Protein AF-0000000078525798 (afdb_homodimer)

Secondary structure (DSSP, 8-state):
---EEEEE--SHHHHHHHHHHHHTT-EEEEE-SSSSTTHHHHHGGGGT---EES---TTSEESS-HHHHHHHHHHS-HHHHHHHHHHTT--EEEETTEEEETT--HHHHHHHHHHHHHHTT-EEE-S--EEEE-TTSEEEETTEEEE-SEEEE----SSSGGGT--SHHHHHHHHTT--EEEEEEES--EEES-TTHHHHTT-EEEEEEEEEETTEEEEEEEEEEEE-SSEEEEHHHHHHHHHHHHHHHTT--EEEEEES-TTS-HHHHHHHHHHHHHHTTTSBGGGTTTTTS-HHHHHHHHHHTT--SSSBGGG--HHHHHHHHHHHHHEEEEEEEE--GGG-SEEEEEE-GGGB-TTT-BBSSSTTEEE-STTBS-EE-TTTHHHHHHHHHHHHHHHHHHS--TT-/---EEEEE--SHHHHHHHHHHHHTT-EEEEE-SSSSTTHHHHHGGGGT---EES---TTSEESS-HHHHHHHHHHS-HHHHHHHHHHTT--EEEETTEEEETT--HHHHHHHHHHHHHHTT-EEE-S--EEEE-TT-EEEETTEEEE-SEEEE----SS-GGGT--SHHHHHHHHTT--EEEEEEES--EEES-TTHHHHTT-EEEEEEEEEETTEEEEEEEEEEEE-SSEEEEHHHHHHHHHHHHHHHTT--EEEEEES-TTS-HHHHHHHHHHHHHHTTTSBGGGTTTTTS-HHHHHHHHHHTT--SSSBGGG--HHHHHHHHHHHHHEEEEEEEE--GGG-SEEEEEE-GGGB-TTT-BBSSSTTEEE-STTBS-EE-TTTHHHHHHHHHHHHHHHHHHS--TT-

Foldseek 3Di:
DAFFEEEEAQALLRLLLLLLLLVLVHAYEYEAQAPDHHLLLCPPPNFFRQQAFQDDDPPQKDFFDPVLLVLLCVLQPPVNSVVVQVVLPFDWDDDPGGITGPVSGSVVSVVSSVVSCVVSVYHYHYSKAWQEADLQRWTQIPVGIDHGLFYEYAQADCFQCVSRHNHSSQVRVVVLPFDWFDKWFALFFFFFDDQLLLLQAADKAWKKKFKDWQRHTDDIDTDIWGGHRGHIHDQRCRQCVQVVAVSVVVVIWMKMWIQRCVVDDLVRQLVVLVVLLVVFQVAQQLCSCPPPGDSSVSNVLLVQLVHDRDDTSPPQDSSSSNSSSCCNGTVMITTNHTDHSSRGSAIAIAGRSVQADSQQQAGVSRPNYHYAARNYRMDGRPRNVRSSRSNSRSSSNSNNSSNPPPPD/DAFEEEEEAQALLRLLLLLLLLVLVHAYEYEAQAPDHHLLLCPPPNFFGQQAFQDDDPPQKDFFDPVLLVLLCVLQPPVNSVVSQVVLPFDWDDDPGGITGPVSGSVVSVVSSVVSCVVSVYHYHYSKAWQEADLQGWTQIPVGIDHGLFYEYEQADCFQCVSPHNHSSQVRVVVLPFDWFDKWFALFFFFFDDQLLLLQAADKAWKKKFKDWQRHTDDIDTDIWGGHRGHIHDQRCRQCVQVVAVSVVVVIWMKMWIQRQVVDDLVRQLVVLVVLLVVFQVAQQLCSCPPPGDSSVSNVLLVQLVHDRDDTSPPQDSSSSNSSSCCNGTVMITTNHTDHSSRGSAIAIAGRSVQADSQQQAGVSRPNYHYAARNYRMDGGPRNVRSSRSNSRSSSNSNNSSNPPPPD

Organism: NCBI:txid29354

Solvent-accessible surface area (backbone atoms only — not comparable to full-atom values): 39057 Å² total; per-residue (Å²): 132,68,45,36,30,37,30,38,21,39,35,65,13,23,48,38,13,47,46,33,12,32,71,51,58,20,47,36,37,33,36,18,57,42,84,60,72,34,49,53,48,40,53,31,61,85,32,21,22,38,55,23,38,79,63,78,59,90,74,38,60,37,58,57,50,64,68,47,53,50,45,28,43,65,75,33,32,65,67,53,51,52,49,53,45,42,72,52,48,36,36,74,39,74,62,94,40,36,25,28,38,48,21,52,34,12,60,36,56,51,48,34,52,51,51,49,30,53,73,66,64,43,44,76,42,52,64,25,44,77,76,40,60,45,79,81,41,37,32,42,34,78,81,48,76,47,75,33,70,18,38,36,48,15,37,30,30,47,27,30,41,93,46,58,15,66,36,62,43,54,55,44,41,41,76,61,67,49,56,66,40,75,71,38,41,10,47,22,40,37,32,35,70,65,74,66,25,53,69,29,41,76,44,65,40,60,25,29,40,37,33,22,48,73,84,38,79,73,44,68,34,66,34,51,32,28,32,31,60,52,25,46,26,43,59,27,37,22,64,39,23,40,59,50,33,53,35,45,72,72,70,44,54,31,34,35,31,34,15,63,50,63,93,48,55,72,67,59,45,40,49,51,52,52,52,43,38,64,75,42,28,86,37,48,29,67,52,68,44,50,15,48,38,38,68,54,54,35,51,52,47,36,49,75,26,70,46,53,70,72,58,37,22,62,71,62,48,70,67,37,49,52,41,31,37,48,43,44,57,41,34,70,45,44,49,72,42,55,49,53,31,78,64,10,73,34,33,34,28,20,35,44,46,93,47,37,38,49,88,38,24,32,34,73,77,32,78,49,33,23,48,22,30,46,31,31,13,47,34,40,42,89,60,21,41,49,44,35,48,13,42,21,34,5,34,43,21,11,41,50,55,17,38,83,74,66,81,118,131,67,46,35,31,36,29,37,21,38,34,65,13,24,48,39,12,48,46,33,12,33,72,51,58,20,44,38,38,32,34,18,56,42,85,62,71,34,49,53,47,40,54,30,60,84,33,21,23,39,55,22,40,80,62,78,59,90,74,38,61,38,57,56,50,64,65,48,53,50,45,29,43,65,74,34,32,67,66,54,52,51,48,52,43,42,72,53,48,36,36,73,39,73,62,92,39,37,26,27,39,48,21,52,32,12,60,37,55,53,49,33,52,51,51,48,30,53,74,67,65,44,44,76,42,52,64,25,44,77,76,41,60,46,79,80,41,36,32,40,34,77,82,45,75,47,76,34,70,17,37,35,48,14,38,29,29,45,27,30,41,92,46,59,15,65,36,63,43,55,55,44,42,39,77,60,68,48,55,66,42,76,70,39,41,11,47,20,40,37,32,36,69,64,74,65,24,52,69,31,41,75,43,66,41,61,25,28,41,37,34,22,47,74,85,37,80,74,42,68,33,67,34,50,34,27,31,31,59,52,25,45,25,42,59,26,36,21,63,40,24,40,59,49,34,53,35,44,73,69,70,44,55,31,34,35,33,34,15,63,50,64,93,47,54,73,67,57,44,38,48,51,51,52,51,44,39,65,75,43,28,85,37,48,28,66,53,68,44,50,15,49,36,37,68,53,53,36,52,52,47,35,49,76,26,70,46,53,71,73,58,38,23,61,71,62,47,72,67,37,48,52,40,32,38,48,42,42,57,40,34,70,46,44,49,72,42,55,51,55,32,78,63,9,72,34,33,34,29,20,35,42,46,91,47,38,38,47,88,37,24,32,35,72,78,33,79,48,31,24,47,23,31,46,32,32,12,47,33,40,41,89,60,20,41,51,44,35,48,12,42,21,35,6,34,44,21,11,41,50,56,17,39,83,74,67,79,119

Radius of gyration: 31.89 Å; Cα contacts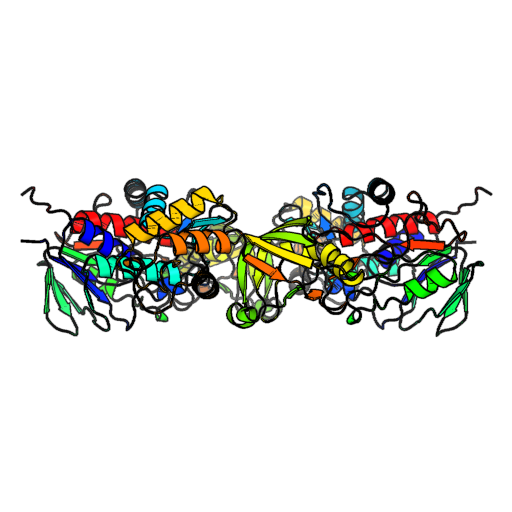 (8 Å, |Δi|>4): 2070; chains: 2; bounding box: 70×102×70 Å

Structure (mmCIF, N/CA/C/O backbone):
data_AF-0000000078525798-model_v1
#
loop_
_entity.id
_entity.type
_entity.pdbx_description
1 polymer 'Pyridine nucleotide-disulfide oxidoreductase'
#
loop_
_atom_site.group_PDB
_atom_site.id
_atom_site.type_symbol
_atom_site.label_atom_id
_atom_site.label_alt_id
_atom_site.label_comp_id
_atom_site.label_asym_id
_atom_site.label_entity_id
_atom_site.label_seq_id
_atom_site.pdbx_PDB_ins_code
_atom_site.Cartn_x
_atom_site.Cartn_y
_atom_site.Cartn_z
_atom_site.occupancy
_atom_site.B_iso_or_equiv
_atom_site.auth_seq_id
_atom_site.auth_comp_id
_atom_site.auth_asym_id
_atom_site.auth_atom_id
_atom_site.pdbx_PDB_model_num
ATOM 1 N N . MET A 1 1 ? 6.234 50.312 17.344 1 78.06 1 MET A N 1
ATOM 2 C CA . MET A 1 1 ? 6.352 49.094 18.109 1 78.06 1 MET A CA 1
ATOM 3 C C . MET A 1 1 ? 5.883 47.875 17.297 1 78.06 1 MET A C 1
ATOM 5 O O . MET A 1 1 ? 5.016 48.031 16.438 1 78.06 1 MET A O 1
ATOM 9 N N . LYS A 1 2 ? 6.508 46.719 17.438 1 91.44 2 LYS A N 1
ATOM 10 C CA . LYS A 1 2 ? 6.125 45.531 16.672 1 91.44 2 LYS A CA 1
ATOM 11 C C . LYS A 1 2 ? 4.738 45.062 17.078 1 91.44 2 LYS A C 1
ATOM 13 O O . LYS A 1 2 ? 4.383 45.062 18.25 1 91.44 2 LYS A O 1
ATOM 18 N N . GLN A 1 3 ? 3.982 44.688 16.062 1 94.38 3 GLN A N 1
ATOM 19 C CA . GLN A 1 3 ? 2.688 44.062 16.312 1 94.38 3 GLN A CA 1
ATOM 20 C C . GLN A 1 3 ? 2.834 42.844 17.203 1 94.38 3 GLN A C 1
ATOM 22 O O . GLN A 1 3 ? 3.686 41.969 16.938 1 94.38 3 GLN A O 1
ATOM 27 N N . GLN A 1 4 ? 2.084 42.781 18.328 1 97.88 4 GLN A N 1
ATOM 28 C CA . GLN A 1 4 ? 2.076 41.625 19.203 1 97.88 4 GLN A CA 1
ATOM 29 C C . GLN A 1 4 ? 0.979 40.625 18.797 1 97.88 4 GLN A C 1
ATOM 31 O O . GLN A 1 4 ? -0.209 40.938 18.953 1 97.88 4 GLN A O 1
ATOM 36 N N . VAL A 1 5 ? 1.395 39.469 18.328 1 98.75 5 VAL A N 1
ATOM 37 C CA . VAL A 1 5 ? 0.443 38.469 17.875 1 98.75 5 VAL A CA 1
ATOM 38 C C . VAL A 1 5 ? 0.506 37.25 18.781 1 98.75 5 VAL A C 1
ATOM 40 O O . VAL A 1 5 ? 1.586 36.719 19.031 1 98.75 5 VAL A O 1
ATOM 43 N N . ILE A 1 6 ? -0.613 36.812 19.344 1 98.94 6 ILE A N 1
ATOM 44 C CA . ILE A 1 6 ? -0.708 35.594 20.109 1 98.94 6 ILE A CA 1
ATOM 45 C C . ILE A 1 6 ? -1.497 34.562 19.328 1 98.94 6 ILE A C 1
ATOM 47 O O . ILE A 1 6 ? -2.564 34.844 18.797 1 98.94 6 ILE A O 1
ATOM 51 N N . ILE A 1 7 ? -0.982 33.406 19.219 1 98.94 7 ILE A N 1
ATOM 52 C CA . ILE A 1 7 ? -1.64 32.281 18.562 1 98.94 7 ILE A CA 1
ATOM 53 C C . ILE A 1 7 ? -2.035 31.234 19.594 1 98.94 7 ILE A C 1
ATOM 55 O O . ILE A 1 7 ? -1.212 30.812 20.406 1 98.94 7 ILE A O 1
ATOM 59 N N . VAL A 1 8 ? -3.295 30.859 19.594 1 98.88 8 VAL A N 1
ATOM 60 C CA . VAL A 1 8 ? -3.809 29.844 20.484 1 98.88 8 VAL A CA 1
ATOM 61 C C . VAL A 1 8 ? -3.865 28.5 19.766 1 98.88 8 VAL A C 1
ATOM 63 O O . VAL A 1 8 ? -4.766 28.25 18.953 1 98.88 8 VAL A O 1
ATOM 66 N N . GLY A 1 9 ? -2.908 27.594 20.094 1 98.69 9 GLY A N 1
ATOM 67 C CA . GLY A 1 9 ? -2.814 26.297 19.469 1 98.69 9 GLY A CA 1
ATOM 68 C C . GLY A 1 9 ? -1.587 26.141 18.578 1 98.69 9 GLY A C 1
ATOM 69 O O . GLY A 1 9 ? -1.355 26.953 17.688 1 98.69 9 GLY A O 1
ATOM 70 N N . ALA A 1 10 ? -0.828 25.078 18.828 1 98.69 10 ALA A N 1
ATOM 71 C CA . ALA A 1 10 ? 0.396 24.812 18.078 1 98.69 10 ALA A CA 1
ATOM 72 C C . ALA A 1 10 ? 0.234 23.578 17.188 1 98.69 10 ALA A C 1
ATOM 74 O O . ALA A 1 10 ? 1.087 22.688 17.188 1 98.69 10 ALA A O 1
ATOM 75 N N . GLY A 1 11 ? -0.889 23.531 16.5 1 98.38 11 GLY A N 1
ATOM 76 C CA . GLY A 1 11 ? -1.086 22.547 15.438 1 98.38 11 GLY A CA 1
ATOM 77 C C . GLY A 1 11 ? -0.618 23.031 14.078 1 98.38 11 GLY A C 1
ATOM 78 O O . GLY A 1 11 ? 0.098 24.031 13.984 1 98.38 11 GLY A O 1
ATOM 79 N N . ALA A 1 12 ? -1.057 22.359 13.047 1 98.62 12 ALA A N 1
ATOM 80 C CA . ALA A 1 12 ? -0.599 22.641 11.688 1 98.62 12 ALA A CA 1
ATOM 81 C C . ALA A 1 12 ? -0.874 24.094 11.297 1 98.62 12 ALA A C 1
ATOM 83 O O . ALA A 1 12 ? 0.04 24.812 10.906 1 98.62 12 ALA A O 1
ATOM 84 N N . SER A 1 13 ? -2.102 24.516 11.445 1 98.81 13 SER A N 1
ATOM 85 C CA . SER A 1 13 ? -2.455 25.859 11.031 1 98.81 13 SER A CA 1
ATOM 86 C C . SER A 1 13 ? -1.791 26.906 11.922 1 98.81 13 SER A C 1
ATOM 88 O O . SER A 1 13 ? -1.335 27.938 11.438 1 98.81 13 SER A O 1
ATOM 90 N N . GLY A 1 14 ? -1.709 26.625 13.242 1 98.88 14 GLY A N 1
ATOM 91 C CA . GLY A 1 14 ? -1.086 27.562 14.164 1 98.88 14 GLY A CA 1
ATOM 92 C C . GLY A 1 14 ? 0.393 27.766 13.898 1 98.88 14 GLY A C 1
ATOM 93 O O . GLY A 1 14 ? 0.883 28.891 13.922 1 98.88 14 GLY A O 1
ATOM 94 N N . LEU A 1 15 ? 1.078 26.672 13.656 1 98.94 15 LEU A N 1
ATOM 95 C CA . LEU A 1 15 ? 2.51 26.75 13.391 1 98.94 15 LEU A CA 1
ATOM 96 C C . LEU A 1 15 ? 2.779 27.516 12.094 1 98.94 15 LEU A C 1
ATOM 98 O O . LEU A 1 15 ? 3.67 28.359 12.039 1 98.94 15 LEU A O 1
ATOM 102 N N . ALA A 1 16 ? 2.016 27.25 11.086 1 98.94 16 ALA A N 1
ATOM 103 C CA . ALA A 1 16 ? 2.16 27.969 9.82 1 98.94 16 ALA A CA 1
ATOM 104 C C . ALA A 1 16 ? 1.838 29.438 9.984 1 98.94 16 ALA A C 1
ATOM 106 O O . ALA A 1 16 ? 2.551 30.297 9.453 1 98.94 16 ALA A O 1
ATOM 107 N N . ALA A 1 17 ? 0.785 29.719 10.711 1 98.94 17 ALA A N 1
ATOM 108 C CA . ALA A 1 17 ? 0.393 31.109 10.961 1 98.94 17 ALA A CA 1
ATOM 109 C C . ALA A 1 17 ? 1.5 31.859 11.688 1 98.94 17 ALA A C 1
ATOM 111 O O . ALA A 1 17 ? 1.783 33.031 11.367 1 98.94 17 ALA A O 1
ATOM 112 N N . ALA A 1 18 ? 2.078 31.219 12.656 1 98.94 18 ALA A N 1
ATOM 113 C CA . ALA A 1 18 ? 3.133 31.844 13.453 1 98.94 18 ALA A CA 1
ATOM 114 C C . ALA A 1 18 ? 4.32 32.219 12.578 1 98.94 18 ALA A C 1
ATOM 116 O O . ALA A 1 18 ? 4.855 33.344 12.695 1 98.94 18 ALA A O 1
ATOM 117 N N . ILE A 1 19 ? 4.715 31.328 11.727 1 98.88 19 ILE A N 1
ATOM 118 C CA . ILE A 1 19 ? 5.832 31.594 10.828 1 98.88 19 ILE A CA 1
ATOM 119 C C . ILE A 1 19 ? 5.52 32.812 9.961 1 98.88 19 ILE A C 1
ATOM 121 O O . ILE A 1 19 ? 6.328 33.75 9.867 1 98.88 19 ILE A O 1
ATOM 125 N N . GLN A 1 20 ? 4.363 32.812 9.383 1 98.75 20 GLN A N 1
ATOM 126 C CA . GLN A 1 20 ? 4.016 33.875 8.453 1 98.75 20 GLN A CA 1
ATOM 127 C C . GLN A 1 20 ? 3.881 35.219 9.188 1 98.75 20 GLN A C 1
ATOM 129 O O . GLN A 1 20 ? 4.316 36.25 8.68 1 98.75 20 GLN A O 1
ATOM 134 N N . ALA A 1 21 ? 3.236 35.188 10.344 1 98.75 21 ALA A N 1
ATOM 135 C CA . ALA A 1 21 ? 3.119 36.438 11.125 1 98.75 21 ALA A CA 1
ATOM 136 C C . ALA A 1 21 ? 4.492 37 11.477 1 98.75 21 ALA A C 1
ATOM 138 O O . ALA A 1 21 ? 4.723 38.188 11.359 1 98.75 21 ALA A O 1
ATOM 139 N N . ALA A 1 22 ? 5.359 36.156 11.898 1 98.69 22 ALA A N 1
ATOM 140 C CA . ALA A 1 22 ? 6.711 36.562 12.242 1 98.69 22 ALA A CA 1
ATOM 141 C C . ALA A 1 22 ? 7.434 37.125 11.016 1 98.69 22 ALA A C 1
ATOM 143 O O . ALA A 1 22 ? 8.156 38.125 11.125 1 98.69 22 ALA A O 1
ATOM 144 N N . ARG A 1 23 ? 7.227 36.531 9.906 1 98.19 23 ARG A N 1
ATOM 145 C CA . ARG A 1 23 ? 7.852 36.969 8.664 1 98.19 23 ARG A CA 1
ATOM 146 C C . ARG A 1 23 ? 7.34 38.344 8.258 1 98.19 23 ARG A C 1
ATOM 148 O O . ARG A 1 23 ? 8.008 39.094 7.523 1 98.19 23 ARG A O 1
ATOM 155 N N . GLN A 1 24 ? 6.168 38.656 8.719 1 97.56 24 GLN A N 1
ATOM 156 C CA . GLN A 1 24 ? 5.621 40 8.477 1 97.56 24 GLN A CA 1
ATOM 157 C C . GLN A 1 24 ? 6.23 41.031 9.43 1 97.56 24 GLN A C 1
ATOM 159 O O . GLN A 1 24 ? 5.918 42.219 9.344 1 97.56 24 GLN A O 1
ATOM 164 N N . GLY A 1 25 ? 6.992 40.594 10.367 1 97.19 25 GLY A N 1
ATOM 165 C CA . GLY A 1 25 ? 7.688 41.5 11.266 1 97.19 25 GLY A CA 1
ATOM 166 C C . GLY A 1 25 ? 7.074 41.562 12.648 1 97.19 25 GLY A C 1
ATOM 167 O O . GLY A 1 25 ? 7.531 42.312 13.508 1 97.19 25 GLY A O 1
ATOM 168 N N . ALA A 1 26 ? 6.109 40.719 12.969 1 98.38 26 ALA A N 1
ATOM 169 C CA . ALA A 1 26 ? 5.414 40.75 14.25 1 98.38 26 ALA A CA 1
ATOM 170 C C . ALA A 1 26 ? 6.207 40 15.32 1 98.38 26 ALA A C 1
ATOM 172 O O . ALA A 1 26 ? 7.09 39.219 15.008 1 98.38 26 ALA A O 1
ATOM 173 N N . SER A 1 27 ? 5.996 40.438 16.547 1 98.38 27 SER A N 1
ATOM 174 C CA . SER A 1 27 ? 6.379 39.625 17.688 1 98.38 27 SER A CA 1
ATOM 175 C C . SER A 1 27 ? 5.32 38.562 18 1 98.38 27 SER A C 1
ATOM 177 O O . SER A 1 27 ? 4.168 38.875 18.281 1 98.38 27 SER A O 1
ATOM 179 N N . VAL A 1 28 ? 5.707 37.281 17.922 1 98.81 28 VAL A N 1
ATOM 180 C CA . VAL A 1 28 ? 4.707 36.219 17.922 1 98.81 28 VAL A CA 1
ATOM 181 C C . VAL A 1 28 ? 4.938 35.312 19.109 1 98.81 28 VAL A C 1
ATOM 183 O O . VAL A 1 28 ? 6.074 34.938 19.406 1 98.81 28 VAL A O 1
ATOM 186 N N . THR A 1 29 ? 3.895 34.969 19.828 1 98.88 29 THR A N 1
ATOM 187 C CA . THR A 1 29 ? 3.881 33.938 20.875 1 98.88 29 THR A CA 1
ATOM 188 C C . THR A 1 29 ? 2.791 32.906 20.609 1 98.88 29 THR A C 1
ATOM 190 O O . THR A 1 29 ? 1.643 33.25 20.328 1 98.88 29 THR A O 1
ATOM 193 N N . ILE A 1 30 ? 3.143 31.625 20.641 1 98.94 30 ILE A N 1
ATOM 194 C CA . ILE A 1 30 ? 2.168 30.531 20.531 1 98.94 30 ILE A CA 1
ATOM 195 C C . ILE A 1 30 ? 1.862 29.984 21.922 1 98.94 30 ILE A C 1
ATOM 197 O O . ILE A 1 30 ? 2.777 29.703 22.703 1 98.94 30 ILE A O 1
ATOM 201 N N . LEU A 1 31 ? 0.618 29.906 22.266 1 98.88 31 LEU A N 1
ATOM 202 C CA . LEU A 1 31 ? 0.157 29.25 23.484 1 98.88 31 LEU A CA 1
ATOM 203 C C . LEU A 1 31 ? -0.402 27.859 23.156 1 98.88 31 LEU A C 1
ATOM 205 O O . LEU A 1 31 ? -1.342 27.734 22.375 1 98.88 31 LEU A O 1
ATOM 209 N N . GLU A 1 32 ? 0.209 26.797 23.703 1 98.62 32 GLU A N 1
ATOM 210 C CA . GLU A 1 32 ? -0.167 25.406 23.469 1 98.62 32 GLU A CA 1
ATOM 211 C C . GLU A 1 32 ? -0.455 24.703 24.797 1 98.62 32 GLU A C 1
ATOM 213 O O . GLU A 1 32 ? 0.366 24.719 25.703 1 98.62 32 GLU A O 1
ATOM 218 N N . HIS A 1 33 ? -1.653 24.078 24.828 1 97.69 33 HIS A N 1
ATOM 219 C CA . HIS A 1 33 ? -2.043 23.531 26.125 1 97.69 33 HIS A CA 1
ATOM 220 C C . HIS A 1 33 ? -1.393 22.172 26.375 1 97.69 33 HIS A C 1
ATOM 222 O O . HIS A 1 33 ? -1.325 21.703 27.516 1 97.69 33 HIS A O 1
ATOM 228 N N . THR A 1 34 ? -0.943 21.438 25.312 1 97.69 34 THR A N 1
ATOM 229 C CA . THR A 1 34 ? -0.234 20.172 25.5 1 97.69 34 THR A CA 1
ATOM 230 C C . THR A 1 34 ? 1.246 20.422 25.781 1 97.69 34 THR A C 1
ATOM 232 O O . THR A 1 34 ? 1.729 21.547 25.641 1 97.69 34 THR A O 1
ATOM 235 N N . ALA A 1 35 ? 1.965 19.359 26.125 1 98 35 ALA A N 1
ATOM 236 C CA . ALA A 1 35 ? 3.373 19.453 26.5 1 98 35 ALA A CA 1
ATOM 237 C C . ALA A 1 35 ? 4.25 19.672 25.266 1 98 35 ALA A C 1
ATOM 239 O O . ALA A 1 35 ? 5.352 20.219 25.375 1 98 35 ALA A O 1
ATOM 240 N N . LYS A 1 36 ? 3.76 19.25 24.078 1 97.94 36 LYS A N 1
ATOM 241 C CA . LYS A 1 36 ? 4.523 19.359 22.844 1 97.94 36 LYS A CA 1
ATOM 242 C C . LYS A 1 36 ? 3.645 19.844 21.688 1 97.94 36 LYS A C 1
ATOM 244 O O . LYS A 1 36 ? 2.465 19.5 21.609 1 97.94 36 LYS A O 1
ATOM 249 N N . PRO A 1 37 ? 4.25 20.688 20.828 1 98.12 37 PRO A N 1
ATOM 250 C CA . PRO A 1 37 ? 3.5 21.125 19.656 1 98.12 37 PRO A CA 1
ATOM 251 C C . PRO A 1 37 ? 3.354 20.047 18.594 1 98.12 37 PRO A C 1
ATOM 253 O O . PRO A 1 37 ? 4.156 19.094 18.547 1 98.12 37 PRO A O 1
ATOM 256 N N . GLY A 1 38 ? 2.408 20.156 17.75 1 98 38 GLY A N 1
ATOM 257 C CA . GLY A 1 38 ? 2.279 19.422 16.5 1 98 38 GLY A CA 1
ATOM 258 C C . GLY A 1 38 ? 1.95 17.953 16.703 1 98 38 GLY A C 1
ATOM 259 O O . GLY A 1 38 ? 2.248 17.125 15.836 1 98 38 GLY A O 1
ATOM 260 N N . LYS A 1 39 ? 1.333 17.625 17.812 1 97.25 39 LYS A N 1
ATOM 261 C CA . LYS A 1 39 ? 1.074 16.219 18.094 1 97.25 39 LYS A CA 1
ATOM 262 C C . LYS A 1 39 ? 0.198 15.594 17 1 97.25 39 LYS A C 1
ATOM 264 O O . LYS A 1 39 ? 0.487 14.5 16.531 1 97.25 39 LYS A O 1
ATOM 269 N N . LYS A 1 40 ? -0.864 16.203 16.625 1 96.5 40 LYS A N 1
ATOM 270 C CA . LYS A 1 40 ? -1.767 15.664 15.609 1 96.5 40 LYS A CA 1
ATOM 271 C C . LYS A 1 40 ? -1.077 15.57 14.25 1 96.5 40 LYS A C 1
ATOM 273 O O . LYS A 1 40 ? -1.339 14.641 13.477 1 96.5 40 LYS A O 1
ATOM 278 N N . LEU A 1 41 ? -0.238 16.5 13.977 1 97.88 41 LEU A N 1
ATOM 279 C CA . LEU A 1 41 ? 0.508 16.531 12.727 1 97.88 41 LEU A CA 1
ATOM 280 C C . LEU A 1 41 ? 1.35 15.266 12.57 1 97.88 41 LEU A C 1
ATOM 282 O O . LEU A 1 41 ? 1.447 14.711 11.469 1 97.88 41 LEU A O 1
ATOM 286 N N . LEU A 1 42 ? 1.904 14.758 13.656 1 97.69 42 LEU A N 1
ATOM 287 C CA . LEU A 1 42 ? 2.805 13.609 13.648 1 97.69 42 LEU A CA 1
ATOM 288 C C . LEU A 1 42 ? 2.066 12.336 13.25 1 97.69 42 LEU A C 1
ATOM 290 O O . LEU A 1 42 ? 2.686 11.367 12.812 1 97.69 42 LEU A O 1
ATOM 294 N N . SER A 1 43 ? 0.765 12.375 13.359 1 95.12 43 SER A N 1
ATOM 295 C CA . SER A 1 43 ? -0.029 11.18 13.094 1 95.12 43 SER A CA 1
ATOM 296 C C . SER A 1 43 ? -0.563 11.188 11.664 1 95.12 43 SER A C 1
ATOM 298 O O . SER A 1 43 ? -1.058 10.164 11.18 1 95.12 43 SER A O 1
ATOM 300 N N . THR A 1 44 ? -0.46 12.273 10.984 1 95.19 44 THR A N 1
ATOM 301 C CA . THR A 1 44 ? -1.061 12.398 9.656 1 95.19 44 THR A CA 1
ATOM 302 C C . THR A 1 44 ? -0.305 11.562 8.633 1 95.19 44 THR A C 1
ATOM 304 O O . THR A 1 44 ? 0.899 11.336 8.773 1 95.19 44 THR A O 1
ATOM 307 N N . GLY A 1 45 ? -1.089 11.109 7.664 1 94.19 45 GLY A N 1
ATOM 308 C CA . GLY A 1 45 ? -0.482 10.297 6.629 1 94.19 45 GLY A CA 1
ATOM 309 C C . GLY A 1 45 ? 0.159 9.031 7.164 1 94.19 45 GLY A C 1
ATOM 310 O O . GLY A 1 45 ? 1.152 8.547 6.613 1 94.19 45 GLY A O 1
ATOM 311 N N . ASN A 1 46 ? -0.357 8.523 8.328 1 93.44 46 ASN A N 1
ATOM 312 C CA . ASN A 1 46 ? 0.219 7.359 9 1 93.44 46 ASN A CA 1
ATOM 313 C C . ASN A 1 46 ? 1.688 7.586 9.344 1 93.44 46 ASN A C 1
ATOM 315 O O . ASN A 1 46 ? 2.527 6.719 9.094 1 93.44 46 ASN A O 1
ATOM 319 N N . GLY A 1 47 ? 1.939 8.797 9.758 1 96.62 47 GLY A N 1
ATOM 320 C CA . GLY A 1 47 ? 3.281 9.133 10.203 1 96.62 47 GLY A CA 1
ATOM 321 C C . GLY A 1 47 ? 4.137 9.742 9.109 1 96.62 47 GLY A C 1
ATOM 322 O O . GLY A 1 47 ? 5.277 10.141 9.359 1 96.62 47 GLY A O 1
ATOM 323 N N . LYS A 1 48 ? 3.572 9.906 7.875 1 96.81 48 LYS A N 1
ATOM 324 C CA . LYS A 1 48 ? 4.379 10.367 6.75 1 96.81 48 LYS A CA 1
ATOM 325 C C . LYS A 1 48 ? 4.02 11.805 6.371 1 96.81 48 LYS A C 1
ATOM 327 O O . LYS A 1 48 ? 4.73 12.445 5.594 1 96.81 48 LYS A O 1
ATOM 332 N N . CYS A 1 49 ? 2.877 12.258 6.895 1 97.88 49 CYS A N 1
ATOM 333 C CA . CYS A 1 49 ? 2.391 13.617 6.668 1 97.88 49 CYS A CA 1
ATOM 334 C C . CYS A 1 49 ? 2.049 13.836 5.199 1 97.88 49 CYS A C 1
ATOM 336 O O . CYS A 1 49 ? 2.869 14.344 4.434 1 97.88 49 CYS A O 1
ATOM 338 N N . ASN A 1 50 ? 0.894 13.547 4.77 1 97.81 50 ASN A N 1
ATOM 339 C CA . ASN A 1 50 ? 0.387 13.953 3.463 1 97.81 50 ASN A CA 1
ATOM 340 C C . ASN A 1 50 ? 0.098 15.445 3.41 1 97.81 50 ASN A C 1
ATOM 342 O O . ASN A 1 50 ? -0.996 15.891 3.77 1 97.81 50 ASN A O 1
ATOM 346 N N . LEU A 1 51 ? 1.065 16.234 2.988 1 98.25 51 LEU A N 1
ATOM 347 C CA . LEU A 1 51 ? 1.113 17.672 3.133 1 98.25 51 LEU A CA 1
ATOM 348 C C . LEU A 1 51 ? -0.045 18.344 2.393 1 98.25 51 LEU A C 1
ATOM 350 O O . LEU A 1 51 ? -0.575 19.359 2.842 1 98.25 51 LEU A O 1
ATOM 354 N N . THR A 1 52 ? -0.311 17.875 1.294 1 98.44 52 THR A N 1
ATOM 355 C CA . THR A 1 52 ? -1.313 18.438 0.406 1 98.44 52 THR A CA 1
ATOM 356 C C . THR A 1 52 ? -1.615 17.5 -0.755 1 98.44 52 THR A C 1
ATOM 358 O O . THR A 1 52 ? -1.33 16.297 -0.68 1 98.44 52 THR A O 1
ATOM 361 N N . ASN A 1 53 ? -2.389 17.984 -1.696 1 98.31 53 ASN A N 1
ATOM 362 C CA . ASN A 1 53 ? -2.729 17.234 -2.908 1 98.31 53 ASN A CA 1
ATOM 363 C C . ASN A 1 53 ? -2.662 18.125 -4.145 1 98.31 53 ASN A C 1
ATOM 365 O O . ASN A 1 53 ? -3.145 19.266 -4.125 1 98.31 53 ASN A O 1
ATOM 369 N N . LEU A 1 54 ? -2.068 17.641 -5.188 1 98 54 LEU A N 1
ATOM 370 C CA . LEU A 1 54 ? -1.896 18.406 -6.414 1 98 54 LEU A CA 1
ATOM 371 C C . LEU A 1 54 ? -3.211 18.516 -7.18 1 98 54 LEU A C 1
ATOM 373 O O . LEU A 1 54 ? -3.348 19.344 -8.07 1 98 54 LEU A O 1
ATOM 377 N N . MET A 1 55 ? -4.066 17.594 -6.84 1 95.88 55 MET A N 1
ATOM 378 C CA . MET A 1 55 ? -5.383 17.562 -7.469 1 95.88 55 MET A CA 1
ATOM 379 C C . MET A 1 55 ? -6.48 17.875 -6.453 1 95.88 55 MET A C 1
ATOM 381 O O . MET A 1 55 ? -6.473 17.328 -5.344 1 95.88 55 MET A O 1
ATOM 385 N N . THR A 1 56 ? -7.34 18.75 -6.812 1 94.25 56 THR A N 1
ATOM 386 C CA . THR A 1 56 ? -8.469 19.078 -5.949 1 94.25 56 THR A CA 1
ATOM 387 C C . THR A 1 56 ? -9.789 18.844 -6.68 1 94.25 56 THR A C 1
ATOM 389 O O . THR A 1 56 ? -10.266 19.719 -7.402 1 94.25 56 THR A O 1
ATOM 392 N N . PRO A 1 57 ? -10.312 17.766 -6.523 1 93.12 57 PRO A N 1
ATOM 393 C CA . PRO A 1 57 ? -11.602 17.516 -7.184 1 93.12 57 PRO A CA 1
ATOM 394 C C . PRO A 1 57 ? -12.734 18.359 -6.605 1 93.12 57 PRO A C 1
ATOM 396 O O . PRO A 1 57 ? -12.617 18.891 -5.496 1 93.12 57 PRO A O 1
ATOM 399 N N . ASP A 1 58 ? -13.781 18.391 -7.418 1 91.56 58 ASP A N 1
ATOM 400 C CA . ASP A 1 58 ? -15 18.984 -6.891 1 91.56 58 ASP A CA 1
ATOM 401 C C . ASP A 1 58 ? -15.484 18.25 -5.648 1 91.56 58 ASP A C 1
ATOM 403 O O . ASP A 1 58 ? -15.453 17.016 -5.602 1 91.56 58 ASP A O 1
ATOM 407 N N . GLY A 1 59 ? -15.789 19.016 -4.668 1 93.44 59 GLY A N 1
ATOM 408 C CA . GLY A 1 59 ? -16.328 18.406 -3.465 1 93.44 59 GLY A CA 1
ATOM 409 C C . GLY A 1 59 ? -15.25 17.969 -2.482 1 93.44 59 GLY A C 1
ATOM 410 O O . GLY A 1 59 ? -15.547 17.328 -1.473 1 93.44 59 GLY A O 1
ATOM 411 N N . ALA A 1 60 ? -14.016 18.312 -2.762 1 96.25 60 ALA A N 1
ATOM 412 C CA . ALA A 1 60 ? -12.922 17.953 -1.867 1 96.25 60 ALA A CA 1
ATOM 413 C C . ALA A 1 60 ? -13.117 18.578 -0.485 1 96.25 60 ALA A C 1
ATOM 415 O O . ALA A 1 60 ? -12.664 18.016 0.519 1 96.25 60 ALA A O 1
ATOM 416 N N . TYR A 1 61 ? -13.727 19.688 -0.479 1 97.5 61 TYR A N 1
ATOM 417 C CA . TYR A 1 61 ? -14.008 20.375 0.773 1 97.5 61 TYR A CA 1
ATOM 418 C C . TYR A 1 61 ? -15.508 20.469 1.029 1 97.5 61 TYR A C 1
ATOM 420 O O . TYR A 1 61 ? -16.297 20.656 0.099 1 97.5 61 TYR A O 1
ATOM 428 N N . ARG A 1 62 ? -15.719 20.281 2.254 1 95.31 62 ARG A N 1
ATOM 429 C CA . ARG A 1 62 ? -17.109 20.266 2.695 1 95.31 62 ARG A CA 1
ATOM 430 C C . ARG A 1 62 ? -17.297 21.172 3.906 1 95.31 62 ARG A C 1
ATOM 432 O O . ARG A 1 62 ? -16.344 21.719 4.445 1 95.31 62 ARG A O 1
ATOM 439 N N . GLY A 1 63 ? -18.547 21.375 4.227 1 86.44 63 GLY A N 1
ATOM 440 C CA . GLY A 1 63 ? -18.828 22.297 5.316 1 86.44 63 GLY A CA 1
ATOM 441 C C . GLY A 1 63 ? -18.766 23.75 4.898 1 86.44 63 GLY A C 1
ATOM 442 O O . GLY A 1 63 ? -18.297 24.078 3.807 1 86.44 63 GLY A O 1
ATOM 443 N N . GLY A 1 64 ? -19.281 24.594 5.781 1 85.75 64 GLY A N 1
ATOM 444 C CA . GLY A 1 64 ? -19.219 26.047 5.605 1 85.75 64 GLY A CA 1
ATOM 445 C C . GLY A 1 64 ? -19.688 26.5 4.234 1 85.75 64 GLY A C 1
ATOM 446 O O . GLY A 1 64 ? -20.406 25.766 3.547 1 85.75 64 GLY A O 1
ATOM 447 N N . GLN A 1 65 ? -19.312 27.719 3.859 1 92.12 65 GLN A N 1
ATOM 448 C CA . GLN A 1 65 ? -19.625 28.281 2.553 1 92.12 65 GLN A CA 1
ATOM 449 C C . GLN A 1 65 ? -18.547 27.938 1.526 1 92.12 65 GLN A C 1
ATOM 451 O O . GLN A 1 65 ? -17.375 28.281 1.703 1 92.12 65 GLN A O 1
ATOM 456 N N . GLN A 1 66 ? -18.922 27.359 0.483 1 95.69 66 GLN A N 1
ATOM 457 C CA . GLN A 1 66 ? -17.984 26.906 -0.539 1 95.69 66 GLN A CA 1
ATOM 458 C C . GLN A 1 66 ? -17.188 28.078 -1.11 1 95.69 66 GLN A C 1
ATOM 460 O O . GLN A 1 66 ? -16 27.953 -1.397 1 95.69 66 GLN A O 1
ATOM 465 N N . GLU A 1 67 ? -17.859 29.156 -1.252 1 96.75 67 GLU A N 1
ATOM 466 C CA . GLU A 1 67 ? -17.172 30.344 -1.771 1 96.75 67 GLU A CA 1
ATOM 467 C C . GLU A 1 67 ? -16.094 30.812 -0.807 1 96.75 67 GLU A C 1
ATOM 469 O O . GLU A 1 67 ? -15.031 31.266 -1.235 1 96.75 67 GLU A O 1
ATOM 474 N N . PHE A 1 68 ? -16.406 30.812 0.483 1 98.12 68 PHE A N 1
ATOM 475 C CA . PHE A 1 68 ? -15.43 31.141 1.511 1 98.12 68 PHE A CA 1
ATOM 476 C C . PHE A 1 68 ? -14.18 30.281 1.364 1 98.12 68 PHE A C 1
ATOM 478 O O . PHE A 1 68 ? -13.062 30.812 1.33 1 98.12 68 PHE A O 1
ATOM 485 N N . ILE A 1 69 ? -14.375 29 1.247 1 98.25 69 ILE A N 1
ATOM 486 C CA . ILE A 1 69 ? -13.289 28.031 1.16 1 98.25 69 ILE A CA 1
ATOM 487 C C . ILE A 1 69 ? -12.469 28.297 -0.101 1 98.25 69 ILE A C 1
ATOM 489 O O . ILE A 1 69 ? -11.234 28.344 -0.046 1 98.25 69 ILE A O 1
ATOM 493 N N . LYS A 1 70 ? -13.172 28.453 -1.19 1 97.56 70 LYS A N 1
ATOM 494 C CA . LYS A 1 70 ? -12.516 28.703 -2.471 1 97.56 70 LYS A CA 1
ATOM 495 C C . LYS A 1 70 ? -11.641 29.953 -2.41 1 97.56 70 LYS A C 1
ATOM 497 O O . LYS A 1 70 ? -10.508 29.953 -2.9 1 97.56 70 LYS A O 1
ATOM 502 N N . LYS A 1 71 ? -12.156 31 -1.833 1 98.19 71 LYS A N 1
ATOM 503 C CA . LYS A 1 71 ? -11.414 32.25 -1.75 1 98.19 71 LYS A CA 1
ATOM 504 C C . LYS A 1 71 ? -10.133 32.094 -0.938 1 98.19 71 LYS A C 1
ATOM 506 O O . LYS A 1 71 ? -9.07 32.562 -1.343 1 98.19 71 LYS A O 1
ATOM 511 N N . VAL A 1 72 ? -10.25 31.438 0.177 1 98.5 72 VAL A N 1
ATOM 512 C CA . VAL A 1 72 ? -9.078 31.203 1.02 1 98.5 72 VAL A CA 1
ATOM 513 C C . VAL A 1 72 ? -8.031 30.422 0.241 1 98.5 72 VAL A C 1
ATOM 515 O O . VAL A 1 72 ? -6.848 30.781 0.236 1 98.5 72 VAL A O 1
ATOM 518 N N . LEU A 1 73 ? -8.469 29.375 -0.484 1 98.12 73 LEU A N 1
ATOM 519 C CA . LEU A 1 73 ? -7.566 28.484 -1.219 1 98.12 73 LEU A CA 1
ATOM 520 C C . LEU A 1 73 ? -7 29.203 -2.443 1 98.12 73 LEU A C 1
ATOM 522 O O . LEU A 1 73 ? -5.973 28.781 -2.986 1 98.12 73 LEU A O 1
ATOM 526 N N . ASP A 1 74 ? -7.699 30.25 -2.887 1 98 74 ASP A N 1
ATOM 527 C CA . ASP A 1 74 ? -7.188 31.078 -3.982 1 98 74 ASP A CA 1
ATOM 528 C C . ASP A 1 74 ? -6.086 32.031 -3.496 1 98 74 ASP A C 1
ATOM 530 O O . ASP A 1 74 ? -5.195 32.375 -4.262 1 98 74 ASP A O 1
ATOM 534 N N . HIS A 1 75 ? -6.199 32.438 -2.266 1 98.38 75 HIS A N 1
ATOM 535 C CA . HIS A 1 75 ? -5.199 33.344 -1.691 1 98.38 75 HIS A CA 1
ATOM 536 C C . HIS A 1 75 ? -3.898 32.594 -1.406 1 98.38 75 HIS A C 1
ATOM 538 O O . HIS A 1 75 ? -2.811 33.156 -1.604 1 98.38 75 HIS A O 1
ATOM 544 N N . VAL A 1 76 ? -4.02 31.391 -0.909 1 98.56 76 VAL A N 1
ATOM 545 C CA . VAL A 1 76 ? -2.871 30.531 -0.654 1 98.56 76 VAL A CA 1
ATOM 546 C C . VAL A 1 76 ? -3.08 29.172 -1.329 1 98.56 76 VAL A C 1
ATOM 548 O O . VAL A 1 76 ? -3.623 28.25 -0.721 1 98.56 76 VAL A O 1
ATOM 551 N N . THR A 1 77 ? -2.545 29.094 -2.445 1 98.44 77 THR A N 1
ATOM 552 C CA . THR A 1 77 ? -2.771 27.953 -3.328 1 98.44 77 THR A CA 1
ATOM 553 C C . THR A 1 77 ? -1.892 26.781 -2.928 1 98.44 77 THR A C 1
ATOM 555 O O . THR A 1 77 ? -1.028 26.906 -2.059 1 98.44 77 THR A O 1
ATOM 558 N N . VAL A 1 78 ? -2.139 25.641 -3.543 1 98.44 78 VAL A N 1
ATOM 559 C CA . VAL A 1 78 ? -1.303 24.453 -3.361 1 98.44 78 VAL A CA 1
ATOM 560 C C . VAL A 1 78 ? 0.145 24.781 -3.715 1 98.44 78 VAL A C 1
ATOM 562 O O . VAL A 1 78 ? 1.07 24.406 -2.992 1 98.44 78 VAL A O 1
ATOM 565 N N . GLU A 1 79 ? 0.334 25.531 -4.77 1 98.19 79 GLU A N 1
ATOM 566 C CA . GLU A 1 79 ? 1.683 25.906 -5.184 1 98.19 79 GLU A CA 1
ATOM 567 C C . GLU A 1 79 ? 2.373 26.75 -4.113 1 98.19 79 GLU A C 1
ATOM 569 O O . GLU A 1 79 ? 3.555 26.547 -3.824 1 98.19 79 GLU A O 1
ATOM 574 N N . GLN A 1 80 ? 1.685 27.672 -3.549 1 98.5 80 GLN A N 1
ATOM 575 C CA . GLN A 1 80 ? 2.244 28.5 -2.482 1 98.5 80 GLN A CA 1
ATOM 576 C C . GLN A 1 80 ? 2.562 27.656 -1.249 1 98.5 80 GLN A C 1
ATOM 578 O O . GLN A 1 80 ? 3.541 27.922 -0.546 1 98.5 80 GLN A O 1
ATOM 583 N N . THR A 1 81 ? 1.698 26.688 -1.027 1 98.69 81 THR A N 1
ATOM 584 C CA . THR A 1 81 ? 1.954 25.75 0.068 1 98.69 81 THR A CA 1
ATOM 585 C C . THR A 1 81 ? 3.244 24.969 -0.173 1 98.69 81 THR A C 1
ATOM 587 O O . THR A 1 81 ? 4.078 24.859 0.727 1 98.69 81 THR A O 1
ATOM 590 N N . LEU A 1 82 ? 3.377 24.469 -1.395 1 98.56 82 LEU A N 1
ATOM 591 C CA . LEU A 1 82 ? 4.594 23.734 -1.739 1 98.56 82 LEU A CA 1
ATOM 592 C C . LEU A 1 82 ? 5.824 24.625 -1.577 1 98.56 82 LEU A C 1
ATOM 594 O O . LEU A 1 82 ? 6.836 24.203 -1.019 1 98.56 82 LEU A O 1
ATOM 598 N N . GLU A 1 83 ? 5.734 25.844 -2.041 1 98.44 83 GLU A N 1
ATOM 599 C CA . GLU A 1 83 ? 6.836 26.797 -1.923 1 98.44 83 GLU A CA 1
ATOM 600 C C . GLU A 1 83 ? 7.172 27.078 -0.461 1 98.44 83 GLU A C 1
ATOM 602 O O . GLU A 1 83 ? 8.344 27.188 -0.099 1 98.44 83 GLU A O 1
ATOM 607 N N . PHE A 1 84 ? 6.168 27.234 0.31 1 98.69 84 PHE A N 1
ATOM 608 C CA . PHE A 1 84 ? 6.336 27.453 1.742 1 98.69 84 PHE A CA 1
ATOM 609 C C . PHE A 1 84 ? 7.188 26.344 2.359 1 98.69 84 PHE A C 1
ATOM 611 O O . PHE A 1 84 ? 8.164 26.625 3.061 1 98.69 84 PHE A O 1
ATOM 618 N N . PHE A 1 85 ? 6.875 25.094 2.055 1 98.75 85 PHE A N 1
ATOM 619 C CA . PHE A 1 85 ? 7.57 23.969 2.682 1 98.75 85 PHE A CA 1
ATOM 620 C C . PHE A 1 85 ? 8.938 23.766 2.053 1 98.75 85 PHE A C 1
ATOM 622 O O . PHE A 1 85 ? 9.883 23.359 2.732 1 98.75 85 PHE A O 1
ATOM 629 N N . ARG A 1 86 ? 9.047 24.047 0.765 1 97.88 86 ARG A N 1
ATOM 630 C CA . ARG A 1 86 ? 10.375 24.031 0.161 1 97.88 86 ARG A CA 1
ATOM 631 C C . ARG A 1 86 ? 11.289 25.062 0.818 1 97.88 86 ARG A C 1
ATOM 633 O O . ARG A 1 86 ? 12.469 24.781 1.061 1 97.88 86 ARG A O 1
ATOM 640 N N . ASP A 1 87 ? 10.703 26.203 1.099 1 97.88 87 ASP A N 1
ATOM 641 C CA . ASP A 1 87 ? 11.453 27.25 1.768 1 97.88 87 ASP A CA 1
ATOM 642 C C . ASP A 1 87 ? 11.898 26.812 3.158 1 97.88 87 ASP A C 1
ATOM 644 O O . ASP A 1 87 ? 12.922 27.281 3.666 1 97.88 87 ASP A O 1
ATOM 648 N N . LEU A 1 88 ? 11.172 25.938 3.744 1 98.19 88 LEU A N 1
ATOM 649 C CA . LEU A 1 88 ? 11.5 25.438 5.074 1 98.19 88 LEU A CA 1
ATOM 650 C C . LEU A 1 88 ? 12.5 24.281 4.988 1 98.19 88 LEU A C 1
ATOM 652 O O . LEU A 1 88 ? 12.906 23.734 6.012 1 98.19 88 LEU A O 1
ATOM 656 N N . GLY A 1 89 ? 12.859 23.891 3.764 1 97.31 89 GLY A N 1
ATOM 657 C CA . GLY A 1 89 ? 13.938 22.922 3.59 1 97.31 89 GLY A CA 1
ATOM 658 C C . GLY A 1 89 ? 13.453 21.531 3.25 1 97.31 89 GLY A C 1
ATOM 659 O O . GLY A 1 89 ? 14.242 20.594 3.205 1 97.31 89 GLY A O 1
ATOM 660 N N . LEU A 1 90 ? 12.219 21.328 2.994 1 98.06 90 LEU A N 1
ATOM 661 C CA . LEU A 1 90 ? 11.695 20 2.678 1 98.06 90 LEU A CA 1
ATOM 662 C C . LEU A 1 90 ? 11.891 19.688 1.198 1 98.06 90 LEU A C 1
ATOM 664 O O . LEU A 1 90 ? 11.68 20.547 0.341 1 98.06 90 LEU A O 1
ATOM 668 N N . VAL A 1 91 ? 12.422 18.547 0.915 1 97.62 91 VAL A N 1
ATOM 669 C CA . VAL A 1 91 ? 12.281 17.953 -0.407 1 97.62 91 VAL A CA 1
ATOM 670 C C . VAL A 1 91 ? 10.969 17.172 -0.486 1 97.62 91 VAL A C 1
ATOM 672 O O . VAL A 1 91 ? 10.656 16.375 0.396 1 97.62 91 VAL A O 1
ATOM 675 N N . LEU A 1 92 ? 10.242 17.484 -1.517 1 97.5 92 LEU A N 1
ATOM 676 C CA . LEU A 1 92 ? 8.898 16.938 -1.597 1 97.5 92 LEU A CA 1
ATOM 677 C C . LEU A 1 92 ? 8.812 15.859 -2.67 1 97.5 92 LEU A C 1
ATOM 679 O O . LEU A 1 92 ? 9.562 15.891 -3.646 1 97.5 92 LEU A O 1
ATOM 683 N N . THR A 1 93 ? 7.98 14.922 -2.41 1 95.69 93 THR A N 1
ATOM 684 C CA . THR A 1 93 ? 7.703 13.875 -3.383 1 95.69 93 THR A CA 1
ATOM 685 C C . THR A 1 93 ? 6.203 13.766 -3.648 1 95.69 93 THR A C 1
ATOM 687 O O . THR A 1 93 ? 5.391 14.148 -2.809 1 95.69 93 THR A O 1
ATOM 690 N N . ASP A 1 94 ? 5.93 13.336 -4.82 1 93.19 94 ASP A N 1
ATOM 691 C CA . ASP A 1 94 ? 4.555 13.195 -5.293 1 93.19 94 ASP A CA 1
ATOM 692 C C . ASP A 1 94 ? 4.219 11.727 -5.559 1 93.19 94 ASP A C 1
ATOM 694 O O . ASP A 1 94 ? 5.008 11 -6.164 1 93.19 94 ASP A O 1
ATOM 698 N N . ARG A 1 95 ? 3.146 11.211 -5.004 1 91.56 95 ARG A N 1
ATOM 699 C CA . ARG A 1 95 ? 2.617 9.883 -5.285 1 91.56 95 ARG A CA 1
ATOM 700 C C . ARG A 1 95 ? 1.184 9.961 -5.801 1 91.56 95 ARG A C 1
ATOM 702 O O . ARG A 1 95 ? 0.233 9.797 -5.035 1 91.56 95 ARG A O 1
ATOM 709 N N . ASN A 1 96 ? 1.034 10.156 -7.109 1 91.19 96 ASN A N 1
ATOM 710 C CA . ASN A 1 96 ? -0.267 10.266 -7.758 1 91.19 96 ASN A CA 1
ATOM 711 C C . ASN A 1 96 ? -1.082 11.422 -7.191 1 91.19 96 ASN A C 1
ATOM 713 O O . ASN A 1 96 ? -2.252 11.25 -6.844 1 91.19 96 ASN A O 1
ATOM 717 N N . GLY A 1 97 ? -0.411 12.477 -6.93 1 95.56 97 GLY A N 1
ATOM 718 C CA . GLY A 1 97 ? -1.083 13.688 -6.469 1 95.56 97 GLY A CA 1
ATOM 719 C C . GLY A 1 97 ? -0.885 13.953 -4.988 1 95.56 97 GLY A C 1
ATOM 720 O O . GLY A 1 97 ? -0.997 15.094 -4.539 1 95.56 97 GLY A O 1
ATOM 721 N N . TYR A 1 98 ? -0.667 12.883 -4.188 1 97.19 98 TYR A N 1
ATOM 722 C CA . TYR A 1 98 ? -0.389 13.039 -2.766 1 97.19 98 TYR A CA 1
ATOM 723 C C . TYR A 1 98 ? 1.031 13.539 -2.539 1 97.19 98 TYR A C 1
ATOM 725 O O . TYR A 1 98 ? 1.99 12.961 -3.059 1 97.19 98 TYR A O 1
ATOM 733 N N . VAL A 1 99 ? 1.163 14.578 -1.809 1 98.12 99 VAL A N 1
ATOM 734 C CA . VAL A 1 99 ? 2.482 15.172 -1.624 1 98.12 99 VAL A CA 1
ATOM 735 C C . VAL A 1 99 ? 2.99 14.875 -0.214 1 98.12 99 VAL A C 1
ATOM 737 O O . VAL A 1 99 ? 2.309 15.172 0.771 1 98.12 99 VAL A O 1
ATOM 740 N N . TYR A 1 100 ? 4.129 14.289 -0.154 1 97.94 100 TYR A N 1
ATOM 741 C CA . TYR A 1 100 ? 4.781 13.93 1.1 1 97.94 100 TYR A CA 1
ATOM 742 C C . TYR A 1 100 ? 6.188 14.516 1.168 1 97.94 100 TYR A C 1
ATOM 744 O O . TYR A 1 100 ? 6.766 14.883 0.141 1 97.94 100 TYR A O 1
ATOM 752 N N . PRO A 1 101 ? 6.703 14.719 2.432 1 97.88 101 PRO A N 1
ATOM 753 C CA . PRO A 1 101 ? 8.148 14.914 2.48 1 97.88 101 PRO A CA 1
ATOM 754 C C . PRO A 1 101 ? 8.93 13.703 1.972 1 97.88 101 PRO A C 1
ATOM 756 O O . PRO A 1 101 ? 8.531 12.562 2.217 1 97.88 101 PRO A O 1
ATOM 759 N N . ASN A 1 102 ? 9.984 13.984 1.226 1 96.81 102 ASN A N 1
ATOM 760 C CA . ASN A 1 102 ? 10.797 12.898 0.69 1 96.81 102 ASN A CA 1
ATOM 761 C C . ASN A 1 102 ? 11.328 12 1.801 1 96.81 102 ASN A C 1
ATOM 763 O O . ASN A 1 102 ? 11.57 10.812 1.58 1 96.81 102 ASN A O 1
ATOM 767 N N . SER A 1 103 ? 11.469 12.547 3.02 1 96.5 103 SER A N 1
ATOM 768 C CA . SER A 1 103 ? 11.945 11.781 4.168 1 96.5 103 SER A CA 1
ATOM 769 C C . SER A 1 103 ? 10.961 10.688 4.559 1 96.5 103 SER A C 1
ATOM 771 O O . SER A 1 103 ? 11.32 9.742 5.262 1 96.5 103 SER A O 1
ATOM 773 N N . GLY A 1 104 ? 9.719 10.914 4.211 1 96.44 104 GLY A N 1
ATOM 774 C CA . GLY A 1 104 ? 8.672 9.977 4.59 1 96.44 104 GLY A CA 1
ATOM 775 C C . GLY A 1 104 ? 8.305 10.055 6.062 1 96.44 104 GLY A C 1
ATOM 776 O O . GLY A 1 104 ? 7.82 9.078 6.637 1 96.44 104 GLY A O 1
ATOM 777 N N . GLN A 1 105 ? 8.586 11.156 6.66 1 97.81 105 GLN A N 1
ATOM 778 C CA . GLN A 1 105 ? 8.359 11.281 8.094 1 97.81 105 GLN A CA 1
ATOM 779 C C . GLN A 1 105 ? 7.637 12.586 8.43 1 97.81 105 GLN A C 1
ATOM 781 O O . GLN A 1 105 ? 8.141 13.672 8.141 1 97.81 105 GLN A O 1
ATOM 786 N N . ALA A 1 106 ? 6.52 12.453 9.117 1 98.5 106 ALA A N 1
ATOM 787 C CA . ALA A 1 106 ? 5.816 13.633 9.617 1 98.5 106 ALA A CA 1
ATOM 788 C C . ALA A 1 106 ? 6.699 14.438 10.562 1 98.5 106 ALA A C 1
ATOM 790 O O . ALA A 1 106 ? 6.633 15.672 10.586 1 98.5 106 ALA A O 1
ATOM 791 N N . ALA A 1 107 ? 7.523 13.781 11.273 1 98.31 107 ALA A N 1
ATOM 792 C CA . ALA A 1 107 ? 8.422 14.414 12.234 1 98.31 107 ALA A CA 1
ATOM 793 C C . ALA A 1 107 ? 9.328 15.43 11.547 1 98.31 107 ALA A C 1
ATOM 795 O O . ALA A 1 107 ? 9.641 16.484 12.109 1 98.31 107 ALA A O 1
ATOM 796 N N . SER A 1 108 ? 9.758 15.133 10.352 1 98.12 108 SER A N 1
ATOM 797 C CA . SER A 1 108 ? 10.641 16.047 9.641 1 98.12 108 SER A CA 1
ATOM 798 C C . SER A 1 108 ? 9.922 17.344 9.281 1 98.12 108 SER A C 1
ATOM 800 O O . SER A 1 108 ? 10.539 18.406 9.242 1 98.12 108 SER A O 1
ATOM 802 N N . VAL A 1 109 ? 8.656 17.25 9.031 1 98.69 109 VAL A N 1
ATOM 803 C CA . VAL A 1 109 ? 7.848 18.438 8.727 1 98.69 109 VAL A CA 1
ATOM 804 C C . VAL A 1 109 ? 7.715 19.297 9.977 1 98.69 109 VAL A C 1
ATOM 806 O O . VAL A 1 109 ? 7.965 20.5 9.938 1 98.69 109 VAL A O 1
ATOM 809 N N . LEU A 1 110 ? 7.355 18.641 11.078 1 98.81 110 LEU A N 1
ATOM 810 C CA . LEU A 1 110 ? 7.23 19.375 12.336 1 98.81 110 LEU A CA 1
ATOM 811 C C . LEU A 1 110 ? 8.547 20.047 12.711 1 98.81 110 LEU A C 1
ATOM 813 O O . LEU A 1 110 ? 8.57 21.219 13.078 1 98.81 110 LEU A O 1
ATOM 817 N N . GLU A 1 111 ? 9.617 19.328 12.578 1 98.5 111 GLU A N 1
ATOM 818 C CA . GLU A 1 111 ? 10.93 19.859 12.93 1 98.5 111 GLU A CA 1
ATOM 819 C C . GLU A 1 111 ? 11.297 21.062 12.062 1 98.5 111 GLU A C 1
ATOM 821 O O . GLU A 1 111 ? 11.836 22.047 12.555 1 98.5 111 GLU A O 1
ATOM 826 N N . ALA A 1 112 ? 10.992 20.953 10.797 1 98.5 112 ALA A N 1
ATOM 827 C CA . ALA A 1 112 ? 11.25 22.078 9.906 1 98.5 112 ALA A CA 1
ATOM 828 C C . ALA A 1 112 ? 10.492 23.328 10.359 1 98.5 112 ALA A C 1
ATOM 830 O O . ALA A 1 112 ? 11.047 24.422 10.367 1 98.5 112 ALA A O 1
ATOM 831 N N . LEU A 1 113 ? 9.281 23.125 10.719 1 98.81 113 LEU A N 1
ATOM 832 C CA . LEU A 1 113 ? 8.469 24.234 11.219 1 98.81 113 LEU A CA 1
ATOM 833 C C . LEU A 1 113 ? 9.07 24.812 12.492 1 98.81 113 LEU A C 1
ATOM 835 O O . LEU A 1 113 ? 9.227 26.031 12.617 1 98.81 113 LEU A O 1
ATOM 839 N N . LEU A 1 114 ? 9.438 23.969 13.375 1 98.75 114 LEU A N 1
ATOM 840 C CA . LEU A 1 114 ? 9.945 24.391 14.672 1 98.75 114 LEU A CA 1
ATOM 841 C C . LEU A 1 114 ? 11.281 25.109 14.523 1 98.75 114 LEU A C 1
ATOM 843 O O . LEU A 1 114 ? 11.547 26.094 15.203 1 98.75 114 LEU A O 1
ATOM 847 N N . PHE A 1 115 ? 12.141 24.625 13.672 1 98.19 115 PHE A N 1
ATOM 848 C CA . PHE A 1 115 ? 13.414 25.266 13.422 1 98.19 115 PHE A CA 1
ATOM 849 C C . PHE A 1 115 ? 13.211 26.688 12.914 1 98.19 115 PHE A C 1
ATOM 851 O O . PHE A 1 115 ? 13.898 27.625 13.344 1 98.19 115 PHE A O 1
ATOM 858 N N . GLU A 1 116 ? 12.305 26.812 12.008 1 98.5 116 GLU A N 1
ATOM 859 C CA . GLU A 1 116 ? 12.039 28.141 11.453 1 98.5 116 GLU A CA 1
ATOM 860 C C . GLU A 1 116 ? 11.484 29.094 12.516 1 98.5 116 GLU A C 1
ATOM 862 O O . GLU A 1 116 ? 11.883 30.25 12.586 1 98.5 116 GLU A O 1
ATOM 867 N N . LEU A 1 117 ? 10.578 28.594 13.32 1 98.81 117 LEU A N 1
ATOM 868 C CA . LEU A 1 117 ? 10.008 29.406 14.391 1 98.81 117 LEU A CA 1
ATOM 869 C C . LEU A 1 117 ? 11.094 29.875 15.352 1 98.81 117 LEU A C 1
ATOM 871 O O . LEU A 1 117 ? 11.109 31.031 15.766 1 98.81 117 LEU A O 1
ATOM 875 N N . ASP A 1 118 ? 11.906 28.969 15.68 1 98.06 118 ASP A N 1
ATOM 876 C CA . ASP A 1 118 ? 13.023 29.312 16.547 1 98.06 118 ASP A CA 1
ATOM 877 C C . ASP A 1 118 ? 13.906 30.391 15.922 1 98.06 118 ASP A C 1
ATOM 879 O O . ASP A 1 118 ? 14.273 31.375 16.578 1 98.06 118 ASP A O 1
ATOM 883 N N . HIS A 1 119 ? 14.211 30.219 14.664 1 97.56 119 HIS A N 1
ATOM 884 C CA . HIS A 1 119 ? 15.039 31.156 13.914 1 97.56 119 HIS A CA 1
ATOM 885 C C . HIS A 1 119 ? 14.414 32.531 13.867 1 97.56 119 HIS A C 1
ATOM 887 O O . HIS A 1 119 ? 15.117 33.562 13.906 1 97.56 119 HIS A O 1
ATOM 893 N N . LEU A 1 120 ? 13.102 32.594 13.812 1 98.19 120 LEU A N 1
ATOM 894 C CA . LEU A 1 120 ? 12.367 33.844 13.688 1 98.19 120 LEU A CA 1
ATOM 895 C C . LEU A 1 120 ? 12.117 34.469 15.055 1 98.19 120 LEU A C 1
ATOM 897 O O . LEU A 1 120 ? 11.539 35.531 15.156 1 98.19 120 LEU A O 1
ATOM 901 N N . GLY A 1 121 ? 12.508 33.781 16.109 1 98.19 121 GLY A N 1
ATOM 902 C CA . GLY A 1 121 ? 12.391 34.312 17.453 1 98.19 121 GLY A CA 1
ATOM 903 C C . GLY A 1 121 ? 10.992 34.156 18.031 1 98.19 121 GLY A C 1
ATOM 904 O O . GLY A 1 121 ? 10.602 34.906 18.938 1 98.19 121 GLY A O 1
ATOM 905 N N . VAL A 1 122 ? 10.234 33.219 17.547 1 98.75 122 VAL A N 1
ATOM 906 C CA . VAL A 1 122 ? 8.875 33 18.031 1 98.75 122 VAL A CA 1
ATOM 907 C C . VAL A 1 122 ? 8.93 32.219 19.344 1 98.75 122 VAL A C 1
ATOM 909 O O . VAL A 1 122 ? 9.68 31.234 19.469 1 98.75 122 VAL A O 1
ATOM 912 N N . SER A 1 123 ? 8.148 32.625 20.297 1 98.5 123 SER A N 1
ATOM 913 C CA . SER A 1 123 ? 8.047 31.906 21.562 1 98.5 123 SER A CA 1
ATOM 914 C C . SER A 1 123 ? 6.898 30.906 21.562 1 98.5 123 SER A C 1
ATOM 916 O O . SER A 1 123 ? 5.781 31.234 21.156 1 98.5 123 SER A O 1
ATOM 918 N N . ILE A 1 124 ? 7.184 29.688 21.953 1 98.81 124 ILE A N 1
ATOM 919 C CA . ILE A 1 124 ? 6.145 28.688 22.141 1 98.81 124 ILE A CA 1
ATOM 920 C C . ILE A 1 124 ? 6.016 28.344 23.625 1 98.81 124 ILE A C 1
ATOM 922 O O . ILE A 1 124 ? 6.957 27.828 24.234 1 98.81 124 ILE A O 1
ATOM 926 N N . VAL A 1 125 ? 4.883 28.641 24.188 1 98.75 125 VAL A N 1
ATOM 927 C CA . VAL A 1 125 ? 4.605 28.359 25.594 1 98.75 125 VAL A CA 1
ATOM 928 C C . VAL A 1 125 ? 3.68 27.141 25.703 1 98.75 125 VAL A C 1
ATOM 930 O O . VAL A 1 125 ? 2.477 27.25 25.438 1 98.75 125 VAL A O 1
ATOM 933 N N . THR A 1 126 ? 4.227 26.031 26.141 1 98.56 126 THR A N 1
ATOM 934 C CA . THR A 1 126 ? 3.461 24.797 26.25 1 98.56 126 THR A CA 1
ATOM 935 C C . THR A 1 126 ? 2.82 24.672 27.625 1 98.56 126 THR A C 1
ATOM 937 O O . THR A 1 126 ? 3.041 25.516 28.5 1 98.56 126 THR A O 1
ATOM 940 N N . ASP A 1 127 ? 1.981 23.672 27.812 1 98.31 127 ASP A N 1
ATOM 941 C CA . ASP A 1 127 ? 1.247 23.453 29.047 1 98.31 127 ASP A CA 1
ATOM 942 C C . ASP A 1 127 ? 0.535 24.734 29.5 1 98.31 127 ASP A C 1
ATOM 944 O O . ASP A 1 127 ? 0.547 25.078 30.672 1 98.31 127 ASP A O 1
ATOM 948 N N . CYS A 1 128 ? 0.048 25.5 28.547 1 98.5 128 CYS A N 1
ATOM 949 C CA . CYS A 1 128 ? -0.638 26.75 28.812 1 98.5 128 CYS A CA 1
ATOM 950 C C . CYS A 1 128 ? -2.055 26.734 28.25 1 98.5 128 CYS A C 1
ATOM 952 O O . CYS A 1 128 ? -2.248 26.812 27.031 1 98.5 128 CYS A O 1
ATOM 954 N N . ASN A 1 129 ? -3.02 26.641 29.125 1 98 129 ASN A N 1
ATOM 955 C CA . ASN A 1 129 ? -4.426 26.656 28.734 1 98 129 ASN A CA 1
ATOM 956 C C . ASN A 1 129 ? -4.973 28.062 28.641 1 98 129 ASN A C 1
ATOM 958 O O . ASN A 1 129 ? -4.773 28.875 29.547 1 98 129 ASN A O 1
ATOM 962 N N . VAL A 1 130 ? -5.57 28.359 27.531 1 98.69 130 VAL A N 1
ATOM 963 C CA . VAL A 1 130 ? -6.281 29.641 27.406 1 98.69 130 VAL A CA 1
ATOM 964 C C . VAL A 1 130 ? -7.723 29.469 27.875 1 98.69 130 VAL A C 1
ATOM 966 O O . VAL A 1 130 ? -8.492 28.703 27.297 1 98.69 130 VAL A O 1
ATOM 969 N N . GLU A 1 131 ? -8.102 30.219 28.828 1 98.31 131 GLU A N 1
ATOM 970 C CA . GLU A 1 131 ? -9.398 30.047 29.469 1 98.31 131 GLU A CA 1
ATOM 971 C C . GLU A 1 131 ? -10.414 31.062 28.938 1 98.31 131 GLU A C 1
ATOM 973 O O . GLU A 1 131 ? -11.617 30.781 28.906 1 98.31 131 GLU A O 1
ATOM 978 N N . GLU A 1 132 ? -9.883 32.188 28.594 1 98.56 132 GLU A N 1
ATOM 979 C CA . GLU A 1 132 ? -10.766 33.25 28.141 1 98.56 132 GLU A CA 1
ATOM 980 C C . GLU A 1 132 ? -10.047 34.188 27.172 1 98.56 132 GLU A C 1
ATOM 982 O O . GLU A 1 132 ? -8.859 34.5 27.359 1 98.56 132 GLU A O 1
ATOM 987 N N . ILE A 1 133 ? -10.711 34.562 26.125 1 98.81 133 ILE A N 1
ATOM 988 C CA . ILE A 1 133 ? -10.312 35.656 25.25 1 98.81 133 ILE A CA 1
ATOM 989 C C . ILE A 1 133 ? -11.375 36.781 25.297 1 98.81 133 ILE A C 1
ATOM 991 O O . ILE A 1 133 ? -12.562 36.5 25.094 1 98.81 133 ILE A O 1
ATOM 995 N N . ARG A 1 134 ? -10.969 37.938 25.5 1 98.31 134 ARG A N 1
ATOM 996 C CA . ARG A 1 134 ? -11.906 39.062 25.562 1 98.31 134 ARG A CA 1
ATOM 997 C C . ARG A 1 134 ? -11.883 39.875 24.266 1 98.31 134 ARG A C 1
ATOM 999 O O . ARG A 1 134 ? -10.969 39.719 23.453 1 98.31 134 ARG A O 1
ATOM 1006 N N . LYS A 1 135 ? -12.875 40.719 24.062 1 97.69 135 LYS A N 1
ATOM 1007 C CA . LYS A 1 135 ? -13.047 41.469 22.812 1 97.69 135 LYS A CA 1
ATOM 1008 C C . LYS A 1 135 ? -11.906 42.469 22.609 1 97.69 135 LYS A C 1
ATOM 1010 O O . LYS A 1 135 ? -11.625 42.875 21.484 1 97.69 135 LYS A O 1
ATOM 1015 N N . ASP A 1 136 ? -11.273 42.875 23.766 1 97.75 136 ASP A N 1
ATOM 1016 C CA . ASP A 1 136 ? -10.133 43.781 23.641 1 97.75 136 ASP A CA 1
ATOM 1017 C C . ASP A 1 136 ? -8.836 43 23.406 1 97.75 136 ASP A C 1
ATOM 1019 O O . ASP A 1 136 ? -7.746 43.562 23.516 1 97.75 136 ASP A O 1
ATOM 1023 N N . LEU A 1 137 ? -8.938 41.688 23.234 1 98.44 137 LEU A N 1
ATOM 1024 C CA . LEU A 1 137 ? -7.859 40.781 22.891 1 98.44 137 LEU A CA 1
ATOM 1025 C C . LEU A 1 137 ? -6.938 40.531 24.078 1 98.44 137 LEU A C 1
ATOM 1027 O O . LEU A 1 137 ? -5.746 40.281 23.906 1 98.44 137 LEU A O 1
ATOM 1031 N N . SER A 1 138 ? -7.492 40.812 25.234 1 98.5 138 SER A N 1
ATOM 1032 C CA . SER A 1 138 ? -6.84 40.281 26.422 1 98.5 138 SER A CA 1
ATOM 1033 C C . SER A 1 138 ? -7.18 38.812 26.641 1 98.5 138 SER A C 1
ATOM 1035 O O . SER A 1 138 ? -8.312 38.375 26.391 1 98.5 138 SER A O 1
ATOM 1037 N N . LEU A 1 139 ? -6.16 38.031 27.078 1 98.69 139 LEU A N 1
ATOM 1038 C CA . LEU A 1 139 ? -6.34 36.594 27.281 1 98.69 139 LEU A CA 1
ATOM 1039 C C . LEU A 1 139 ? -6.09 36.25 28.75 1 98.69 139 LEU A C 1
ATOM 1041 O O . LEU A 1 139 ? -5.152 36.75 29.359 1 98.69 139 LEU A O 1
ATOM 1045 N N . ILE A 1 140 ? -6.969 35.469 29.297 1 98.62 140 ILE A N 1
ATOM 1046 C CA . ILE A 1 140 ? -6.73 34.812 30.578 1 98.62 140 ILE A CA 1
ATOM 1047 C C . ILE A 1 140 ? -6.258 33.375 30.344 1 98.62 140 ILE A C 1
ATOM 1049 O O . ILE A 1 140 ? -6.941 32.594 29.688 1 98.62 140 ILE A O 1
ATOM 1053 N N . THR A 1 141 ? -5.055 33.062 30.828 1 98.44 141 THR A N 1
ATOM 1054 C CA . THR A 1 141 ? -4.484 31.75 30.625 1 98.44 141 THR A CA 1
ATOM 1055 C C . THR A 1 141 ? -4.105 31.109 31.969 1 98.44 141 THR A C 1
ATOM 1057 O O . THR A 1 141 ? -4.133 31.781 33 1 98.44 141 THR A O 1
ATOM 1060 N N . SER A 1 142 ? -3.764 29.812 31.969 1 98.19 142 SER A N 1
ATOM 1061 C CA . SER A 1 142 ? -3.314 29.109 33.156 1 98.19 142 SER A CA 1
ATOM 1062 C C . SER A 1 142 ? -1.956 29.625 33.625 1 98.19 142 SER A C 1
ATOM 1064 O O . SER A 1 142 ? -1.523 29.328 34.75 1 98.19 142 SER A O 1
ATOM 1066 N N . LYS A 1 143 ? -1.295 30.469 32.812 1 97.94 143 LYS A N 1
ATOM 1067 C CA . LYS A 1 143 ? 0.014 31 33.188 1 97.94 143 LYS A CA 1
ATOM 1068 C C . LYS A 1 143 ? -0.023 32.531 33.281 1 97.94 143 LYS A C 1
ATOM 1070 O O . LYS A 1 143 ? 0.999 33.188 33.094 1 97.94 143 LYS A O 1
ATOM 1075 N N . GLY A 1 144 ? -1.228 33.062 33.406 1 97.81 144 GLY A N 1
ATOM 1076 C CA . GLY A 1 144 ? -1.367 34.5 33.656 1 97.81 144 GLY A CA 1
ATOM 1077 C C . GLY A 1 144 ? -2.084 35.219 32.531 1 97.81 144 GLY A C 1
ATOM 1078 O O . GLY A 1 144 ? -2.496 34.594 31.547 1 97.81 144 GLY A O 1
ATOM 1079 N N . LYS A 1 145 ? -2.242 36.469 32.688 1 98.12 145 LYS A N 1
ATOM 1080 C CA . LYS A 1 145 ? -2.924 37.312 31.719 1 98.12 145 LYS A CA 1
ATOM 1081 C C . LYS A 1 145 ? -1.964 37.781 30.625 1 98.12 145 LYS A C 1
ATOM 1083 O O . LYS A 1 145 ? -0.788 38.031 30.891 1 98.12 145 LYS A O 1
ATOM 1088 N N . LYS A 1 146 ? -2.514 37.844 29.438 1 98 146 LYS A N 1
ATOM 1089 C CA . LYS A 1 146 ? -1.76 38.344 28.297 1 98 146 LYS A CA 1
ATOM 1090 C C . LYS A 1 146 ? -2.584 39.312 27.484 1 98 146 LYS A C 1
ATOM 1092 O O . LYS A 1 146 ? -3.811 39.375 27.594 1 98 146 LYS A O 1
ATOM 1097 N N . LYS A 1 147 ? -1.899 40.156 26.781 1 97.31 147 LYS A N 1
ATOM 1098 C CA . LYS A 1 147 ? -2.543 41.094 25.875 1 97.31 147 LYS A CA 1
ATOM 1099 C C . LYS A 1 147 ? -1.873 41.094 24.5 1 97.31 147 LYS A C 1
ATOM 1101 O O . LYS A 1 147 ? -0.651 40.969 24.406 1 97.31 147 LYS A O 1
ATOM 1106 N N . ALA A 1 148 ? -2.668 41.188 23.5 1 97.62 148 ALA A N 1
ATOM 1107 C CA . ALA A 1 148 ? -2.137 41.156 22.141 1 97.62 148 ALA A CA 1
ATOM 1108 C C . ALA A 1 148 ? -2.773 42.219 21.266 1 97.62 148 ALA A C 1
ATOM 1110 O O . ALA A 1 148 ? -3.787 42.812 21.656 1 97.62 148 ALA A O 1
ATOM 1111 N N . ASP A 1 149 ? -2.096 42.625 20.203 1 98 149 ASP A N 1
ATOM 1112 C CA . ASP A 1 149 ? -2.693 43.469 19.172 1 98 149 ASP A CA 1
ATOM 1113 C C . ASP A 1 149 ? -3.562 42.625 18.219 1 98 149 ASP A C 1
ATOM 1115 O O . ASP A 1 149 ? -4.516 43.156 17.641 1 98 149 ASP A O 1
ATOM 1119 N N . ALA A 1 150 ? -3.225 41.375 18.078 1 98.62 150 ALA A N 1
ATOM 1120 C CA . ALA A 1 150 ? -3.971 40.406 17.266 1 98.62 150 ALA A CA 1
ATOM 1121 C C . ALA A 1 150 ? -3.904 39 17.891 1 98.62 150 ALA A C 1
ATOM 1123 O O . ALA A 1 150 ? -2.893 38.625 18.484 1 98.62 150 ALA A O 1
ATOM 1124 N N . VAL A 1 151 ? -4.973 38.25 17.766 1 98.88 151 VAL A N 1
ATOM 1125 C CA . VAL A 1 151 ? -5.051 36.875 18.25 1 98.88 151 VAL A CA 1
ATOM 1126 C C . VAL A 1 151 ? -5.469 35.938 17.125 1 98.88 151 VAL A C 1
ATOM 1128 O O . VAL A 1 151 ? -6.383 36.25 16.359 1 98.88 151 VAL A O 1
ATOM 1131 N N . ILE A 1 152 ? -4.766 34.875 16.906 1 98.94 152 ILE A N 1
ATOM 1132 C CA . ILE A 1 152 ? -5.188 33.812 15.977 1 98.94 152 ILE A CA 1
ATOM 1133 C C . ILE A 1 152 ? -5.645 32.594 16.766 1 98.94 152 ILE A C 1
ATOM 1135 O O . ILE A 1 152 ? -4.852 31.969 17.484 1 98.94 152 ILE A O 1
ATOM 1139 N N . LEU A 1 153 ? -6.895 32.344 16.688 1 98.94 153 LEU A N 1
ATOM 1140 C CA . LEU A 1 153 ? -7.457 31.156 17.328 1 98.94 153 LEU A CA 1
ATOM 1141 C C . LEU A 1 153 ? -7.352 29.938 16.422 1 98.94 153 LEU A C 1
ATOM 1143 O O . LEU A 1 153 ? -8.148 29.781 15.484 1 98.94 153 LEU A O 1
ATOM 1147 N N . ALA A 1 154 ? -6.387 29.062 16.625 1 98.75 154 ALA A N 1
ATOM 1148 C CA . ALA A 1 154 ? -6.078 27.859 15.852 1 98.75 154 ALA A CA 1
ATOM 1149 C C . ALA A 1 154 ? -6.066 26.625 16.75 1 98.75 154 ALA A C 1
ATOM 1151 O O . ALA A 1 154 ? -5.129 25.828 16.703 1 98.75 154 ALA A O 1
ATOM 1152 N N . ALA A 1 155 ? -7.102 26.453 17.469 1 98.06 155 ALA A N 1
ATOM 1153 C CA . ALA A 1 155 ? -7.148 25.484 18.562 1 98.06 155 ALA A CA 1
ATOM 1154 C C . ALA A 1 155 ? -7.676 24.125 18.062 1 98.06 155 ALA A C 1
ATOM 1156 O O . ALA A 1 155 ? -7.973 23.25 18.875 1 98.06 155 ALA A O 1
ATOM 1157 N N . GLY A 1 156 ? -7.848 23.953 16.766 1 97.44 156 GLY A N 1
ATOM 1158 C CA . GLY A 1 156 ? -8.281 22.672 16.234 1 97.44 156 GLY A CA 1
ATOM 1159 C C . GLY A 1 156 ? -9.727 22.344 16.562 1 97.44 156 GLY A C 1
ATOM 1160 O O . GLY A 1 156 ? -10.484 23.234 16.969 1 97.44 156 GLY A O 1
ATOM 1161 N N . SER A 1 157 ? -10.133 21.109 16.344 1 97.25 157 SER A N 1
ATOM 1162 C CA . SER A 1 157 ? -11.508 20.641 16.547 1 97.25 157 SER A CA 1
ATOM 1163 C C . SER A 1 157 ? -11.617 19.75 17.781 1 97.25 157 SER A C 1
ATOM 1165 O O . SER A 1 157 ? -11.008 20.016 18.812 1 97.25 157 SER A O 1
ATOM 1167 N N . MET A 1 158 ? -12.492 18.766 17.688 1 97.19 158 MET A N 1
ATOM 1168 C CA . MET A 1 158 ? -12.664 17.766 18.75 1 97.19 158 MET A CA 1
ATOM 1169 C C . MET A 1 158 ? -12.102 16.406 18.312 1 97.19 158 MET A C 1
ATOM 1171 O O . MET A 1 158 ? -12.07 15.469 19.094 1 97.19 158 MET A O 1
ATOM 1175 N N . ALA A 1 159 ? -11.695 16.344 17.094 1 97.06 159 ALA A N 1
ATOM 1176 C CA . ALA A 1 159 ? -11.242 15.07 16.547 1 97.06 159 ALA A CA 1
ATOM 1177 C C . ALA A 1 159 ? -9.844 14.719 17.062 1 97.06 159 ALA A C 1
ATOM 1179 O O . ALA A 1 159 ? -8.945 15.57 17.062 1 97.06 159 ALA A O 1
ATOM 1180 N N . ALA A 1 160 ? -9.664 13.492 17.516 1 94.69 160 ALA A N 1
ATOM 1181 C CA . ALA A 1 160 ? -8.406 12.969 18.047 1 94.69 160 ALA A CA 1
ATOM 1182 C C . ALA A 1 160 ? -7.98 13.742 19.297 1 94.69 160 ALA A C 1
ATOM 1184 O O . ALA A 1 160 ? -6.879 14.297 19.344 1 94.69 160 ALA A O 1
ATOM 1185 N N . PRO A 1 161 ? -8.719 13.648 20.297 1 95.38 161 PRO A N 1
ATOM 1186 C CA . PRO A 1 161 ? -8.469 14.461 21.5 1 95.38 161 PRO A CA 1
ATOM 1187 C C . PRO A 1 161 ? -7.137 14.141 22.156 1 95.38 161 PRO A C 1
ATOM 1189 O O . PRO A 1 161 ? -6.539 15.008 22.812 1 95.38 161 PRO A O 1
ATOM 1192 N N . LYS A 1 162 ? -6.633 12.961 21.953 1 94.31 162 LYS A N 1
ATOM 1193 C CA . LYS A 1 162 ? -5.355 12.562 22.531 1 94.31 162 LYS A CA 1
ATOM 1194 C C . LYS A 1 162 ? -4.215 13.422 22 1 94.31 162 LYS A C 1
ATOM 1196 O O . LYS A 1 162 ? -3.141 13.484 22.594 1 94.31 162 LYS A O 1
ATOM 1201 N N . THR A 1 163 ? -4.52 14.078 20.875 1 94.12 163 THR A N 1
ATOM 1202 C CA . THR A 1 163 ? -3.486 14.914 20.266 1 94.12 163 THR A CA 1
ATOM 1203 C C . THR A 1 163 ? -3.654 16.375 20.688 1 94.12 163 THR A C 1
ATOM 1205 O O . THR A 1 163 ? -2.865 17.234 20.297 1 94.12 163 THR A O 1
ATOM 1208 N N . GLY A 1 164 ? -4.645 16.719 21.5 1 93.12 164 GLY A N 1
ATOM 1209 C CA . GLY A 1 164 ? -4.805 18.062 22.031 1 93.12 164 GLY A CA 1
ATOM 1210 C C . GLY A 1 164 ? -6.086 18.734 21.578 1 93.12 164 GLY A C 1
ATOM 1211 O O . GLY A 1 164 ? -6.547 19.688 22.203 1 93.12 164 GLY A O 1
ATOM 1212 N N . SER A 1 165 ? -6.684 18.297 20.469 1 92.88 165 SER A N 1
ATOM 1213 C CA . SER A 1 165 ? -7.934 18.859 19.969 1 92.88 165 SER A CA 1
ATOM 1214 C C . SER A 1 165 ? -9.109 18.469 20.844 1 92.88 165 SER A C 1
ATOM 1216 O O . SER A 1 165 ? -9.68 17.375 20.672 1 92.88 165 SER A O 1
ATOM 1218 N N . ASP A 1 166 ? -9.57 19.328 21.688 1 93.5 166 ASP A N 1
ATOM 1219 C CA . ASP A 1 166 ? -10.547 18.906 22.688 1 93.5 166 ASP A CA 1
ATOM 1220 C C . ASP A 1 166 ? -11.805 19.781 22.625 1 93.5 166 ASP A C 1
ATOM 1222 O O . ASP A 1 166 ? -12.664 19.703 23.516 1 93.5 166 ASP A O 1
ATOM 1226 N N . GLY A 1 167 ? -11.883 20.672 21.719 1 96.12 167 GLY A N 1
ATOM 1227 C CA . GLY A 1 167 ? -13.086 21.453 21.531 1 96.12 167 GLY A CA 1
ATOM 1228 C C . GLY A 1 167 ? -13.109 22.734 22.359 1 96.12 167 GLY A C 1
ATOM 1229 O O . GLY A 1 167 ? -14.047 23.516 22.266 1 96.12 167 GLY A O 1
ATOM 1230 N N . SER A 1 168 ? -12.094 23 23.156 1 96.75 168 SER A N 1
ATOM 1231 C CA . SER A 1 168 ? -12.023 24.188 24 1 96.75 168 SER A CA 1
ATOM 1232 C C . SER A 1 168 ? -12.078 25.453 23.156 1 96.75 168 SER A C 1
ATOM 1234 O O . SER A 1 168 ? -12.617 26.469 23.594 1 96.75 168 SER A O 1
ATOM 1236 N N . GLY A 1 169 ? -11.523 25.359 21.969 1 98.31 169 GLY A N 1
ATOM 1237 C CA . GLY A 1 169 ? -11.547 26.5 21.078 1 98.31 169 GLY A CA 1
ATOM 1238 C C . GLY A 1 169 ? -12.953 26.969 20.719 1 98.31 169 GLY A C 1
ATOM 1239 O O . GLY A 1 169 ? -13.195 28.156 20.516 1 98.31 169 GLY A O 1
ATOM 1240 N N . TYR A 1 170 ? -13.875 26.016 20.625 1 98.56 170 TYR A N 1
ATOM 1241 C CA . TYR A 1 170 ? -15.258 26.344 20.297 1 98.56 170 TYR A CA 1
ATOM 1242 C C . TYR A 1 170 ? -15.898 27.172 21.406 1 98.56 170 TYR A C 1
ATOM 1244 O O . TYR A 1 170 ? -16.672 28.094 21.141 1 98.56 170 TYR A O 1
ATOM 1252 N N . GLN A 1 171 ? -15.586 26.828 22.609 1 98.12 171 GLN A N 1
ATOM 1253 C CA . GLN A 1 171 ? -16.125 27.562 23.75 1 98.12 171 GLN A CA 1
ATOM 1254 C C . GLN A 1 171 ? -15.602 29 23.75 1 98.12 171 GLN A C 1
ATOM 1256 O O . GLN A 1 171 ? -16.359 29.938 24 1 98.12 171 GLN A O 1
ATOM 1261 N N . LEU A 1 172 ? -14.32 29.156 23.531 1 98.75 172 LEU A N 1
ATOM 1262 C CA . LEU A 1 172 ? -13.719 30.469 23.438 1 98.75 172 LEU A CA 1
ATOM 1263 C C . LEU A 1 172 ? -14.398 31.312 22.359 1 98.75 172 LEU A C 1
ATOM 1265 O O . LEU A 1 172 ? -14.75 32.469 22.609 1 98.75 172 LEU A O 1
ATOM 1269 N N . ALA A 1 173 ? -14.594 30.734 21.203 1 98.75 173 ALA A N 1
ATOM 1270 C CA . ALA A 1 173 ? -15.203 31.438 20.062 1 98.75 173 ALA A CA 1
ATOM 1271 C C . ALA A 1 173 ? -16.656 31.797 20.375 1 98.75 173 ALA A C 1
ATOM 1273 O O . ALA A 1 173 ? -17.109 32.906 20.047 1 98.75 173 ALA A O 1
ATOM 1274 N N . ARG A 1 174 ? -17.375 30.828 20.969 1 98.56 174 ARG A N 1
ATOM 1275 C CA . ARG A 1 174 ? -18.766 31.062 21.328 1 98.56 174 ARG A CA 1
ATOM 1276 C C . ARG A 1 174 ? -18.906 32.25 22.281 1 98.56 174 ARG A C 1
ATOM 1278 O O . ARG A 1 174 ? -19.797 33.062 22.125 1 98.56 174 ARG A O 1
ATOM 1285 N N . ALA A 1 175 ? -18.047 32.312 23.234 1 98.44 175 ALA A N 1
ATOM 1286 C CA . ALA A 1 175 ? -18.062 33.375 24.219 1 98.44 175 ALA A CA 1
ATOM 1287 C C . ALA A 1 175 ? -17.828 34.75 23.562 1 98.44 175 ALA A C 1
ATOM 1289 O O . ALA A 1 175 ? -18.219 35.781 24.109 1 98.44 175 ALA A O 1
ATOM 1290 N N . LEU A 1 176 ? -17.234 34.719 22.422 1 98.62 176 LEU A N 1
ATOM 1291 C CA . LEU A 1 176 ? -16.938 35.969 21.703 1 98.62 176 LEU A CA 1
ATOM 1292 C C . LEU A 1 176 ? -18.047 36.281 20.688 1 98.62 176 LEU A C 1
ATOM 1294 O O . LEU A 1 176 ? -17.922 37.219 19.906 1 98.62 176 LEU A O 1
ATOM 1298 N N . GLY A 1 177 ? -19.031 35.375 20.594 1 98.56 177 GLY A N 1
ATOM 1299 C CA . GLY A 1 177 ? -20.203 35.688 19.797 1 98.56 177 GLY A CA 1
ATOM 1300 C C . GLY A 1 177 ? -20.297 34.875 18.531 1 98.56 177 GLY A C 1
ATOM 1301 O O . GLY A 1 177 ? -21.266 34.969 17.781 1 98.56 177 GLY A O 1
ATOM 1302 N N . HIS A 1 178 ? -19.344 34.031 18.281 1 98.81 178 HIS A N 1
ATOM 1303 C CA . HIS A 1 178 ? -19.359 33.25 17.047 1 98.81 178 HIS A CA 1
ATOM 1304 C C . HIS A 1 178 ? -20.375 32.094 17.109 1 98.81 178 HIS A C 1
ATOM 1306 O O . HIS A 1 178 ? -20.594 31.531 18.172 1 98.81 178 HIS A O 1
ATOM 1312 N N . ARG A 1 179 ? -21.031 31.828 15.961 1 97.38 179 ARG A N 1
ATOM 1313 C CA . ARG A 1 179 ? -21.906 30.672 15.844 1 97.38 179 ARG A CA 1
ATOM 1314 C C . ARG A 1 179 ? -21.109 29.391 15.602 1 97.38 179 ARG A C 1
ATOM 1316 O O . ARG A 1 179 ? -20.203 29.375 14.758 1 97.38 179 ARG A O 1
ATOM 1323 N N . ILE A 1 180 ? -21.438 28.391 16.375 1 98.56 180 ILE A N 1
ATOM 1324 C CA . ILE A 1 180 ? -20.766 27.094 16.219 1 98.56 180 ILE A CA 1
ATOM 1325 C C . ILE A 1 180 ? -21.719 26.094 15.609 1 98.56 180 ILE A C 1
ATOM 1327 O O . ILE A 1 180 ? -22.766 25.766 16.203 1 98.56 180 ILE A O 1
ATOM 1331 N N . VAL A 1 181 ? -21.422 25.703 14.383 1 98.19 181 VAL A N 1
ATOM 1332 C CA . VAL A 1 181 ? -22.125 24.547 13.836 1 98.19 181 VAL A CA 1
ATOM 1333 C C . VAL A 1 181 ? -21.719 23.281 14.602 1 98.19 181 VAL A C 1
ATOM 1335 O O . VAL A 1 181 ? -20.516 23.016 14.773 1 98.19 181 VAL A O 1
ATOM 1338 N N . LYS A 1 182 ? -22.688 22.547 15.07 1 97.88 182 LYS A N 1
ATOM 1339 C CA . LYS A 1 182 ? -22.406 21.438 15.969 1 97.88 182 LYS A CA 1
ATOM 1340 C C . LYS A 1 182 ? -21.312 20.531 15.406 1 97.88 182 LYS A C 1
ATOM 1342 O O . LYS A 1 182 ? -21.438 20 14.305 1 97.88 182 LYS A O 1
ATOM 1347 N N . PRO A 1 183 ? -20.203 20.438 16.125 1 97.94 183 PRO A N 1
ATOM 1348 C CA . PRO A 1 183 ? -19.141 19.531 15.68 1 97.94 183 PRO A CA 1
ATOM 1349 C C . PRO A 1 183 ? -19.531 18.062 15.781 1 97.94 183 PRO A C 1
ATOM 1351 O O . PRO A 1 183 ? -20.109 17.641 16.797 1 97.94 183 PRO A O 1
ATOM 1354 N N . LEU A 1 184 ? -19.312 17.297 14.758 1 98.31 184 LEU A N 1
ATOM 1355 C CA . LEU A 1 184 ? -19.562 15.859 14.711 1 98.31 184 LEU A CA 1
ATOM 1356 C C . LEU A 1 184 ? -18.375 15.125 14.086 1 98.31 184 LEU A C 1
ATOM 1358 O O . LEU A 1 184 ? -17.641 15.703 13.281 1 98.31 184 LEU A O 1
ATOM 1362 N N . PRO A 1 185 ? -18.172 13.875 14.508 1 98.19 185 PRO A N 1
ATOM 1363 C CA . PRO A 1 185 ? -17.062 13.125 13.891 1 98.19 185 PRO A CA 1
ATOM 1364 C C . PRO A 1 185 ? -17.219 12.992 12.375 1 98.19 185 PRO A C 1
ATOM 1366 O O . PRO A 1 185 ? -18.328 12.852 11.875 1 98.19 185 PRO A O 1
ATOM 1369 N N . ALA A 1 186 ? -16.141 13.078 11.664 1 98.06 186 ALA A N 1
ATOM 1370 C CA . ALA A 1 186 ? -16.078 12.883 10.219 1 98.06 186 ALA A CA 1
ATOM 1371 C C . ALA A 1 186 ? -14.82 12.109 9.828 1 98.06 186 ALA A C 1
ATOM 1373 O O . ALA A 1 186 ? -13.859 12.039 10.594 1 98.06 186 ALA A O 1
ATOM 1374 N N . LEU A 1 187 ? -14.867 11.484 8.508 1 98.06 187 LEU A N 1
ATOM 1375 C CA . LEU A 1 187 ? -13.828 10.547 8.109 1 98.06 187 LEU A CA 1
ATOM 1376 C C . LEU A 1 187 ? -13.602 9.492 9.195 1 98.06 187 LEU A C 1
ATOM 1378 O O . LEU A 1 187 ? -12.484 9.344 9.703 1 98.06 187 LEU A O 1
ATOM 1382 N N . VAL A 1 188 ? -14.641 8.797 9.469 1 98.56 188 VAL A N 1
ATOM 1383 C CA . VAL A 1 188 ? -14.719 7.906 10.625 1 98.56 188 VAL A CA 1
ATOM 1384 C C . VAL A 1 188 ? -15.5 6.648 10.25 1 98.56 188 VAL A C 1
ATOM 1386 O O . VAL A 1 188 ? -16.312 6.668 9.32 1 98.56 188 VAL A O 1
ATOM 1389 N N . GLN A 1 189 ? -15.25 5.625 10.906 1 98.62 189 GLN A N 1
ATOM 1390 C CA . GLN A 1 189 ? -15.953 4.367 10.68 1 98.62 189 GLN A CA 1
ATOM 1391 C C . GLN A 1 189 ? -17.406 4.461 11.133 1 98.62 189 GLN A C 1
ATOM 1393 O O . GLN A 1 189 ? -17.75 5.316 11.953 1 98.62 189 GLN A O 1
ATOM 1398 N N . LEU A 1 190 ? -18.234 3.617 10.664 1 98.88 190 LEU A N 1
ATOM 1399 C CA . LEU A 1 190 ? -19.656 3.611 10.984 1 98.88 190 LEU A CA 1
ATOM 1400 C C . LEU A 1 190 ? -20.062 2.275 11.594 1 98.88 190 LEU A C 1
ATOM 1402 O O . LEU A 1 190 ? -19.641 1.217 11.125 1 98.88 190 LEU A O 1
ATOM 1406 N N . LYS A 1 191 ? -20.812 2.365 12.625 1 98.62 191 LYS A N 1
ATOM 1407 C CA . LYS A 1 191 ? -21.375 1.194 13.297 1 98.62 191 LYS A CA 1
ATOM 1408 C C . LYS A 1 191 ? -22.703 0.79 12.672 1 98.62 191 LYS A C 1
ATOM 1410 O O . LYS A 1 191 ? -23.562 1.638 12.438 1 98.62 191 LYS A O 1
ATOM 1415 N N . CYS A 1 192 ? -22.844 -0.46 12.43 1 98.5 192 CYS A N 1
ATOM 1416 C CA . CYS A 1 192 ? -24.031 -0.95 11.758 1 98.5 192 CYS A CA 1
ATOM 1417 C C . CYS A 1 192 ? -24.812 -1.901 12.656 1 98.5 192 CYS A C 1
ATOM 1419 O O . CYS A 1 192 ? -24.281 -2.395 13.648 1 98.5 192 CYS A O 1
ATOM 1421 N N . ARG A 1 193 ? -26.016 -2.119 12.328 1 97.94 193 ARG A N 1
ATOM 1422 C CA . ARG A 1 193 ? -26.953 -2.865 13.18 1 97.94 193 ARG A CA 1
ATOM 1423 C C . ARG A 1 193 ? -26.719 -4.367 13.039 1 97.94 193 ARG A C 1
ATOM 1425 O O . ARG A 1 193 ? -26.859 -5.113 14.008 1 97.94 193 ARG A O 1
ATOM 1432 N N . GLU A 1 194 ? -26.359 -4.844 11.82 1 96.06 194 GLU A N 1
ATOM 1433 C CA . GLU A 1 194 ? -26.375 -6.266 11.5 1 96.06 194 GLU A CA 1
ATOM 1434 C C . GLU A 1 194 ? -25.281 -7.016 12.273 1 96.06 194 GLU A C 1
ATOM 1436 O O . GLU A 1 194 ? -24.203 -6.469 12.523 1 96.06 194 GLU A O 1
ATOM 1441 N N . LYS A 1 195 ? -25.484 -8.234 12.516 1 94.12 195 LYS A N 1
ATOM 1442 C CA . LYS A 1 195 ? -24.625 -9 13.414 1 94.12 195 LYS A CA 1
ATOM 1443 C C . LYS A 1 195 ? -23.562 -9.773 12.625 1 94.12 195 LYS A C 1
ATOM 1445 O O . LYS A 1 195 ? -22.562 -10.219 13.188 1 94.12 195 LYS A O 1
ATOM 1450 N N . TRP A 1 196 ? -23.797 -9.977 11.383 1 94.12 196 TRP A N 1
ATOM 1451 C CA . TRP A 1 196 ? -22.891 -10.812 10.609 1 94.12 196 TRP A CA 1
ATOM 1452 C C . TRP A 1 196 ? -21.562 -10.109 10.383 1 94.12 196 TRP A C 1
ATOM 1454 O O . TRP A 1 196 ? -20.625 -10.703 9.844 1 94.12 196 TRP A O 1
ATOM 1464 N N . TYR A 1 197 ? -21.375 -8.828 10.828 1 96.44 197 TYR A N 1
ATOM 1465 C CA . TYR A 1 197 ? -20.125 -8.086 10.68 1 96.44 197 TYR A CA 1
ATOM 1466 C C . TYR A 1 197 ? -18.969 -8.812 11.375 1 96.44 197 TYR A C 1
ATOM 1468 O O . TYR A 1 197 ? -17.844 -8.797 10.891 1 96.44 197 TYR A O 1
ATOM 1476 N N . LYS A 1 198 ? -19.25 -9.422 12.453 1 97.06 198 LYS A N 1
ATOM 1477 C CA . LYS A 1 198 ? -18.219 -10.172 13.172 1 97.06 198 LYS A CA 1
ATOM 1478 C C . LYS A 1 198 ? -17.609 -11.25 12.281 1 97.06 198 LYS A C 1
ATOM 1480 O O . LYS A 1 198 ? -16.391 -11.5 12.352 1 97.06 198 LYS A O 1
ATOM 1485 N N . GLN A 1 199 ? -18.422 -11.812 11.438 1 96.62 199 GLN A N 1
ATOM 1486 C CA . GLN A 1 199 ? -17.969 -12.883 10.555 1 96.62 199 GLN A CA 1
ATOM 1487 C C . GLN A 1 199 ? -17.141 -12.328 9.398 1 96.62 199 GLN A C 1
ATOM 1489 O O . GLN A 1 199 ? -16.297 -13.031 8.844 1 96.62 199 GLN A O 1
ATOM 1494 N N . ALA A 1 200 ? -17.344 -11.086 9.055 1 96.5 200 ALA A N 1
ATOM 1495 C CA . ALA A 1 200 ? -16.672 -10.484 7.898 1 96.5 200 ALA A CA 1
ATOM 1496 C C . ALA A 1 200 ? -15.5 -9.625 8.328 1 96.5 200 ALA A C 1
ATOM 1498 O O . ALA A 1 200 ? -14.812 -9.031 7.492 1 96.5 200 ALA A O 1
ATOM 1499 N N . ALA A 1 201 ? -15.242 -9.578 9.617 1 97.81 201 ALA A N 1
ATOM 1500 C CA . ALA A 1 201 ? -14.242 -8.664 10.164 1 97.81 201 ALA A CA 1
ATOM 1501 C C . ALA A 1 201 ? -12.891 -8.859 9.477 1 97.81 201 ALA A C 1
ATOM 1503 O O . ALA A 1 201 ? -12.43 -9.992 9.297 1 97.81 201 ALA A O 1
ATOM 1504 N N . GLY A 1 202 ? -12.305 -7.77 9.039 1 97 202 GLY A N 1
ATOM 1505 C CA . GLY A 1 202 ? -10.977 -7.801 8.453 1 97 202 GLY A CA 1
ATOM 1506 C C . GLY A 1 202 ? -10.992 -7.863 6.938 1 97 202 GLY A C 1
ATOM 1507 O O . GLY A 1 202 ? -9.977 -7.602 6.289 1 97 202 GLY A O 1
ATOM 1508 N N . VAL A 1 203 ? -12.133 -8.148 6.32 1 97.69 203 VAL A N 1
ATOM 1509 C CA . VAL A 1 203 ? -12.227 -8.289 4.867 1 97.69 203 VAL A CA 1
ATOM 1510 C C . VAL A 1 203 ? -12.172 -6.91 4.215 1 97.69 203 VAL A C 1
ATOM 1512 O O . VAL A 1 203 ? -12.797 -5.961 4.699 1 97.69 203 VAL A O 1
ATOM 1515 N N . ARG A 1 204 ? -11.445 -6.793 3.223 1 96.81 204 ARG A N 1
ATOM 1516 C CA . ARG A 1 204 ? -11.391 -5.613 2.363 1 96.81 204 ARG A CA 1
ATOM 1517 C C . ARG A 1 204 ? -11.797 -5.961 0.935 1 96.81 204 ARG A C 1
ATOM 1519 O O . ARG A 1 204 ? -11.445 -7.027 0.426 1 96.81 204 ARG A O 1
ATOM 1526 N N . THR A 1 205 ? -12.578 -5.121 0.328 1 96.56 205 THR A N 1
ATOM 1527 C CA . THR A 1 205 ? -13.008 -5.375 -1.043 1 96.56 205 THR A CA 1
ATOM 1528 C C . THR A 1 205 ? -13.375 -4.07 -1.744 1 96.56 205 THR A C 1
ATOM 1530 O O . THR A 1 205 ? -13.734 -3.092 -1.091 1 96.56 205 THR A O 1
ATOM 1533 N N . GLU A 1 206 ? -13.203 -4.012 -3.047 1 96.38 206 GLU A N 1
ATOM 1534 C CA . GLU A 1 206 ? -13.734 -2.875 -3.795 1 96.38 206 GLU A CA 1
ATOM 1535 C C . GLU A 1 206 ? -15.258 -2.842 -3.748 1 96.38 206 GLU A C 1
ATOM 1537 O O . GLU A 1 206 ? -15.914 -3.869 -3.943 1 96.38 206 GLU A O 1
ATOM 1542 N N . ALA A 1 207 ? -15.812 -1.729 -3.428 1 98.06 207 ALA A N 1
ATOM 1543 C CA . ALA A 1 207 ? -17.266 -1.615 -3.324 1 98.06 207 ALA A CA 1
ATOM 1544 C C . ALA A 1 207 ? -17.719 -0.184 -3.59 1 98.06 207 ALA A C 1
ATOM 1546 O O . ALA A 1 207 ? -16.906 0.749 -3.553 1 98.06 207 ALA A O 1
ATOM 1547 N N . SER A 1 208 ? -18.938 -0.026 -4 1 98.5 208 SER A N 1
ATOM 1548 C CA . SER A 1 208 ? -19.641 1.252 -3.969 1 98.5 208 SER A CA 1
ATOM 1549 C C . SER A 1 208 ? -20.578 1.337 -2.771 1 98.5 208 SER A C 1
ATOM 1551 O O . SER A 1 208 ? -21.344 0.409 -2.514 1 98.5 208 SER A O 1
ATOM 1553 N N . VAL A 1 209 ? -20.422 2.381 -2.045 1 98.75 209 VAL A N 1
ATOM 1554 C CA . VAL A 1 209 ? -21.25 2.607 -0.87 1 98.75 209 VAL A CA 1
ATOM 1555 C C . VAL A 1 209 ? -22.188 3.797 -1.116 1 98.75 209 VAL A C 1
ATOM 1557 O O . VAL A 1 209 ? -21.719 4.902 -1.407 1 98.75 209 VAL A O 1
ATOM 1560 N N . THR A 1 210 ? -23.469 3.576 -1.057 1 98.81 210 THR A N 1
ATOM 1561 C CA . THR A 1 210 ? -24.469 4.637 -1.182 1 98.81 210 THR A CA 1
ATOM 1562 C C . THR A 1 210 ? -25.172 4.871 0.149 1 98.81 210 THR A C 1
ATOM 1564 O O . THR A 1 210 ? -25.828 3.971 0.681 1 98.81 210 THR A O 1
ATOM 1567 N N . LEU A 1 211 ? -25.062 6.02 0.683 1 98.81 211 LEU A N 1
ATOM 1568 C CA . LEU A 1 211 ? -25.688 6.398 1.942 1 98.81 211 LEU A CA 1
ATOM 1569 C C . LEU A 1 211 ? -27.078 7 1.7 1 98.81 211 LEU A C 1
ATOM 1571 O O . LEU A 1 211 ? -27.234 7.883 0.855 1 98.81 211 LEU A O 1
ATOM 1575 N N . LYS A 1 212 ? -28.016 6.535 2.439 1 98.75 212 LYS A N 1
ATOM 1576 C CA . LYS A 1 212 ? -29.391 7.051 2.348 1 98.75 212 LYS A CA 1
ATOM 1577 C C . LYS A 1 212 ? -29.859 7.59 3.693 1 98.75 212 LYS A C 1
ATOM 1579 O O . LYS A 1 212 ? -29.594 6.992 4.738 1 98.75 212 LYS A O 1
ATOM 1584 N N . ILE A 1 213 ? -30.438 8.688 3.707 1 98.69 213 ILE A N 1
ATOM 1585 C CA . ILE A 1 213 ? -31.094 9.289 4.863 1 98.69 213 ILE A CA 1
ATOM 1586 C C . ILE A 1 213 ? -32.594 9.375 4.609 1 98.69 213 ILE A C 1
ATOM 1588 O O . ILE A 1 213 ? -33.031 10.039 3.666 1 98.69 213 ILE A O 1
ATOM 1592 N N . ASP A 1 214 ? -33.375 8.773 5.406 1 98.31 214 ASP A N 1
ATOM 1593 C CA . ASP A 1 214 ? -34.812 8.656 5.227 1 98.31 214 ASP A CA 1
ATOM 1594 C C . ASP A 1 214 ? -35.156 8.195 3.812 1 98.31 214 ASP A C 1
ATOM 1596 O O . ASP A 1 214 ? -36.031 8.773 3.154 1 98.31 214 ASP A O 1
ATOM 1600 N N . GLY A 1 215 ? -34.375 7.273 3.352 1 97.56 215 GLY A N 1
ATOM 1601 C CA . GLY A 1 215 ? -34.656 6.598 2.096 1 97.56 215 GLY A CA 1
ATOM 1602 C C . GLY A 1 215 ? -34.125 7.344 0.883 1 97.56 215 GLY A C 1
ATOM 1603 O O . GLY A 1 215 ? -34.156 6.824 -0.234 1 97.56 215 GLY A O 1
ATOM 1604 N N . LYS A 1 216 ? -33.594 8.539 1.082 1 98.19 216 LYS A N 1
ATOM 1605 C CA . LYS A 1 216 ? -33.094 9.336 -0.026 1 98.19 216 LYS A CA 1
ATOM 1606 C C . LYS A 1 216 ? -31.562 9.336 -0.039 1 98.19 216 LYS A C 1
ATOM 1608 O O . LYS A 1 216 ? -30.922 9.469 1.009 1 98.19 216 LYS A O 1
ATOM 1613 N N . THR A 1 217 ? -31.016 9.18 -1.225 1 98.44 217 THR A N 1
ATOM 1614 C CA . THR A 1 217 ? -29.562 9.148 -1.346 1 98.44 217 THR A CA 1
ATOM 1615 C C . THR A 1 217 ? -28.953 10.469 -0.881 1 98.44 217 THR A C 1
ATOM 1617 O O . THR A 1 217 ? -29.344 11.539 -1.351 1 98.44 217 THR A O 1
ATOM 1620 N N . ALA A 1 218 ? -28.062 10.422 0.008 1 97.94 218 ALA A N 1
ATOM 1621 C CA . ALA A 1 218 ? -27.406 11.602 0.556 1 97.94 218 ALA A CA 1
ATOM 1622 C C . ALA A 1 218 ? -25.984 11.727 0.027 1 97.94 218 ALA A C 1
ATOM 1624 O O . ALA A 1 218 ? -25.484 12.836 -0.168 1 97.94 218 ALA A O 1
ATOM 1625 N N . ALA A 1 219 ? -25.328 10.625 -0.176 1 97.75 219 ALA A N 1
ATOM 1626 C CA . ALA A 1 219 ? -23.938 10.594 -0.64 1 97.75 219 ALA A CA 1
ATOM 1627 C C . ALA A 1 219 ? -23.562 9.203 -1.135 1 97.75 219 ALA A C 1
ATOM 1629 O O . ALA A 1 219 ? -24.219 8.219 -0.799 1 97.75 219 ALA A O 1
ATOM 1630 N N . ALA A 1 220 ? -22.547 9.102 -1.934 1 98.19 220 ALA A N 1
ATOM 1631 C CA . ALA A 1 220 ? -22.031 7.832 -2.438 1 98.19 220 ALA A CA 1
ATOM 1632 C C . ALA A 1 220 ? -20.547 7.941 -2.768 1 98.19 220 ALA A C 1
ATOM 1634 O O . ALA A 1 220 ? -20.047 9.023 -3.08 1 98.19 220 ALA A O 1
ATOM 1635 N N . ASP A 1 221 ? -19.906 6.91 -2.59 1 97.69 221 ASP A N 1
ATOM 1636 C CA . ASP A 1 221 ? -18.5 6.828 -2.977 1 97.69 221 ASP A CA 1
ATOM 1637 C C . ASP A 1 221 ? -18.109 5.391 -3.312 1 97.69 221 ASP A C 1
ATOM 1639 O O . ASP A 1 221 ? -18.812 4.445 -2.943 1 97.69 221 ASP A O 1
ATOM 1643 N N . ARG A 1 222 ? -17.062 5.211 -4.105 1 97.56 222 ARG A N 1
ATOM 1644 C CA . ARG A 1 222 ? -16.547 3.904 -4.504 1 97.56 222 ARG A CA 1
ATOM 1645 C C . ARG A 1 222 ? -15.07 3.77 -4.137 1 97.56 222 ARG A C 1
ATOM 1647 O O . ARG A 1 222 ? -14.297 4.715 -4.293 1 97.56 222 ARG A O 1
ATOM 1654 N N . GLY A 1 223 ? -14.672 2.707 -3.617 1 96.56 223 GLY A N 1
ATOM 1655 C CA . GLY A 1 223 ? -13.297 2.402 -3.244 1 96.56 223 GLY A CA 1
ATOM 1656 C C . GLY A 1 223 ? -13.172 1.143 -2.408 1 96.56 223 GLY A C 1
ATOM 1657 O O . GLY A 1 223 ? -14.039 0.269 -2.459 1 96.56 223 GLY A O 1
ATOM 1658 N N . GLU A 1 224 ? -12.094 1.002 -1.707 1 96.81 224 GLU A N 1
ATOM 1659 C CA . GLU A 1 224 ? -11.875 -0.176 -0.875 1 96.81 224 GLU A CA 1
ATOM 1660 C C . GLU A 1 224 ? -12.695 -0.108 0.409 1 96.81 224 GLU A C 1
ATOM 1662 O O . GLU A 1 224 ? -12.391 0.682 1.306 1 96.81 224 GLU A O 1
ATOM 1667 N N . LEU A 1 225 ? -13.648 -0.905 0.508 1 98.31 225 LEU A N 1
ATOM 1668 C CA . LEU A 1 225 ? -14.484 -1.066 1.695 1 98.31 225 LEU A CA 1
ATOM 1669 C C . LEU A 1 225 ? -13.852 -2.059 2.668 1 98.31 225 LEU A C 1
ATOM 1671 O O . LEU A 1 225 ? -13.359 -3.109 2.258 1 98.31 225 LEU A O 1
ATOM 1675 N N . GLN A 1 226 ? -13.844 -1.705 3.857 1 98.56 226 GLN A N 1
ATOM 1676 C CA . GLN A 1 226 ? -13.344 -2.59 4.906 1 98.56 226 GLN A CA 1
ATOM 1677 C C . GLN A 1 226 ? -14.461 -2.957 5.887 1 98.56 226 GLN A C 1
ATOM 1679 O O . GLN A 1 226 ? -15.164 -2.08 6.395 1 98.56 226 GLN A O 1
ATOM 1684 N N . PHE A 1 227 ? -14.586 -4.242 6.121 1 98.56 227 PHE A N 1
ATOM 1685 C CA . PHE A 1 227 ? -15.539 -4.711 7.121 1 98.56 227 PHE A CA 1
ATOM 1686 C C . PHE A 1 227 ? -14.859 -4.863 8.477 1 98.56 227 PHE A C 1
ATOM 1688 O O . PHE A 1 227 ? -13.758 -5.402 8.57 1 98.56 227 PHE A O 1
ATOM 1695 N N . THR A 1 228 ? -15.453 -4.305 9.461 1 98.31 228 THR A N 1
ATOM 1696 C CA . THR A 1 228 ? -15.031 -4.5 10.844 1 98.31 228 THR A CA 1
ATOM 1697 C C . THR A 1 228 ? -16 -5.414 11.586 1 98.31 228 THR A C 1
ATOM 1699 O O . THR A 1 228 ? -16.984 -5.891 11.008 1 98.31 228 THR A O 1
ATOM 1702 N N . ASP A 1 229 ? -15.695 -5.723 12.883 1 98.06 229 ASP A N 1
ATOM 1703 C CA . ASP A 1 229 ? -16.562 -6.613 13.656 1 98.06 229 ASP A CA 1
ATOM 1704 C C . ASP A 1 229 ? -17.875 -5.922 14.016 1 98.06 229 ASP A C 1
ATOM 1706 O O . ASP A 1 229 ? -18.844 -6.578 14.391 1 98.06 229 ASP A O 1
ATOM 1710 N N . TYR A 1 230 ? -17.906 -4.547 13.852 1 98 230 TYR A N 1
ATOM 1711 C CA . TYR A 1 230 ? -19.094 -3.82 14.312 1 98 230 TYR A CA 1
ATOM 1712 C C . TYR A 1 230 ? -19.75 -3.072 13.164 1 98 230 TYR A C 1
ATOM 1714 O O . TYR A 1 230 ? -20.844 -2.516 13.32 1 98 230 TYR A O 1
ATOM 1722 N N . GLY A 1 231 ? -19.047 -3.006 12.023 1 98.56 231 GLY A N 1
ATOM 1723 C CA . GLY A 1 231 ? -19.625 -2.248 10.93 1 98.56 231 GLY A CA 1
ATOM 1724 C C . GLY A 1 231 ? -18.688 -2.062 9.758 1 98.56 231 GLY A C 1
ATOM 1725 O O . GLY A 1 231 ? -17.984 -2.996 9.367 1 98.56 231 GLY A O 1
ATOM 1726 N N . ILE A 1 232 ? -18.766 -0.85 9.109 1 98.81 232 ILE A N 1
ATOM 1727 C CA . ILE A 1 232 ? -18.047 -0.647 7.863 1 98.81 232 ILE A CA 1
ATOM 1728 C C . ILE A 1 232 ? -17.031 0.479 8.031 1 98.81 232 ILE A C 1
ATOM 1730 O O . ILE A 1 232 ? -17.234 1.4 8.828 1 98.81 232 ILE A O 1
ATOM 1734 N N . SER A 1 233 ? -15.961 0.408 7.344 1 98.62 233 SER A N 1
ATOM 1735 C CA . SER A 1 233 ? -14.836 1.341 7.316 1 98.62 233 SER A CA 1
ATOM 1736 C C . SER A 1 233 ? -14.234 1.433 5.918 1 98.62 233 SER A C 1
ATOM 1738 O O . SER A 1 233 ? -14.82 0.95 4.949 1 98.62 233 SER A O 1
ATOM 1740 N N . GLY A 1 234 ? -13.086 2.119 5.879 1 97.94 234 GLY A N 1
ATOM 1741 C CA . GLY A 1 234 ? -12.43 2.307 4.594 1 97.94 234 GLY A CA 1
ATOM 1742 C C . GLY A 1 234 ? -12.703 3.664 3.977 1 97.94 234 GLY A C 1
ATOM 1743 O O . GLY A 1 234 ? -13.586 4.395 4.434 1 97.94 234 GLY A O 1
ATOM 1744 N N . ILE A 1 235 ? -12.133 3.885 2.883 1 96.88 235 ILE A N 1
ATOM 1745 C CA . ILE A 1 235 ? -12.102 5.219 2.291 1 96.88 235 ILE A CA 1
ATOM 1746 C C . ILE A 1 235 ? -13.508 5.625 1.86 1 96.88 235 ILE A C 1
ATOM 1748 O O . ILE A 1 235 ? -13.969 6.723 2.178 1 96.88 235 ILE A O 1
ATOM 1752 N N . PRO A 1 236 ? -14.227 4.742 1.134 1 98.12 236 PRO A N 1
ATOM 1753 C CA . PRO A 1 236 ? -15.562 5.184 0.729 1 98.12 236 PRO A CA 1
ATOM 1754 C C . PRO A 1 236 ? -16.469 5.48 1.919 1 98.12 236 PRO A C 1
ATOM 1756 O O . PRO A 1 236 ? -17.359 6.328 1.824 1 98.12 236 PRO A O 1
ATOM 1759 N N . VAL A 1 237 ? -16.234 4.766 3.01 1 98.75 237 VAL A N 1
ATOM 1760 C CA . VAL A 1 237 ? -17.016 5 4.219 1 98.75 237 VAL A CA 1
ATOM 1761 C C . VAL A 1 237 ? -16.594 6.328 4.852 1 98.75 237 VAL A C 1
ATOM 1763 O O . VAL A 1 237 ? -17.453 7.117 5.262 1 98.75 237 VAL A O 1
ATOM 1766 N N . PHE A 1 238 ? -15.328 6.543 4.891 1 98.25 238 PHE A N 1
ATOM 1767 C CA . PHE A 1 238 ? -14.828 7.809 5.414 1 98.25 238 PHE A CA 1
ATOM 1768 C C . PHE A 1 238 ? -15.453 8.984 4.664 1 98.25 238 PHE A C 1
ATOM 1770 O O . PHE A 1 238 ? -15.891 9.953 5.285 1 98.25 238 PHE A O 1
ATOM 1777 N N . GLN A 1 239 ? -15.562 8.836 3.398 1 97.12 239 GLN A N 1
ATOM 1778 C CA . GLN A 1 239 ? -16.031 9.914 2.535 1 97.12 239 GLN A CA 1
ATOM 1779 C C . GLN A 1 239 ? -17.5 10.25 2.818 1 97.12 239 GLN A C 1
ATOM 1781 O O . GLN A 1 239 ? -17.922 11.391 2.654 1 97.12 239 GLN A O 1
ATOM 1786 N N . ILE A 1 240 ? -18.234 9.32 3.246 1 97.75 240 ILE A N 1
ATOM 1787 C CA . ILE A 1 240 ? -19.672 9.57 3.389 1 97.75 240 ILE A CA 1
ATOM 1788 C C . ILE A 1 240 ? -20.016 9.742 4.863 1 97.75 240 ILE A C 1
ATOM 1790 O O . ILE A 1 240 ? -21.141 10.156 5.199 1 97.75 240 ILE A O 1
ATOM 1794 N N . SER A 1 241 ? -19.141 9.523 5.758 1 98.5 241 SER A N 1
ATOM 1795 C CA . SER A 1 241 ? -19.422 9.391 7.184 1 98.5 241 SER A CA 1
ATOM 1796 C C . SER A 1 241 ? -19.969 10.68 7.77 1 98.5 241 SER A C 1
ATOM 1798 O O . SER A 1 241 ? -20.797 10.656 8.688 1 98.5 241 SER A O 1
ATOM 1800 N N . ARG A 1 242 ? -19.484 11.828 7.309 1 97.94 242 ARG A N 1
ATOM 1801 C CA . ARG A 1 242 ? -19.984 13.102 7.84 1 97.94 242 ARG A CA 1
ATOM 1802 C C . ARG A 1 242 ? -21.5 13.211 7.672 1 97.94 242 ARG A C 1
ATOM 1804 O O . ARG A 1 242 ? -22.188 13.727 8.555 1 97.94 242 ARG A O 1
ATOM 1811 N N . PHE A 1 243 ? -22.031 12.758 6.543 1 98.12 243 PHE A N 1
ATOM 1812 C CA . PHE A 1 243 ? -23.469 12.812 6.273 1 98.12 243 PHE A CA 1
ATOM 1813 C C . PHE A 1 243 ? -24.219 11.859 7.188 1 98.12 243 PHE A C 1
ATOM 1815 O O . PHE A 1 243 ? -25.297 12.203 7.688 1 98.12 243 PHE A O 1
ATOM 1822 N N . ALA A 1 244 ? -23.641 10.68 7.355 1 98.75 244 ALA A N 1
ATOM 1823 C CA . ALA A 1 244 ? -24.25 9.711 8.258 1 98.75 244 ALA A CA 1
ATOM 1824 C C . ALA A 1 244 ? -24.344 10.266 9.68 1 98.75 244 ALA A C 1
ATOM 1826 O O . ALA A 1 244 ? -25.406 10.203 10.305 1 98.75 244 ALA A O 1
ATOM 1827 N N . ALA A 1 245 ? -23.234 10.812 10.164 1 98.56 245 ALA A N 1
ATOM 1828 C CA . ALA A 1 245 ? -23.188 11.359 11.516 1 98.56 245 ALA A CA 1
ATOM 1829 C C . ALA A 1 245 ? -24.234 12.461 11.695 1 98.56 245 ALA A C 1
ATOM 1831 O O . ALA A 1 245 ? -24.938 12.492 12.703 1 98.56 245 ALA A O 1
ATOM 1832 N N . ARG A 1 246 ? -24.344 13.367 10.766 1 97.69 246 ARG A N 1
ATOM 1833 C CA . ARG A 1 246 ? -25.297 14.477 10.844 1 97.69 246 ARG A CA 1
ATOM 1834 C C . ARG A 1 246 ? -26.734 13.977 10.766 1 97.69 246 ARG A C 1
ATOM 1836 O O . ARG A 1 246 ? -27.609 14.469 11.484 1 97.69 246 ARG A O 1
ATOM 1843 N N . GLY A 1 247 ? -26.969 12.984 9.812 1 98.25 247 GLY A N 1
ATOM 1844 C CA . GLY A 1 247 ? -28.297 12.383 9.742 1 98.25 247 GLY A CA 1
ATOM 1845 C C . GLY A 1 247 ? -28.734 11.75 11.047 1 98.25 247 GLY A C 1
ATOM 1846 O O . GLY A 1 247 ? -29.844 12 11.516 1 98.25 247 GLY A O 1
ATOM 1847 N N . ILE A 1 248 ? -27.891 11.008 11.656 1 98.5 248 ILE A N 1
ATOM 1848 C CA . ILE A 1 248 ? -28.188 10.336 12.922 1 98.5 248 ILE A CA 1
ATOM 1849 C C . ILE A 1 248 ? -28.422 11.375 14.016 1 98.5 248 ILE A C 1
ATOM 1851 O O . ILE A 1 248 ? -29.344 11.242 14.82 1 98.5 248 ILE A O 1
ATOM 1855 N N . ASP A 1 249 ? -27.531 12.367 14.039 1 97.94 249 ASP A N 1
ATOM 1856 C CA . ASP A 1 249 ? -27.609 13.422 15.039 1 97.94 249 ASP A CA 1
ATOM 1857 C C . ASP A 1 249 ? -28.969 14.117 14.992 1 97.94 249 ASP A C 1
ATOM 1859 O O . ASP A 1 249 ? -29.469 14.57 16.016 1 97.94 249 ASP A O 1
ATOM 1863 N N . THR A 1 250 ? -29.562 14.234 13.859 1 97.31 250 THR A N 1
ATOM 1864 C CA . THR A 1 250 ? -30.844 14.914 13.711 1 97.31 250 THR A CA 1
ATOM 1865 C C . THR A 1 250 ? -32 13.93 13.883 1 97.31 250 THR A C 1
ATOM 1867 O O . THR A 1 250 ? -33.156 14.25 13.578 1 97.31 250 THR A O 1
ATOM 1870 N N . GLY A 1 251 ? -31.688 12.711 14.242 1 97.5 251 GLY A N 1
ATOM 1871 C CA . GLY A 1 251 ? -32.719 11.719 14.57 1 97.5 251 GLY A CA 1
ATOM 1872 C C . GLY A 1 251 ? -33.281 11.031 13.352 1 97.5 251 GLY A C 1
ATOM 1873 O O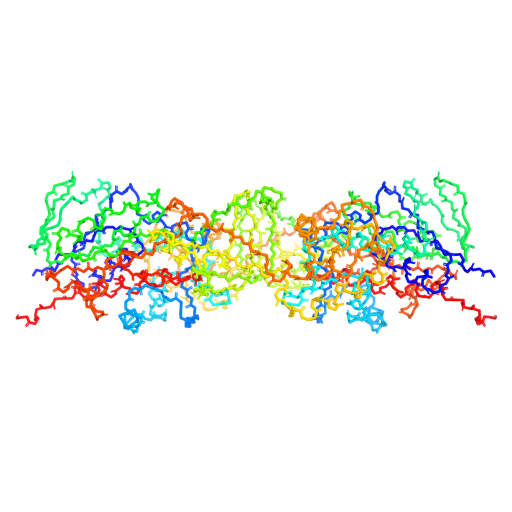 . GLY A 1 251 ? -34.375 10.43 13.422 1 97.5 251 GLY A O 1
ATOM 1874 N N . ARG A 1 252 ? -32.688 11.102 12.266 1 98.19 252 ARG A N 1
ATOM 1875 C CA . ARG A 1 252 ? -33.188 10.508 11.031 1 98.19 252 ARG A CA 1
ATOM 1876 C C . ARG A 1 252 ? -32.656 9.078 10.867 1 98.19 252 ARG A C 1
ATOM 1878 O O . ARG A 1 252 ? -31.703 8.68 11.523 1 98.19 252 ARG A O 1
ATOM 1885 N N . GLN A 1 253 ? -33.375 8.359 10.039 1 98.31 253 GLN A N 1
ATOM 1886 C CA . GLN A 1 253 ? -32.938 7.012 9.734 1 98.31 253 GLN A CA 1
ATOM 1887 C C . GLN A 1 253 ? -31.812 7.031 8.695 1 98.31 253 GLN A C 1
ATOM 1889 O O . GLN A 1 253 ? -31.953 7.652 7.637 1 98.31 253 GLN A O 1
ATOM 1894 N N . VAL A 1 254 ? -30.734 6.402 8.977 1 98.88 254 VAL A N 1
ATOM 1895 C CA . VAL A 1 254 ? -29.594 6.375 8.086 1 98.88 254 VAL A CA 1
ATOM 1896 C C . VAL A 1 254 ? -29.266 4.934 7.699 1 98.88 254 VAL A C 1
ATOM 1898 O O . VAL A 1 254 ? -29.109 4.07 8.562 1 98.88 254 VAL A O 1
ATOM 1901 N N . THR A 1 255 ? -29.219 4.645 6.391 1 98.75 255 THR A N 1
ATOM 1902 C CA . THR A 1 255 ? -28.859 3.33 5.871 1 98.75 255 THR A CA 1
ATOM 1903 C C . THR A 1 255 ? -27.812 3.447 4.781 1 98.75 255 THR A C 1
ATOM 1905 O O . THR A 1 255 ? -27.562 4.539 4.266 1 98.75 255 THR A O 1
ATOM 1908 N N . ALA A 1 256 ? -27.141 2.414 4.562 1 98.69 256 ALA A N 1
ATOM 1909 C CA . ALA A 1 256 ? -26.219 2.326 3.439 1 98.69 256 ALA A CA 1
ATOM 1910 C C . ALA A 1 256 ? -26.531 1.114 2.564 1 98.69 256 ALA A C 1
ATOM 1912 O O . ALA A 1 256 ? -26.953 0.073 3.068 1 98.69 256 ALA A O 1
ATOM 1913 N N . GLU A 1 257 ? -26.406 1.288 1.318 1 98.56 257 GLU A N 1
ATOM 1914 C CA . GLU A 1 257 ? -26.453 0.209 0.336 1 98.56 257 GLU A CA 1
ATOM 1915 C C . GLU A 1 257 ? -25.062 -0.105 -0.213 1 98.56 257 GLU A C 1
ATOM 1917 O O . GLU A 1 257 ? -24.391 0.779 -0.74 1 98.56 257 GLU A O 1
ATOM 1922 N N . LEU A 1 258 ? -24.625 -1.346 -0.069 1 98.56 258 LEU A N 1
ATOM 1923 C CA . LEU A 1 258 ? -23.297 -1.776 -0.497 1 98.56 258 LEU A CA 1
ATOM 1924 C C . LEU A 1 258 ? -23.375 -2.568 -1.799 1 98.56 258 LEU A C 1
ATOM 1926 O O . LEU A 1 258 ? -24.031 -3.609 -1.858 1 98.56 258 LEU A O 1
ATOM 1930 N N . ASP A 1 259 ? -22.812 -2.037 -2.869 1 98.62 259 ASP A N 1
ATOM 1931 C CA . ASP A 1 259 ? -22.562 -2.797 -4.09 1 98.62 259 ASP A CA 1
ATOM 1932 C C . ASP A 1 259 ? -21.188 -3.457 -4.066 1 98.62 259 ASP A C 1
ATOM 1934 O O . ASP A 1 259 ? -20.172 -2.781 -4.211 1 98.62 259 ASP A O 1
ATOM 1938 N N . LEU A 1 260 ? -21.172 -4.773 -3.895 1 98.31 260 LEU A N 1
ATOM 1939 C CA . LEU A 1 260 ? -19.938 -5.504 -3.623 1 98.31 260 LEU A CA 1
ATOM 1940 C C . LEU A 1 260 ? -19.297 -5.988 -4.922 1 98.31 260 LEU A C 1
ATOM 1942 O O . LEU A 1 260 ? -18.281 -6.688 -4.891 1 98.31 260 LEU A O 1
ATOM 1946 N N . LEU A 1 261 ? -19.828 -5.668 -6.012 1 97.44 261 LEU A N 1
ATOM 1947 C CA . LEU A 1 261 ? -19.281 -5.91 -7.34 1 97.44 261 LEU A CA 1
ATOM 1948 C C . LEU A 1 261 ? -19.516 -4.711 -8.25 1 97.44 261 LEU A C 1
ATOM 1950 O O . LEU A 1 261 ? -20.156 -4.836 -9.297 1 97.44 261 LEU A O 1
ATOM 1954 N N . PRO A 1 262 ? -18.922 -3.627 -7.863 1 97 262 PRO A N 1
ATOM 1955 C CA . PRO A 1 262 ? -19.266 -2.377 -8.539 1 97 262 PRO A CA 1
ATOM 1956 C C . PRO A 1 262 ? -18.766 -2.326 -9.984 1 97 262 PRO A C 1
ATOM 1958 O O . PRO A 1 262 ? -19.188 -1.456 -10.75 1 97 262 PRO A O 1
ATOM 1961 N N . SER A 1 263 ? -17.938 -3.238 -10.406 1 94.19 263 SER A N 1
ATOM 1962 C CA . SER A 1 263 ? -17.391 -3.262 -11.758 1 94.19 263 SER A CA 1
ATOM 1963 C C . SER A 1 263 ? -18.406 -3.801 -12.758 1 94.19 263 SER A C 1
ATOM 1965 O O . SER A 1 263 ? -18.219 -3.695 -13.969 1 94.19 263 SER A O 1
ATOM 1967 N N . MET A 1 264 ? -19.469 -4.383 -12.266 1 96.25 264 MET A N 1
ATOM 1968 C CA . MET A 1 264 ? -20.516 -4.934 -13.117 1 96.25 264 MET A CA 1
ATOM 1969 C C . MET A 1 264 ? -21.875 -4.34 -12.758 1 96.25 264 MET A C 1
ATOM 1971 O O . MET A 1 264 ? -22.172 -4.133 -11.578 1 96.25 264 MET A O 1
ATOM 1975 N N . ASP A 1 265 ? -22.703 -4.148 -13.734 1 97.06 265 ASP A N 1
ATOM 1976 C CA . ASP A 1 265 ? -24.047 -3.66 -13.43 1 97.06 265 ASP A CA 1
ATOM 1977 C C . ASP A 1 265 ? -24.969 -4.805 -12.992 1 97.06 265 ASP A C 1
ATOM 1979 O O . ASP A 1 265 ? -24.531 -5.957 -12.922 1 97.06 265 ASP A O 1
ATOM 1983 N N . PHE A 1 266 ? -26.156 -4.445 -12.664 1 97.75 266 PHE A N 1
ATOM 1984 C CA . PHE A 1 266 ? -27.094 -5.398 -12.102 1 97.75 266 PHE A CA 1
ATOM 1985 C C . PHE A 1 266 ? -27.344 -6.555 -13.062 1 97.75 266 PHE A C 1
ATOM 1987 O O . PHE A 1 266 ? -27.234 -7.723 -12.688 1 97.75 266 PHE A O 1
ATOM 1994 N N . ASN A 1 267 ? -27.641 -6.312 -14.336 1 98 267 ASN A N 1
ATOM 1995 C CA . ASN A 1 267 ? -27.953 -7.332 -15.328 1 98 267 ASN A CA 1
ATOM 1996 C C . ASN A 1 267 ? -26.766 -8.219 -15.633 1 98 267 ASN A C 1
ATOM 1998 O O . ASN A 1 267 ? -26.891 -9.445 -15.727 1 98 267 ASN A O 1
ATOM 2002 N N . SER A 1 268 ? -25.641 -7.633 -15.781 1 97.94 268 SER A N 1
ATOM 2003 C CA . SER A 1 268 ? -24.422 -8.398 -16.031 1 97.94 268 SER A CA 1
ATOM 2004 C C . SER A 1 268 ? -24.109 -9.312 -14.852 1 97.94 268 SER A C 1
ATOM 2006 O O . SER A 1 268 ? -23.625 -10.43 -15.039 1 97.94 268 SER A O 1
ATOM 2008 N N . THR A 1 269 ? -24.297 -8.789 -13.656 1 98.25 269 THR A N 1
ATOM 2009 C CA . THR A 1 269 ? -24.078 -9.594 -12.461 1 98.25 269 THR A CA 1
ATOM 2010 C C . THR A 1 269 ? -25.031 -10.789 -12.43 1 98.25 269 THR A C 1
ATOM 2012 O O . THR A 1 269 ? -24.609 -11.914 -12.141 1 98.25 269 THR A O 1
ATOM 2015 N N . ARG A 1 270 ? -26.297 -10.523 -12.719 1 98.19 270 ARG A N 1
ATOM 2016 C CA . ARG A 1 270 ? -27.266 -11.609 -12.758 1 98.19 270 ARG A CA 1
ATOM 2017 C C . ARG A 1 270 ? -26.891 -12.656 -13.797 1 98.19 270 ARG A C 1
ATOM 2019 O O . ARG A 1 270 ? -26.984 -13.859 -13.539 1 98.19 270 ARG A O 1
ATOM 2026 N N . GLN A 1 271 ? -26.5 -12.227 -14.953 1 98 271 GLN A N 1
ATOM 2027 C CA . GLN A 1 271 ? -26.078 -13.133 -16.016 1 98 271 GLN A CA 1
ATOM 2028 C C . GLN A 1 271 ? -24.859 -13.953 -15.586 1 98 271 GLN A C 1
ATOM 2030 O O . GLN A 1 271 ? -24.797 -15.156 -15.844 1 98 271 GLN A O 1
ATOM 2035 N N . LEU A 1 272 ? -23.922 -13.305 -14.977 1 97.69 272 LEU A N 1
ATOM 2036 C CA . LEU A 1 272 ? -22.75 -14 -14.461 1 97.69 272 LEU A CA 1
ATOM 2037 C C . LEU A 1 272 ? -23.156 -15.141 -13.539 1 97.69 272 LEU A C 1
ATOM 2039 O O . LEU A 1 272 ? -22.656 -16.266 -13.664 1 97.69 272 LEU A O 1
ATOM 2043 N N . LEU A 1 273 ? -24.062 -14.836 -12.609 1 98.19 273 LEU A N 1
ATOM 2044 C CA . LEU A 1 273 ? -24.5 -15.836 -11.641 1 98.19 273 LEU A CA 1
ATOM 2045 C C . LEU A 1 273 ? -25.25 -16.969 -12.328 1 98.19 273 LEU A C 1
ATOM 2047 O O . LEU A 1 273 ? -25.078 -18.141 -11.969 1 98.19 273 LEU A O 1
ATOM 2051 N N . SER A 1 274 ? -26.062 -16.609 -13.281 1 97.94 274 SER A N 1
ATOM 2052 C CA . SER A 1 274 ? -26.797 -17.625 -14.031 1 97.94 274 SER A CA 1
ATOM 2053 C C . SER A 1 274 ? -25.844 -18.547 -14.797 1 97.94 274 SER A C 1
ATOM 2055 O O . SER A 1 274 ? -26.016 -19.766 -14.773 1 97.94 274 SER A O 1
ATOM 2057 N N . ASP A 1 275 ? -24.938 -17.969 -15.453 1 97.5 275 ASP A N 1
ATOM 2058 C CA . ASP A 1 275 ? -23.953 -18.75 -16.188 1 97.5 275 ASP A CA 1
ATOM 2059 C C . ASP A 1 275 ? -23.156 -19.656 -15.258 1 97.5 275 ASP A C 1
ATOM 2061 O O . ASP A 1 275 ? -22.859 -20.797 -15.594 1 97.5 275 ASP A O 1
ATOM 2065 N N . ARG A 1 276 ? -22.828 -19.188 -14.148 1 97.31 276 ARG A N 1
ATOM 2066 C CA . ARG A 1 276 ? -22.062 -19.953 -13.156 1 97.31 276 ARG A CA 1
ATOM 2067 C C . ARG A 1 276 ? -22.875 -21.141 -12.656 1 97.31 276 ARG A C 1
ATOM 2069 O O . ARG A 1 276 ? -22.312 -22.219 -12.453 1 97.31 276 ARG A O 1
ATOM 2076 N N . ALA A 1 277 ? -24.125 -20.828 -12.43 1 97.19 277 ALA A N 1
ATOM 2077 C CA . ALA A 1 277 ? -24.984 -21.906 -11.945 1 97.19 277 ALA A CA 1
ATOM 2078 C C . ALA A 1 277 ? -25.016 -23.062 -12.922 1 97.19 277 ALA A C 1
ATOM 2080 O O . ALA A 1 277 ? -25.031 -24.234 -12.516 1 97.19 277 ALA A O 1
ATOM 2081 N N . LYS A 1 278 ? -24.984 -22.75 -14.18 1 96.81 278 LYS A N 1
ATOM 2082 C CA . LYS A 1 278 ? -24.984 -23.781 -15.219 1 96.81 278 LYS A CA 1
ATOM 2083 C C . LYS A 1 278 ? -23.609 -24.453 -15.328 1 96.81 278 LYS A C 1
ATOM 2085 O O . LYS A 1 278 ? -23.516 -25.672 -15.32 1 96.81 278 LYS A O 1
ATOM 2090 N N . ARG A 1 279 ? -22.609 -23.703 -15.312 1 96.44 279 ARG A N 1
ATOM 2091 C CA . ARG A 1 279 ? -21.266 -24.188 -15.586 1 96.44 279 ARG A CA 1
ATOM 2092 C C . ARG A 1 279 ? -20.719 -24.969 -14.398 1 96.44 279 ARG A C 1
ATOM 2094 O O . ARG A 1 279 ? -19.969 -25.938 -14.578 1 96.44 279 ARG A O 1
ATOM 2101 N N . PHE A 1 280 ? -21.062 -24.578 -13.211 1 97.44 280 PHE A N 1
ATOM 2102 C CA . PHE A 1 280 ? -20.438 -25.141 -12.023 1 97.44 280 PHE A CA 1
ATOM 2103 C C . PHE A 1 280 ? -21.469 -25.875 -11.164 1 97.44 280 PHE A C 1
ATOM 2105 O O . PHE A 1 280 ? -21.391 -25.844 -9.938 1 97.44 280 PHE A O 1
ATOM 2112 N N . SER A 1 281 ? -22.422 -26.484 -11.836 1 96.25 281 SER A N 1
ATOM 2113 C CA . SER A 1 281 ? -23.516 -27.188 -11.195 1 96.25 281 SER A CA 1
ATOM 2114 C C . SER A 1 281 ? -23.016 -28.281 -10.25 1 96.25 281 SER A C 1
ATOM 2116 O O . SER A 1 281 ? -23.688 -28.625 -9.281 1 96.25 281 SER A O 1
ATOM 2118 N N . TYR A 1 282 ? -21.797 -28.75 -10.43 1 94.06 282 TYR A N 1
ATOM 2119 C CA . TYR A 1 282 ? -21.219 -29.891 -9.711 1 94.06 282 TYR A CA 1
ATOM 2120 C C . TYR A 1 282 ? -20.562 -29.438 -8.422 1 94.06 282 TYR A C 1
ATOM 2122 O O . TYR A 1 282 ? -20.219 -30.266 -7.57 1 94.06 282 TYR A O 1
ATOM 2130 N N . ARG A 1 283 ? -20.344 -28.156 -8.195 1 96.25 283 ARG A N 1
ATOM 2131 C CA . ARG A 1 283 ? -19.656 -27.641 -7.016 1 96.25 283 ARG A CA 1
ATOM 2132 C C . ARG A 1 283 ? -20.594 -27.594 -5.812 1 96.25 283 ARG A C 1
ATOM 2134 O O . ARG A 1 283 ? -21.812 -27.531 -5.973 1 96.25 283 ARG A O 1
ATOM 2141 N N . PRO A 1 284 ? -19.984 -27.625 -4.617 1 95.69 284 PRO A N 1
ATOM 2142 C CA . PRO A 1 284 ? -20.812 -27.344 -3.438 1 95.69 284 PRO A CA 1
ATOM 2143 C C . PRO A 1 284 ? -21.422 -25.938 -3.475 1 95.69 284 PRO A C 1
ATOM 2145 O O . PRO A 1 284 ? -20.781 -24.984 -3.936 1 95.69 284 PRO A O 1
ATOM 2148 N N . ALA A 1 285 ? -22.641 -25.828 -2.988 1 96.31 285 ALA A N 1
ATOM 2149 C CA . ALA A 1 285 ? -23.359 -24.562 -3.016 1 96.31 285 ALA A CA 1
ATOM 2150 C C . ALA A 1 285 ? -22.562 -23.469 -2.297 1 96.31 285 ALA A C 1
ATOM 2152 O O . ALA A 1 285 ? -22.594 -22.297 -2.701 1 96.31 285 ALA A O 1
ATOM 2153 N N . GLU A 1 286 ? -21.828 -23.875 -1.255 1 95.69 286 GLU A N 1
ATOM 2154 C CA . GLU A 1 286 ? -21.062 -22.922 -0.46 1 95.69 286 GLU A CA 1
ATOM 2155 C C . GLU A 1 286 ? -19.938 -22.297 -1.277 1 95.69 286 GLU A C 1
ATOM 2157 O O . GLU A 1 286 ? -19.391 -21.25 -0.905 1 95.69 286 GLU A O 1
ATOM 2162 N N . GLU A 1 287 ? -19.594 -22.953 -2.395 1 96 287 GLU A N 1
ATOM 2163 C CA . GLU A 1 287 ? -18.5 -22.484 -3.232 1 96 287 GLU A CA 1
ATOM 2164 C C . GLU A 1 287 ? -19.016 -21.734 -4.461 1 96 287 GLU A C 1
ATOM 2166 O O . GLU A 1 287 ? -18.25 -21.453 -5.391 1 96 287 GLU A O 1
ATOM 2171 N N . PHE A 1 288 ? -20.328 -21.406 -4.426 1 97.38 288 PHE A N 1
ATOM 2172 C CA . PHE A 1 288 ? -20.984 -20.812 -5.586 1 97.38 288 PHE A CA 1
ATOM 2173 C C . PHE A 1 288 ? -20.312 -19.5 -5.973 1 97.38 288 PHE A C 1
ATOM 2175 O O . PHE A 1 288 ? -20.188 -19.188 -7.16 1 97.38 288 PHE A O 1
ATOM 2182 N N . LEU A 1 289 ? -19.75 -18.75 -4.957 1 97.62 289 LEU A N 1
ATOM 2183 C CA . LEU A 1 289 ? -19.172 -17.438 -5.227 1 97.62 289 LEU A CA 1
ATOM 2184 C C . LEU A 1 289 ? -17.641 -17.5 -5.129 1 97.62 289 LEU A C 1
ATOM 2186 O O . LEU A 1 289 ? -16.984 -16.469 -5.023 1 97.62 289 LEU A O 1
ATOM 2190 N N . ASN A 1 290 ? -17.062 -18.703 -5.168 1 97.38 290 ASN A N 1
ATOM 2191 C CA . ASN A 1 290 ? -15.609 -18.812 -5.176 1 97.38 290 ASN A CA 1
ATOM 2192 C C . ASN A 1 290 ? -15 -18.047 -6.355 1 97.38 290 ASN A C 1
ATOM 2194 O O . ASN A 1 290 ? -15.445 -18.203 -7.492 1 97.38 290 ASN A O 1
ATOM 2198 N N . GLY A 1 291 ? -14.031 -17.234 -6.039 1 96.81 291 GLY A N 1
ATOM 2199 C CA . GLY A 1 291 ? -13.352 -16.484 -7.09 1 96.81 291 GLY A CA 1
ATOM 2200 C C . GLY A 1 291 ? -14.023 -15.172 -7.418 1 96.81 291 GLY A C 1
ATOM 2201 O O . GLY A 1 291 ? -13.484 -14.375 -8.188 1 96.81 291 GLY A O 1
ATOM 2202 N N . VAL A 1 292 ? -15.211 -14.93 -6.832 1 97.44 292 VAL A N 1
ATOM 2203 C CA . VAL A 1 292 ? -15.945 -13.688 -7.074 1 97.44 292 VAL A CA 1
ATOM 2204 C C . VAL A 1 292 ? -15.695 -12.711 -5.926 1 97.44 292 VAL A C 1
ATOM 2206 O O . VAL A 1 292 ? -15.312 -11.562 -6.152 1 97.44 292 VAL A O 1
ATOM 2209 N N . LEU A 1 293 ? -15.867 -13.211 -4.773 1 97.31 293 LEU A N 1
ATOM 2210 C CA . LEU A 1 293 ? -15.688 -12.406 -3.568 1 97.31 293 LEU A CA 1
ATOM 2211 C C . LEU A 1 293 ? -14.891 -13.18 -2.52 1 97.31 293 LEU A C 1
ATOM 2213 O O . LEU A 1 293 ? -14.703 -14.391 -2.645 1 97.31 293 LEU A O 1
ATOM 2217 N N . ASN A 1 294 ? -14.43 -12.414 -1.503 1 97.56 294 ASN A N 1
ATOM 2218 C CA . ASN A 1 294 ? -13.844 -13.039 -0.317 1 97.56 294 ASN A CA 1
ATOM 2219 C C . ASN A 1 294 ? -14.766 -14.094 0.272 1 97.56 294 ASN A C 1
ATOM 2221 O O . ASN A 1 294 ? -15.984 -13.898 0.349 1 97.56 294 ASN A O 1
ATOM 2225 N N . HIS A 1 295 ? -14.195 -15.164 0.771 1 97 295 HIS A N 1
ATOM 2226 C CA . HIS A 1 295 ? -14.969 -16.312 1.226 1 97 295 HIS A CA 1
ATOM 2227 C C . HIS A 1 295 ? -15.906 -15.945 2.363 1 97 295 HIS A C 1
ATOM 2229 O O . HIS A 1 295 ? -17.047 -16.422 2.426 1 97 295 HIS A O 1
ATOM 2235 N N . LYS A 1 296 ? -15.438 -15.094 3.266 1 96.56 296 LYS A N 1
ATOM 2236 C CA . LYS A 1 296 ? -16.281 -14.672 4.383 1 96.56 296 LYS A CA 1
ATOM 2237 C C . LYS A 1 296 ? -17.516 -13.922 3.885 1 96.56 296 LYS A C 1
ATOM 2239 O O . LYS A 1 296 ? -18.625 -14.188 4.332 1 96.56 296 LYS A O 1
ATOM 2244 N N . LEU A 1 297 ? -17.328 -13.039 2.965 1 96.5 297 LEU A N 1
ATOM 2245 C CA . LEU A 1 297 ? -18.422 -12.266 2.4 1 96.5 297 LEU A CA 1
ATOM 2246 C C . LEU A 1 297 ? -19.359 -13.156 1.592 1 96.5 297 LEU A C 1
ATOM 2248 O O . LEU A 1 297 ? -20.578 -13 1.663 1 96.5 297 LEU A O 1
ATOM 2252 N N . ALA A 1 298 ? -18.719 -14.039 0.855 1 96.5 298 ALA A N 1
ATOM 2253 C CA . ALA A 1 298 ? -19.5 -14.961 0.043 1 96.5 298 ALA A CA 1
ATOM 2254 C C . ALA A 1 298 ? -20.484 -15.742 0.904 1 96.5 298 ALA A C 1
ATOM 2256 O O . ALA A 1 298 ? -21.672 -15.852 0.561 1 96.5 298 ALA A O 1
ATOM 2257 N N . ARG A 1 299 ? -20.047 -16.219 2 1 95.31 299 ARG A N 1
ATOM 2258 C CA . ARG A 1 299 ? -20.891 -17.016 2.895 1 95.31 299 ARG A CA 1
ATOM 2259 C C . ARG A 1 299 ? -22.062 -16.188 3.42 1 95.31 299 ARG A C 1
ATOM 2261 O O . ARG A 1 299 ? -23.188 -16.672 3.475 1 95.31 299 ARG A O 1
ATOM 2268 N N . ILE A 1 300 ? -21.766 -14.992 3.762 1 95.44 300 ILE A N 1
ATOM 2269 C CA . ILE A 1 300 ? -22.797 -14.086 4.281 1 95.44 300 ILE A CA 1
ATOM 2270 C C . ILE A 1 300 ? -23.844 -13.82 3.203 1 95.44 300 ILE A C 1
ATOM 2272 O O . ILE A 1 300 ? -25.047 -13.898 3.463 1 95.44 300 ILE A O 1
ATOM 2276 N N . LEU A 1 301 ? -23.422 -13.547 2.006 1 96.94 301 LEU A N 1
ATOM 2277 C CA . LEU A 1 301 ? -24.328 -13.195 0.92 1 96.94 301 LEU A CA 1
ATOM 2278 C C . LEU A 1 301 ? -25.172 -14.391 0.506 1 96.94 301 LEU A C 1
ATOM 2280 O O . LEU A 1 301 ? -26.359 -14.25 0.207 1 96.94 301 LEU A O 1
ATOM 2284 N N . LEU A 1 302 ? -24.531 -15.562 0.48 1 97.19 302 LEU A N 1
ATOM 2285 C CA . LEU A 1 302 ? -25.281 -16.766 0.163 1 97.19 302 LEU A CA 1
ATOM 2286 C C . LEU A 1 302 ? -26.391 -17 1.182 1 97.19 302 LEU A C 1
ATOM 2288 O O . LEU A 1 302 ? -27.531 -17.281 0.81 1 97.19 302 LEU A O 1
ATOM 2292 N N . LYS A 1 303 ? -26.062 -16.828 2.443 1 95.12 303 LYS A N 1
ATOM 2293 C CA . LYS A 1 303 ? -27.047 -16.984 3.502 1 95.12 303 LYS A CA 1
ATOM 2294 C C . LYS A 1 303 ? -28.172 -15.961 3.348 1 95.12 303 LYS A C 1
ATOM 2296 O O . LYS A 1 303 ? -29.359 -16.297 3.473 1 95.12 303 LYS A O 1
ATOM 2301 N N . GLU A 1 304 ? -27.859 -14.727 3.064 1 94.19 304 GLU A N 1
ATOM 2302 C CA . GLU A 1 304 ? -28.844 -13.656 2.881 1 94.19 304 GLU A CA 1
ATOM 2303 C C . GLU A 1 304 ? -29.766 -13.953 1.699 1 94.19 304 GLU A C 1
ATOM 2305 O O . GLU A 1 304 ? -30.906 -13.516 1.677 1 94.19 304 GLU A O 1
ATOM 2310 N N . ALA A 1 305 ? -29.25 -14.695 0.742 1 96 305 ALA A N 1
ATOM 2311 C CA . ALA A 1 305 ? -30.031 -15.031 -0.448 1 96 305 ALA A CA 1
ATOM 2312 C C . ALA A 1 305 ? -30.828 -16.328 -0.243 1 96 305 ALA A C 1
ATOM 2314 O O . ALA A 1 305 ? -31.5 -16.797 -1.157 1 96 305 ALA A O 1
ATOM 2315 N N . GLY A 1 306 ? -30.672 -16.922 0.918 1 94.94 306 GLY A N 1
ATOM 2316 C CA . GLY A 1 306 ? -31.391 -18.156 1.239 1 94.94 306 GLY A CA 1
ATOM 2317 C C . GLY A 1 306 ? -30.719 -19.391 0.696 1 94.94 306 GLY A C 1
ATOM 2318 O O . GLY A 1 306 ? -31.359 -20.422 0.504 1 94.94 306 GLY A O 1
ATOM 2319 N N . ILE A 1 307 ? -29.484 -19.312 0.323 1 94.62 307 ILE A N 1
ATOM 2320 C CA . ILE A 1 307 ? -28.734 -20.453 -0.186 1 94.62 307 ILE A CA 1
ATOM 2321 C C . ILE A 1 307 ? -27.984 -21.125 0.958 1 94.62 307 ILE A C 1
ATOM 2323 O O . ILE A 1 307 ? -27.172 -20.5 1.629 1 94.62 307 ILE A O 1
ATOM 2327 N N . THR A 1 308 ? -28.297 -22.312 1.25 1 84.06 308 THR A N 1
ATOM 2328 C CA . THR A 1 308 ? -27.75 -23.047 2.389 1 84.06 308 THR A CA 1
ATOM 2329 C C . THR A 1 308 ? -26.375 -23.625 2.061 1 84.06 308 THR A C 1
ATOM 2331 O O . THR A 1 308 ? -26.031 -23.766 0.888 1 84.06 308 THR A O 1
ATOM 2334 N N . GLU A 1 309 ? -25.656 -23.797 3.109 1 79.44 309 GLU A N 1
ATOM 2335 C CA . GLU A 1 309 ? -24.312 -24.344 2.977 1 79.44 309 GLU A CA 1
ATOM 2336 C C . GLU A 1 309 ? -24.344 -25.812 2.562 1 79.44 309 GLU A C 1
ATOM 2338 O O . GLU A 1 309 ? -23.375 -26.328 1.999 1 79.44 309 GLU A O 1
ATOM 2343 N N . LYS A 1 310 ? -25.531 -26.344 2.773 1 83.31 310 LYS A N 1
ATOM 2344 C CA . LYS A 1 310 ? -25.656 -27.766 2.457 1 83.31 310 LYS A CA 1
ATOM 2345 C C . LYS A 1 310 ? -26.234 -27.953 1.058 1 83.31 310 LYS A C 1
ATOM 2347 O O . LYS A 1 310 ? -27.031 -27.141 0.583 1 83.31 310 LYS A O 1
ATOM 2352 N N . GLY A 1 311 ? -25.531 -28.688 0.205 1 89.75 311 GLY A N 1
ATOM 2353 C CA . GLY A 1 311 ? -26 -29 -1.136 1 89.75 311 GLY A CA 1
ATOM 2354 C C . GLY A 1 311 ? -25 -28.625 -2.219 1 89.75 311 GLY A C 1
ATOM 2355 O O . GLY A 1 311 ? -23.812 -28.469 -1.948 1 89.75 311 GLY A O 1
ATOM 2356 N N . PHE A 1 312 ? -25.688 -28.562 -3.508 1 95.69 312 PHE A N 1
ATOM 2357 C CA . PHE A 1 312 ? -24.844 -28.312 -4.68 1 95.69 312 PHE A CA 1
ATOM 2358 C C . PHE A 1 312 ? -25.359 -27.109 -5.465 1 95.69 312 PHE A C 1
ATOM 2360 O O . PHE A 1 312 ? -26.516 -26.688 -5.289 1 95.69 312 PHE A O 1
ATOM 2367 N N . VAL A 1 313 ? -24.547 -26.531 -6.273 1 96.94 313 VAL A N 1
ATOM 2368 C CA . VAL A 1 313 ? -24.875 -25.375 -7.102 1 96.94 313 VAL A CA 1
ATOM 2369 C C . VAL A 1 313 ? -26.094 -25.703 -7.977 1 96.94 313 VAL A C 1
ATOM 2371 O O . VAL A 1 313 ? -26.938 -24.828 -8.219 1 96.94 313 VAL A O 1
ATOM 2374 N N . LYS A 1 314 ? -26.172 -26.953 -8.414 1 95.62 314 LYS A N 1
ATOM 2375 C CA . LYS A 1 314 ? -27.281 -27.344 -9.281 1 95.62 314 LYS A CA 1
ATOM 2376 C C . LYS A 1 314 ? -28.625 -27.172 -8.578 1 95.62 314 LYS A C 1
ATOM 2378 O O . LYS A 1 314 ? -29.672 -27.094 -9.234 1 95.62 314 LYS A O 1
ATOM 2383 N N . ASP A 1 315 ? -28.625 -27.062 -7.234 1 95.56 315 ASP A N 1
ATOM 2384 C CA . ASP A 1 315 ? -29.859 -26.969 -6.449 1 95.56 315 ASP A CA 1
ATOM 2385 C C . ASP A 1 315 ? -30.266 -25.516 -6.254 1 95.56 315 ASP A C 1
ATOM 2387 O O . ASP A 1 315 ? -31.359 -25.234 -5.738 1 95.56 315 ASP A O 1
ATOM 2391 N N . ILE A 1 316 ? -29.453 -24.594 -6.609 1 96.81 316 ILE A N 1
ATOM 2392 C CA . ILE A 1 316 ? -29.75 -23.172 -6.449 1 96.81 316 ILE A CA 1
ATOM 2393 C C . ILE A 1 316 ? -30.797 -22.75 -7.473 1 96.81 316 ILE A C 1
ATOM 2395 O O . ILE A 1 316 ? -30.609 -22.922 -8.68 1 96.81 316 ILE A O 1
ATOM 2399 N N . THR A 1 317 ? -31.875 -22.172 -7.031 1 95.81 317 THR A N 1
ATOM 2400 C CA . THR A 1 317 ? -33.031 -21.844 -7.883 1 95.81 317 THR A CA 1
ATOM 2401 C C . THR A 1 317 ? -32.812 -20.469 -8.516 1 95.81 317 THR A C 1
ATOM 2403 O O . THR A 1 317 ? -32 -19.672 -8.047 1 95.81 317 THR A O 1
ATOM 2406 N N . ASN A 1 318 ? -33.625 -20.188 -9.516 1 96.62 318 ASN A N 1
ATOM 2407 C CA . ASN A 1 318 ? -33.594 -18.875 -10.156 1 96.62 318 ASN A CA 1
ATOM 2408 C C . ASN A 1 318 ? -34.031 -17.766 -9.195 1 96.62 318 ASN A C 1
ATOM 2410 O O . ASN A 1 318 ? -33.531 -16.641 -9.289 1 96.62 318 ASN A O 1
ATOM 2414 N N . ILE A 1 319 ? -34.938 -18.094 -8.367 1 97.25 319 ILE A N 1
ATOM 2415 C CA . ILE A 1 319 ? -35.375 -17.125 -7.359 1 97.25 319 ILE A CA 1
ATOM 2416 C C . ILE A 1 319 ? -34.219 -16.766 -6.445 1 97.25 319 ILE A C 1
ATOM 2418 O O . ILE A 1 319 ? -34 -15.586 -6.129 1 97.25 319 ILE A O 1
ATOM 2422 N N . GLN A 1 320 ? -33.469 -17.781 -6.059 1 97.19 320 GLN A N 1
ATOM 2423 C CA . GLN A 1 320 ? -32.312 -17.562 -5.211 1 97.19 320 GLN A CA 1
ATOM 2424 C C . GLN A 1 320 ? -31.234 -16.766 -5.949 1 97.19 320 GLN A C 1
ATOM 2426 O O . GLN A 1 320 ? -30.562 -15.914 -5.359 1 97.19 320 GLN A O 1
ATOM 2431 N N . ILE A 1 321 ? -31.047 -17.031 -7.211 1 98 321 ILE A N 1
ATOM 2432 C CA . ILE A 1 321 ? -30.094 -16.281 -8.023 1 98 321 ILE A CA 1
ATOM 2433 C C . ILE A 1 321 ? -30.5 -14.805 -8.078 1 98 321 ILE A C 1
ATOM 2435 O O . ILE A 1 321 ? -29.656 -13.922 -7.941 1 98 321 ILE A O 1
ATOM 2439 N N . LYS A 1 322 ? -31.75 -14.531 -8.266 1 97.81 322 LYS A N 1
ATOM 2440 C CA . LYS A 1 322 ? -32.25 -13.156 -8.289 1 97.81 322 LYS A CA 1
ATOM 2441 C C . LYS A 1 322 ? -32.031 -12.469 -6.945 1 97.81 322 LYS A C 1
ATOM 2443 O O . LYS A 1 322 ? -31.594 -11.312 -6.898 1 97.81 322 LYS A O 1
ATOM 2448 N N . LYS A 1 323 ? -32.375 -13.188 -5.922 1 98 323 LYS A N 1
ATOM 2449 C CA . LYS A 1 323 ? -32.156 -12.641 -4.582 1 98 323 LYS A CA 1
ATOM 2450 C C . LYS A 1 323 ? -30.688 -12.367 -4.328 1 98 323 LYS A C 1
ATOM 2452 O O . LYS A 1 323 ? -30.328 -11.328 -3.771 1 98 323 LYS A O 1
ATOM 2457 N N . LEU A 1 324 ? -29.859 -13.344 -4.723 1 98.25 324 LEU A N 1
ATOM 2458 C CA . LEU A 1 324 ? -28.422 -13.188 -4.547 1 98.25 324 LEU A CA 1
ATOM 2459 C C . LEU A 1 324 ? -27.906 -11.984 -5.328 1 98.25 324 LEU A C 1
ATOM 2461 O O . LEU A 1 324 ? -27.047 -11.25 -4.84 1 98.25 324 LEU A O 1
ATOM 2465 N N . THR A 1 325 ? -28.375 -11.781 -6.555 1 98.62 325 THR A N 1
ATOM 2466 C CA . THR A 1 325 ? -28 -10.617 -7.344 1 98.62 325 THR A CA 1
ATOM 2467 C C . THR A 1 325 ? -28.359 -9.328 -6.598 1 98.62 325 THR A C 1
ATOM 2469 O O . THR A 1 325 ? -27.531 -8.406 -6.52 1 98.62 325 THR A O 1
ATOM 2472 N N . SER A 1 326 ? -29.562 -9.312 -6.035 1 98.25 326 SER A N 1
ATOM 2473 C CA . SER A 1 326 ? -30.031 -8.141 -5.312 1 98.25 326 SER A CA 1
ATOM 2474 C C . SER A 1 326 ? -29.156 -7.852 -4.094 1 98.25 326 SER A C 1
ATOM 2476 O O . SER A 1 326 ? -28.812 -6.699 -3.836 1 98.25 326 SER A O 1
ATOM 2478 N N . VAL A 1 327 ? -28.797 -8.867 -3.41 1 97.38 327 VAL A N 1
ATOM 2479 C CA . VAL A 1 327 ? -28 -8.688 -2.203 1 97.38 327 VAL A CA 1
ATOM 2480 C C . VAL A 1 327 ? -26.578 -8.281 -2.578 1 97.38 327 VAL A C 1
ATOM 2482 O O . VAL A 1 327 ? -25.969 -7.43 -1.919 1 97.38 327 VAL A O 1
ATOM 2485 N N . LEU A 1 328 ? -26.016 -8.875 -3.611 1 98.12 328 LEU A N 1
ATOM 2486 C CA . LEU A 1 328 ? -24.672 -8.562 -4.094 1 98.12 328 LEU A CA 1
ATOM 2487 C C . LEU A 1 328 ? -24.578 -7.105 -4.535 1 98.12 328 LEU A C 1
ATOM 2489 O O . LEU A 1 328 ? -23.562 -6.449 -4.336 1 98.12 328 LEU A O 1
ATOM 2493 N N . LYS A 1 329 ? -25.625 -6.586 -5.125 1 98.25 329 LYS A N 1
ATOM 2494 C CA . LYS A 1 329 ? -25.609 -5.281 -5.777 1 98.25 329 LYS A CA 1
ATOM 2495 C C . LYS A 1 329 ? -26.141 -4.195 -4.852 1 98.25 329 LYS A C 1
ATOM 2497 O O . LYS A 1 329 ? -26 -3.004 -5.129 1 98.25 329 LYS A O 1
ATOM 2502 N N . GLY A 1 330 ? -26.734 -4.641 -3.764 1 97.5 330 GLY A N 1
ATOM 2503 C CA . GLY A 1 330 ? -27.344 -3.68 -2.861 1 97.5 330 GLY A CA 1
ATOM 2504 C C . GLY A 1 330 ? -27.562 -4.227 -1.464 1 97.5 330 GLY A C 1
ATOM 2505 O O . GLY A 1 330 ? -28.688 -4.164 -0.935 1 97.5 330 GLY A O 1
ATOM 2506 N N . LEU A 1 331 ? -26.516 -4.734 -0.873 1 97.19 331 LEU A N 1
ATOM 2507 C CA . LEU A 1 331 ? -26.641 -5.184 0.511 1 97.19 331 LEU A CA 1
ATOM 2508 C C . LEU A 1 331 ? -26.953 -4.012 1.436 1 97.19 331 LEU A C 1
ATOM 2510 O O . LEU A 1 331 ? -26.156 -3.074 1.546 1 97.19 331 LEU A O 1
ATOM 2514 N N . GLU A 1 332 ? -28.047 -4.059 2 1 96.19 332 GLU A N 1
ATOM 2515 C CA . GLU A 1 332 ? -28.484 -2.943 2.838 1 96.19 332 GLU A CA 1
ATOM 2516 C C . GLU A 1 332 ? -28.031 -3.131 4.285 1 96.19 332 GLU A C 1
ATOM 2518 O O . GLU A 1 332 ? -28.031 -4.254 4.797 1 96.19 332 GLU A O 1
ATOM 2523 N N . THR A 1 333 ? -27.641 -2.068 4.871 1 97.19 333 THR A N 1
ATOM 2524 C CA . THR A 1 333 ? -27.312 -2.068 6.293 1 97.19 333 THR A CA 1
ATOM 2525 C C . THR A 1 333 ? -27.781 -0.778 6.957 1 97.19 333 THR A C 1
ATOM 2527 O O . THR A 1 333 ? -27.797 0.281 6.328 1 97.19 333 THR A O 1
ATOM 2530 N N . GLU A 1 334 ? -28.188 -0.914 8.156 1 98.38 334 GLU A N 1
ATOM 2531 C CA . GLU A 1 334 ? -28.594 0.258 8.922 1 98.38 334 GLU A CA 1
ATOM 2532 C C . GLU A 1 334 ? -27.422 0.831 9.719 1 98.38 334 GLU A C 1
ATOM 2534 O O . GLU A 1 334 ? -26.75 0.106 10.453 1 98.38 334 GLU A O 1
ATOM 2539 N N . ILE A 1 335 ? -27.188 2.064 9.547 1 98.81 335 ILE A N 1
ATOM 2540 C CA . ILE A 1 335 ? -26.125 2.742 10.281 1 98.81 335 ILE A CA 1
ATOM 2541 C C . ILE A 1 335 ? -26.672 3.26 11.617 1 98.81 335 ILE A C 1
ATOM 2543 O O . ILE A 1 335 ? -27.594 4.074 11.641 1 98.81 335 ILE A O 1
ATOM 2547 N N . LEU A 1 336 ? -26.062 2.781 12.656 1 98.44 336 LEU A N 1
ATOM 2548 C CA . LEU A 1 336 ? -26.547 3.123 13.992 1 98.44 336 LEU A CA 1
ATOM 2549 C C . LEU A 1 336 ? -25.812 4.344 14.539 1 98.44 336 LEU A C 1
ATOM 2551 O O . LEU A 1 336 ? -26.391 5.145 15.273 1 98.44 336 LEU A O 1
ATOM 2555 N N . ALA A 1 337 ? -24.547 4.453 14.234 1 98.25 337 ALA A N 1
ATOM 2556 C CA . ALA A 1 337 ? -23.734 5.527 14.789 1 98.25 337 ALA A CA 1
ATOM 2557 C C . ALA A 1 337 ? -22.422 5.66 14.039 1 98.25 337 ALA A C 1
ATOM 2559 O O . ALA A 1 337 ? -21.984 4.723 13.367 1 98.25 337 ALA A O 1
ATOM 2560 N N . ALA A 1 338 ? -21.922 6.812 14.047 1 98.38 338 ALA A N 1
ATOM 2561 C CA . ALA A 1 338 ? -20.5 7 13.75 1 98.38 338 ALA A CA 1
ATOM 2562 C C . ALA A 1 338 ? -19.641 6.727 14.977 1 98.38 338 ALA A C 1
ATOM 2564 O O . ALA A 1 338 ? -20.078 6.914 16.109 1 98.38 338 ALA A O 1
ATOM 2565 N N . ASN A 1 339 ? -18.422 6.223 14.727 1 97.94 339 ASN A N 1
ATOM 2566 C CA . ASN A 1 339 ? -17.5 6.133 15.852 1 97.94 339 ASN A CA 1
ATOM 2567 C C . ASN A 1 339 ? -17.203 7.508 16.453 1 97.94 339 ASN A C 1
ATOM 2569 O O . ASN A 1 339 ? -17.531 8.531 15.852 1 97.94 339 ASN A O 1
ATOM 2573 N N . SER A 1 340 ? -16.656 7.52 17.672 1 96.94 340 SER A N 1
ATOM 2574 C CA . SER A 1 340 ? -16.469 8.75 18.438 1 96.94 340 SER A CA 1
ATOM 2575 C C . SER A 1 340 ? -15.297 9.562 17.875 1 96.94 340 SER A C 1
ATOM 2577 O O . SER A 1 340 ? -14.625 9.133 16.938 1 96.94 340 SER A O 1
ATOM 2579 N N . PHE A 1 341 ? -15.07 10.719 18.422 1 97.31 341 PHE A N 1
ATOM 2580 C CA . PHE A 1 341 ? -14.023 11.641 18.016 1 97.31 341 PHE A CA 1
ATOM 2581 C C . PHE A 1 341 ? -12.648 11 18.172 1 97.31 341 PHE A C 1
ATOM 2583 O O . PHE A 1 341 ? -11.711 11.344 17.453 1 97.31 341 PHE A O 1
ATOM 2590 N N . ASP A 1 342 ? -12.539 10.039 19.078 1 96.19 342 ASP A N 1
ATOM 2591 C CA . ASP A 1 342 ? -11.273 9.344 19.312 1 96.19 342 ASP A CA 1
ATOM 2592 C C . ASP A 1 342 ? -10.797 8.641 18.031 1 96.19 342 ASP A C 1
ATOM 2594 O O . ASP A 1 342 ? -9.602 8.43 17.844 1 96.19 342 ASP A O 1
ATOM 2598 N N . GLN A 1 343 ? -11.766 8.328 17.172 1 96.12 343 GLN A N 1
ATOM 2599 C CA . GLN A 1 343 ? -11.438 7.57 15.969 1 96.12 343 GLN A CA 1
ATOM 2600 C C . GLN A 1 343 ? -11.648 8.414 14.711 1 96.12 343 GLN A C 1
ATOM 2602 O O . GLN A 1 343 ? -11.375 7.957 13.602 1 96.12 343 GLN A O 1
ATOM 2607 N N . ALA A 1 344 ? -12.125 9.586 14.922 1 97.38 344 ALA A N 1
ATOM 2608 C CA . ALA A 1 344 ? -12.383 10.469 13.789 1 97.38 344 ALA A CA 1
ATOM 2609 C C . ALA A 1 344 ? -11.094 11.164 13.328 1 97.38 344 ALA A C 1
ATOM 2611 O O . ALA A 1 344 ? -10.297 11.609 14.148 1 97.38 344 ALA A O 1
ATOM 2612 N N . GLN A 1 345 ? -10.961 11.25 12.062 1 95.88 345 GLN A N 1
ATOM 2613 C CA . GLN A 1 345 ? -9.789 11.938 11.531 1 95.88 345 GLN A CA 1
ATOM 2614 C C . GLN A 1 345 ? -9.984 13.445 11.539 1 95.88 345 GLN A C 1
ATOM 2616 O O . GLN A 1 345 ? -9.016 14.203 11.695 1 95.88 345 GLN A O 1
ATOM 2621 N N . VAL A 1 346 ? -11.211 13.844 11.336 1 97.12 346 VAL A N 1
ATOM 2622 C CA . VAL A 1 346 ? -11.539 15.266 11.352 1 97.12 346 VAL A CA 1
ATOM 2623 C C . VAL A 1 346 ? -12.938 15.469 11.938 1 97.12 346 VAL A C 1
ATOM 2625 O O . VAL A 1 346 ? -13.562 14.516 12.406 1 97.12 346 VAL A O 1
ATOM 2628 N N . CYS A 1 347 ? -13.297 16.719 11.961 1 96.5 347 CYS A N 1
ATOM 2629 C CA . CYS A 1 347 ? -14.625 17.109 12.43 1 96.5 347 CYS A CA 1
ATOM 2630 C C . CYS A 1 347 ? -15.406 17.812 11.336 1 96.5 347 CYS A C 1
ATOM 2632 O O . CYS A 1 347 ? -14.852 18.609 10.578 1 96.5 347 CYS A O 1
ATOM 2634 N N . SER A 1 348 ? -16.656 17.359 11.273 1 97.31 348 SER A N 1
ATOM 2635 C CA . SER A 1 348 ? -17.594 18.234 10.57 1 97.31 348 SER A CA 1
ATOM 2636 C C . SER A 1 348 ? -18.25 19.234 11.523 1 97.31 348 SER A C 1
ATOM 2638 O O . SER A 1 348 ? -18.5 18.906 12.688 1 97.31 348 SER A O 1
ATOM 2640 N N . GLY A 1 349 ? -18.453 20.438 10.992 1 97.94 349 GLY A N 1
ATOM 2641 C CA . GLY A 1 349 ? -18.891 21.516 11.867 1 97.94 349 GLY A CA 1
ATOM 2642 C C . GLY A 1 349 ? -17.75 22.359 12.398 1 97.94 349 GLY A C 1
ATOM 2643 O O . GLY A 1 349 ? -16.594 22.141 12.039 1 97.94 349 GLY A O 1
ATOM 2644 N N . GLY A 1 350 ? -18.094 23.312 13.336 1 98.44 350 GLY A N 1
ATOM 2645 C CA . GLY A 1 350 ? -17.141 24.281 13.852 1 98.44 350 GLY A CA 1
ATOM 2646 C C . GLY A 1 350 ? -17.641 25.719 13.742 1 98.44 350 GLY A C 1
ATOM 2647 O O . GLY A 1 350 ? -18.844 25.953 13.625 1 98.44 350 GLY A O 1
ATOM 2648 N N . ILE A 1 351 ? -16.719 26.609 13.828 1 98.75 351 ILE A N 1
ATOM 2649 C CA . ILE A 1 351 ? -17.094 28.016 13.742 1 98.75 351 ILE A CA 1
ATOM 2650 C C . ILE A 1 351 ? -17.672 28.328 12.359 1 98.75 351 ILE A C 1
ATOM 2652 O O . ILE A 1 351 ? -17.078 27.969 11.344 1 98.75 351 ILE A O 1
ATOM 2656 N N . ASP A 1 352 ? -18.812 28.969 12.328 1 98.69 352 ASP A N 1
ATOM 2657 C CA . ASP A 1 352 ? -19.5 29.312 11.086 1 98.69 352 ASP A CA 1
ATOM 2658 C C . ASP A 1 352 ? -18.656 30.234 10.227 1 98.69 352 ASP A C 1
ATOM 2660 O O . ASP A 1 352 ? -18.266 31.328 10.664 1 98.69 352 ASP A O 1
ATOM 2664 N N . THR A 1 353 ? -18.359 29.812 9.016 1 98.56 353 THR A N 1
ATOM 2665 C CA . THR A 1 353 ? -17.453 30.547 8.156 1 98.56 353 THR A CA 1
ATOM 2666 C C . THR A 1 353 ? -18.062 31.891 7.758 1 98.56 353 THR A C 1
ATOM 2668 O O . THR A 1 353 ? -17.344 32.812 7.328 1 98.56 353 THR A O 1
ATOM 2671 N N . ARG A 1 354 ? -19.453 32.219 7.879 1 97.75 354 ARG A N 1
ATOM 2672 C CA . ARG A 1 354 ? -20.109 33.5 7.586 1 97.75 354 ARG A CA 1
ATOM 2673 C C . ARG A 1 354 ? -19.625 34.594 8.516 1 97.75 354 ARG A C 1
ATOM 2675 O O . ARG A 1 354 ? -19.766 35.781 8.219 1 97.75 354 ARG A O 1
ATOM 2682 N N . ASP A 1 355 ? -18.953 34.062 9.625 1 98.44 355 ASP A N 1
ATOM 2683 C CA . ASP A 1 355 ? -18.484 35.031 10.633 1 98.44 355 ASP A CA 1
ATOM 2684 C C . ASP A 1 355 ? -17.016 35.406 10.391 1 98.44 355 ASP A C 1
ATOM 2686 O O . ASP A 1 355 ? -16.406 36.094 11.211 1 98.44 355 ASP A O 1
ATOM 2690 N N . VAL A 1 356 ? -16.422 35 9.352 1 98.75 356 VAL A N 1
ATOM 2691 C CA . VAL A 1 356 ? -14.992 35.156 9.125 1 98.75 356 VAL A CA 1
ATOM 2692 C C . VAL A 1 356 ? -14.75 35.75 7.742 1 98.75 356 VAL A C 1
ATOM 2694 O O . VAL A 1 356 ? -15.398 35.375 6.77 1 98.75 356 VAL A O 1
ATOM 2697 N N . ASP A 1 357 ? -13.883 36.688 7.562 1 98.69 357 ASP A N 1
ATOM 2698 C CA . ASP A 1 357 ? -13.508 37.281 6.277 1 98.69 357 ASP A CA 1
ATOM 2699 C C . ASP A 1 357 ? -12.57 36.344 5.504 1 98.69 357 ASP A C 1
ATOM 2701 O O . ASP A 1 357 ? -11.445 36.094 5.945 1 98.69 357 ASP A O 1
ATOM 2705 N N . PRO A 1 358 ? -12.969 35.844 4.348 1 98.31 358 PRO A N 1
ATOM 2706 C CA . PRO A 1 358 ? -12.148 34.875 3.611 1 98.31 358 PRO A CA 1
ATOM 2707 C C . PRO A 1 358 ? -10.891 35.5 3.02 1 98.31 358 PRO A C 1
ATOM 2709 O O . PRO A 1 358 ? -10.008 34.75 2.549 1 98.31 358 PRO A O 1
ATOM 2712 N N . ASN A 1 359 ? -10.781 36.75 3.025 1 98.44 359 ASN A N 1
ATOM 2713 C CA . ASN A 1 359 ? -9.609 37.406 2.457 1 98.44 359 ASN A CA 1
ATOM 2714 C C . ASN A 1 359 ? -8.508 37.594 3.492 1 98.44 359 ASN A C 1
ATOM 2716 O O . ASN A 1 359 ? -7.344 37.781 3.137 1 98.44 359 ASN A O 1
ATOM 2720 N N . THR A 1 360 ? -8.906 37.531 4.781 1 98.62 360 THR A N 1
ATOM 2721 C CA . THR A 1 360 ? -7.922 37.812 5.82 1 98.62 360 THR A CA 1
ATOM 2722 C C . THR A 1 360 ? -7.973 36.781 6.926 1 98.62 360 THR A C 1
ATOM 2724 O O . THR A 1 360 ? -7.047 36.688 7.734 1 98.62 360 THR A O 1
ATOM 2727 N N . MET A 1 361 ? -9.039 36.031 7.07 1 98.81 361 MET A N 1
ATOM 2728 C CA . MET A 1 361 ? -9.336 35.062 8.125 1 98.81 361 MET A CA 1
ATOM 2729 C C . MET A 1 361 ? -9.703 35.781 9.422 1 98.81 361 MET A C 1
ATOM 2731 O O . MET A 1 361 ? -9.789 35.156 10.477 1 98.81 361 MET A O 1
ATOM 2735 N N . GLU A 1 362 ? -9.922 37.094 9.344 1 98.88 362 GLU A N 1
ATOM 2736 C CA . GLU A 1 362 ? -10.297 37.844 10.531 1 98.88 362 GLU A CA 1
ATOM 2737 C C . GLU A 1 362 ? -11.773 37.688 10.859 1 98.88 362 GLU A C 1
ATOM 2739 O O . GLU A 1 362 ? -12.617 37.594 9.961 1 98.88 362 GLU A O 1
ATOM 2744 N N . SER A 1 363 ? -12.023 37.594 12.172 1 98.88 363 SER A N 1
ATOM 2745 C CA . SER A 1 363 ? -13.398 37.594 12.656 1 98.88 363 SER A CA 1
ATOM 2746 C C . SER A 1 363 ? -14.148 38.844 12.227 1 98.88 363 SER A C 1
ATOM 2748 O O . SER A 1 363 ? -13.602 39.938 12.266 1 98.88 363 SER A O 1
ATOM 2750 N N . LYS A 1 364 ? -15.359 38.688 11.797 1 98.56 364 LYS A N 1
ATOM 2751 C CA . LYS A 1 364 ? -16.219 39.812 11.484 1 98.56 364 LYS A CA 1
ATOM 2752 C C . LYS A 1 364 ? -16.844 40.375 12.758 1 98.56 364 LYS A C 1
ATOM 2754 O O . LYS A 1 364 ? -17.422 41.469 12.734 1 98.56 364 LYS A O 1
ATOM 2759 N N . LEU A 1 365 ? -16.719 39.688 13.883 1 98.62 365 LEU A N 1
ATOM 2760 C CA . LEU A 1 365 ? -17.375 40.031 15.133 1 98.62 365 LEU A CA 1
ATOM 2761 C C . LEU A 1 365 ? -16.406 40.719 16.094 1 98.62 365 LEU A C 1
ATOM 2763 O O . LEU A 1 365 ? -16.812 41.5 16.938 1 98.62 365 LEU A O 1
ATOM 2767 N N . VAL A 1 366 ? -15.172 40.344 16.016 1 98.62 366 VAL A N 1
ATOM 2768 C CA . VAL A 1 366 ? -14.148 40.875 16.922 1 98.62 366 VAL A CA 1
ATOM 2769 C C . VAL A 1 366 ? -12.938 41.312 16.125 1 98.62 366 VAL A C 1
ATOM 2771 O O . VAL A 1 366 ? -12.195 40.5 15.586 1 98.62 366 VAL A O 1
ATOM 2774 N N . ASN A 1 367 ? -12.672 42.625 16.125 1 98 367 ASN A N 1
ATOM 2775 C CA . ASN A 1 367 ? -11.516 43.188 15.43 1 98 367 ASN A CA 1
ATOM 2776 C C . ASN A 1 367 ? -10.203 42.656 16.016 1 98 367 ASN A C 1
ATOM 2778 O O . ASN A 1 367 ? -10.023 42.656 17.234 1 98 367 ASN A O 1
ATOM 2782 N N . GLY A 1 368 ? -9.336 42.094 15.141 1 98.38 368 GLY A N 1
ATOM 2783 C CA . GLY A 1 368 ? -8.031 41.656 15.578 1 98.38 368 GLY A CA 1
ATOM 2784 C C . GLY A 1 368 ? -8.008 40.156 15.922 1 98.38 368 GLY A C 1
ATOM 2785 O O . GLY A 1 368 ? -6.945 39.594 16.188 1 98.38 368 GLY A O 1
ATOM 2786 N N . LEU A 1 369 ? -9.211 39.562 15.906 1 98.81 369 LEU A N 1
ATOM 2787 C CA . LEU A 1 369 ? -9.297 38.125 16.109 1 98.81 369 LEU A CA 1
ATOM 2788 C C . LEU A 1 369 ? -9.328 37.375 14.766 1 98.81 369 LEU A C 1
ATOM 2790 O O . LEU A 1 369 ? -10.156 37.688 13.906 1 98.81 369 LEU A O 1
ATOM 2794 N N . TYR A 1 370 ? -8.422 36.469 14.578 1 98.88 370 TYR A N 1
ATOM 2795 C CA . TYR A 1 370 ? -8.367 35.625 13.383 1 98.88 370 TYR A CA 1
ATOM 2796 C C . TYR A 1 370 ? -8.625 34.188 13.727 1 98.88 370 TYR A C 1
ATOM 2798 O O . TYR A 1 370 ? -8.359 33.75 14.852 1 98.88 370 TYR A O 1
ATOM 2806 N N . LEU A 1 371 ? -9.18 33.469 12.805 1 98.88 371 LEU A N 1
ATOM 2807 C CA . LEU A 1 371 ? -9.5 32.062 12.984 1 98.88 371 LEU A CA 1
ATOM 2808 C C . LEU A 1 371 ? -8.82 31.203 11.906 1 98.88 371 LEU A C 1
ATOM 2810 O O . LEU A 1 371 ? -8.805 31.578 10.734 1 98.88 371 LEU A O 1
ATOM 2814 N N . ALA A 1 372 ? -8.242 30.062 12.312 1 98.69 372 ALA A N 1
ATOM 2815 C CA . ALA A 1 372 ? -7.527 29.25 11.328 1 98.69 372 ALA A CA 1
ATOM 2816 C C . ALA A 1 372 ? -7.586 27.766 11.68 1 98.69 372 ALA A C 1
ATOM 2818 O O . ALA A 1 372 ? -7.477 27.406 12.852 1 98.69 372 ALA A O 1
ATOM 2819 N N . GLY A 1 373 ? -7.703 26.953 10.641 1 98.25 373 GLY A N 1
ATOM 2820 C CA . GLY A 1 373 ? -7.59 25.516 10.781 1 98.25 373 GLY A CA 1
ATOM 2821 C C . GLY A 1 373 ? -8.922 24.828 10.969 1 98.25 373 GLY A C 1
ATOM 2822 O O . GLY A 1 373 ? -9.961 25.328 10.523 1 98.25 373 GLY A O 1
ATOM 2823 N N . GLU A 1 374 ? -8.867 23.719 11.664 1 97.56 374 GLU A N 1
ATOM 2824 C CA . GLU A 1 374 ? -10 22.797 11.781 1 97.56 374 GLU A CA 1
ATOM 2825 C C . GLU A 1 374 ? -11.062 23.359 12.734 1 97.56 374 GLU A C 1
ATOM 2827 O O . GLU A 1 374 ? -12.148 22.781 12.852 1 97.56 374 GLU A O 1
ATOM 2832 N N . ILE A 1 375 ? -10.742 24.422 13.398 1 98.44 375 ILE A N 1
ATOM 2833 C CA . ILE A 1 375 ? -11.719 25.047 14.281 1 98.44 375 ILE A CA 1
ATOM 2834 C C . ILE A 1 375 ? -12.891 25.578 13.461 1 98.44 375 ILE A C 1
ATOM 2836 O O . ILE A 1 375 ? -13.984 25.781 13.992 1 98.44 375 ILE A O 1
ATOM 2840 N N . LEU A 1 376 ? -12.656 25.891 12.195 1 98.69 376 LEU A N 1
ATOM 2841 C CA . LEU A 1 376 ? -13.688 26.406 11.305 1 98.69 376 LEU A CA 1
ATOM 2842 C C . LEU A 1 376 ? -14.531 25.281 10.727 1 98.69 376 LEU A C 1
ATOM 2844 O O . LEU A 1 376 ? -14.07 24.141 10.617 1 98.69 376 LEU A O 1
ATOM 2848 N N . ASP A 1 377 ? -15.75 25.578 10.367 1 98.5 377 ASP A N 1
ATOM 2849 C CA . ASP A 1 377 ? -16.656 24.625 9.742 1 98.5 377 ASP A CA 1
ATOM 2850 C C . ASP A 1 377 ? -16.234 24.312 8.305 1 98.5 377 ASP A C 1
ATOM 2852 O O . ASP A 1 377 ? -16.938 24.641 7.355 1 98.5 377 ASP A O 1
ATOM 2856 N N . VAL A 1 378 ? -15.039 23.719 8.172 1 98.5 378 VAL A N 1
ATOM 2857 C CA . VAL A 1 378 ? -14.453 23.281 6.914 1 98.5 378 VAL A CA 1
ATOM 2858 C C . VAL A 1 378 ? -13.781 21.922 7.109 1 98.5 378 VAL A C 1
ATOM 2860 O O . VAL A 1 378 ? -12.945 21.75 7.996 1 98.5 378 VAL A O 1
ATOM 2863 N N . ASP A 1 379 ? -14.203 20.953 6.422 1 97.75 379 ASP A N 1
ATOM 2864 C CA . ASP A 1 379 ? -13.555 19.641 6.441 1 97.75 379 ASP A CA 1
ATOM 2865 C C . ASP A 1 379 ? -13.375 19.094 5.027 1 97.75 379 ASP A C 1
ATOM 2867 O O . ASP A 1 379 ? -14.203 19.359 4.148 1 97.75 379 ASP A O 1
ATOM 2871 N N . GLY A 1 380 ? -12.312 18.469 4.801 1 97.25 380 GLY A N 1
ATOM 2872 C CA . GLY A 1 380 ? -12.008 17.875 3.508 1 97.25 380 GLY A CA 1
ATOM 2873 C C . GLY A 1 380 ? -12.125 16.375 3.502 1 97.25 380 GLY A C 1
ATOM 2874 O O . GLY A 1 380 ? -12.102 15.734 4.559 1 97.25 380 GLY A O 1
ATOM 2875 N N . ILE A 1 381 ? -12.273 15.805 2.303 1 96.56 381 ILE A N 1
ATOM 2876 C CA . ILE A 1 381 ? -12.234 14.359 2.113 1 96.56 381 ILE A CA 1
ATOM 2877 C C . ILE A 1 381 ? -10.812 13.844 2.334 1 96.56 381 ILE A C 1
ATOM 2879 O O . ILE A 1 381 ? -9.891 14.633 2.559 1 96.56 381 ILE A O 1
ATOM 2883 N N . CYS A 1 382 ? -10.68 12.547 2.365 1 94.31 382 CYS A N 1
ATOM 2884 C CA . CYS A 1 382 ? -9.352 11.945 2.484 1 94.31 382 CYS A CA 1
ATOM 2885 C C . CYS A 1 382 ? -8.477 12.328 1.299 1 94.31 382 CYS A C 1
ATOM 2887 O O . CYS A 1 382 ? -8.93 12.312 0.154 1 94.31 382 CYS A O 1
ATOM 2889 N N . GLY A 1 383 ? -7.277 12.742 1.583 1 94.5 383 GLY A N 1
ATOM 2890 C CA . GLY A 1 383 ? -6.391 12.961 0.451 1 94.5 383 GLY A CA 1
ATOM 2891 C C . GLY A 1 383 ? -5.445 14.133 0.65 1 94.5 383 GLY A C 1
ATOM 2892 O O . GLY A 1 383 ? -4.883 14.656 -0.315 1 94.5 383 GLY A O 1
ATOM 2893 N N . GLY A 1 384 ? -5.293 14.633 1.853 1 97.12 384 GLY A N 1
ATOM 2894 C CA . GLY A 1 384 ? -4.383 15.734 2.125 1 97.12 384 GLY A CA 1
ATOM 2895 C C . GLY A 1 384 ? -5.07 17.094 2.123 1 97.12 384 GLY A C 1
ATOM 2896 O O . GLY A 1 384 ? -4.426 18.109 2.357 1 97.12 384 GLY A O 1
ATOM 2897 N N . TYR A 1 385 ? -6.316 17.078 1.967 1 98 385 TYR A N 1
ATOM 2898 C CA . TYR A 1 385 ? -7.062 18.328 1.797 1 98 385 TYR A CA 1
ATOM 2899 C C . TYR A 1 385 ? -7.211 19.062 3.125 1 98 385 TYR A C 1
ATOM 2901 O O . TYR A 1 385 ? -7.199 20.281 3.164 1 98 385 TYR A O 1
ATOM 2909 N N . ASN A 1 386 ? -7.352 18.312 4.172 1 98.19 386 ASN A N 1
ATOM 2910 C CA . ASN A 1 386 ? -7.492 18.953 5.477 1 98.19 386 ASN A CA 1
ATOM 2911 C C . ASN A 1 386 ? -6.211 19.656 5.895 1 98.19 386 ASN A C 1
ATOM 2913 O O . ASN A 1 386 ? -6.262 20.734 6.492 1 98.19 386 ASN A O 1
ATOM 2917 N N . LEU A 1 387 ? -5.082 19.078 5.594 1 98.62 387 LEU A N 1
ATOM 2918 C CA . LEU A 1 387 ? -3.824 19.781 5.852 1 98.62 387 LEU A CA 1
ATOM 2919 C C . LEU A 1 387 ? -3.66 20.969 4.922 1 98.62 387 LEU A C 1
ATOM 2921 O O . LEU A 1 387 ? -3.186 22.031 5.34 1 98.62 387 LEU A O 1
ATOM 2925 N N . GLN A 1 388 ? -4.043 20.781 3.654 1 98.75 388 GLN A N 1
ATOM 2926 C CA . GLN A 1 388 ? -4.012 21.938 2.766 1 98.75 388 GLN A CA 1
ATOM 2927 C C . GLN A 1 388 ? -4.82 23.094 3.342 1 98.75 388 GLN A C 1
ATOM 2929 O O . GLN A 1 388 ? -4.371 24.25 3.33 1 98.75 388 GLN A O 1
ATOM 2934 N N . TRP A 1 389 ? -5.984 22.781 3.797 1 98.62 389 TRP A N 1
ATOM 2935 C CA . TRP A 1 389 ? -6.82 23.812 4.418 1 98.62 389 TRP A CA 1
ATOM 2936 C C . TRP A 1 389 ? -6.102 24.469 5.594 1 98.62 389 TRP A C 1
ATOM 2938 O O . TRP A 1 389 ? -6.062 25.688 5.699 1 98.62 389 TRP A O 1
ATOM 2948 N N . ALA A 1 390 ? -5.523 23.656 6.438 1 98.75 390 ALA A N 1
ATOM 2949 C CA . ALA A 1 390 ? -4.816 24.156 7.613 1 98.75 390 ALA A CA 1
ATOM 2950 C C . ALA A 1 390 ? -3.693 25.109 7.211 1 98.75 390 ALA A C 1
ATOM 2952 O O . ALA A 1 390 ? -3.562 26.203 7.777 1 98.75 390 ALA A O 1
ATOM 2953 N N . TRP A 1 391 ? -2.93 24.688 6.203 1 98.88 391 TRP A N 1
ATOM 2954 C CA . TRP A 1 391 ? -1.822 25.516 5.746 1 98.88 391 TRP A CA 1
ATOM 2955 C C . TRP A 1 391 ? -2.334 26.828 5.148 1 98.88 391 TRP A C 1
ATOM 2957 O O . TRP A 1 391 ? -1.864 27.906 5.512 1 98.88 391 TRP A O 1
ATOM 2967 N N . SER A 1 392 ? -3.287 26.719 4.27 1 98.88 392 SER A N 1
ATOM 2968 C CA . SER A 1 392 ? -3.781 27.891 3.545 1 98.88 392 SER A CA 1
ATOM 2969 C C . SER A 1 392 ? -4.359 28.938 4.496 1 98.88 392 SER A C 1
ATOM 2971 O O . SER A 1 392 ? -3.975 30.109 4.453 1 98.88 392 SER A O 1
ATOM 2973 N N . CYS A 1 393 ? -5.238 28.5 5.34 1 98.62 393 CYS A N 1
ATOM 2974 C CA . CYS A 1 393 ? -5.879 29.469 6.207 1 98.62 393 CYS A CA 1
ATOM 2975 C C . CYS A 1 393 ? -4.926 29.953 7.293 1 98.62 393 CYS A C 1
ATOM 2977 O O . CYS A 1 393 ? -4.988 31.109 7.719 1 98.62 393 CYS A O 1
ATOM 2979 N N . GLY A 1 394 ? -3.979 29.078 7.758 1 98.88 394 GLY A N 1
ATOM 2980 C CA . GLY A 1 394 ? -2.959 29.5 8.703 1 98.88 394 GLY A CA 1
ATOM 2981 C C . GLY A 1 394 ? -2.041 30.578 8.141 1 98.88 394 GLY A C 1
ATOM 2982 O O . GLY A 1 394 ? -1.825 31.609 8.781 1 98.88 394 GLY A O 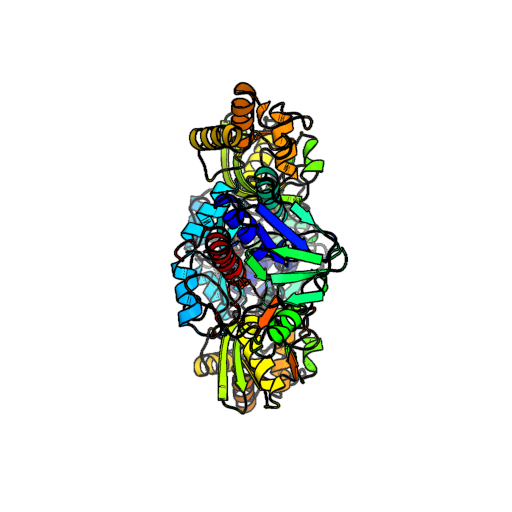1
ATOM 2983 N N . ILE A 1 395 ? -1.525 30.328 6.941 1 98.88 395 ILE A N 1
ATOM 2984 C CA . ILE A 1 395 ? -0.633 31.266 6.277 1 98.88 395 ILE A CA 1
ATOM 2985 C C . ILE A 1 395 ? -1.358 32.594 6.051 1 98.88 395 ILE A C 1
ATOM 2987 O O . ILE A 1 395 ? -0.814 33.656 6.336 1 98.88 395 ILE A O 1
ATOM 2991 N N . LEU A 1 396 ? -2.568 32.5 5.578 1 98.88 396 LEU A N 1
ATOM 2992 C CA . LEU A 1 396 ? -3.354 33.719 5.305 1 98.88 396 LEU A CA 1
ATOM 2993 C C . LEU A 1 396 ? -3.611 34.5 6.586 1 98.88 396 LEU A C 1
ATOM 2995 O O . LEU A 1 396 ? -3.432 35.719 6.613 1 98.88 396 LEU A O 1
ATOM 2999 N N . ALA A 1 397 ? -4.035 33.812 7.664 1 98.88 397 ALA A N 1
ATOM 3000 C CA . ALA A 1 397 ? -4.277 34.438 8.953 1 98.88 397 ALA A CA 1
ATOM 3001 C C . ALA A 1 397 ? -3.004 35.094 9.492 1 98.88 397 ALA A C 1
ATOM 3003 O O . ALA A 1 397 ? -3.033 36.219 9.977 1 98.88 397 ALA A O 1
ATOM 3004 N N . GLY A 1 398 ? -1.895 34.344 9.398 1 98.88 398 GLY A N 1
ATOM 3005 C CA . GLY A 1 398 ? -0.622 34.875 9.867 1 98.88 398 GLY A CA 1
ATOM 3006 C C . GLY A 1 398 ? -0.183 36.125 9.133 1 98.88 398 GLY A C 1
ATOM 3007 O O . GLY A 1 398 ? 0.303 37.094 9.742 1 98.88 398 GLY A O 1
ATOM 3008 N N . THR A 1 399 ? -0.372 36.094 7.832 1 98.56 399 THR A N 1
ATOM 3009 C CA . THR A 1 399 ? -0.001 37.25 7 1 98.56 399 THR A CA 1
ATOM 3010 C C . THR A 1 399 ? -0.773 38.5 7.418 1 98.56 399 THR A C 1
ATOM 3012 O O . THR A 1 399 ? -0.186 39.562 7.59 1 98.56 399 THR A O 1
ATOM 3015 N N . ASN A 1 400 ? -2.012 38.344 7.656 1 98.5 400 ASN A N 1
ATOM 3016 C CA . ASN A 1 400 ? -2.869 39.5 7.934 1 98.5 400 ASN A CA 1
ATOM 3017 C C . ASN A 1 400 ? -2.773 39.938 9.398 1 98.5 400 ASN A C 1
ATOM 3019 O O . ASN A 1 400 ? -2.85 41.125 9.703 1 98.5 400 ASN A O 1
ATOM 3023 N N . ALA A 1 401 ? -2.627 39 10.281 1 98.44 401 ALA A N 1
ATOM 3024 C CA . ALA A 1 401 ? -2.465 39.312 11.695 1 98.44 401 ALA A CA 1
ATOM 3025 C C . ALA A 1 401 ? -1.129 40 11.945 1 98.44 401 ALA A C 1
ATOM 3027 O O . ALA A 1 401 ? -1.021 40.875 12.828 1 98.44 401 ALA A O 1
ATOM 3028 N N . GLY A 1 402 ? -0.13 39.594 11.203 1 96.88 402 GLY A N 1
ATOM 3029 C CA . GLY A 1 402 ? 1.203 40.156 11.375 1 96.88 402 GLY A CA 1
ATOM 3030 C C . GLY A 1 402 ? 1.38 41.5 10.711 1 96.88 402 GLY A C 1
ATOM 3031 O O . GLY A 1 402 ? 2.223 42.312 11.117 1 96.88 402 GLY A O 1
ATOM 3032 N N . GLY A 1 403 ? 0.674 41.75 9.492 1 85.75 403 GLY A N 1
ATOM 3033 C CA . GLY A 1 403 ? 0.832 42.969 8.711 1 85.75 403 GLY A CA 1
ATOM 3034 C C . GLY A 1 403 ? 0.145 44.156 9.328 1 85.75 403 GLY A C 1
ATOM 3035 O O . GLY A 1 403 ? -0.845 44.031 10.047 1 85.75 403 GLY A O 1
ATOM 3036 N N . ASN A 1 404 ? 0.83 45.344 9.773 1 63.81 404 ASN A N 1
ATOM 3037 C CA . ASN A 1 404 ? 0.327 46.594 10.336 1 63.81 404 ASN A CA 1
ATOM 3038 C C . ASN A 1 404 ? -0.885 47.125 9.57 1 63.81 404 ASN A C 1
ATOM 3040 O O . ASN A 1 404 ? -0.798 47.375 8.367 1 63.81 404 ASN A O 1
ATOM 3044 N N . ASN A 1 405 ? -2.111 46.656 9.836 1 49.84 405 ASN A N 1
ATOM 3045 C CA . ASN A 1 405 ? -3.266 47.344 9.289 1 49.84 405 ASN A CA 1
ATOM 3046 C C . ASN A 1 405 ? -3.232 48.844 9.633 1 49.84 405 ASN A C 1
ATOM 3048 O O . ASN A 1 405 ? -3.812 49.25 10.641 1 49.84 405 ASN A O 1
ATOM 3052 N N . ASP A 1 406 ? -2.238 49.438 9.867 1 41.97 406 ASP A N 1
ATOM 3053 C CA . ASP A 1 406 ? -2.371 50.875 10.078 1 41.97 406 ASP A CA 1
ATOM 3054 C C . ASP A 1 406 ? -3.193 51.531 8.969 1 41.97 406 ASP A C 1
ATOM 3056 O O . ASP A 1 406 ? -2.641 52.219 8.094 1 41.97 406 ASP A O 1
ATOM 3060 N N . GLN A 1 407 ? -4.043 51 8.156 1 35.91 407 GLN A N 1
ATOM 3061 C CA . GLN A 1 407 ? -4.816 52 7.406 1 35.91 407 GLN A CA 1
ATOM 3062 C C . GLN A 1 407 ? -5.699 52.812 8.336 1 35.91 407 GLN A C 1
ATOM 3064 O O . GLN A 1 407 ? -6.465 53.688 7.879 1 35.91 407 GLN A O 1
ATOM 3069 N N . ASN A 1 408 ? -5.941 52.625 9.68 1 30.08 408 ASN A N 1
ATOM 3070 C CA . ASN A 1 408 ? -6.637 53.781 10.18 1 30.08 408 ASN A CA 1
ATOM 3071 C C . ASN A 1 408 ? -5.68 54.969 10.383 1 30.08 408 ASN A C 1
ATOM 3073 O O . ASN A 1 408 ? -4.57 54.781 10.883 1 30.08 408 ASN A O 1
ATOM 3077 N N . MET B 1 1 ? -7.273 -46.25 -26.688 1 78 1 MET B N 1
ATOM 3078 C CA . MET B 1 1 ? -7.117 -46.062 -25.25 1 78 1 MET B CA 1
ATOM 3079 C C . MET B 1 1 ? -6.715 -44.625 -24.938 1 78 1 MET B C 1
ATOM 3081 O O . MET B 1 1 ? -6.07 -43.969 -25.75 1 78 1 MET B O 1
ATOM 3085 N N . LYS B 1 2 ? -7.184 -44.062 -23.828 1 91.38 2 LYS B N 1
ATOM 3086 C CA . LYS B 1 2 ? -6.859 -42.656 -23.484 1 91.38 2 LYS B CA 1
ATOM 3087 C C . LYS B 1 2 ? -5.375 -42.531 -23.141 1 91.38 2 LYS B C 1
ATOM 3089 O O . LYS B 1 2 ? -4.785 -43.406 -22.516 1 91.38 2 LYS B O 1
ATOM 3094 N N . GLN B 1 3 ? -4.82 -41.438 -23.656 1 94.44 3 GLN B N 1
ATOM 3095 C CA . GLN B 1 3 ? -3.447 -41.094 -23.297 1 94.44 3 GLN B CA 1
ATOM 3096 C C . GLN B 1 3 ? -3.281 -41 -21.781 1 94.44 3 GLN B C 1
ATOM 3098 O O . GLN B 1 3 ? -4.082 -40.344 -21.109 1 94.44 3 GLN B O 1
ATOM 3103 N N . GLN B 1 4 ? -2.312 -41.75 -21.219 1 97.88 4 GLN B N 1
ATOM 3104 C CA . GLN B 1 4 ? -2.006 -41.688 -19.797 1 97.88 4 GLN B CA 1
ATOM 3105 C C . GLN B 1 4 ? -0.925 -40.625 -19.531 1 97.88 4 GLN B C 1
ATOM 3107 O O . GLN B 1 4 ? 0.231 -40.812 -19.922 1 97.88 4 GLN B O 1
ATOM 3112 N N . VAL B 1 5 ? -1.316 -39.562 -18.844 1 98.75 5 VAL B N 1
ATOM 3113 C CA . VAL B 1 5 ? -0.384 -38.469 -18.547 1 98.75 5 VAL B CA 1
ATOM 3114 C C . VAL B 1 5 ? -0.131 -38.406 -17.047 1 98.75 5 VAL B C 1
ATOM 3116 O O . VAL B 1 5 ? -1.074 -38.375 -16.25 1 98.75 5 VAL B O 1
ATOM 3119 N N . ILE B 1 6 ? 1.124 -38.469 -16.625 1 98.94 6 ILE B N 1
ATOM 3120 C CA . ILE B 1 6 ? 1.504 -38.25 -15.227 1 98.94 6 ILE B CA 1
ATOM 3121 C C . ILE B 1 6 ? 2.213 -36.906 -15.062 1 98.94 6 ILE B C 1
ATOM 3123 O O . ILE B 1 6 ? 3.105 -36.594 -15.852 1 98.94 6 ILE B O 1
ATOM 3127 N N . ILE B 1 7 ? 1.797 -36.156 -14.156 1 98.94 7 ILE B N 1
ATOM 3128 C CA . ILE B 1 7 ? 2.408 -34.875 -13.844 1 98.94 7 ILE B CA 1
ATOM 3129 C C . ILE B 1 7 ? 3.113 -34.938 -12.492 1 98.94 7 ILE B C 1
ATOM 3131 O O . ILE B 1 7 ? 2.525 -35.406 -11.508 1 98.94 7 ILE B O 1
ATOM 3135 N N . VAL B 1 8 ? 4.383 -34.562 -12.469 1 98.88 8 VAL B N 1
ATOM 3136 C CA . VAL B 1 8 ? 5.172 -34.562 -11.242 1 98.88 8 VAL B CA 1
ATOM 3137 C C . VAL B 1 8 ? 5.207 -33.156 -10.672 1 98.88 8 VAL B C 1
ATOM 3139 O O . VAL B 1 8 ? 5.938 -32.281 -11.172 1 98.88 8 VAL B O 1
ATOM 3142 N N . GLY B 1 9 ? 4.438 -32.906 -9.586 1 98.69 9 GLY B N 1
ATOM 3143 C CA . GLY B 1 9 ? 4.34 -31.609 -8.953 1 98.69 9 GLY B CA 1
ATOM 3144 C C . GLY B 1 9 ? 2.977 -30.969 -9.125 1 98.69 9 GLY B C 1
ATOM 3145 O O . GLY B 1 9 ? 2.48 -30.828 -10.242 1 98.69 9 GLY B O 1
ATOM 3146 N N . ALA B 1 10 ? 2.387 -30.547 -8 1 98.69 10 ALA B N 1
ATOM 3147 C CA . ALA B 1 10 ? 1.065 -29.938 -7.996 1 98.69 10 ALA B CA 1
ATOM 3148 C C . ALA B 1 10 ? 1.155 -28.453 -7.633 1 98.69 10 ALA B C 1
ATOM 3150 O O . ALA B 1 10 ? 0.412 -27.969 -6.773 1 98.69 10 ALA B O 1
ATOM 3151 N N . GLY B 1 11 ? 2.111 -27.781 -8.258 1 98.38 11 GLY B N 1
ATOM 3152 C CA . GLY B 1 11 ? 2.18 -26.328 -8.188 1 98.38 11 GLY B CA 1
ATOM 3153 C C . GLY B 1 11 ? 1.393 -25.641 -9.289 1 98.38 11 GLY B C 1
ATOM 3154 O O . GLY B 1 11 ? 0.573 -26.266 -9.961 1 98.38 11 GLY B O 1
ATOM 3155 N N . ALA B 1 12 ? 1.67 -24.375 -9.5 1 98.62 12 ALA B N 1
ATOM 3156 C CA . ALA B 1 12 ? 0.913 -23.562 -10.445 1 98.62 12 ALA B CA 1
ATOM 3157 C C . ALA B 1 12 ? 0.954 -24.172 -11.844 1 98.62 12 ALA B C 1
ATOM 3159 O O . ALA B 1 12 ? -0.091 -24.422 -12.445 1 98.62 12 ALA B O 1
ATOM 3160 N N . SER B 1 13 ? 2.139 -24.422 -12.336 1 98.81 13 SER B N 1
ATOM 3161 C CA . SER B 1 13 ? 2.258 -24.922 -13.695 1 98.81 13 SER B CA 1
ATOM 3162 C C . SER B 1 13 ? 1.696 -26.344 -13.805 1 98.81 13 SER B C 1
ATOM 3164 O O . SER B 1 13 ? 1.045 -26.688 -14.797 1 98.81 13 SER B O 1
ATOM 3166 N N . GLY B 1 14 ? 1.924 -27.172 -12.766 1 98.88 14 GLY B N 1
ATOM 3167 C CA . GLY B 1 14 ? 1.423 -28.547 -12.789 1 98.88 14 GLY B CA 1
ATOM 3168 C C . GLY B 1 14 ? -0.092 -28.625 -12.797 1 98.88 14 GLY B C 1
ATOM 3169 O O . GLY B 1 14 ? -0.675 -29.406 -13.547 1 98.88 14 GLY B O 1
ATOM 3170 N N . LEU B 1 15 ? -0.705 -27.812 -11.969 1 98.94 15 LEU B N 1
ATOM 3171 C CA . LEU B 1 15 ? -2.162 -27.812 -11.898 1 98.94 15 LEU B CA 1
ATOM 3172 C C . LEU B 1 15 ? -2.77 -27.328 -13.211 1 98.94 15 LEU B C 1
ATOM 3174 O O . LEU B 1 15 ? -3.729 -27.922 -13.711 1 98.94 15 LEU B O 1
ATOM 3178 N N . ALA B 1 16 ? -2.217 -26.312 -13.781 1 98.94 16 ALA B N 1
ATOM 3179 C CA . ALA B 1 16 ? -2.693 -25.797 -15.07 1 98.94 16 ALA B CA 1
ATOM 3180 C C . ALA B 1 16 ? -2.494 -26.844 -16.172 1 98.94 16 ALA B C 1
ATOM 3182 O O . ALA B 1 16 ? -3.383 -27.062 -17 1 98.94 16 ALA B O 1
ATOM 3183 N N . ALA B 1 17 ? -1.34 -27.469 -16.156 1 98.94 17 ALA B N 1
ATOM 3184 C CA . ALA B 1 17 ? -1.045 -28.5 -17.141 1 98.94 17 ALA B CA 1
ATOM 3185 C C . ALA B 1 17 ? -2.043 -29.656 -17.047 1 98.94 17 ALA B C 1
ATOM 3187 O O . ALA B 1 17 ? -2.502 -30.172 -18.062 1 98.94 17 ALA B O 1
ATOM 3188 N N . ALA B 1 18 ? -2.338 -30.047 -15.836 1 98.94 18 ALA B N 1
ATOM 3189 C CA . ALA B 1 18 ? -3.26 -31.156 -15.609 1 98.94 18 ALA B CA 1
ATOM 3190 C C . ALA B 1 18 ? -4.637 -30.844 -16.188 1 98.94 18 ALA B C 1
ATOM 3192 O O . ALA B 1 18 ? -5.242 -31.703 -16.844 1 98.94 18 ALA B O 1
ATOM 3193 N N . ILE B 1 19 ? -5.113 -29.672 -15.945 1 98.88 19 ILE B N 1
ATOM 3194 C CA . ILE B 1 19 ? -6.414 -29.266 -16.453 1 98.88 19 ILE B CA 1
ATOM 3195 C C . ILE B 1 19 ? -6.414 -29.344 -17.984 1 98.88 19 ILE B C 1
ATOM 3197 O O . ILE B 1 19 ? -7.312 -29.938 -18.578 1 98.88 19 ILE B O 1
ATOM 3201 N N . GLN B 1 20 ? -5.418 -28.797 -18.578 1 98.75 20 GLN B N 1
ATOM 3202 C CA . GLN B 1 20 ? -5.383 -28.734 -20.047 1 98.75 20 GLN B CA 1
ATOM 3203 C C . GLN B 1 20 ? -5.23 -30.125 -20.641 1 98.75 20 GLN B C 1
ATOM 3205 O O . GLN B 1 20 ? -5.863 -30.438 -21.656 1 98.75 20 GLN B O 1
ATOM 3210 N N . ALA B 1 21 ? -4.352 -30.938 -20.047 1 98.81 21 ALA B N 1
ATOM 3211 C CA . ALA B 1 21 ? -4.191 -32.312 -20.531 1 98.81 21 ALA B CA 1
ATOM 3212 C C . ALA B 1 21 ? -5.512 -33.062 -20.469 1 98.81 21 ALA B C 1
ATOM 3214 O O . ALA B 1 21 ? -5.883 -33.781 -21.406 1 98.81 21 ALA B O 1
ATOM 3215 N N . ALA B 1 22 ? -6.18 -32.938 -19.375 1 98.69 22 ALA B N 1
ATOM 3216 C CA . ALA B 1 22 ? -7.469 -33.625 -19.203 1 98.69 22 ALA B CA 1
ATOM 3217 C C . ALA B 1 22 ? -8.484 -33.125 -20.234 1 98.69 22 ALA B C 1
ATOM 3219 O O . ALA B 1 22 ? -9.258 -33.906 -20.781 1 98.69 22 ALA B O 1
ATOM 3220 N N . ARG B 1 23 ? -8.453 -31.844 -20.484 1 98.12 23 ARG B N 1
ATOM 3221 C CA . ARG B 1 23 ? -9.375 -31.25 -21.453 1 98.12 23 ARG B CA 1
ATOM 3222 C C . ARG B 1 23 ? -9.094 -31.766 -22.859 1 98.12 23 ARG B C 1
ATOM 3224 O O . ARG B 1 23 ? -9.977 -31.734 -23.719 1 98.12 23 ARG B O 1
ATOM 3231 N N . GLN B 1 24 ? -7.883 -32.188 -23.078 1 97.5 24 GLN B N 1
ATOM 3232 C CA . GLN B 1 24 ? -7.539 -32.781 -24.359 1 97.5 24 GLN B CA 1
ATOM 3233 C C . GLN B 1 24 ? -8.031 -34.25 -24.438 1 97.5 24 GLN B C 1
ATOM 3235 O O . GLN B 1 24 ? -7.875 -34.906 -25.453 1 97.5 24 GLN B O 1
ATOM 3240 N N . GLY B 1 25 ? -8.531 -34.75 -23.359 1 97.12 25 GLY B N 1
ATOM 3241 C CA . GLY B 1 25 ? -9.117 -36.094 -23.359 1 97.12 25 GLY B CA 1
ATOM 3242 C C . GLY B 1 25 ? -8.234 -37.125 -22.688 1 97.12 25 GLY B C 1
ATOM 3243 O O . GLY B 1 25 ? -8.57 -38.312 -22.641 1 97.12 25 GLY B O 1
ATOM 3244 N N . ALA B 1 26 ? -7.145 -36.75 -22.062 1 98.38 26 ALA B N 1
ATOM 3245 C CA . ALA B 1 26 ? -6.199 -37.688 -21.453 1 98.38 26 ALA B CA 1
ATOM 3246 C C . ALA B 1 26 ? -6.672 -38.094 -20.062 1 98.38 26 ALA B C 1
ATOM 3248 O O . ALA B 1 26 ? -7.512 -37.438 -19.453 1 98.38 26 ALA B O 1
ATOM 3249 N N . SER B 1 27 ? -6.254 -39.281 -19.688 1 98.38 27 SER B N 1
ATOM 3250 C CA . SER B 1 27 ? -6.305 -39.656 -18.281 1 98.38 27 SER B CA 1
ATOM 3251 C C . SER B 1 27 ? -5.105 -39.125 -17.516 1 98.38 27 SER B C 1
ATOM 3253 O O . SER B 1 27 ? -3.957 -39.438 -17.844 1 98.38 27 SER B O 1
ATOM 3255 N N . VAL B 1 28 ? -5.371 -38.281 -16.5 1 98.81 28 VAL B N 1
ATOM 3256 C CA . VAL B 1 28 ? -4.293 -37.531 -15.906 1 98.81 28 VAL B CA 1
ATOM 3257 C C . VAL B 1 28 ? -4.168 -37.875 -14.422 1 98.81 28 VAL B C 1
ATOM 3259 O O . VAL B 1 28 ? -5.176 -37.969 -13.719 1 98.81 28 VAL B O 1
ATOM 3262 N N . THR B 1 29 ? -2.971 -38.094 -13.945 1 98.88 29 THR B N 1
ATOM 3263 C CA . THR B 1 29 ? -2.635 -38.25 -12.531 1 98.88 29 THR B CA 1
ATOM 3264 C C . THR B 1 29 ? -1.529 -37.25 -12.141 1 98.88 29 THR B C 1
ATOM 3266 O O . THR B 1 29 ? -0.508 -37.156 -12.82 1 98.88 29 THR B O 1
ATOM 3269 N N . ILE B 1 30 ? -1.739 -36.5 -11.055 1 98.94 30 ILE B N 1
ATOM 3270 C CA . ILE B 1 30 ? -0.709 -35.625 -10.5 1 98.94 30 ILE B CA 1
ATOM 3271 C C . ILE B 1 30 ? -0.064 -36.312 -9.289 1 98.94 30 ILE B C 1
ATOM 3273 O O . ILE B 1 30 ? -0.761 -36.812 -8.406 1 98.94 30 ILE B O 1
ATOM 3277 N N . LEU B 1 31 ? 1.225 -36.406 -9.281 1 98.88 31 LEU B N 1
ATOM 3278 C CA . LEU B 1 31 ? 1.995 -36.844 -8.133 1 98.88 31 LEU B CA 1
ATOM 3279 C C . LEU B 1 31 ? 2.609 -35.688 -7.391 1 98.88 31 LEU B C 1
ATOM 3281 O O . LEU B 1 31 ? 3.371 -34.906 -7.973 1 98.88 31 LEU B O 1
ATOM 3285 N N . GLU B 1 32 ? 2.23 -35.469 -6.129 1 98.69 32 GLU B N 1
ATOM 3286 C CA . GLU B 1 32 ? 2.689 -34.375 -5.277 1 98.69 32 GLU B CA 1
ATOM 3287 C C . GLU B 1 32 ? 3.314 -34.906 -3.99 1 98.69 32 GLU B C 1
ATOM 3289 O O . GLU B 1 32 ? 2.705 -35.688 -3.279 1 98.69 32 GLU B O 1
ATOM 3294 N N . HIS B 1 33 ? 4.562 -34.438 -3.734 1 97.69 33 HIS B N 1
ATOM 3295 C CA . HIS B 1 33 ? 5.262 -35.031 -2.609 1 97.69 33 HIS B CA 1
ATOM 3296 C C . HIS B 1 33 ? 4.82 -34.406 -1.287 1 97.69 33 HIS B C 1
ATOM 3298 O O . HIS B 1 33 ? 5.047 -35 -0.221 1 97.69 33 HIS B O 1
ATOM 3304 N N . THR B 1 34 ? 4.223 -33.188 -1.271 1 97.69 34 THR B N 1
ATOM 3305 C CA . THR B 1 34 ? 3.699 -32.594 -0.045 1 97.69 34 THR B CA 1
ATOM 3306 C C . THR B 1 34 ? 2.291 -33.094 0.244 1 97.69 34 THR B C 1
ATOM 3308 O O . THR B 1 34 ? 1.678 -33.75 -0.602 1 97.69 34 THR B O 1
ATOM 3311 N N . ALA B 1 35 ? 1.776 -32.75 1.415 1 98 35 ALA B N 1
ATOM 3312 C CA . ALA B 1 35 ? 0.475 -33.25 1.862 1 98 35 ALA B CA 1
ATOM 3313 C C . ALA B 1 35 ? -0.659 -32.531 1.132 1 98 35 ALA B C 1
ATOM 3315 O O . ALA B 1 35 ? -1.763 -33.062 1.011 1 98 35 ALA B O 1
ATOM 3316 N N . LYS B 1 36 ? -0.392 -31.312 0.629 1 97.94 36 LYS B N 1
ATOM 3317 C CA . LYS B 1 36 ? -1.405 -30.5 -0.049 1 97.94 36 LYS B CA 1
ATOM 3318 C C . LYS B 1 36 ? -0.839 -29.859 -1.309 1 97.94 36 LYS B C 1
ATOM 3320 O O . LYS B 1 36 ? 0.324 -29.453 -1.335 1 97.94 36 LYS B O 1
ATOM 3325 N N . PRO B 1 37 ? -1.692 -29.797 -2.359 1 98.12 37 PRO B N 1
ATOM 3326 C CA . PRO B 1 37 ? -1.254 -29.109 -3.578 1 98.12 37 PRO B CA 1
ATOM 3327 C C . PRO B 1 37 ? -1.229 -27.578 -3.422 1 98.12 37 PRO B C 1
ATOM 3329 O O . PRO B 1 37 ? -1.921 -27.031 -2.561 1 98.12 37 PRO B O 1
ATOM 3332 N N . GLY B 1 38 ? -0.503 -26.922 -4.223 1 98 38 GLY B N 1
ATOM 3333 C CA . GLY B 1 38 ? -0.567 -25.484 -4.449 1 98 38 GLY B CA 1
ATOM 3334 C C . GLY B 1 38 ? -0.06 -24.672 -3.273 1 98 38 GLY B C 1
ATOM 3335 O O . GLY B 1 38 ? -0.451 -23.516 -3.098 1 98 38 GLY B O 1
ATOM 3336 N N . LYS B 1 39 ? 0.811 -25.25 -2.48 1 97.25 39 LYS B N 1
ATOM 3337 C CA . LYS B 1 39 ? 1.262 -24.531 -1.286 1 97.25 39 LYS B CA 1
ATOM 3338 C C . LYS B 1 39 ? 1.95 -23.219 -1.651 1 97.25 39 LYS B C 1
ATOM 3340 O O . LYS B 1 39 ? 1.675 -22.188 -1.05 1 97.25 39 LYS B O 1
ATOM 3345 N N . LYS B 1 40 ? 2.836 -23.219 -2.578 1 96.5 40 LYS B N 1
ATOM 3346 C CA . LYS B 1 40 ? 3.557 -22.016 -2.971 1 96.5 40 LYS B CA 1
ATOM 3347 C C . LYS B 1 40 ? 2.611 -20.984 -3.58 1 96.5 40 LYS B C 1
ATOM 3349 O O . LYS B 1 40 ? 2.795 -19.781 -3.396 1 96.5 40 LYS B O 1
ATOM 3354 N N . LEU B 1 41 ? 1.641 -21.438 -4.281 1 97.88 41 LEU B N 1
ATOM 3355 C CA . LEU B 1 41 ? 0.649 -20.578 -4.91 1 97.88 41 LEU B CA 1
ATOM 3356 C C . LEU B 1 41 ? -0.077 -19.734 -3.865 1 97.88 41 LEU B C 1
ATOM 3358 O O . LEU B 1 41 ? -0.348 -18.562 -4.09 1 97.88 41 LEU B O 1
ATOM 3362 N N . LEU B 1 42 ? -0.332 -20.297 -2.705 1 97.62 42 LEU B N 1
ATOM 3363 C CA . LEU B 1 42 ? -1.094 -19.656 -1.639 1 97.62 42 LEU B CA 1
ATOM 3364 C C . LEU B 1 42 ? -0.331 -18.469 -1.066 1 97.62 42 LEU B C 1
ATOM 3366 O O . LEU B 1 42 ? -0.929 -17.562 -0.466 1 97.62 42 LEU B O 1
ATOM 3370 N N . SER B 1 43 ? 0.956 -18.453 -1.291 1 95.12 43 SER B N 1
ATOM 3371 C CA . SER B 1 43 ? 1.792 -17.406 -0.709 1 95.12 43 SER B CA 1
ATOM 3372 C C . SER B 1 43 ? 2.014 -16.266 -1.693 1 95.12 43 SER B C 1
ATOM 3374 O O . SER B 1 43 ? 2.496 -15.188 -1.313 1 95.12 43 SER B O 1
ATOM 3376 N N . THR B 1 44 ? 1.651 -16.453 -2.912 1 95.19 44 THR B N 1
ATOM 3377 C CA . THR B 1 44 ? 1.946 -15.461 -3.947 1 95.19 44 THR B CA 1
ATOM 3378 C C . THR B 1 44 ? 1.084 -14.219 -3.768 1 95.19 44 THR B C 1
ATOM 3380 O O . THR B 1 44 ? -0.035 -14.297 -3.258 1 95.19 44 THR B O 1
ATOM 3383 N N . GLY B 1 45 ? 1.692 -13.109 -4.188 1 94.12 45 GLY B N 1
ATOM 3384 C CA . GLY B 1 45 ? 0.966 -11.852 -4.07 1 94.12 45 GLY B CA 1
ATOM 3385 C C . GLY B 1 45 ? 0.581 -11.516 -2.641 1 94.12 45 GLY B C 1
ATOM 3386 O O . GLY B 1 45 ? -0.454 -10.891 -2.402 1 94.12 45 GLY B O 1
ATOM 3387 N N . ASN B 1 46 ? 1.382 -12.023 -1.658 1 93.38 46 ASN B N 1
ATOM 3388 C CA . ASN B 1 46 ? 1.077 -11.852 -0.242 1 93.38 46 ASN B CA 1
ATOM 3389 C C . ASN B 1 46 ? -0.303 -12.398 0.107 1 93.38 46 ASN B C 1
ATOM 3391 O O . ASN B 1 46 ? -1.086 -11.734 0.791 1 93.38 46 ASN B O 1
ATOM 3395 N N . GLY B 1 47 ? -0.585 -13.508 -0.513 1 96.62 47 GLY B N 1
ATOM 3396 C CA . GLY B 1 47 ? -1.831 -14.203 -0.22 1 96.62 47 GLY B CA 1
ATOM 3397 C C . GLY B 1 47 ? -2.953 -13.836 -1.173 1 96.62 47 GLY B C 1
ATOM 3398 O O . GLY B 1 47 ? -4.051 -14.391 -1.088 1 96.62 47 GLY B O 1
ATOM 3399 N N . LYS B 1 48 ? -2.678 -12.945 -2.16 1 96.81 48 LYS B N 1
ATOM 3400 C CA . LYS B 1 48 ? -3.748 -12.461 -3.029 1 96.81 48 LYS B CA 1
ATOM 3401 C C . LYS B 1 48 ? -3.621 -13.047 -4.434 1 96.81 48 LYS B C 1
ATOM 3403 O O . LYS B 1 48 ? -4.539 -12.93 -5.246 1 96.81 48 LYS B O 1
ATOM 3408 N N . CYS B 1 49 ? -2.447 -13.625 -4.707 1 97.88 49 CYS B N 1
ATOM 3409 C CA . CYS B 1 49 ? -2.156 -14.266 -5.984 1 97.88 49 CYS B CA 1
ATOM 3410 C C . CYS B 1 49 ? -2.154 -13.25 -7.121 1 97.88 49 CYS B C 1
ATOM 3412 O O . CYS B 1 49 ? -3.162 -13.078 -7.809 1 97.88 49 CYS B O 1
ATOM 3414 N N . ASN B 1 50 ? -1.097 -12.633 -7.402 1 97.81 50 ASN B N 1
ATOM 3415 C CA . ASN B 1 50 ? -0.918 -11.836 -8.617 1 97.81 50 ASN B CA 1
ATOM 3416 C C . ASN B 1 50 ? -0.798 -12.727 -9.852 1 97.81 50 ASN B C 1
ATOM 3418 O O . ASN B 1 50 ? 0.298 -13.18 -10.195 1 97.81 50 ASN B O 1
ATOM 3422 N N . LEU B 1 51 ? -1.905 -12.992 -10.492 1 98.25 51 LEU B N 1
ATOM 3423 C CA . LEU B 1 51 ? -2.064 -14.039 -11.5 1 98.25 51 LEU B CA 1
ATOM 3424 C C . LEU B 1 51 ? -1.158 -13.773 -12.703 1 98.25 51 LEU B C 1
ATOM 3426 O O . LEU B 1 51 ? -0.647 -14.719 -13.312 1 98.25 51 LEU B O 1
ATOM 3430 N N . THR B 1 52 ? -1.087 -12.617 -13.07 1 98.44 52 THR B N 1
ATOM 3431 C CA . THR B 1 52 ? -0.355 -12.203 -14.266 1 98.44 52 THR B CA 1
ATOM 3432 C C . THR B 1 52 ? -0.216 -10.688 -14.32 1 98.44 52 THR B C 1
ATOM 3434 O O . THR B 1 52 ? -0.36 -10.008 -13.297 1 98.44 52 THR B O 1
ATOM 3437 N N . ASN B 1 53 ? 0.284 -10.195 -15.422 1 98.31 53 ASN B N 1
ATOM 3438 C CA . ASN B 1 53 ? 0.434 -8.766 -15.664 1 98.31 53 ASN B CA 1
ATOM 3439 C C . ASN B 1 53 ? 0.023 -8.391 -17.094 1 98.31 53 ASN B C 1
ATOM 3441 O O . ASN B 1 53 ? 0.388 -9.078 -18.047 1 98.31 53 ASN B O 1
ATOM 3445 N N . LEU B 1 54 ? -0.728 -7.34 -17.234 1 97.94 54 LEU B N 1
ATOM 3446 C CA . LEU B 1 54 ? -1.224 -6.914 -18.531 1 97.94 54 LEU B CA 1
ATOM 3447 C C . LEU B 1 54 ? -0.112 -6.27 -19.359 1 97.94 54 LEU B C 1
ATOM 3449 O O . LEU B 1 54 ? -0.245 -6.109 -20.562 1 97.94 54 LEU B O 1
ATOM 3453 N N . MET B 1 55 ? 0.886 -5.855 -18.609 1 95.88 55 MET B N 1
ATOM 3454 C CA . MET B 1 55 ? 2.037 -5.23 -19.25 1 95.88 55 MET B CA 1
ATOM 3455 C C . MET B 1 55 ? 3.283 -6.098 -19.094 1 95.88 55 MET B C 1
ATOM 3457 O O . MET B 1 55 ? 3.568 -6.598 -18 1 95.88 55 MET B O 1
ATOM 3461 N N . THR B 1 56 ? 3.945 -6.301 -20.172 1 94.12 56 THR B N 1
ATOM 3462 C CA . THR B 1 56 ? 5.195 -7.055 -20.141 1 94.12 56 THR B CA 1
ATOM 3463 C C . THR B 1 56 ? 6.348 -6.219 -20.688 1 94.12 56 THR B C 1
ATOM 3465 O O . THR B 1 56 ? 6.578 -6.195 -21.891 1 94.12 56 THR B O 1
ATOM 3468 N N . PRO B 1 57 ? 6.996 -5.586 -19.891 1 93.12 57 PRO B N 1
ATOM 3469 C CA . PRO B 1 57 ? 8.133 -4.793 -20.375 1 93.12 57 PRO B CA 1
ATOM 3470 C C . PRO B 1 57 ? 9.273 -5.66 -20.891 1 93.12 57 PRO B C 1
ATOM 3472 O O . PRO B 1 57 ? 9.344 -6.852 -20.578 1 93.12 57 PRO B O 1
ATOM 3475 N N . ASP B 1 58 ? 10.109 -4.949 -21.656 1 91.44 58 ASP B N 1
ATOM 3476 C CA . ASP B 1 58 ? 11.352 -5.613 -22.047 1 91.44 58 ASP B CA 1
ATOM 3477 C C . ASP B 1 58 ? 12.164 -6.027 -20.812 1 91.44 58 ASP B C 1
ATOM 3479 O O . ASP B 1 58 ? 12.258 -5.273 -19.844 1 91.44 58 ASP B O 1
ATOM 3483 N N . GLY B 1 59 ? 12.594 -7.238 -20.859 1 93.38 59 GLY B N 1
ATOM 3484 C CA . GLY B 1 59 ? 13.43 -7.699 -19.766 1 93.38 59 GLY B CA 1
ATOM 3485 C C . GLY B 1 59 ? 12.641 -8.289 -18.609 1 93.38 59 GLY B C 1
ATOM 3486 O O . GLY B 1 59 ? 13.203 -8.625 -17.562 1 93.38 59 GLY B O 1
ATOM 3487 N N . ALA B 1 60 ? 11.344 -8.422 -18.781 1 96.19 60 ALA B N 1
ATOM 3488 C CA . ALA B 1 60 ? 10.5 -8.984 -17.719 1 96.19 60 ALA B CA 1
ATOM 3489 C C . ALA B 1 60 ? 10.922 -10.414 -17.391 1 96.19 60 ALA B C 1
ATOM 3491 O O . ALA B 1 60 ? 10.758 -10.875 -16.266 1 96.19 60 ALA B O 1
ATOM 3492 N N . TYR B 1 61 ? 11.422 -11.062 -18.375 1 97.44 61 TYR B N 1
ATOM 3493 C CA . TYR B 1 61 ? 11.883 -12.438 -18.203 1 97.44 61 TYR B CA 1
ATOM 3494 C C . TYR B 1 61 ? 13.391 -12.531 -18.422 1 97.44 61 TYR B C 1
ATOM 3496 O O . TYR B 1 61 ? 13.938 -11.859 -19.297 1 97.44 61 TYR B O 1
ATOM 3504 N N . ARG B 1 62 ? 13.867 -13.336 -17.578 1 95.12 62 ARG B N 1
ATOM 3505 C CA . ARG B 1 62 ? 15.312 -13.531 -17.594 1 95.12 62 ARG B CA 1
ATOM 3506 C C . ARG B 1 62 ? 15.664 -15.016 -17.594 1 95.12 62 ARG B C 1
ATOM 3508 O O . ARG B 1 62 ? 14.781 -15.867 -17.484 1 95.12 62 ARG B O 1
ATOM 3515 N N . GLY B 1 63 ? 16.922 -15.266 -17.812 1 86.25 63 GLY B N 1
ATOM 3516 C CA . GLY B 1 63 ? 17.344 -16.656 -17.906 1 86.25 63 GLY B CA 1
ATOM 3517 C C . GLY B 1 63 ? 17.047 -17.281 -19.266 1 86.25 63 GLY B C 1
ATOM 3518 O O . GLY B 1 63 ? 16.328 -16.688 -20.078 1 86.25 63 GLY B O 1
ATOM 3519 N N . GLY B 1 64 ? 17.641 -18.438 -19.469 1 85.62 64 GLY B N 1
ATOM 3520 C CA . GLY B 1 64 ? 17.391 -19.234 -20.672 1 85.62 64 GLY B CA 1
ATOM 3521 C C . GLY B 1 64 ? 17.516 -18.422 -21.953 1 85.62 64 GLY B C 1
ATOM 3522 O O . GLY B 1 64 ? 18.141 -17.359 -21.969 1 85.62 64 GLY B O 1
ATOM 3523 N N . GLN B 1 65 ? 16.953 -18.953 -23.031 1 92.06 65 GLN B N 1
ATOM 3524 C CA . GLN B 1 65 ? 16.922 -18.281 -24.328 1 92.06 65 GLN B CA 1
ATOM 3525 C C . GLN B 1 65 ? 15.695 -17.391 -24.469 1 92.06 65 GLN B C 1
ATOM 3527 O O . GLN B 1 65 ? 14.562 -17.859 -24.375 1 92.06 65 GLN B O 1
ATOM 3532 N N . GLN B 1 66 ? 15.898 -16.188 -24.734 1 95.62 66 GLN B N 1
ATOM 3533 C CA . GLN B 1 66 ? 14.812 -15.211 -24.812 1 95.62 66 GLN B CA 1
ATOM 3534 C C . GLN B 1 66 ? 13.805 -15.602 -25.891 1 95.62 66 GLN B C 1
ATOM 3536 O O . GLN B 1 66 ? 12.602 -15.422 -25.719 1 95.62 66 GLN B O 1
ATOM 3541 N N . GLU B 1 67 ? 14.328 -16.109 -26.938 1 96.69 67 GLU B N 1
ATOM 3542 C CA . GLU B 1 67 ? 13.438 -16.531 -28.016 1 96.69 67 GLU B CA 1
ATOM 3543 C C . GLU B 1 67 ? 12.539 -17.688 -27.578 1 96.69 67 GLU B C 1
ATOM 3545 O O . GLU B 1 67 ? 11.375 -17.75 -27.953 1 96.69 67 GLU B O 1
ATOM 3550 N N . PHE B 1 68 ? 13.117 -18.641 -26.844 1 98.06 68 PHE B N 1
ATOM 3551 C CA . PHE B 1 68 ? 12.352 -19.734 -26.266 1 98.06 68 PHE B CA 1
ATOM 3552 C C . PHE B 1 68 ? 11.188 -19.203 -25.438 1 98.06 68 PHE B C 1
ATOM 3554 O O . PHE B 1 68 ? 10.039 -19.609 -25.625 1 98.06 68 PHE B O 1
ATOM 3561 N N . ILE B 1 69 ? 11.477 -18.281 -24.578 1 98.25 69 ILE B N 1
ATOM 3562 C CA . ILE B 1 69 ? 10.5 -17.703 -23.656 1 98.25 69 ILE B CA 1
ATOM 3563 C C . ILE B 1 69 ? 9.406 -16.984 -24.453 1 98.25 69 ILE B C 1
ATOM 3565 O O . ILE B 1 69 ? 8.219 -17.188 -24.203 1 98.25 69 ILE B O 1
ATOM 3569 N N . LYS B 1 70 ? 9.852 -16.172 -25.391 1 97.5 70 LYS B N 1
ATOM 3570 C CA . LYS B 1 70 ? 8.922 -15.422 -26.219 1 97.5 70 LYS B CA 1
ATOM 3571 C C . LYS B 1 70 ? 7.957 -16.344 -26.953 1 97.5 70 LYS B C 1
ATOM 3573 O O . LYS B 1 70 ? 6.754 -16.094 -27 1 97.5 70 LYS B O 1
ATOM 3578 N N . LYS B 1 71 ? 8.469 -17.406 -27.516 1 98.12 71 LYS B N 1
ATOM 3579 C CA . LYS B 1 71 ? 7.645 -18.344 -28.266 1 98.12 71 LYS B CA 1
ATOM 3580 C C . LYS B 1 71 ? 6.59 -18.984 -27.375 1 98.12 71 LYS B C 1
ATOM 3582 O O . LYS B 1 71 ? 5.422 -19.094 -27.75 1 98.12 71 LYS B O 1
ATOM 3587 N N . VAL B 1 72 ? 7 -19.422 -26.203 1 98.5 72 VAL B N 1
ATOM 3588 C CA . VAL B 1 72 ? 6.066 -20.031 -25.281 1 98.5 72 VAL B CA 1
ATOM 3589 C C . VAL B 1 72 ? 4.957 -19.031 -24.922 1 98.5 72 VAL B C 1
ATOM 3591 O O . VAL B 1 72 ? 3.773 -19.391 -24.953 1 98.5 72 VAL B O 1
ATOM 3594 N N . LEU B 1 73 ? 5.34 -17.766 -24.656 1 98.12 73 LEU B N 1
ATOM 3595 C CA . LEU B 1 73 ? 4.395 -16.734 -24.25 1 98.12 73 LEU B CA 1
ATOM 3596 C C . LEU B 1 73 ? 3.512 -16.312 -25.406 1 98.12 73 LEU B C 1
ATOM 3598 O O . LEU B 1 73 ? 2.441 -15.734 -25.203 1 98.12 73 LEU B O 1
ATOM 3602 N N . ASP B 1 74 ? 4 -16.578 -26.641 1 98 74 ASP B N 1
ATOM 3603 C CA . ASP B 1 74 ? 3.188 -16.312 -27.828 1 98 74 ASP B CA 1
ATOM 3604 C C . ASP B 1 74 ? 2.125 -17.391 -28.016 1 98 74 ASP B C 1
ATOM 3606 O O . ASP B 1 74 ? 1.061 -17.125 -28.578 1 98 74 ASP B O 1
ATOM 3610 N N . HIS B 1 75 ? 2.449 -18.609 -27.625 1 98.31 75 HIS B N 1
ATOM 3611 C CA . HIS B 1 75 ? 1.506 -19.703 -27.734 1 98.31 75 HIS B CA 1
ATOM 3612 C C . HIS B 1 75 ? 0.375 -19.578 -26.719 1 98.31 75 HIS B C 1
ATOM 3614 O O . HIS B 1 75 ? -0.781 -19.875 -27.031 1 98.31 75 HIS B O 1
ATOM 3620 N N . VAL B 1 76 ? 0.711 -19.188 -25.516 1 98.56 76 VAL B N 1
ATOM 3621 C CA . VAL B 1 76 ? -0.264 -18.953 -24.469 1 98.56 76 VAL B CA 1
ATOM 3622 C C . VAL B 1 76 ? -0.064 -17.547 -23.891 1 98.56 76 VAL B C 1
ATOM 3624 O O . VAL B 1 76 ? 0.684 -17.375 -22.922 1 98.56 76 VAL B O 1
ATOM 3627 N N . THR B 1 77 ? -0.807 -16.688 -24.391 1 98.44 77 THR B N 1
ATOM 3628 C CA . THR B 1 77 ? -0.655 -15.266 -24.109 1 98.44 77 THR B CA 1
ATOM 3629 C C . THR B 1 77 ? -1.311 -14.906 -22.781 1 98.44 77 THR B C 1
ATOM 3631 O O . THR B 1 77 ? -1.982 -15.742 -22.172 1 98.44 77 THR B O 1
ATOM 3634 N N . VAL B 1 78 ? -1.089 -13.688 -22.344 1 98.44 78 VAL B N 1
ATOM 3635 C CA . VAL B 1 78 ? -1.749 -13.156 -21.156 1 98.44 78 VAL B CA 1
ATOM 3636 C C . VAL B 1 78 ? -3.264 -13.25 -21.312 1 98.44 78 VAL B C 1
ATOM 3638 O O . VAL B 1 78 ? -3.975 -13.648 -20.391 1 98.44 78 VAL B O 1
ATOM 3641 N N . GLU B 1 79 ? -3.742 -12.93 -22.5 1 98.19 79 GLU B N 1
ATOM 3642 C CA . GLU B 1 79 ? -5.176 -12.992 -22.75 1 98.19 79 GLU B CA 1
ATOM 3643 C C . GLU B 1 79 ? -5.703 -14.414 -22.594 1 98.19 79 GLU B C 1
ATOM 3645 O O . GLU B 1 79 ? -6.773 -14.625 -22.016 1 98.19 79 GLU B O 1
ATOM 3650 N N . GLN B 1 80 ? -5.004 -15.375 -23.094 1 98.5 80 GLN B N 1
ATOM 3651 C CA . GLN B 1 80 ? -5.402 -16.766 -22.953 1 98.5 80 GLN B CA 1
ATOM 3652 C C . GLN B 1 80 ? -5.371 -17.203 -21.5 1 98.5 80 GLN B C 1
ATOM 3654 O O . GLN B 1 80 ? -6.203 -18 -21.062 1 98.5 80 GLN B O 1
ATOM 3659 N N . THR B 1 81 ? -4.391 -16.672 -20.797 1 98.69 81 THR B N 1
ATOM 3660 C CA . THR B 1 81 ? -4.316 -16.938 -19.375 1 98.69 81 THR B CA 1
ATOM 3661 C C . THR B 1 81 ? -5.547 -16.391 -18.656 1 98.69 81 THR B C 1
ATOM 3663 O O . THR B 1 81 ? -6.156 -17.078 -17.828 1 98.69 81 THR B O 1
ATOM 3666 N N . LEU B 1 82 ? -5.883 -15.141 -18.984 1 98.56 82 LEU B N 1
ATOM 3667 C CA . LEU B 1 82 ? -7.066 -14.539 -18.391 1 98.56 82 LEU B CA 1
ATOM 3668 C C . LEU B 1 82 ? -8.312 -15.352 -18.703 1 98.56 82 LEU B C 1
ATOM 3670 O O . LEU B 1 82 ? -9.141 -15.602 -17.828 1 98.56 82 LEU B O 1
ATOM 3674 N N . GLU B 1 83 ? -8.445 -15.766 -19.938 1 98.38 83 GLU B N 1
ATOM 3675 C CA . GLU B 1 83 ? -9.586 -16.578 -20.359 1 98.38 83 GLU B CA 1
ATOM 3676 C C . GLU B 1 83 ? -9.633 -17.906 -19.609 1 98.38 83 GLU B C 1
ATOM 3678 O O . GLU B 1 83 ? -10.711 -18.359 -19.219 1 98.38 83 GLU B O 1
ATOM 3683 N N . PHE B 1 84 ? -8.516 -18.484 -19.469 1 98.69 84 PHE B N 1
ATOM 3684 C CA . PHE B 1 84 ? -8.398 -19.734 -18.734 1 98.69 84 PHE B CA 1
ATOM 3685 C C . PHE B 1 84 ? -8.984 -19.578 -17.328 1 98.69 84 PHE B C 1
ATOM 3687 O O . PHE B 1 84 ? -9.812 -20.391 -16.906 1 98.69 84 PHE B O 1
ATOM 3694 N N . PHE B 1 85 ? -8.625 -18.516 -16.625 1 98.75 85 PHE B N 1
ATOM 3695 C CA . PHE B 1 85 ? -9.055 -18.359 -15.242 1 98.75 85 PHE B CA 1
ATOM 3696 C C . PHE B 1 85 ? -10.5 -17.875 -15.18 1 98.75 85 PHE B C 1
ATOM 3698 O O . PHE B 1 85 ? -11.242 -18.234 -14.258 1 98.75 85 PHE B O 1
ATOM 3705 N N . ARG B 1 86 ? -10.898 -17.078 -16.156 1 97.81 86 ARG B N 1
ATOM 3706 C CA . ARG B 1 86 ? -12.32 -16.734 -16.234 1 97.81 86 ARG B CA 1
ATOM 3707 C C . ARG B 1 86 ? -13.172 -17.984 -16.422 1 97.81 86 ARG B C 1
ATOM 3709 O O . ARG B 1 86 ? -14.234 -18.109 -15.82 1 97.81 86 ARG B O 1
ATOM 3716 N N . ASP B 1 87 ? -12.648 -18.875 -17.25 1 97.81 87 ASP B N 1
ATOM 3717 C CA . ASP B 1 87 ? -13.344 -20.125 -17.5 1 97.81 87 ASP B CA 1
ATOM 3718 C C . ASP B 1 87 ? -13.445 -20.953 -16.219 1 97.81 87 ASP B C 1
ATOM 3720 O O . ASP B 1 87 ? -14.383 -21.75 -16.047 1 97.81 87 ASP B O 1
ATOM 3724 N N . LEU B 1 88 ? -12.531 -20.766 -15.344 1 98.19 88 LEU B N 1
ATOM 3725 C CA . LEU B 1 88 ? -12.523 -21.5 -14.078 1 98.19 88 LEU B CA 1
ATOM 3726 C C . LEU B 1 88 ? -13.398 -20.812 -13.047 1 98.19 88 LEU B C 1
ATOM 3728 O O . LEU B 1 88 ? -13.516 -21.281 -11.906 1 98.19 88 LEU B O 1
ATOM 3732 N N . GLY B 1 89 ? -13.969 -19.656 -13.406 1 97.25 89 GLY B N 1
ATOM 3733 C CA . GLY B 1 89 ? -14.961 -19.016 -12.555 1 97.25 89 GLY B CA 1
ATOM 3734 C C . GLY B 1 89 ? -14.422 -17.828 -11.789 1 97.25 89 GLY B C 1
ATOM 3735 O O . GLY B 1 89 ? -15.109 -17.266 -10.93 1 97.25 89 GLY B O 1
ATOM 3736 N N . LEU B 1 90 ? -13.25 -17.375 -12.062 1 98.06 90 LEU B N 1
ATOM 3737 C CA . LEU B 1 90 ? -12.688 -16.234 -11.352 1 98.06 90 LEU B CA 1
ATOM 3738 C C . LEU B 1 90 ? -13.156 -14.922 -11.969 1 98.06 90 LEU B C 1
ATOM 3740 O O . LEU B 1 90 ? -13.211 -14.789 -13.195 1 98.06 90 LEU B O 1
ATOM 3744 N N . VAL B 1 91 ? -13.617 -14.031 -11.164 1 97.62 91 VAL B N 1
ATOM 3745 C CA . VAL B 1 91 ? -13.703 -12.625 -11.547 1 97.62 91 VAL B CA 1
ATOM 3746 C C . VAL B 1 91 ? -12.367 -11.938 -11.281 1 97.62 91 VAL B C 1
ATOM 3748 O O . VAL B 1 91 ? -11.797 -12.062 -10.188 1 97.62 91 VAL B O 1
ATOM 3751 N N . LEU B 1 92 ? -11.906 -11.289 -12.297 1 97.5 92 LEU B N 1
ATOM 3752 C CA . LEU B 1 92 ? -10.555 -10.742 -12.211 1 97.5 92 LEU B CA 1
ATOM 3753 C C . LEU B 1 92 ? -10.594 -9.219 -12.07 1 97.5 92 LEU B C 1
ATOM 3755 O O . LEU B 1 92 ? -11.531 -8.57 -12.539 1 97.5 92 LEU B O 1
ATOM 3759 N N . THR B 1 93 ? -9.648 -8.742 -11.359 1 95.69 93 THR B N 1
ATOM 3760 C CA . THR B 1 93 ? -9.477 -7.301 -11.219 1 95.69 93 THR B CA 1
ATOM 3761 C C . THR B 1 93 ? -8.062 -6.879 -11.602 1 95.69 93 THR B C 1
ATOM 3763 O O . THR B 1 93 ? -7.133 -7.684 -11.547 1 95.69 93 THR B O 1
ATOM 3766 N N . ASP B 1 94 ? -8 -5.691 -12.062 1 93.06 94 ASP B N 1
ATOM 3767 C CA . ASP B 1 94 ? -6.75 -5.098 -12.523 1 93.06 94 ASP B CA 1
ATOM 3768 C C . ASP B 1 94 ? -6.336 -3.926 -11.633 1 93.06 94 ASP B C 1
ATOM 3770 O O . ASP B 1 94 ? -7.168 -3.084 -11.281 1 93.06 94 ASP B O 1
ATOM 3774 N N . ARG B 1 95 ? -5.125 -3.898 -11.125 1 91.5 95 ARG B N 1
ATOM 3775 C CA . ARG B 1 95 ? -4.543 -2.773 -10.398 1 91.5 95 ARG B CA 1
ATOM 3776 C C . ARG B 1 95 ? -3.264 -2.291 -11.07 1 91.5 95 ARG B C 1
ATOM 3778 O O . ARG B 1 95 ? -2.162 -2.686 -10.68 1 91.5 95 ARG B O 1
ATOM 3785 N N . ASN B 1 96 ? -3.402 -1.402 -12.047 1 91.19 96 ASN B N 1
ATOM 3786 C CA . ASN B 1 96 ? -2.281 -0.848 -12.797 1 91.19 96 ASN B CA 1
ATOM 3787 C C . ASN B 1 96 ? -1.484 -1.94 -13.508 1 91.19 96 ASN B C 1
ATOM 3789 O O . ASN B 1 96 ? -0.257 -1.984 -13.406 1 91.19 96 ASN B O 1
ATOM 3793 N N . GLY B 1 97 ? -2.191 -2.883 -14.023 1 95.56 97 GLY B N 1
ATOM 3794 C CA . GLY B 1 97 ? -1.561 -3.938 -14.797 1 95.56 97 GLY B CA 1
ATOM 3795 C C . GLY B 1 97 ? -1.467 -5.254 -14.055 1 95.56 97 GLY B C 1
ATOM 3796 O O . GLY B 1 97 ? -1.376 -6.316 -14.672 1 95.56 97 GLY B O 1
ATOM 3797 N N . TYR B 1 98 ? -1.402 -5.207 -12.703 1 97.19 98 TYR B N 1
ATOM 3798 C CA . TYR B 1 98 ? -1.389 -6.418 -11.891 1 97.19 98 TYR B CA 1
ATOM 3799 C C . TYR B 1 98 ? -2.773 -7.055 -11.836 1 97.19 98 TYR B C 1
ATOM 3801 O O . TYR B 1 98 ? -3.758 -6.387 -11.508 1 97.19 98 TYR B O 1
ATOM 3809 N N . VAL B 1 99 ? -2.848 -8.281 -12.148 1 98.06 99 VAL B N 1
ATOM 3810 C CA . VAL B 1 99 ? -4.148 -8.938 -12.211 1 98.06 99 VAL B CA 1
ATOM 3811 C C . VAL B 1 99 ? -4.32 -9.875 -11.023 1 98.06 99 VAL B C 1
ATOM 3813 O O . VAL B 1 99 ? -3.477 -10.742 -10.781 1 98.06 99 VAL B O 1
ATOM 3816 N N . TYR B 1 100 ? -5.355 -9.656 -10.305 1 97.94 100 TYR B N 1
ATOM 3817 C CA . TYR B 1 100 ? -5.695 -10.453 -9.133 1 97.94 100 TYR B CA 1
ATOM 3818 C C . TYR B 1 100 ? -7.105 -11.016 -9.242 1 97.94 100 TYR B C 1
ATOM 3820 O O . TYR B 1 100 ? -7.922 -10.516 -10.016 1 97.94 100 TYR B O 1
ATOM 3828 N N . PRO B 1 101 ? -7.363 -12.164 -8.516 1 97.88 101 PRO B N 1
ATOM 3829 C CA . PRO B 1 101 ? -8.781 -12.469 -8.328 1 97.88 101 PRO B CA 1
ATOM 3830 C C . PRO B 1 101 ? -9.523 -11.383 -7.551 1 97.88 101 PRO B C 1
ATOM 3832 O O . PRO B 1 101 ? -8.969 -10.805 -6.609 1 97.88 101 PRO B O 1
ATOM 3835 N N . ASN B 1 102 ? -10.734 -11.102 -7.996 1 96.88 102 ASN B N 1
ATOM 3836 C CA . ASN B 1 102 ? -11.531 -10.086 -7.316 1 96.88 102 ASN B CA 1
ATOM 3837 C C . ASN B 1 102 ? -11.719 -10.422 -5.84 1 96.88 102 ASN B C 1
ATOM 3839 O O . ASN B 1 102 ? -11.883 -9.516 -5.012 1 96.88 102 ASN B O 1
ATOM 3843 N N . SER B 1 103 ? -11.656 -11.703 -5.492 1 96.5 103 SER B N 1
ATOM 3844 C CA . SER B 1 103 ? -11.797 -12.156 -4.113 1 96.5 103 SER B CA 1
ATOM 3845 C C . SER B 1 103 ? -10.648 -11.656 -3.244 1 96.5 103 SER B C 1
ATOM 3847 O O . SER B 1 103 ? -10.758 -11.633 -2.016 1 96.5 103 SER B O 1
ATOM 3849 N N . GLY B 1 104 ? -9.539 -11.406 -3.883 1 96.44 104 GLY B N 1
ATOM 3850 C CA . GLY B 1 104 ? -8.352 -10.992 -3.156 1 96.44 104 GLY B CA 1
ATOM 3851 C C . GLY B 1 104 ? -7.688 -12.133 -2.396 1 96.44 104 GLY B C 1
ATOM 3852 O O . GLY B 1 104 ? -6.996 -11.898 -1.403 1 96.44 104 GLY B O 1
ATOM 3853 N N . GLN B 1 105 ? -7.941 -13.32 -2.818 1 97.81 105 GLN B N 1
ATOM 3854 C CA . GLN B 1 105 ? -7.426 -14.469 -2.084 1 97.81 105 GLN B CA 1
ATOM 3855 C C . GLN B 1 105 ? -6.789 -15.484 -3.027 1 97.81 105 GLN B C 1
ATOM 3857 O O . GLN B 1 105 ? -7.449 -16.016 -3.926 1 97.81 105 GLN B O 1
ATOM 3862 N N . ALA B 1 106 ? -5.543 -15.82 -2.742 1 98.5 106 ALA B N 1
ATOM 3863 C CA . ALA B 1 106 ? -4.871 -16.875 -3.484 1 98.5 106 ALA B CA 1
ATOM 3864 C C . ALA B 1 106 ? -5.613 -18.203 -3.338 1 98.5 106 ALA B C 1
ATOM 3866 O O . ALA B 1 106 ? -5.664 -19 -4.277 1 98.5 106 ALA B O 1
ATOM 3867 N N . ALA B 1 107 ? -6.199 -18.406 -2.23 1 98.25 107 ALA B N 1
ATOM 3868 C CA . ALA B 1 107 ? -6.93 -19.641 -1.94 1 98.25 107 ALA B CA 1
ATOM 3869 C C . ALA B 1 107 ? -8.062 -19.844 -2.941 1 98.25 107 ALA B C 1
ATOM 3871 O O . ALA B 1 107 ? -8.352 -20.984 -3.332 1 98.25 107 ALA B O 1
ATOM 3872 N N . SER B 1 108 ? -8.703 -18.797 -3.352 1 98.06 108 SER B N 1
ATOM 3873 C CA . SER B 1 108 ? -9.805 -18.922 -4.301 1 98.06 108 SER B CA 1
ATOM 3874 C C . SER B 1 108 ? -9.312 -19.406 -5.66 1 98.06 108 SER B C 1
ATOM 3876 O O . SER B 1 108 ? -10.023 -20.109 -6.367 1 98.06 108 SER B O 1
ATOM 3878 N N . VAL B 1 109 ? -8.117 -19.016 -6.012 1 98.69 109 VAL B N 1
ATOM 3879 C CA . VAL B 1 109 ? -7.516 -19.469 -7.262 1 98.69 109 VAL B CA 1
ATOM 3880 C C . VAL B 1 109 ? -7.211 -20.969 -7.191 1 98.69 109 VAL B C 1
ATOM 3882 O O . VAL B 1 109 ? -7.59 -21.719 -8.086 1 98.69 109 VAL B O 1
ATOM 3885 N N . LEU B 1 110 ? -6.57 -21.344 -6.098 1 98.81 110 LEU B N 1
ATOM 3886 C CA . LEU B 1 110 ? -6.254 -22.75 -5.918 1 98.81 110 LEU B CA 1
ATOM 3887 C C . LEU B 1 110 ? -7.523 -23.594 -5.918 1 98.81 110 LEU B C 1
ATOM 3889 O O . LEU B 1 110 ? -7.586 -24.641 -6.586 1 98.81 110 LEU B O 1
ATOM 3893 N N . GLU B 1 111 ? -8.523 -23.156 -5.23 1 98.44 111 GLU B N 1
ATOM 3894 C CA . GLU B 1 111 ? -9.773 -23.906 -5.145 1 98.44 111 GLU B CA 1
ATOM 3895 C C . GLU B 1 111 ? -10.43 -24.031 -6.516 1 98.44 111 GLU B C 1
ATOM 3897 O O . GLU B 1 111 ? -10.945 -25.109 -6.859 1 98.44 111 GLU B O 1
ATOM 3902 N N . ALA B 1 112 ? -10.398 -22.969 -7.262 1 98.5 112 ALA B N 1
ATOM 3903 C CA . ALA B 1 112 ? -10.945 -23.031 -8.617 1 98.5 112 ALA B CA 1
ATOM 3904 C C . ALA B 1 112 ? -10.234 -24.094 -9.445 1 98.5 112 ALA B C 1
ATOM 3906 O O . ALA B 1 112 ? -10.883 -24.859 -10.164 1 98.5 112 ALA B O 1
ATOM 3907 N N . LEU B 1 113 ? -8.961 -24.125 -9.336 1 98.81 113 LEU B N 1
ATOM 3908 C CA . LEU B 1 113 ? -8.188 -25.125 -10.047 1 98.81 113 LEU B CA 1
ATOM 3909 C C . LEU B 1 113 ? -8.555 -26.531 -9.586 1 98.81 113 LEU B C 1
ATOM 3911 O O . LEU B 1 113 ? -8.797 -27.422 -10.414 1 98.81 113 LEU B O 1
ATOM 3915 N N . LEU B 1 114 ? -8.641 -26.703 -8.32 1 98.69 114 LEU B N 1
ATOM 3916 C CA . LEU B 1 114 ? -8.906 -28.016 -7.754 1 98.69 114 LEU B CA 1
ATOM 3917 C C . LEU B 1 114 ? -10.312 -28.5 -8.102 1 98.69 114 LEU B C 1
ATOM 3919 O O . LEU B 1 114 ? -10.523 -29.672 -8.391 1 98.69 114 LEU B O 1
ATOM 3923 N N . PHE B 1 115 ? -11.273 -27.625 -8.07 1 98.19 115 PHE B N 1
ATOM 3924 C CA . PHE B 1 115 ? -12.633 -27.969 -8.461 1 98.19 115 PHE B CA 1
ATOM 3925 C C . PHE B 1 115 ? -12.68 -28.469 -9.898 1 98.19 115 PHE B C 1
ATOM 3927 O O . PHE B 1 115 ? -13.352 -29.453 -10.203 1 98.19 115 PHE B O 1
ATOM 3934 N N . GLU B 1 116 ? -11.992 -27.766 -10.734 1 98.44 116 GLU B N 1
ATOM 3935 C CA . GLU B 1 116 ? -11.984 -28.156 -12.141 1 98.44 116 GLU B CA 1
ATOM 3936 C C . GLU B 1 116 ? -11.312 -29.516 -12.328 1 98.44 116 GLU B C 1
ATOM 3938 O O . GLU B 1 116 ? -11.797 -30.359 -13.094 1 98.44 116 GLU B O 1
ATOM 3943 N N . LEU B 1 117 ? -10.211 -29.719 -11.656 1 98.75 117 LEU B N 1
ATOM 3944 C CA . LEU B 1 117 ? -9.516 -31 -11.742 1 98.75 117 LEU B CA 1
ATOM 3945 C C . LEU B 1 117 ? -10.414 -32.156 -11.281 1 98.75 117 LEU B C 1
ATOM 3947 O O . LEU B 1 117 ? -10.453 -33.188 -11.922 1 98.75 117 LEU B O 1
ATOM 3951 N N . ASP B 1 118 ? -11.047 -31.906 -10.227 1 98.06 118 ASP B N 1
ATOM 3952 C CA . ASP B 1 118 ? -11.977 -32.906 -9.727 1 98.06 118 ASP B CA 1
ATOM 3953 C C . ASP B 1 118 ? -13.078 -33.188 -10.742 1 98.06 118 ASP B C 1
ATOM 3955 O O . ASP B 1 118 ? -13.391 -34.344 -11.023 1 98.06 118 ASP B O 1
ATOM 3959 N N . HIS B 1 119 ? -13.617 -32.156 -11.312 1 97.5 119 HIS B N 1
ATOM 3960 C CA . HIS B 1 119 ? -14.68 -32.25 -12.312 1 97.5 119 HIS B CA 1
ATOM 3961 C C . HIS B 1 119 ? -14.211 -33.062 -13.531 1 97.5 119 HIS B C 1
ATOM 3963 O O . HIS B 1 119 ? -14.992 -33.781 -14.125 1 97.5 119 HIS B O 1
ATOM 3969 N N . LEU B 1 120 ? -12.953 -32.906 -13.867 1 98.19 120 LEU B N 1
ATOM 3970 C CA . LEU B 1 120 ? -12.383 -33.531 -15.055 1 98.19 120 LEU B CA 1
ATOM 3971 C C . LEU B 1 120 ? -11.922 -34.938 -14.75 1 98.19 120 LEU B C 1
ATOM 3973 O O . LEU B 1 120 ? -11.445 -35.656 -15.641 1 98.19 120 LEU B O 1
ATOM 3977 N N . GLY B 1 121 ? -12.016 -35.375 -13.508 1 98.19 121 GLY B N 1
ATOM 3978 C CA . GLY B 1 121 ? -11.672 -36.719 -13.125 1 98.19 121 GLY B CA 1
ATOM 3979 C C . GLY B 1 121 ? -10.18 -36.938 -12.938 1 98.19 121 GLY B C 1
ATOM 3980 O O . GLY B 1 121 ? -9.68 -38.062 -13.031 1 98.19 121 GLY B O 1
ATOM 3981 N N . VAL B 1 122 ? -9.445 -35.875 -12.688 1 98.75 122 VAL B N 1
ATOM 3982 C CA . VAL B 1 122 ? -7.996 -35.969 -12.5 1 98.75 122 VAL B CA 1
ATOM 3983 C C . VAL B 1 122 ? -7.695 -36.469 -11.086 1 98.75 122 VAL B C 1
ATOM 3985 O O . VAL B 1 122 ? -8.305 -36.031 -10.117 1 98.75 122 VAL B O 1
ATOM 3988 N N . SER B 1 123 ? -6.773 -37.375 -10.977 1 98.56 123 SER B N 1
ATOM 3989 C CA . SER B 1 123 ? -6.34 -37.875 -9.68 1 98.56 123 SER B CA 1
ATOM 3990 C C . SER B 1 123 ? -5.125 -37.125 -9.164 1 98.56 123 SER B C 1
ATOM 3992 O O . SER B 1 123 ? -4.152 -36.938 -9.898 1 98.56 123 SER B O 1
ATOM 3994 N N . ILE B 1 124 ? -5.207 -36.688 -7.949 1 98.81 124 ILE B N 1
ATOM 3995 C CA . ILE B 1 124 ? -4.059 -36.062 -7.281 1 98.81 124 ILE B CA 1
ATOM 3996 C C . ILE B 1 124 ? -3.586 -36.969 -6.145 1 98.81 124 ILE B C 1
ATOM 3998 O O . ILE B 1 124 ? -4.324 -37.219 -5.184 1 98.81 124 ILE B O 1
ATOM 4002 N N . VAL B 1 125 ? -2.395 -37.5 -6.266 1 98.75 125 VAL B N 1
ATOM 4003 C CA . VAL B 1 125 ? -1.801 -38.344 -5.25 1 98.75 125 VAL B CA 1
ATOM 4004 C C . VAL B 1 125 ? -0.758 -37.562 -4.453 1 98.75 125 VAL B C 1
ATOM 4006 O O . VAL B 1 125 ? 0.346 -37.312 -4.941 1 98.75 125 VAL B O 1
ATOM 4009 N N . THR B 1 126 ? -1.088 -37.25 -3.213 1 98.56 126 THR B N 1
ATOM 4010 C CA . THR B 1 126 ? -0.196 -36.469 -2.357 1 98.56 126 THR B CA 1
ATOM 4011 C C . THR B 1 126 ? 0.727 -37.375 -1.562 1 98.56 126 THR B C 1
ATOM 4013 O O . THR B 1 126 ? 0.604 -38.594 -1.633 1 98.56 126 THR B O 1
ATOM 4016 N N . ASP B 1 127 ? 1.685 -36.781 -0.858 1 98.31 127 ASP B N 1
ATOM 4017 C CA . ASP B 1 127 ? 2.68 -37.531 -0.088 1 98.31 127 ASP B CA 1
ATOM 4018 C C . ASP B 1 127 ? 3.34 -38.625 -0.94 1 98.31 127 ASP B C 1
ATOM 4020 O O . ASP B 1 127 ? 3.543 -39.75 -0.476 1 98.31 127 ASP B O 1
ATOM 4024 N N . CYS B 1 128 ? 3.543 -38.344 -2.199 1 98.5 128 CYS B N 1
ATOM 4025 C CA . CYS B 1 128 ? 4.137 -39.25 -3.152 1 98.5 128 CYS B CA 1
ATOM 4026 C C . CYS B 1 128 ? 5.398 -38.688 -3.773 1 98.5 128 CYS B C 1
ATOM 4028 O O . CYS B 1 128 ? 5.32 -37.781 -4.621 1 98.5 128 CYS B O 1
ATOM 4030 N N . ASN B 1 129 ? 6.527 -39.188 -3.369 1 98 129 ASN B N 1
ATOM 4031 C CA . ASN B 1 129 ? 7.812 -38.75 -3.906 1 98 129 ASN B CA 1
ATOM 4032 C C . ASN B 1 129 ? 8.18 -39.531 -5.164 1 98 129 ASN B C 1
ATOM 4034 O O . ASN B 1 129 ? 8.094 -40.781 -5.188 1 98 129 ASN B O 1
ATOM 4038 N N . VAL B 1 130 ? 8.508 -38.812 -6.195 1 98.69 130 VAL B N 1
ATOM 4039 C CA . VAL B 1 130 ? 9.047 -39.469 -7.391 1 98.69 130 VAL B CA 1
ATOM 4040 C C . VAL B 1 130 ? 10.562 -39.562 -7.281 1 98.69 130 VAL B C 1
ATOM 4042 O O . VAL B 1 130 ? 11.266 -38.562 -7.223 1 98.69 130 VAL B O 1
ATOM 4045 N N . GLU B 1 131 ? 11.055 -40.75 -7.348 1 98.31 131 GLU B N 1
ATOM 4046 C CA . GLU B 1 131 ? 12.469 -41 -7.105 1 98.31 131 GLU B CA 1
ATOM 4047 C C . GLU B 1 131 ? 13.242 -41.125 -8.422 1 98.31 131 GLU B C 1
ATOM 4049 O O . GLU B 1 131 ? 14.43 -40.812 -8.484 1 98.31 131 GLU B O 1
ATOM 4054 N N . GLU B 1 132 ? 12.539 -41.656 -9.367 1 98.56 132 GLU B N 1
ATOM 4055 C CA . GLU B 1 132 ? 13.195 -41.875 -10.656 1 98.56 132 GLU B CA 1
ATOM 4056 C C . GLU B 1 132 ? 12.195 -41.812 -11.805 1 98.56 132 GLU B C 1
ATOM 4058 O O . GLU B 1 132 ? 11.055 -42.25 -11.672 1 98.56 132 GLU B O 1
ATOM 4063 N N . ILE B 1 133 ? 12.586 -41.188 -12.875 1 98.81 133 ILE B N 1
ATOM 4064 C CA . ILE B 1 133 ? 11.906 -41.281 -14.164 1 98.81 133 ILE B CA 1
ATOM 4065 C C . ILE B 1 133 ? 12.828 -41.906 -15.203 1 98.81 133 ILE B C 1
ATOM 4067 O O . ILE B 1 133 ? 13.969 -41.469 -15.375 1 98.81 133 ILE B O 1
ATOM 4071 N N . ARG B 1 134 ? 12.367 -42.844 -15.891 1 98.31 134 ARG B N 1
ATOM 4072 C CA . ARG B 1 134 ? 13.18 -43.5 -16.906 1 98.31 134 ARG B CA 1
ATOM 4073 C C . ARG B 1 134 ? 12.805 -43.031 -18.297 1 98.31 134 ARG B C 1
ATOM 4075 O O . ARG B 1 134 ? 11.758 -42.406 -18.484 1 98.31 134 ARG B O 1
ATOM 4082 N N . LYS B 1 135 ? 13.633 -43.312 -19.297 1 97.69 135 LYS B N 1
ATOM 4083 C CA . LYS B 1 135 ? 13.469 -42.812 -20.656 1 97.69 135 LYS B CA 1
ATOM 4084 C C . LYS B 1 135 ? 12.211 -43.406 -21.297 1 97.69 135 LYS B C 1
ATOM 4086 O O . LYS B 1 135 ? 11.664 -42.844 -22.234 1 97.69 135 LYS B O 1
ATOM 4091 N N . ASP B 1 136 ? 11.805 -44.625 -20.781 1 97.69 136 ASP B N 1
ATOM 4092 C CA . ASP B 1 136 ? 10.578 -45.219 -21.312 1 97.69 136 ASP B CA 1
ATOM 4093 C C . ASP B 1 136 ? 9.344 -44.688 -20.594 1 97.69 136 ASP B C 1
ATOM 4095 O O . ASP B 1 136 ? 8.25 -45.25 -20.719 1 97.69 136 ASP B O 1
ATOM 4099 N N . LEU B 1 137 ? 9.547 -43.719 -19.703 1 98.44 137 LEU B N 1
ATOM 4100 C CA . LEU B 1 137 ? 8.516 -42.969 -18.984 1 98.44 137 LEU B CA 1
ATOM 4101 C C . LEU B 1 137 ? 7.887 -43.812 -17.891 1 98.44 137 LEU B C 1
ATOM 4103 O O . LEU B 1 137 ? 6.715 -43.625 -17.547 1 98.44 137 LEU B O 1
ATOM 4107 N N . SER B 1 138 ? 8.641 -44.812 -17.516 1 98.5 138 SER B N 1
ATOM 4108 C CA . SER B 1 138 ? 8.305 -45.438 -16.234 1 98.5 138 SER B CA 1
ATOM 4109 C C . SER B 1 138 ? 8.828 -44.625 -15.062 1 98.5 138 SER B C 1
ATOM 4111 O O . SER B 1 138 ? 9.922 -44.062 -15.125 1 98.5 138 SER B O 1
ATOM 4113 N N . LEU B 1 139 ? 8.008 -44.594 -13.992 1 98.69 139 LEU B N 1
ATOM 4114 C CA . LEU B 1 139 ? 8.367 -43.812 -12.805 1 98.69 139 LEU B CA 1
ATOM 4115 C C . LEU B 1 139 ? 8.469 -44.719 -11.578 1 98.69 139 LEU B C 1
ATOM 4117 O O . LEU B 1 139 ? 7.637 -45.594 -11.391 1 98.69 139 LEU B O 1
ATOM 4121 N N . ILE B 1 140 ? 9.516 -44.562 -10.844 1 98.62 140 ILE B N 1
ATOM 4122 C CA . ILE B 1 140 ? 9.625 -45.125 -9.516 1 98.62 140 ILE B CA 1
ATOM 4123 C C . ILE B 1 140 ? 9.258 -44.094 -8.461 1 98.62 140 ILE B C 1
ATOM 4125 O O . ILE B 1 140 ? 9.867 -43.031 -8.398 1 98.62 140 ILE B O 1
ATOM 4129 N N . THR B 1 141 ? 8.219 -44.375 -7.676 1 98.44 141 THR B N 1
ATOM 4130 C CA . THR B 1 141 ? 7.758 -43.438 -6.66 1 98.44 141 THR B CA 1
ATOM 4131 C C . THR B 1 141 ? 7.727 -44.094 -5.285 1 98.44 141 THR B C 1
ATOM 4133 O O . THR B 1 141 ? 7.91 -45.312 -5.164 1 98.44 141 THR B O 1
ATOM 4136 N N . SER B 1 142 ? 7.531 -43.312 -4.211 1 98.12 142 SER B N 1
ATOM 4137 C CA . SER B 1 142 ? 7.41 -43.812 -2.85 1 98.12 142 SER B CA 1
ATOM 4138 C C . SER B 1 142 ? 6.137 -44.656 -2.676 1 98.12 142 SER B C 1
ATOM 4140 O O . SER B 1 142 ? 5.977 -45.344 -1.678 1 98.12 142 SER B O 1
ATOM 4142 N N . LYS B 1 143 ? 5.227 -44.625 -3.68 1 97.94 143 LYS B N 1
ATOM 4143 C CA . LYS B 1 143 ? 3.975 -45.375 -3.596 1 97.94 143 LYS B CA 1
ATOM 4144 C C . LYS B 1 143 ? 3.879 -46.406 -4.711 1 97.94 143 LYS B C 1
ATOM 4146 O O . LYS B 1 143 ? 2.779 -46.781 -5.121 1 97.94 143 LYS B O 1
ATOM 4151 N N . GLY B 1 144 ? 5.035 -46.75 -5.281 1 97.75 144 GLY B N 1
ATOM 4152 C CA . GLY B 1 144 ? 5.078 -47.812 -6.262 1 97.75 144 GLY B CA 1
ATOM 4153 C C . GLY B 1 144 ? 5.465 -47.344 -7.648 1 97.75 144 GLY B C 1
ATOM 4154 O O . GLY B 1 144 ? 5.719 -46.156 -7.859 1 97.75 144 GLY B O 1
ATOM 4155 N N . LYS B 1 145 ? 5.539 -48.281 -8.555 1 98.06 145 LYS B N 1
ATOM 4156 C CA . LYS B 1 145 ? 5.914 -48 -9.938 1 98.06 145 LYS B CA 1
ATOM 4157 C C . LYS B 1 145 ? 4.703 -47.562 -10.758 1 98.06 145 LYS B C 1
ATOM 4159 O O . LYS B 1 145 ? 3.592 -48.031 -10.547 1 98.06 145 LYS B O 1
ATOM 4164 N N . LYS B 1 146 ? 4.984 -46.625 -11.625 1 97.94 146 LYS B N 1
ATOM 4165 C CA . LYS B 1 146 ? 3.961 -46.156 -12.547 1 97.94 146 LYS B CA 1
ATOM 4166 C C . LYS B 1 146 ? 4.492 -46.062 -13.969 1 97.94 146 LYS B C 1
ATOM 4168 O O . LYS B 1 146 ? 5.707 -46.062 -14.188 1 97.94 146 LYS B O 1
ATOM 4173 N N . LYS B 1 147 ? 3.594 -46.156 -14.891 1 97.31 147 LYS B N 1
ATOM 4174 C CA . LYS B 1 147 ? 3.936 -46 -16.297 1 97.31 147 LYS B CA 1
ATOM 4175 C C . LYS B 1 147 ? 3 -45 -16.984 1 97.31 147 LYS B C 1
ATOM 4177 O O . LYS B 1 147 ? 1.803 -44.969 -16.688 1 97.31 147 LYS B O 1
ATOM 4182 N N . ALA B 1 148 ? 3.555 -44.219 -17.844 1 97.62 148 ALA B N 1
ATOM 4183 C CA . ALA B 1 148 ? 2.758 -43.188 -18.531 1 97.62 148 ALA B CA 1
ATOM 4184 C C . ALA B 1 148 ? 3.086 -43.156 -20.016 1 97.62 148 ALA B C 1
ATOM 4186 O O . ALA B 1 148 ? 4.09 -43.719 -20.453 1 97.62 148 ALA B O 1
ATOM 4187 N N . ASP B 1 149 ? 2.166 -42.656 -20.828 1 98 149 ASP B N 1
ATOM 4188 C CA . ASP B 1 149 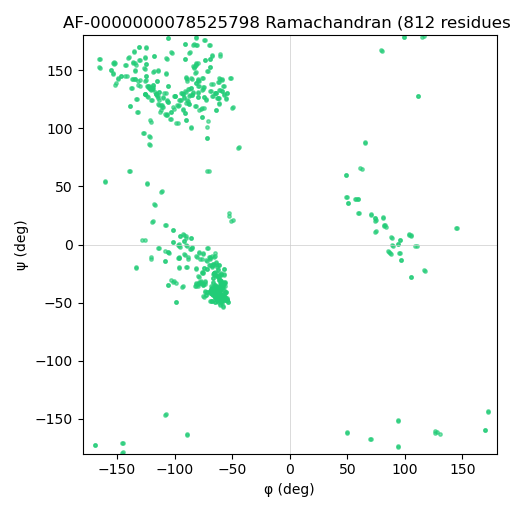? 2.445 -42.344 -22.219 1 98 149 ASP B CA 1
ATOM 4189 C C . ASP B 1 149 ? 3.172 -41 -22.359 1 98 149 ASP B C 1
ATOM 4191 O O . ASP B 1 149 ? 3.922 -40.781 -23.312 1 98 149 ASP B O 1
ATOM 4195 N N . ALA B 1 150 ? 2.939 -40.125 -21.406 1 98.62 150 ALA B N 1
ATOM 4196 C CA . ALA B 1 150 ? 3.594 -38.812 -21.312 1 98.62 150 ALA B CA 1
ATOM 4197 C C . ALA B 1 150 ? 3.801 -38.406 -19.859 1 98.62 150 ALA B C 1
ATOM 4199 O O . ALA B 1 150 ? 2.979 -38.719 -19 1 98.62 150 ALA B O 1
ATOM 4200 N N . VAL B 1 151 ? 4.891 -37.719 -19.562 1 98.88 151 VAL B N 1
ATOM 4201 C CA . VAL B 1 151 ? 5.207 -37.219 -18.234 1 98.88 151 VAL B CA 1
ATOM 4202 C C . VAL B 1 151 ? 5.469 -35.719 -18.312 1 98.88 151 VAL B C 1
ATOM 4204 O O . VAL B 1 151 ? 6.164 -35.219 -19.203 1 98.88 151 VAL B O 1
ATOM 4207 N N . ILE B 1 152 ? 4.84 -34.938 -17.484 1 98.94 152 ILE B N 1
ATOM 4208 C CA . ILE B 1 152 ? 5.16 -33.531 -17.328 1 98.94 152 ILE B CA 1
ATOM 4209 C C . ILE B 1 152 ? 5.895 -33.281 -16.016 1 98.94 152 ILE B C 1
ATOM 4211 O O . ILE B 1 152 ? 5.336 -33.531 -14.938 1 98.94 152 ILE B O 1
ATOM 4215 N N . LEU B 1 153 ? 7.121 -32.938 -16.125 1 98.94 153 LEU B N 1
ATOM 4216 C CA . LEU B 1 153 ? 7.922 -32.625 -14.945 1 98.94 153 LEU B CA 1
ATOM 4217 C C . LEU B 1 153 ? 7.75 -31.156 -14.547 1 98.94 153 LEU B C 1
ATOM 4219 O O . LEU B 1 153 ? 8.344 -30.266 -15.172 1 98.94 153 LEU B O 1
ATOM 4223 N N . ALA B 1 154 ? 6.945 -30.859 -13.555 1 98.75 154 ALA B N 1
ATOM 4224 C CA . ALA B 1 154 ? 6.605 -29.531 -13.039 1 98.75 154 ALA B CA 1
ATOM 4225 C C . ALA B 1 154 ? 6.906 -29.438 -11.547 1 98.75 154 ALA B C 1
ATOM 4227 O O . ALA B 1 154 ? 6.059 -29 -10.766 1 98.75 154 ALA B O 1
ATOM 4228 N N . ALA B 1 155 ? 8.078 -29.766 -11.18 1 98.06 155 ALA B N 1
ATOM 4229 C CA . ALA B 1 155 ? 8.445 -29.969 -9.781 1 98.06 155 ALA B CA 1
ATOM 4230 C C . ALA B 1 155 ? 8.992 -28.688 -9.164 1 98.06 155 ALA B C 1
ATOM 4232 O O . ALA B 1 155 ? 9.531 -28.703 -8.055 1 98.06 155 ALA B O 1
ATOM 4233 N N . GLY B 1 156 ? 8.891 -27.562 -9.859 1 97.44 156 GLY B N 1
ATOM 4234 C CA . GLY B 1 156 ? 9.328 -26.297 -9.305 1 97.44 156 GLY B CA 1
ATOM 4235 C C . GLY B 1 156 ? 10.836 -26.188 -9.156 1 97.44 156 GLY B C 1
ATOM 4236 O O . GLY B 1 156 ? 11.578 -26.984 -9.734 1 97.44 156 GLY B O 1
ATOM 4237 N N . SER B 1 157 ? 11.312 -25.188 -8.43 1 97.25 157 SER B N 1
ATOM 4238 C CA . SER B 1 157 ? 12.734 -24.906 -8.25 1 97.25 157 SER B CA 1
ATOM 4239 C C . SER B 1 157 ? 13.188 -25.25 -6.836 1 97.25 157 SER B C 1
ATOM 4241 O O . SER B 1 157 ? 12.773 -26.281 -6.281 1 97.25 157 SER B O 1
ATOM 4243 N N . MET B 1 158 ? 14.133 -24.484 -6.336 1 97.19 158 MET B N 1
ATOM 4244 C CA . MET B 1 158 ? 14.625 -24.625 -4.969 1 97.19 158 MET B CA 1
ATOM 4245 C C . MET B 1 158 ? 14.117 -23.5 -4.078 1 97.19 158 MET B C 1
ATOM 4247 O O . MET B 1 158 ? 14.352 -23.5 -2.869 1 97.19 158 MET B O 1
ATOM 4251 N N . ALA B 1 159 ? 13.469 -22.562 -4.691 1 97.06 159 ALA B N 1
ATOM 4252 C CA . ALA B 1 159 ? 13.039 -21.391 -3.947 1 97.06 159 ALA B CA 1
ATOM 4253 C C . ALA B 1 159 ? 11.828 -21.703 -3.068 1 97.06 159 ALA B C 1
ATOM 4255 O O . ALA B 1 159 ? 10.875 -22.344 -3.521 1 97.06 159 ALA B O 1
ATOM 4256 N N . ALA B 1 160 ? 11.867 -21.266 -1.813 1 94.81 160 ALA B N 1
ATOM 4257 C CA . ALA B 1 160 ? 10.812 -21.469 -0.826 1 94.81 160 ALA B CA 1
ATOM 4258 C C . ALA B 1 160 ? 10.578 -22.953 -0.566 1 94.81 160 ALA B C 1
ATOM 4260 O O . ALA B 1 160 ? 9.461 -23.453 -0.726 1 94.81 160 ALA B O 1
ATOM 4261 N N . PRO B 1 161 ? 11.516 -23.609 -0.025 1 95.44 161 PRO B N 1
ATOM 4262 C CA . PRO B 1 161 ? 11.438 -25.062 0.133 1 95.44 161 PRO B CA 1
ATOM 4263 C C . PRO B 1 161 ? 10.312 -25.484 1.07 1 95.44 161 PRO B C 1
ATOM 4265 O O . PRO B 1 161 ? 9.789 -26.594 0.937 1 95.44 161 PRO B O 1
ATOM 4268 N N . LYS B 1 162 ? 9.898 -24.625 1.94 1 94.38 162 LYS B N 1
ATOM 4269 C CA . LYS B 1 162 ? 8.82 -24.922 2.873 1 94.38 162 LYS B CA 1
ATOM 4270 C C . LYS B 1 162 ? 7.512 -25.188 2.131 1 94.38 162 LYS B C 1
ATOM 4272 O O . LYS B 1 162 ? 6.586 -25.781 2.68 1 94.38 162 LYS B O 1
ATOM 4277 N N . THR B 1 163 ? 7.5 -24.719 0.881 1 94.12 163 THR B N 1
ATOM 4278 C CA . THR B 1 163 ? 6.281 -24.906 0.094 1 94.12 163 THR B CA 1
ATOM 4279 C C . THR B 1 163 ? 6.387 -26.141 -0.792 1 94.12 163 THR B C 1
ATOM 4281 O O . THR B 1 163 ? 5.449 -26.469 -1.521 1 94.12 163 THR B O 1
ATOM 4284 N N . GLY B 1 164 ? 7.492 -26.875 -0.761 1 93.25 164 GLY B N 1
ATOM 4285 C CA . GLY B 1 164 ? 7.621 -28.125 -1.496 1 93.25 164 GLY B CA 1
ATOM 4286 C C . GLY B 1 164 ? 8.711 -28.078 -2.553 1 93.25 164 GLY B C 1
ATOM 4287 O O . GLY B 1 164 ? 9.203 -29.125 -2.984 1 93.25 164 GLY B O 1
ATOM 4288 N N . SER B 1 165 ? 9.094 -26.891 -3.033 1 92.81 165 SER B N 1
ATOM 4289 C CA . SER B 1 165 ? 10.156 -26.766 -4.027 1 92.81 165 SER B CA 1
ATOM 4290 C C . SER B 1 165 ? 11.516 -27.062 -3.418 1 92.81 165 SER B C 1
ATOM 4292 O O . SER B 1 165 ? 12.109 -26.203 -2.754 1 92.81 165 SER B O 1
ATOM 4294 N N . ASP B 1 166 ? 12.07 -28.188 -3.713 1 93.44 166 ASP B N 1
ATOM 4295 C CA . ASP B 1 166 ? 13.273 -28.594 -2.988 1 93.44 166 ASP B CA 1
ATOM 4296 C C . ASP B 1 166 ? 14.398 -28.984 -3.951 1 93.44 166 ASP B C 1
ATOM 4298 O O . ASP B 1 166 ? 15.422 -29.531 -3.535 1 93.44 166 ASP B O 1
ATOM 4302 N N . GLY B 1 167 ? 14.195 -28.844 -5.199 1 96.19 167 GLY B N 1
ATOM 4303 C CA . GLY B 1 167 ? 15.242 -29.078 -6.18 1 96.19 167 GLY B CA 1
ATOM 4304 C C . GLY B 1 167 ? 15.312 -30.516 -6.645 1 96.19 167 GLY B C 1
ATOM 4305 O O . GLY B 1 167 ? 16.125 -30.859 -7.496 1 96.19 167 GLY B O 1
ATOM 4306 N N . SER B 1 168 ? 14.461 -31.391 -6.141 1 96.75 168 SER B N 1
ATOM 4307 C CA . SER B 1 168 ? 14.453 -32.812 -6.52 1 96.75 168 SER B CA 1
ATOM 4308 C C . SER B 1 168 ? 14.203 -32.969 -8.016 1 96.75 168 SER B C 1
ATOM 4310 O O . SER B 1 168 ? 14.719 -33.906 -8.633 1 96.75 168 SER B O 1
ATOM 4312 N N . GLY B 1 169 ? 13.43 -32.062 -8.555 1 98.31 169 GLY B N 1
ATOM 4313 C CA . GLY B 1 169 ? 13.148 -32.094 -9.977 1 98.31 169 GLY B CA 1
ATOM 4314 C C . GLY B 1 169 ? 14.398 -31.984 -10.836 1 98.31 169 GLY B C 1
ATOM 4315 O O . GLY B 1 169 ? 14.469 -32.562 -11.922 1 98.31 169 GLY B O 1
ATOM 4316 N N . TYR B 1 170 ? 15.375 -31.219 -10.367 1 98.56 170 TYR B N 1
ATOM 4317 C CA . TYR B 1 170 ? 16.625 -31.047 -11.102 1 98.56 170 TYR B CA 1
ATOM 4318 C C . TYR B 1 170 ? 17.391 -32.344 -11.188 1 98.56 170 TYR B C 1
ATOM 4320 O O . TYR B 1 170 ? 17.984 -32.656 -12.219 1 98.56 170 TYR B O 1
ATOM 4328 N N . GLN B 1 171 ? 17.375 -33.094 -10.125 1 98.19 171 GLN B N 1
ATOM 4329 C CA . GLN B 1 171 ? 18.047 -34.375 -10.117 1 98.19 171 GLN B CA 1
ATOM 4330 C C . GLN B 1 171 ? 17.406 -35.344 -11.094 1 98.19 171 GLN B C 1
ATOM 4332 O O . GLN B 1 171 ? 18.094 -36.062 -11.82 1 98.19 171 GLN B O 1
ATOM 4337 N N . LEU B 1 172 ? 16.094 -35.406 -11.078 1 98.75 172 LEU B N 1
ATOM 4338 C CA . LEU B 1 172 ? 15.352 -36.219 -12.016 1 98.75 172 LEU B CA 1
ATOM 4339 C C . LEU B 1 172 ? 15.703 -35.875 -13.453 1 98.75 172 LEU B C 1
ATOM 4341 O O . LEU B 1 172 ? 15.977 -36.781 -14.266 1 98.75 172 LEU B O 1
ATOM 4345 N N . ALA B 1 173 ? 15.711 -34.594 -13.766 1 98.75 173 ALA B N 1
ATOM 4346 C CA . ALA B 1 173 ? 16 -34.125 -15.117 1 98.75 173 ALA B CA 1
ATOM 4347 C C . ALA B 1 173 ? 17.438 -34.438 -15.516 1 98.75 173 ALA B C 1
ATOM 4349 O O . ALA B 1 173 ? 17.703 -34.844 -16.641 1 98.75 173 ALA B O 1
ATOM 4350 N N . ARG B 1 174 ? 18.359 -34.219 -14.57 1 98.56 174 ARG B N 1
ATOM 4351 C CA . ARG B 1 174 ? 19.766 -34.5 -14.82 1 98.56 174 ARG B CA 1
ATOM 4352 C C . ARG B 1 174 ? 19.984 -35.969 -15.164 1 98.56 174 ARG B C 1
ATOM 4354 O O . ARG B 1 174 ? 20.75 -36.281 -16.078 1 98.56 174 ARG B O 1
ATOM 4361 N N . ALA B 1 175 ? 19.344 -36.812 -14.453 1 98.44 175 ALA B N 1
ATOM 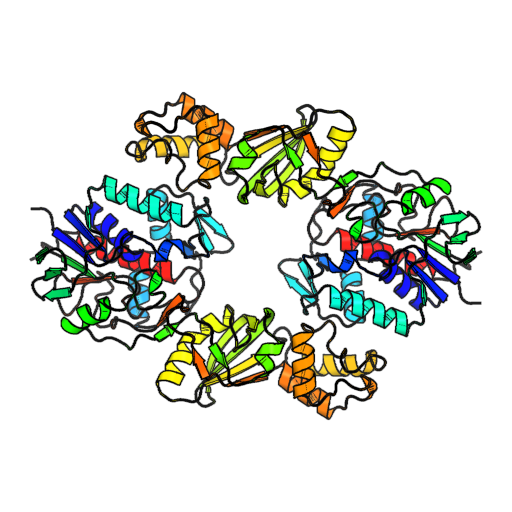4362 C CA . ALA B 1 175 ? 19.453 -38.25 -14.672 1 98.44 175 ALA B CA 1
ATOM 4363 C C . ALA B 1 175 ? 18.953 -38.656 -16.062 1 98.44 175 ALA B C 1
ATOM 4365 O O . ALA B 1 175 ? 19.328 -39.688 -16.609 1 98.44 175 ALA B O 1
ATOM 4366 N N . LEU B 1 176 ? 18.141 -37.812 -16.641 1 98.62 176 LEU B N 1
ATOM 4367 C CA . LEU B 1 176 ? 17.578 -38.062 -17.953 1 98.62 176 LEU B CA 1
ATOM 4368 C C . LEU B 1 176 ? 18.391 -37.375 -19.047 1 98.62 176 LEU B C 1
ATOM 4370 O O . LEU B 1 176 ? 18.031 -37.406 -20.219 1 98.62 176 LEU B O 1
ATOM 4374 N N . GLY B 1 177 ? 19.438 -36.656 -18.625 1 98.56 177 GLY B N 1
ATOM 4375 C CA . GLY B 1 177 ? 20.391 -36.125 -19.594 1 98.56 177 GLY B CA 1
ATOM 4376 C C . GLY B 1 177 ? 20.281 -34.625 -19.75 1 98.56 177 GLY B C 1
ATOM 4377 O O . GLY B 1 177 ? 21.062 -34.031 -20.5 1 98.56 177 GLY B O 1
ATOM 4378 N N . HIS B 1 178 ? 19.391 -34 -19.062 1 98.81 178 HIS B N 1
ATOM 4379 C CA . HIS B 1 178 ? 19.219 -32.562 -19.219 1 98.81 178 HIS B CA 1
ATOM 4380 C C . HIS B 1 178 ? 20.328 -31.781 -18.531 1 98.81 178 HIS B C 1
ATOM 4382 O O . HIS B 1 178 ? 20.828 -32.188 -17.484 1 98.81 178 HIS B O 1
ATOM 4388 N N . ARG B 1 179 ? 20.766 -30.656 -19.156 1 97.38 179 ARG B N 1
ATOM 4389 C CA . ARG B 1 179 ? 21.719 -29.734 -18.531 1 97.38 179 ARG B CA 1
ATOM 4390 C C . ARG B 1 179 ? 21.016 -28.812 -17.531 1 97.38 179 ARG B C 1
ATOM 4392 O O . ARG B 1 179 ? 19.953 -28.25 -17.844 1 97.38 179 ARG B O 1
ATOM 4399 N N . ILE B 1 180 ? 21.594 -28.75 -16.344 1 98.56 180 ILE B N 1
ATOM 4400 C CA . ILE B 1 180 ? 21.031 -27.875 -15.32 1 98.56 180 ILE B CA 1
ATOM 4401 C C . ILE B 1 180 ? 21.938 -26.656 -15.133 1 98.56 180 ILE B C 1
ATOM 4403 O O . ILE B 1 180 ? 23.094 -26.797 -14.742 1 98.56 180 ILE B O 1
ATOM 4407 N N . VAL B 1 181 ? 21.438 -25.5 -15.531 1 98.25 181 VAL B N 1
ATOM 4408 C CA . VAL B 1 181 ? 22.109 -24.281 -15.125 1 98.25 181 VAL B CA 1
ATOM 4409 C C . VAL B 1 181 ? 22 -24.094 -13.617 1 98.25 181 VAL B C 1
ATOM 4411 O O . VAL B 1 181 ? 20.906 -24.188 -13.047 1 98.25 181 VAL B O 1
ATOM 4414 N N . LYS B 1 182 ? 23.109 -23.891 -12.977 1 97.88 182 LYS B N 1
ATOM 4415 C CA . LYS B 1 182 ? 23.156 -23.891 -11.516 1 97.88 182 LYS B CA 1
ATOM 4416 C C . LYS B 1 182 ? 22.047 -23 -10.945 1 97.88 182 LYS B C 1
ATOM 4418 O O . LYS B 1 182 ? 22 -21.797 -11.227 1 97.88 182 LYS B O 1
ATOM 4423 N N . PRO B 1 183 ? 21.141 -23.594 -10.18 1 97.94 183 PRO B N 1
ATOM 4424 C CA . PRO B 1 183 ? 20.109 -22.781 -9.539 1 97.94 183 PRO B CA 1
ATOM 4425 C C . PRO B 1 183 ? 20.656 -21.891 -8.438 1 97.94 183 PRO B C 1
ATOM 4427 O O . PRO B 1 183 ? 21.453 -22.328 -7.613 1 97.94 183 PRO B O 1
ATOM 4430 N N . LEU B 1 184 ? 20.297 -20.641 -8.438 1 98.31 184 LEU B N 1
ATOM 4431 C CA . LEU B 1 184 ? 20.672 -19.656 -7.418 1 98.31 184 LEU B CA 1
ATOM 4432 C C . LEU B 1 184 ? 19.469 -18.828 -6.992 1 98.31 184 LEU B C 1
ATOM 4434 O O . LEU B 1 184 ? 18.531 -18.656 -7.77 1 98.31 184 LEU B O 1
ATOM 4438 N N . PRO B 1 185 ? 19.469 -18.375 -5.73 1 98.19 185 PRO B N 1
ATOM 4439 C CA . PRO B 1 185 ? 18.344 -17.547 -5.301 1 98.19 185 PRO B CA 1
ATOM 4440 C C . PRO B 1 185 ? 18.188 -16.281 -6.152 1 98.19 185 PRO B C 1
ATOM 4442 O O . PRO B 1 185 ? 19.188 -15.695 -6.582 1 98.19 185 PRO B O 1
ATOM 4445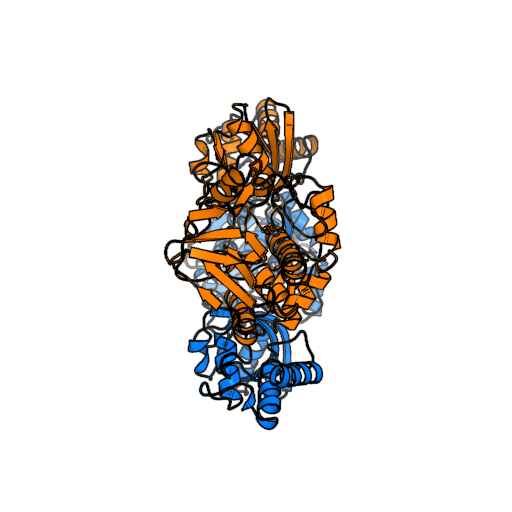 N N . ALA B 1 186 ? 16.984 -15.898 -6.438 1 98.06 186 ALA B N 1
ATOM 4446 C CA . ALA B 1 186 ? 16.641 -14.672 -7.156 1 98.06 186 ALA B CA 1
ATOM 4447 C C . ALA B 1 186 ? 15.414 -14.008 -6.539 1 98.06 186 ALA B C 1
ATOM 4449 O O . ALA B 1 186 ? 14.648 -14.648 -5.82 1 98.06 186 ALA B O 1
ATOM 4450 N N . LEU B 1 187 ? 15.234 -12.609 -6.875 1 98 187 LEU B N 1
ATOM 4451 C CA . LEU B 1 187 ? 14.234 -11.805 -6.176 1 98 187 LEU B CA 1
ATOM 4452 C C . LEU B 1 187 ? 14.352 -11.992 -4.664 1 98 187 LEU B C 1
ATOM 4454 O O . LEU B 1 187 ? 13.391 -12.398 -4.012 1 98 187 LEU B O 1
ATOM 4458 N N . VAL B 1 188 ? 15.492 -11.648 -4.18 1 98.56 188 VAL B N 1
ATOM 4459 C CA . VAL B 1 188 ? 15.891 -11.953 -2.811 1 98.56 188 VAL B CA 1
ATOM 4460 C C . VAL B 1 188 ? 16.703 -10.789 -2.236 1 98.56 188 VAL B C 1
ATOM 4462 O O . VAL B 1 188 ? 17.281 -10 -2.984 1 98.56 188 VAL B O 1
ATOM 4465 N N . GLN B 1 189 ? 16.688 -10.672 -1.003 1 98.62 189 GLN B N 1
ATOM 4466 C CA . GLN B 1 189 ? 17.453 -9.633 -0.326 1 98.62 189 GLN B CA 1
ATOM 4467 C C . GLN B 1 189 ? 18.953 -9.891 -0.426 1 98.62 189 GLN B C 1
ATOM 4469 O O . GLN B 1 189 ? 19.375 -11.023 -0.653 1 98.62 189 GLN B O 1
ATOM 4474 N N . LEU B 1 190 ? 19.734 -8.898 -0.238 1 98.88 190 LEU B N 1
ATOM 4475 C CA . LEU B 1 190 ? 21.188 -9 -0.333 1 98.88 190 LEU B CA 1
ATOM 4476 C C . LEU B 1 190 ? 21.844 -8.578 0.976 1 98.88 190 LEU B C 1
ATOM 4478 O O . LEU B 1 190 ? 21.453 -7.586 1.586 1 98.88 190 LEU B O 1
ATOM 4482 N N . LYS B 1 191 ? 22.781 -9.344 1.377 1 98.62 191 LYS B N 1
ATOM 4483 C CA . LYS B 1 191 ? 23.578 -9.055 2.566 1 98.62 191 LYS B CA 1
ATOM 4484 C C . LYS B 1 191 ? 24.781 -8.188 2.221 1 98.62 191 LYS B C 1
ATOM 4486 O O . LYS B 1 191 ? 25.5 -8.461 1.25 1 98.62 191 LYS B O 1
ATOM 4491 N N . CYS B 1 192 ? 24.984 -7.199 2.994 1 98.5 192 CYS B N 1
ATOM 4492 C CA . CYS B 1 192 ? 26.062 -6.254 2.709 1 98.5 192 CYS B CA 1
ATOM 4493 C C . CYS B 1 192 ? 27.094 -6.254 3.824 1 98.5 192 CYS B C 1
ATOM 4495 O O . CYS B 1 192 ? 26.844 -6.758 4.918 1 98.5 192 CYS B O 1
ATOM 4497 N N . ARG B 1 193 ? 28.234 -5.746 3.549 1 97.81 193 ARG B N 1
ATOM 4498 C CA . ARG B 1 193 ? 29.375 -5.824 4.441 1 97.81 193 ARG B CA 1
ATOM 4499 C C . ARG B 1 193 ? 29.281 -4.781 5.551 1 97.81 193 ARG B C 1
ATOM 4501 O O . ARG B 1 193 ? 29.688 -5.035 6.684 1 97.81 193 ARG B O 1
ATOM 4508 N N . GLU B 1 194 ? 28.719 -3.59 5.25 1 95.88 194 GLU B N 1
ATOM 4509 C CA . GLU B 1 194 ? 28.812 -2.436 6.141 1 95.88 194 GLU B CA 1
ATOM 4510 C C . GLU B 1 194 ? 28 -2.654 7.41 1 95.88 194 GLU B C 1
ATOM 4512 O O . GLU B 1 194 ? 26.953 -3.311 7.383 1 95.88 194 GLU B O 1
ATOM 4517 N N . LYS B 1 195 ? 28.375 -2.049 8.445 1 93.94 195 LYS B N 1
ATOM 4518 C CA . LYS B 1 195 ? 27.797 -2.328 9.766 1 93.94 195 LYS B CA 1
ATOM 4519 C C . LYS B 1 195 ? 26.688 -1.343 10.094 1 93.94 195 LYS B C 1
ATOM 4521 O O . LYS B 1 195 ? 25.875 -1.59 11 1 93.94 195 LYS B O 1
ATOM 4526 N N . TRP B 1 196 ? 26.656 -0.252 9.438 1 94.06 196 TRP B N 1
ATOM 4527 C CA . TRP B 1 196 ? 25.688 0.784 9.789 1 94.06 196 TRP B CA 1
ATOM 4528 C C . TRP B 1 196 ? 24.281 0.374 9.391 1 94.06 196 TRP B C 1
ATOM 4530 O O . TRP B 1 196 ? 23.312 1.069 9.711 1 94.06 196 TRP B O 1
ATOM 4540 N N . TYR B 1 197 ? 24.047 -0.801 8.734 1 96.31 197 TYR B N 1
ATOM 4541 C CA . TYR B 1 197 ? 22.734 -1.283 8.336 1 96.31 197 TYR B CA 1
ATOM 4542 C C . TYR B 1 197 ? 21.828 -1.466 9.547 1 96.31 197 TYR B C 1
ATOM 4544 O O . TYR B 1 197 ? 20.625 -1.212 9.477 1 96.31 197 TYR B O 1
ATOM 4552 N N . LYS B 1 198 ? 22.375 -1.879 10.625 1 97 198 LYS B N 1
ATOM 4553 C CA . LYS B 1 198 ? 21.594 -2.049 11.844 1 97 198 LYS B CA 1
ATOM 4554 C C . LYS B 1 198 ? 20.922 -0.745 12.25 1 97 198 LYS B C 1
ATOM 4556 O O . LYS B 1 198 ? 19.781 -0.754 12.734 1 97 198 LYS B O 1
ATOM 4561 N N . GLN B 1 199 ? 21.609 0.346 11.992 1 96.62 199 GLN B N 1
ATOM 4562 C CA . GLN B 1 199 ? 21.078 1.658 12.367 1 96.62 199 GLN B CA 1
ATOM 4563 C C . GLN B 1 199 ? 19.984 2.105 11.406 1 96.62 199 GLN B C 1
ATOM 4565 O O . GLN B 1 199 ? 19.109 2.893 11.781 1 96.62 199 GLN B O 1
ATOM 4570 N N . ALA B 1 200 ? 19.984 1.594 10.211 1 96.5 200 ALA B N 1
ATOM 4571 C CA . ALA B 1 200 ? 19.047 2.029 9.188 1 96.5 200 ALA B CA 1
ATOM 4572 C C . ALA B 1 200 ? 17.906 1.032 9.031 1 96.5 200 ALA B C 1
ATOM 4574 O O . ALA B 1 200 ? 17 1.232 8.219 1 96.5 200 ALA B O 1
ATOM 4575 N N . ALA B 1 201 ? 17.922 -0.003 9.836 1 97.81 201 ALA B N 1
ATOM 4576 C CA . ALA B 1 201 ? 16.969 -1.099 9.68 1 97.81 201 ALA B CA 1
ATOM 4577 C C . ALA B 1 201 ? 15.523 -0.584 9.695 1 97.81 201 ALA B C 1
ATOM 4579 O O . ALA B 1 201 ? 15.156 0.226 10.547 1 97.81 201 ALA B O 1
ATOM 4580 N N . GLY B 1 202 ? 14.758 -1.007 8.719 1 97 202 GLY B N 1
ATOM 4581 C CA . GLY B 1 202 ? 13.344 -0.671 8.664 1 97 202 GLY B CA 1
ATOM 4582 C C . GLY B 1 202 ? 13.047 0.528 7.781 1 97 202 GLY B C 1
ATOM 4583 O O . GLY B 1 202 ? 11.898 0.759 7.402 1 97 202 GLY B O 1
ATOM 4584 N N . VAL B 1 203 ? 14.055 1.303 7.383 1 97.69 203 VAL B N 1
ATOM 4585 C CA . VAL B 1 203 ? 13.859 2.506 6.582 1 97.69 203 VAL B CA 1
ATOM 4586 C C . VAL B 1 203 ? 13.531 2.117 5.141 1 97.69 203 VAL B C 1
ATOM 4588 O O . VAL B 1 203 ? 14.141 1.203 4.582 1 97.69 203 VAL B O 1
ATOM 4591 N N . ARG B 1 204 ? 12.609 2.73 4.605 1 96.88 204 ARG B N 1
ATOM 4592 C CA . ARG B 1 204 ? 12.258 2.631 3.191 1 96.88 204 ARG B CA 1
ATOM 4593 C C . ARG B 1 204 ? 12.383 3.982 2.498 1 96.88 204 ARG B C 1
ATOM 4595 O O . ARG B 1 204 ? 12.047 5.016 3.076 1 96.88 204 ARG B O 1
ATOM 4602 N N . THR B 1 205 ? 12.938 3.994 1.322 1 96.56 205 THR B N 1
ATOM 4603 C CA . THR B 1 205 ? 13.094 5.246 0.593 1 96.56 205 THR B CA 1
ATOM 4604 C C . THR B 1 205 ? 13.18 4.992 -0.909 1 96.56 205 THR B C 1
ATOM 4606 O O . THR B 1 205 ? 13.57 3.906 -1.338 1 96.56 205 THR B O 1
ATOM 4609 N N . GLU B 1 206 ? 12.734 5.938 -1.714 1 96.38 206 GLU B N 1
ATOM 4610 C CA . GLU B 1 206 ? 12.977 5.84 -3.15 1 96.38 206 GLU B CA 1
ATOM 4611 C C . GLU B 1 206 ? 14.469 5.934 -3.465 1 96.38 206 GLU B C 1
ATOM 4613 O O . GLU B 1 206 ? 15.164 6.801 -2.936 1 96.38 206 GLU B O 1
ATOM 4618 N N . ALA B 1 207 ? 14.961 5.031 -4.23 1 98.06 207 ALA B N 1
ATOM 4619 C CA . ALA B 1 207 ? 16.391 5.023 -4.559 1 98.06 207 ALA B CA 1
ATOM 4620 C C . ALA B 1 207 ? 16.641 4.359 -5.91 1 98.06 207 ALA B C 1
ATOM 4622 O O . ALA B 1 207 ? 15.766 3.65 -6.426 1 98.06 207 ALA B O 1
ATOM 4623 N N . SER B 1 208 ? 17.719 4.699 -6.535 1 98.5 208 SER B N 1
ATOM 4624 C CA . SER B 1 208 ? 18.281 3.932 -7.641 1 98.5 208 SER B CA 1
ATOM 4625 C C . SER B 1 208 ? 19.438 3.057 -7.172 1 98.5 208 SER B C 1
ATOM 4627 O O . SER B 1 208 ? 20.328 3.527 -6.465 1 98.5 208 SER B O 1
ATOM 4629 N N . VAL B 1 209 ? 19.328 1.815 -7.5 1 98.75 209 VAL B N 1
ATOM 4630 C CA . VAL B 1 209 ? 20.375 0.856 -7.129 1 98.75 209 VAL B CA 1
ATOM 4631 C C . VAL B 1 209 ? 21.109 0.38 -8.383 1 98.75 209 VAL B C 1
ATOM 4633 O O . VAL B 1 209 ? 20.484 -0.149 -9.305 1 98.75 209 VAL B O 1
ATOM 4636 N N . THR B 1 210 ? 22.391 0.609 -8.438 1 98.81 210 THR B N 1
ATOM 4637 C CA . THR B 1 210 ? 23.234 0.13 -9.531 1 98.81 210 THR B CA 1
ATOM 4638 C C . THR B 1 210 ? 24.172 -0.967 -9.055 1 98.81 210 THR B C 1
ATOM 4640 O O . THR B 1 210 ? 25.016 -0.733 -8.172 1 98.81 210 THR B O 1
ATOM 4643 N N . LEU B 1 211 ? 24.062 -2.123 -9.578 1 98.81 211 LEU B N 1
ATOM 4644 C CA . LEU B 1 211 ? 24.891 -3.266 -9.234 1 98.81 211 LEU B CA 1
ATOM 4645 C C . LEU B 1 211 ? 26.125 -3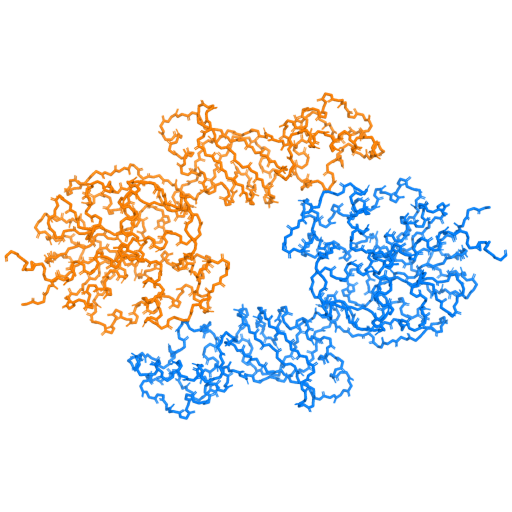.324 -10.133 1 98.81 211 LEU B C 1
ATOM 4647 O O . LEU B 1 211 ? 26.016 -3.227 -11.352 1 98.81 211 LEU B O 1
ATOM 4651 N N . LYS B 1 212 ? 27.25 -3.492 -9.516 1 98.75 212 LYS B N 1
ATOM 4652 C CA . LYS B 1 212 ? 28.516 -3.615 -10.25 1 98.75 212 LYS B CA 1
ATOM 4653 C C . LYS B 1 212 ? 29.203 -4.941 -9.945 1 98.75 212 LYS B C 1
ATOM 4655 O O . LYS B 1 212 ? 29.219 -5.383 -8.797 1 98.75 212 LYS B O 1
ATOM 4660 N N . ILE B 1 213 ? 29.656 -5.594 -10.898 1 98.69 213 ILE B N 1
ATOM 4661 C CA . ILE B 1 213 ? 30.484 -6.797 -10.789 1 98.69 213 ILE B CA 1
ATOM 4662 C C . ILE B 1 213 ? 31.891 -6.512 -11.32 1 98.69 213 ILE B C 1
ATOM 4664 O O . ILE B 1 213 ? 32.062 -6.168 -12.5 1 98.69 213 ILE B O 1
ATOM 4668 N N . ASP B 1 214 ? 32.844 -6.656 -10.531 1 98.38 214 ASP B N 1
ATOM 4669 C CA . ASP B 1 214 ? 34.25 -6.301 -10.859 1 98.38 214 ASP B CA 1
ATOM 4670 C C . ASP B 1 214 ? 34.312 -4.891 -11.438 1 98.38 214 ASP B C 1
ATOM 4672 O O . ASP B 1 214 ? 34.969 -4.672 -12.453 1 98.38 214 ASP B O 1
ATOM 4676 N N . GLY B 1 215 ? 33.531 -4.035 -10.844 1 97.5 215 GLY B N 1
ATOM 4677 C CA . GLY B 1 215 ? 33.625 -2.615 -11.156 1 97.5 215 GLY B CA 1
ATOM 4678 C C . GLY B 1 215 ? 32.781 -2.213 -12.352 1 97.5 215 GLY B C 1
ATOM 4679 O O . GLY B 1 215 ? 32.625 -1.023 -12.633 1 97.5 215 GLY B O 1
ATOM 4680 N N . LYS B 1 216 ? 32.188 -3.176 -13.039 1 98.19 216 LYS B N 1
ATOM 4681 C CA . LYS B 1 216 ? 31.391 -2.887 -14.219 1 98.19 216 LYS B CA 1
ATOM 4682 C C . LYS B 1 216 ? 29.891 -3.029 -13.906 1 98.19 216 LYS B C 1
ATOM 4684 O O . LYS B 1 216 ? 29.484 -3.98 -13.242 1 98.19 216 LYS B O 1
ATOM 4689 N N . THR B 1 217 ? 29.141 -2.074 -14.398 1 98.44 217 THR B N 1
ATOM 4690 C CA . THR B 1 217 ? 27.703 -2.107 -14.141 1 98.44 217 THR B CA 1
ATOM 4691 C C . THR B 1 217 ? 27.078 -3.363 -14.75 1 98.44 217 THR B C 1
ATOM 4693 O O . THR B 1 217 ? 27.25 -3.641 -15.938 1 98.44 217 THR B O 1
ATOM 4696 N N . ALA B 1 218 ? 26.406 -4.098 -13.977 1 97.94 218 ALA B N 1
ATOM 4697 C CA . ALA B 1 218 ? 25.766 -5.336 -14.414 1 97.94 218 ALA B CA 1
ATOM 4698 C C . ALA B 1 218 ? 24.25 -5.152 -14.539 1 97.94 218 ALA B C 1
ATOM 4700 O O . ALA B 1 218 ? 23.625 -5.754 -15.406 1 97.94 218 ALA B O 1
ATOM 4701 N N . ALA B 1 219 ? 23.688 -4.359 -13.688 1 97.69 219 ALA B N 1
ATOM 4702 C CA . ALA B 1 219 ? 22.25 -4.121 -13.656 1 97.69 219 ALA B CA 1
ATOM 4703 C C . ALA B 1 219 ? 21.922 -2.893 -12.812 1 97.69 219 ALA B C 1
ATOM 4705 O O . ALA B 1 219 ? 22.719 -2.453 -12 1 97.69 219 ALA B O 1
ATOM 4706 N N . ALA B 1 220 ? 20.766 -2.32 -13.016 1 98.19 220 ALA B N 1
ATOM 4707 C CA . ALA B 1 220 ? 20.281 -1.178 -12.242 1 98.19 220 ALA B CA 1
ATOM 4708 C C . ALA B 1 220 ? 18.766 -1.144 -12.219 1 98.19 220 ALA B C 1
ATOM 4710 O O . ALA B 1 220 ? 18.109 -1.638 -13.141 1 98.19 220 ALA B O 1
ATOM 4711 N N . ASP B 1 221 ? 18.281 -0.695 -11.18 1 97.69 221 ASP B N 1
ATOM 4712 C CA . ASP B 1 221 ? 16.844 -0.489 -11.062 1 97.69 221 ASP B CA 1
ATOM 4713 C C . ASP B 1 221 ? 16.516 0.64 -10.086 1 97.69 221 ASP B C 1
ATOM 4715 O O . ASP B 1 221 ? 17.375 1.023 -9.281 1 97.69 221 ASP B O 1
ATOM 4719 N N . ARG B 1 222 ? 15.359 1.268 -10.219 1 97.56 222 ARG B N 1
ATOM 4720 C CA . ARG B 1 222 ? 14.898 2.348 -9.352 1 97.56 222 ARG B CA 1
ATOM 4721 C C . ARG B 1 222 ? 13.555 2.008 -8.719 1 97.56 222 ARG B C 1
ATOM 4723 O O . ARG B 1 222 ? 12.68 1.445 -9.383 1 97.56 222 ARG B O 1
ATOM 4730 N N . GLY B 1 223 ? 13.383 2.24 -7.504 1 96.56 223 GLY B N 1
ATOM 4731 C CA . GLY B 1 223 ? 12.156 2.012 -6.762 1 96.56 223 GLY B CA 1
ATOM 4732 C C . GLY B 1 223 ? 12.328 2.162 -5.262 1 96.56 223 GLY B C 1
ATOM 4733 O O . GLY B 1 223 ? 13.242 2.852 -4.805 1 96.56 223 GLY B O 1
ATOM 4734 N N . GLU B 1 224 ? 11.445 1.604 -4.496 1 96.81 224 GLU B N 1
ATOM 4735 C CA . GLU B 1 224 ? 11.516 1.695 -3.043 1 96.81 224 GLU B CA 1
ATOM 4736 C C . GLU B 1 224 ? 12.578 0.753 -2.482 1 96.81 224 GLU B C 1
ATOM 4738 O O . GLU B 1 224 ? 12.391 -0.465 -2.477 1 96.81 224 GLU B O 1
ATOM 4743 N N . LEU B 1 225 ? 13.602 1.282 -2.018 1 98.31 225 LEU B N 1
ATOM 4744 C CA . LEU B 1 225 ? 14.68 0.561 -1.343 1 98.31 225 LEU B CA 1
ATOM 4745 C C . LEU B 1 225 ? 14.367 0.384 0.139 1 98.31 225 LEU B C 1
ATOM 4747 O O . LEU B 1 225 ? 13.898 1.317 0.796 1 98.31 225 LEU B O 1
ATOM 4751 N N . GLN B 1 226 ? 14.57 -0.75 0.6 1 98.56 226 GLN B N 1
ATOM 4752 C CA . GLN B 1 226 ? 14.398 -1.04 2.02 1 98.56 226 GLN B CA 1
ATOM 4753 C C . GLN B 1 226 ? 15.719 -1.444 2.664 1 98.56 226 GLN B C 1
ATOM 4755 O O . GLN B 1 226 ? 16.422 -2.32 2.158 1 98.56 226 GLN B O 1
ATOM 4760 N N . PHE B 1 227 ? 16.016 -0.791 3.756 1 98.56 227 PHE B N 1
ATOM 4761 C CA . PHE B 1 227 ? 17.188 -1.164 4.527 1 98.56 227 PHE B CA 1
ATOM 4762 C C . PHE B 1 227 ? 16.828 -2.172 5.613 1 98.56 227 PHE B C 1
ATOM 4764 O O . PHE B 1 227 ? 15.836 -2.002 6.32 1 98.56 227 PHE B O 1
ATOM 4771 N N . THR B 1 228 ? 17.562 -3.219 5.656 1 98.31 228 THR B N 1
ATOM 4772 C CA . THR B 1 228 ? 17.469 -4.195 6.734 1 98.31 228 THR B CA 1
ATOM 4773 C C . THR B 1 228 ? 18.656 -4.082 7.688 1 98.31 228 THR B C 1
ATOM 4775 O O . THR B 1 228 ? 19.516 -3.229 7.5 1 98.31 228 THR B O 1
ATOM 4778 N N . ASP B 1 229 ? 18.641 -4.922 8.773 1 98.06 229 ASP B N 1
ATOM 4779 C CA . ASP B 1 229 ? 19.734 -4.855 9.742 1 98.06 229 ASP B CA 1
ATOM 4780 C C . ASP B 1 229 ? 21.016 -5.445 9.164 1 98.06 229 ASP B C 1
ATOM 4782 O O . ASP B 1 229 ? 22.109 -5.219 9.703 1 98.06 229 ASP B O 1
ATOM 4786 N N . TYR B 1 230 ? 20.891 -6.176 8.008 1 98 230 TYR B N 1
ATOM 4787 C CA . TYR B 1 230 ? 22.062 -6.875 7.492 1 98 230 TYR B CA 1
ATOM 4788 C C . TYR B 1 230 ? 22.406 -6.402 6.082 1 98 230 TYR B C 1
ATOM 4790 O O . TYR B 1 230 ? 23.438 -6.766 5.531 1 98 230 TYR B O 1
ATOM 4798 N N . GLY B 1 231 ? 21.469 -5.652 5.48 1 98.56 231 GLY B N 1
ATOM 4799 C CA . GLY B 1 231 ? 21.734 -5.234 4.109 1 98.56 231 GLY B CA 1
ATOM 4800 C C . GLY B 1 231 ? 20.547 -4.559 3.453 1 98.56 231 GLY B C 1
ATOM 4801 O O . GLY B 1 231 ? 19.875 -3.732 4.074 1 98.56 231 GLY B O 1
ATOM 4802 N N . ILE B 1 232 ? 20.375 -4.82 2.115 1 98.81 232 ILE B N 1
ATOM 4803 C CA . ILE B 1 232 ? 19.391 -4.066 1.353 1 98.81 232 ILE B CA 1
ATOM 4804 C C . ILE B 1 232 ? 18.328 -5.02 0.806 1 98.81 232 ILE B C 1
ATOM 4806 O O . ILE B 1 232 ? 18.609 -6.188 0.54 1 98.81 232 ILE B O 1
ATOM 4810 N N . SER B 1 233 ? 17.156 -4.555 0.664 1 98.62 233 SER B N 1
ATOM 4811 C CA . SER B 1 233 ? 15.961 -5.238 0.163 1 98.62 233 SER B CA 1
ATOM 4812 C C . SER B 1 233 ? 15.07 -4.285 -0.631 1 98.62 233 SER B C 1
ATOM 4814 O O . SER B 1 233 ? 15.492 -3.18 -0.977 1 98.62 233 SER B O 1
ATOM 4816 N N . GLY B 1 234 ? 13.883 -4.801 -0.94 1 97.94 234 GLY B N 1
ATOM 4817 C CA . GLY B 1 234 ? 12.953 -4.004 -1.731 1 97.94 234 GLY B CA 1
ATOM 4818 C C . GLY B 1 234 ? 12.961 -4.371 -3.203 1 97.94 234 GLY B C 1
ATOM 4819 O O . GLY B 1 234 ? 13.844 -5.098 -3.664 1 97.94 234 GLY B O 1
ATOM 4820 N N . ILE B 1 235 ? 12.148 -3.734 -3.924 1 96.88 235 ILE B N 1
ATOM 4821 C CA . ILE B 1 235 ? 11.867 -4.137 -5.297 1 96.88 235 ILE B CA 1
ATOM 4822 C C . ILE B 1 235 ? 13.109 -3.924 -6.164 1 96.88 235 ILE B C 1
ATOM 4824 O O . ILE B 1 235 ? 13.516 -4.82 -6.906 1 96.88 235 ILE B O 1
ATOM 4828 N N . PRO B 1 236 ? 13.734 -2.734 -6.082 1 98.06 236 PRO B N 1
ATOM 4829 C CA . PRO B 1 236 ? 14.914 -2.572 -6.941 1 98.06 236 PRO B CA 1
ATOM 4830 C C . PRO B 1 236 ? 16.016 -3.58 -6.633 1 98.06 236 PRO B C 1
ATOM 4832 O O . PRO B 1 236 ? 16.781 -3.957 -7.523 1 98.06 236 PRO B O 1
ATOM 4835 N N . VAL B 1 237 ? 16.078 -3.98 -5.371 1 98.75 237 VAL B N 1
ATOM 4836 C CA . VAL B 1 237 ? 17.078 -4.98 -4.973 1 98.75 237 VAL B CA 1
ATOM 4837 C C . VAL B 1 237 ? 16.672 -6.348 -5.516 1 98.75 237 VAL B C 1
ATOM 4839 O O . VAL B 1 237 ? 17.5 -7.082 -6.051 1 98.75 237 VAL B O 1
ATOM 4842 N N . PHE B 1 238 ? 15.414 -6.648 -5.391 1 98.25 238 PHE B N 1
ATOM 4843 C CA . PHE B 1 238 ? 14.914 -7.902 -5.938 1 98.25 238 PHE B CA 1
ATOM 4844 C C . PHE B 1 238 ? 15.25 -8.016 -7.422 1 98.25 238 PHE B C 1
ATOM 4846 O O . PHE B 1 238 ? 15.719 -9.062 -7.879 1 98.25 238 PHE B O 1
ATOM 4853 N N . GLN B 1 239 ? 15.109 -6.934 -8.102 1 97.06 239 GLN B N 1
ATOM 4854 C CA . GLN B 1 239 ? 15.281 -6.918 -9.555 1 97.06 239 GLN B CA 1
ATOM 4855 C C . GLN B 1 239 ? 16.734 -7.195 -9.938 1 97.06 239 GLN B C 1
ATOM 4857 O O . GLN B 1 239 ? 17 -7.762 -11 1 97.06 239 GLN B O 1
ATOM 4862 N N . ILE B 1 240 ? 17.641 -6.859 -9.125 1 97.69 240 ILE B N 1
ATOM 4863 C CA . ILE B 1 240 ? 19.031 -6.984 -9.531 1 97.69 240 ILE B CA 1
ATOM 4864 C C . ILE B 1 240 ? 19.672 -8.188 -8.828 1 97.69 240 ILE B C 1
ATOM 4866 O O . ILE B 1 240 ? 20.781 -8.602 -9.18 1 97.69 240 ILE B O 1
ATOM 4870 N N . SER B 1 241 ? 19.016 -8.82 -7.941 1 98.5 241 SER B N 1
ATOM 4871 C CA . SER B 1 241 ? 19.594 -9.797 -7.023 1 98.5 241 SER B CA 1
ATOM 4872 C C . SER B 1 241 ? 20.141 -11.016 -7.773 1 98.5 241 SER B C 1
ATOM 4874 O O . SER B 1 241 ? 21.125 -11.617 -7.363 1 98.5 241 SER B O 1
ATOM 4876 N N . ARG B 1 242 ? 19.453 -11.445 -8.836 1 97.88 242 ARG B N 1
ATOM 4877 C CA . ARG B 1 242 ? 19.922 -12.609 -9.578 1 97.88 242 ARG B CA 1
ATOM 4878 C C . ARG B 1 242 ? 21.344 -12.398 -10.086 1 97.88 242 ARG B C 1
ATOM 4880 O O . ARG B 1 242 ? 22.156 -13.336 -10.086 1 97.88 242 ARG B O 1
ATOM 4887 N N . PHE B 1 243 ? 21.672 -11.195 -10.531 1 98.12 243 PHE B N 1
ATOM 4888 C CA . PHE B 1 243 ? 23 -10.883 -11.039 1 98.12 243 PHE B CA 1
ATOM 4889 C C . PHE B 1 243 ? 24.031 -10.898 -9.914 1 98.12 243 PHE B C 1
ATOM 4891 O O . PHE B 1 243 ? 25.141 -11.391 -10.086 1 98.12 243 PHE B O 1
ATOM 4898 N N . ALA B 1 244 ? 23.609 -10.336 -8.789 1 98.75 244 ALA B N 1
ATOM 4899 C CA . ALA B 1 244 ? 24.5 -10.344 -7.621 1 98.75 244 ALA B CA 1
ATOM 4900 C C . ALA B 1 244 ? 24.828 -11.773 -7.199 1 98.75 244 ALA B C 1
ATOM 4902 O O . ALA B 1 244 ? 26 -12.102 -6.988 1 98.75 244 ALA B O 1
ATOM 4903 N N . ALA B 1 245 ? 23.781 -12.602 -7.09 1 98.5 245 ALA B N 1
ATOM 4904 C CA . ALA B 1 245 ? 23.969 -13.992 -6.676 1 98.5 245 ALA B CA 1
ATOM 4905 C C . ALA B 1 245 ? 24.922 -14.719 -7.625 1 98.5 245 ALA B C 1
ATOM 4907 O O . ALA B 1 245 ? 25.812 -15.445 -7.184 1 98.5 245 ALA B O 1
ATOM 4908 N N . ARG B 1 246 ? 24.75 -14.57 -8.906 1 97.69 246 ARG B N 1
ATOM 4909 C CA . ARG B 1 246 ? 25.578 -15.242 -9.906 1 97.69 246 ARG B CA 1
ATOM 4910 C C . ARG B 1 246 ? 27.016 -14.719 -9.859 1 97.69 246 ARG B C 1
ATOM 4912 O O . ARG B 1 246 ? 27.969 -15.5 -9.984 1 97.69 246 ARG B O 1
ATOM 4919 N N . GLY B 1 247 ? 27.156 -13.344 -9.742 1 98.25 247 GLY B N 1
ATOM 4920 C CA . GLY B 1 247 ? 28.484 -12.766 -9.594 1 98.25 247 GLY B CA 1
ATOM 4921 C C . GLY B 1 247 ? 29.25 -13.328 -8.414 1 98.25 247 GLY B C 1
ATOM 4922 O O . GLY B 1 247 ? 30.406 -13.727 -8.547 1 98.25 247 GLY B O 1
ATOM 4923 N N . ILE B 1 248 ? 28.625 -13.398 -7.297 1 98.5 248 ILE B N 1
ATOM 4924 C CA . ILE B 1 248 ? 29.25 -13.914 -6.078 1 98.5 248 ILE B CA 1
ATOM 4925 C C . ILE B 1 248 ? 29.594 -15.391 -6.262 1 98.5 248 ILE B C 1
ATOM 4927 O O . ILE B 1 248 ? 30.672 -15.828 -5.867 1 98.5 248 ILE B O 1
ATOM 4931 N N . ASP B 1 249 ? 28.625 -16.125 -6.812 1 97.94 249 ASP B N 1
ATOM 4932 C CA . ASP B 1 249 ? 28.812 -17.562 -7.027 1 97.94 249 ASP B CA 1
ATOM 4933 C C . ASP B 1 249 ? 30.047 -17.828 -7.879 1 97.94 249 ASP B C 1
ATOM 4935 O O . ASP B 1 249 ? 30.719 -18.844 -7.711 1 97.94 249 ASP B O 1
ATOM 4939 N N . THR B 1 250 ? 30.375 -16.969 -8.781 1 97.31 250 THR B N 1
ATOM 4940 C CA . THR B 1 250 ? 31.531 -17.156 -9.664 1 97.31 250 THR B CA 1
ATOM 4941 C C . THR B 1 250 ? 32.781 -16.547 -9.055 1 97.31 250 THR B C 1
ATOM 4943 O O . THR B 1 250 ? 33.781 -16.391 -9.734 1 97.31 250 THR B O 1
ATOM 4946 N N . GLY B 1 251 ? 32.688 -16.094 -7.824 1 97.38 251 GLY B N 1
ATOM 4947 C CA . GLY B 1 251 ? 33.844 -15.609 -7.082 1 97.38 251 GLY B CA 1
ATOM 4948 C C . GLY B 1 251 ? 34.219 -14.18 -7.414 1 97.38 251 GLY B C 1
ATOM 4949 O O . GLY B 1 251 ? 35.344 -13.742 -7.129 1 97.38 251 GLY B O 1
ATOM 4950 N N . ARG B 1 252 ? 33.406 -13.453 -8 1 98.12 252 ARG B N 1
ATOM 4951 C CA . ARG B 1 252 ? 33.688 -12.078 -8.398 1 98.12 252 ARG B CA 1
ATOM 4952 C C . ARG B 1 252 ? 33.281 -11.102 -7.293 1 98.12 252 ARG B C 1
ATOM 4954 O O . ARG B 1 252 ? 32.531 -11.453 -6.387 1 98.12 252 ARG B O 1
ATOM 4961 N N . GLN B 1 253 ? 33.875 -9.93 -7.395 1 98.31 253 GLN B N 1
ATOM 4962 C CA . GLN B 1 253 ? 33.5 -8.883 -6.453 1 98.31 253 GLN B CA 1
ATOM 4963 C C . GLN B 1 253 ? 32.188 -8.211 -6.871 1 98.31 253 GLN B C 1
ATOM 4965 O O . GLN B 1 253 ? 32.062 -7.777 -8.016 1 98.31 253 GLN B O 1
ATOM 4970 N N . VAL B 1 254 ? 31.266 -8.148 -5.992 1 98.81 254 VAL B N 1
ATOM 4971 C CA . VAL B 1 254 ? 29.969 -7.555 -6.277 1 98.81 254 VAL B CA 1
ATOM 4972 C C . VAL B 1 254 ? 29.719 -6.375 -5.344 1 98.81 254 VAL B C 1
ATOM 4974 O O . VAL B 1 254 ? 29.828 -6.504 -4.121 1 98.81 254 VAL B O 1
ATOM 4977 N N . THR B 1 255 ? 29.438 -5.191 -5.91 1 98.75 255 THR B N 1
ATOM 4978 C CA . THR B 1 255 ? 29.109 -3.99 -5.148 1 98.75 255 THR B CA 1
ATOM 4979 C C . THR B 1 255 ? 27.844 -3.336 -5.684 1 98.75 255 THR B C 1
ATOM 4981 O O . THR B 1 255 ? 27.391 -3.658 -6.781 1 98.75 255 THR B O 1
ATOM 4984 N N . ALA B 1 256 ? 27.25 -2.578 -4.887 1 98.69 256 ALA B N 1
ATOM 4985 C CA . ALA B 1 256 ? 26.125 -1.753 -5.312 1 98.69 256 ALA B CA 1
ATOM 4986 C C . ALA B 1 256 ? 26.359 -0.283 -4.98 1 98.69 256 ALA B C 1
ATOM 4988 O O . ALA B 1 256 ? 26.984 0.037 -3.967 1 98.69 256 ALA B O 1
ATOM 4989 N N . GLU B 1 257 ? 25.969 0.541 -5.852 1 98.5 257 GLU B N 1
ATOM 4990 C CA . GLU B 1 257 ? 25.922 1.983 -5.633 1 98.5 257 GLU B CA 1
ATOM 4991 C C . GLU B 1 257 ? 24.484 2.463 -5.438 1 98.5 257 GLU B C 1
ATOM 4993 O O . GLU B 1 257 ? 23.625 2.236 -6.297 1 98.5 257 GLU B O 1
ATOM 4998 N N . LEU B 1 258 ? 24.203 3.104 -4.312 1 98.5 258 LEU B N 1
ATOM 4999 C CA . LEU B 1 258 ? 22.875 3.57 -3.965 1 98.5 258 LEU B CA 1
ATOM 5000 C C . LEU B 1 258 ? 22.75 5.074 -4.168 1 98.5 258 LEU B C 1
ATOM 5002 O O . LEU B 1 258 ? 23.469 5.852 -3.541 1 98.5 258 LEU B O 1
ATOM 5006 N N . ASP B 1 259 ? 21.922 5.496 -5.113 1 98.62 259 ASP B N 1
ATOM 5007 C CA . ASP B 1 259 ? 21.5 6.891 -5.23 1 98.62 259 ASP B CA 1
ATOM 5008 C C . ASP B 1 259 ? 20.234 7.156 -4.418 1 98.62 259 ASP B C 1
ATOM 5010 O O . ASP B 1 259 ? 19.141 6.734 -4.809 1 98.62 259 ASP B O 1
ATOM 5014 N N . LEU B 1 260 ? 20.375 7.855 -3.303 1 98.31 260 LEU B N 1
ATOM 5015 C CA . LEU B 1 260 ? 19.312 7.992 -2.32 1 98.31 260 LEU B CA 1
ATOM 5016 C C . LEU B 1 260 ? 18.469 9.227 -2.604 1 98.31 260 LEU B C 1
ATOM 5018 O O . LEU B 1 260 ? 17.547 9.555 -1.837 1 98.31 260 LEU B O 1
ATOM 5022 N N . LEU B 1 261 ? 18.734 9.922 -3.625 1 97.44 261 LEU B N 1
ATOM 5023 C CA . LEU B 1 261 ? 17.938 11.039 -4.129 1 97.44 261 LEU B CA 1
ATOM 5024 C C . LEU B 1 261 ? 17.844 10.992 -5.648 1 97.44 261 LEU B C 1
ATOM 5026 O O . LEU B 1 261 ? 18.266 11.938 -6.328 1 97.44 261 LEU B O 1
ATOM 5030 N N . PRO B 1 262 ? 17.25 9.961 -6.117 1 96.94 262 PRO B N 1
ATOM 5031 C CA . PRO B 1 262 ? 17.312 9.719 -7.562 1 96.94 262 PRO B CA 1
ATOM 5032 C C . PRO B 1 262 ? 16.516 10.742 -8.367 1 96.94 262 PRO B C 1
ATOM 5034 O O . PRO B 1 262 ? 16.656 10.812 -9.594 1 96.94 262 PRO B O 1
ATOM 5037 N N . SER B 1 263 ? 15.703 11.555 -7.738 1 94.06 263 SER B N 1
ATOM 5038 C CA . SER B 1 263 ? 14.891 12.555 -8.422 1 94.06 263 SER B CA 1
ATOM 5039 C C . SER B 1 263 ? 15.727 13.758 -8.844 1 94.06 263 SER B C 1
ATOM 5041 O O . SER B 1 263 ? 15.273 14.602 -9.617 1 94.06 263 SER B O 1
ATOM 5043 N N . MET B 1 264 ? 16.922 13.852 -8.336 1 96.31 264 MET B N 1
ATOM 5044 C CA . MET B 1 264 ? 17.828 14.953 -8.656 1 96.31 264 MET B CA 1
ATOM 5045 C C . MET B 1 264 ? 19.156 14.43 -9.188 1 96.31 264 MET B C 1
ATOM 5047 O O . MET B 1 264 ? 19.672 13.414 -8.695 1 96.31 264 MET B O 1
ATOM 5051 N N . ASP B 1 265 ? 19.75 15.141 -10.109 1 97.06 265 ASP B N 1
ATOM 5052 C CA . ASP B 1 265 ? 21.078 14.727 -10.578 1 97.06 265 ASP B CA 1
ATOM 5053 C C . ASP B 1 265 ? 22.172 15.203 -9.625 1 97.06 265 ASP B C 1
ATOM 5055 O O . ASP B 1 265 ? 21.875 15.836 -8.609 1 97.06 265 ASP B O 1
ATOM 5059 N N . PHE B 1 266 ? 23.359 14.836 -9.969 1 97.69 266 PHE B N 1
ATOM 5060 C CA . PHE B 1 266 ? 24.5 15.109 -9.094 1 97.69 266 PHE B CA 1
ATOM 5061 C C . PHE B 1 266 ? 24.641 16.609 -8.852 1 97.69 266 PHE B C 1
ATOM 5063 O O . PHE B 1 266 ? 24.734 17.047 -7.703 1 97.69 266 PHE B O 1
ATOM 5070 N N . ASN B 1 267 ? 24.641 17.453 -9.859 1 98 267 ASN B N 1
ATOM 5071 C CA . ASN B 1 267 ? 24.844 18.891 -9.75 1 98 267 ASN B CA 1
ATOM 5072 C C . ASN B 1 267 ? 23.703 19.578 -9 1 98 267 ASN B C 1
ATOM 5074 O O . ASN B 1 267 ? 23.938 20.453 -8.164 1 98 267 ASN B O 1
ATOM 5078 N N . SER B 1 268 ? 22.531 19.203 -9.312 1 97.94 268 SER B N 1
ATOM 5079 C CA . SER B 1 268 ? 21.375 19.766 -8.625 1 97.94 268 SER B CA 1
ATOM 5080 C C . SER B 1 268 ? 21.391 19.406 -7.141 1 97.94 268 SER B C 1
ATOM 5082 O O . SER B 1 268 ? 21 20.219 -6.301 1 97.94 268 SER B O 1
ATOM 5084 N N . THR B 1 269 ? 21.781 18.188 -6.855 1 98.25 269 THR B N 1
ATOM 5085 C CA . THR B 1 269 ? 21.906 17.766 -5.465 1 98.25 269 THR B CA 1
ATOM 5086 C C . THR B 1 269 ? 22.953 18.594 -4.734 1 98.25 269 THR B C 1
ATOM 5088 O O . THR B 1 269 ? 22.719 19.047 -3.613 1 98.25 269 THR B O 1
ATOM 5091 N N . ARG B 1 270 ? 24.094 18.781 -5.379 1 98.19 270 ARG B N 1
ATOM 5092 C CA . ARG B 1 270 ? 25.141 19.594 -4.781 1 98.19 270 ARG B CA 1
ATOM 5093 C C . ARG B 1 270 ? 24.656 21.016 -4.535 1 98.19 270 ARG B C 1
ATOM 5095 O O . ARG B 1 270 ? 24.922 21.609 -3.482 1 98.19 270 ARG B O 1
ATOM 5102 N N . GLN B 1 271 ? 23.984 21.594 -5.492 1 98.06 271 GLN B N 1
ATOM 5103 C CA . GLN B 1 271 ? 23.453 22.938 -5.363 1 98.06 271 GLN B CA 1
ATOM 5104 C C . GLN B 1 271 ? 22.438 23.016 -4.215 1 98.06 271 GLN B C 1
ATOM 5106 O O . GLN B 1 271 ? 22.453 23.969 -3.443 1 98.06 271 GLN B O 1
ATOM 5111 N N . LEU B 1 272 ? 21.594 22.031 -4.141 1 97.75 272 LEU B N 1
ATOM 5112 C CA . LEU B 1 272 ? 20.625 21.969 -3.047 1 97.75 272 LEU B CA 1
ATOM 5113 C C . LEU B 1 272 ? 21.328 22.031 -1.697 1 97.75 272 LEU B C 1
ATOM 5115 O O . LEU B 1 272 ? 20.922 22.781 -0.815 1 97.75 272 LEU B O 1
ATOM 5119 N N . LEU B 1 273 ? 22.375 21.219 -1.55 1 98.19 273 LEU B N 1
ATOM 5120 C CA . LEU B 1 273 ? 23.094 21.156 -0.287 1 98.19 273 LEU B CA 1
ATOM 5121 C C . LEU B 1 273 ? 23.797 22.484 0.003 1 98.19 273 LEU B C 1
ATOM 5123 O O . LEU B 1 273 ? 23.828 22.938 1.149 1 98.19 273 LEU B O 1
ATOM 5127 N N . SER B 1 274 ? 24.359 23.062 -1.02 1 98 274 SER B N 1
ATOM 5128 C CA . SER B 1 274 ? 25.016 24.359 -0.851 1 98 274 SER B CA 1
ATOM 5129 C C . SER B 1 274 ? 24.031 25.422 -0.416 1 98 274 SER B C 1
ATOM 5131 O O . SER B 1 274 ? 24.312 26.203 0.498 1 98 274 SER B O 1
ATOM 5133 N N . ASP B 1 275 ? 22.938 25.484 -1.067 1 97.56 275 ASP B N 1
ATOM 5134 C CA . ASP B 1 275 ? 21.906 26.438 -0.72 1 97.56 275 ASP B CA 1
ATOM 5135 C C . ASP B 1 275 ? 21.406 26.219 0.709 1 97.56 275 ASP B C 1
ATOM 5137 O O . ASP B 1 275 ? 21.156 27.188 1.438 1 97.56 275 ASP B O 1
ATOM 5141 N N . ARG B 1 276 ? 21.266 25.031 1.082 1 97.38 276 ARG B N 1
ATOM 5142 C CA . ARG B 1 276 ? 20.812 24.688 2.426 1 97.38 276 ARG B CA 1
ATOM 5143 C C . ARG B 1 276 ? 21.828 25.141 3.477 1 97.38 276 ARG B C 1
ATOM 5145 O O . ARG B 1 276 ? 21.438 25.625 4.543 1 97.38 276 ARG B O 1
ATOM 5152 N N . ALA B 1 277 ? 23.062 24.891 3.115 1 97.19 277 ALA B N 1
ATOM 5153 C CA . ALA B 1 277 ? 24.094 25.297 4.055 1 97.19 277 ALA B CA 1
ATOM 5154 C C . ALA B 1 277 ? 24.031 26.797 4.344 1 97.19 277 ALA B C 1
ATOM 5156 O O . ALA B 1 277 ? 24.25 27.219 5.48 1 97.19 277 ALA B O 1
ATOM 5157 N N . LYS B 1 278 ? 23.719 27.547 3.346 1 96.94 278 LYS B N 1
ATOM 5158 C CA . LYS B 1 278 ? 23.594 29 3.5 1 96.94 278 LYS B CA 1
ATOM 5159 C C . LYS B 1 278 ? 22.297 29.359 4.227 1 96.94 278 LYS B C 1
ATOM 5161 O O . LYS B 1 278 ? 22.328 30.125 5.191 1 96.94 278 LYS B O 1
ATOM 5166 N N . ARG B 1 279 ? 21.25 28.781 3.865 1 96.69 279 ARG B N 1
ATOM 5167 C CA . ARG B 1 279 ? 19.922 29.156 4.344 1 96.69 279 ARG B CA 1
ATOM 5168 C C . ARG B 1 279 ? 19.703 28.703 5.785 1 96.69 279 ARG B C 1
ATOM 5170 O O . ARG B 1 279 ? 19.031 29.391 6.562 1 96.69 279 ARG B O 1
ATOM 5177 N N . PHE B 1 280 ? 20.281 27.578 6.137 1 97.56 280 PHE B N 1
ATOM 5178 C CA . PHE B 1 280 ? 19.984 26.984 7.43 1 97.56 280 PHE B CA 1
ATOM 5179 C C . PHE B 1 280 ? 21.234 26.906 8.297 1 97.56 280 PHE B C 1
ATOM 5181 O O . PHE B 1 280 ? 21.422 25.938 9.039 1 97.56 280 PHE B O 1
ATOM 5188 N N . SER B 1 281 ? 22.078 27.906 8.156 1 96.38 281 SER B N 1
ATOM 5189 C CA . SER B 1 281 ? 23.359 27.969 8.859 1 96.38 281 SER B CA 1
ATOM 5190 C C . SER B 1 281 ? 23.156 27.891 10.375 1 96.38 281 SER B C 1
ATOM 5192 O O . SER B 1 281 ? 24.047 27.438 11.102 1 96.38 281 SER B O 1
ATOM 5194 N N . TYR B 1 282 ? 21.969 28.203 10.898 1 94.19 282 TYR B N 1
ATOM 5195 C CA . TYR B 1 282 ? 21.672 28.328 12.32 1 94.19 282 TYR B CA 1
ATOM 5196 C C . TYR B 1 282 ? 21.25 26.984 12.906 1 94.19 282 TYR B C 1
ATOM 5198 O O . TYR B 1 282 ? 21.172 26.812 14.125 1 94.19 282 TYR B O 1
ATOM 5206 N N . ARG B 1 283 ? 20.984 25.969 12.086 1 96.25 283 ARG B N 1
ATOM 5207 C CA . ARG B 1 283 ? 20.516 24.672 12.562 1 96.25 283 ARG B CA 1
ATOM 5208 C C . ARG B 1 283 ? 21.672 23.812 13.055 1 96.25 283 ARG B C 1
ATOM 5210 O O . ARG B 1 283 ? 22.812 24.016 12.664 1 96.25 283 ARG B O 1
ATOM 5217 N N . PRO B 1 284 ? 21.344 22.859 13.945 1 95.69 284 PRO B N 1
ATOM 5218 C CA . PRO B 1 284 ? 22.359 21.859 14.273 1 95.69 284 PRO B CA 1
ATOM 5219 C C . PRO B 1 284 ? 22.812 21.047 13.055 1 95.69 284 PRO B C 1
ATOM 5221 O O . PRO B 1 284 ? 21.984 20.719 12.188 1 95.69 284 PRO B O 1
ATOM 5224 N N . ALA B 1 285 ? 24.094 20.734 13.016 1 96.38 285 ALA B N 1
ATOM 5225 C CA . ALA B 1 285 ? 24.656 20.016 11.883 1 96.38 285 ALA B CA 1
ATOM 5226 C C . ALA B 1 285 ? 23.938 18.688 11.656 1 96.38 285 ALA B C 1
ATOM 5228 O O . ALA B 1 285 ? 23.766 18.25 10.523 1 96.38 285 ALA B O 1
ATOM 5229 N N . GLU B 1 286 ? 23.469 18.078 12.773 1 95.69 286 GLU B N 1
ATOM 5230 C CA . GLU B 1 286 ? 22.812 16.781 12.688 1 95.69 286 GLU B CA 1
ATOM 5231 C C . GLU B 1 286 ? 21.484 16.891 11.953 1 95.69 286 GLU B C 1
ATOM 5233 O O . GLU B 1 286 ? 20.938 15.883 11.492 1 95.69 286 GLU B O 1
ATOM 5238 N N . GLU B 1 287 ? 20.969 18.125 11.844 1 96.06 287 GLU B N 1
ATOM 5239 C CA . GLU B 1 287 ? 19.672 18.344 11.203 1 96.06 287 GLU B CA 1
ATOM 5240 C C . GLU B 1 287 ? 19.844 18.859 9.773 1 96.06 287 GLU B C 1
ATOM 5242 O O . GLU B 1 287 ? 18.891 19.328 9.156 1 96.06 287 GLU B O 1
ATOM 5247 N N . PHE B 1 288 ? 21.094 18.766 9.266 1 97.44 288 PHE B N 1
ATOM 5248 C CA . PHE B 1 288 ? 21.422 19.344 7.965 1 97.44 288 PHE B CA 1
ATOM 5249 C C . PHE B 1 288 ? 20.562 18.734 6.871 1 97.44 288 PHE B C 1
ATOM 5251 O O . PHE B 1 288 ? 20.156 19.438 5.934 1 97.44 288 PHE B O 1
ATOM 5258 N N . LEU B 1 289 ? 20.156 17.422 7.027 1 97.69 289 LEU B N 1
ATOM 5259 C CA . LEU B 1 289 ? 19.406 16.734 5.984 1 97.69 289 LEU B CA 1
ATOM 5260 C C . LEU B 1 289 ? 17.953 16.547 6.406 1 97.69 289 LEU B C 1
ATOM 5262 O O . LEU B 1 289 ? 17.219 15.75 5.812 1 97.69 289 LEU B O 1
ATOM 5266 N N . ASN B 1 290 ? 17.5 17.281 7.418 1 97.38 290 ASN B N 1
ATOM 5267 C CA . ASN B 1 290 ? 16.094 17.219 7.801 1 97.38 290 ASN B CA 1
ATOM 5268 C C . ASN B 1 290 ? 15.18 17.578 6.633 1 97.38 290 ASN B C 1
ATOM 5270 O O . ASN B 1 290 ? 15.383 18.578 5.961 1 97.38 290 ASN B O 1
ATOM 5274 N N . GLY B 1 291 ? 14.219 16.703 6.406 1 96.88 291 GLY B N 1
ATOM 5275 C CA . GLY B 1 291 ? 13.266 16.969 5.344 1 96.88 291 GLY B CA 1
ATOM 5276 C C . GLY B 1 291 ? 13.719 16.453 3.992 1 96.88 291 GLY B C 1
ATOM 5277 O O . GLY B 1 291 ? 12.953 16.484 3.023 1 96.88 291 GLY B O 1
ATOM 5278 N N . VAL B 1 292 ? 14.977 15.977 3.912 1 97.5 292 VAL B N 1
ATOM 5279 C CA . VAL B 1 292 ? 15.516 15.445 2.664 1 97.5 292 VAL B CA 1
ATOM 5280 C C . VAL B 1 292 ? 15.422 13.922 2.668 1 97.5 292 VAL B C 1
ATOM 5282 O O . VAL B 1 292 ? 14.883 13.32 1.73 1 97.5 292 VAL B O 1
ATOM 5285 N N . LEU B 1 293 ? 15.883 13.375 3.713 1 97.31 293 LEU B N 1
ATOM 5286 C CA . LEU B 1 293 ? 15.875 11.922 3.875 1 97.31 293 LEU B CA 1
ATOM 5287 C C . LEU B 1 293 ? 15.398 11.539 5.27 1 97.31 293 LEU B C 1
ATOM 5289 O O . LEU B 1 293 ? 15.312 12.391 6.16 1 97.31 293 LEU B O 1
ATOM 5293 N N . ASN B 1 294 ? 15.078 10.227 5.402 1 97.62 294 ASN B N 1
ATOM 5294 C CA . ASN B 1 294 ? 14.82 9.656 6.719 1 97.62 294 ASN B CA 1
ATOM 5295 C C . ASN B 1 294 ? 15.945 9.977 7.699 1 97.62 294 ASN B C 1
ATOM 5297 O O . ASN B 1 294 ? 17.125 9.914 7.34 1 97.62 294 ASN B O 1
ATOM 5301 N N . HIS B 1 295 ? 15.602 10.211 8.938 1 97.12 295 HIS B N 1
ATOM 5302 C CA . HIS B 1 295 ? 16.562 10.672 9.938 1 97.12 295 HIS B CA 1
ATOM 5303 C C . HIS B 1 295 ? 17.672 9.656 10.141 1 97.12 295 HIS B C 1
ATOM 5305 O O . HIS B 1 295 ? 18.844 10.039 10.32 1 97.12 295 HIS B O 1
ATOM 5311 N N . LYS B 1 296 ? 17.328 8.391 10.148 1 96.62 296 LYS B N 1
ATOM 5312 C CA . LYS B 1 296 ? 18.328 7.355 10.328 1 96.62 296 LYS B CA 1
ATOM 5313 C C . LYS B 1 296 ? 19.359 7.379 9.188 1 96.62 296 LYS B C 1
ATOM 5315 O O . LYS B 1 296 ? 20.562 7.324 9.43 1 96.62 296 LYS B O 1
ATOM 5320 N N . LEU B 1 297 ? 18.891 7.496 8 1 96.5 297 LEU B N 1
ATOM 5321 C CA . LEU B 1 297 ? 19.766 7.543 6.832 1 96.5 297 LEU B CA 1
ATOM 5322 C C . LEU B 1 297 ? 20.594 8.82 6.824 1 96.5 297 LEU B C 1
ATOM 5324 O O . LEU B 1 297 ? 21.781 8.797 6.488 1 96.5 297 LEU B O 1
ATOM 5328 N N . ALA B 1 298 ? 19.906 9.883 7.18 1 96.56 298 ALA B N 1
ATOM 5329 C CA . ALA B 1 298 ? 20.594 11.172 7.227 1 96.56 298 ALA B CA 1
ATOM 5330 C C . ALA B 1 298 ? 21.797 11.109 8.141 1 96.56 298 ALA B C 1
ATOM 5332 O O . ALA B 1 298 ? 22.891 11.562 7.773 1 96.56 298 ALA B O 1
ATOM 5333 N N . ARG B 1 299 ? 21.641 10.531 9.273 1 95.38 299 ARG B N 1
ATOM 5334 C CA . ARG B 1 299 ? 22.734 10.438 10.25 1 95.38 299 ARG B CA 1
ATOM 5335 C C . ARG B 1 299 ? 23.891 9.633 9.688 1 95.38 299 ARG B C 1
ATOM 5337 O O . ARG B 1 299 ? 25.062 10.008 9.859 1 95.38 299 ARG B O 1
ATOM 5344 N N . ILE B 1 300 ? 23.578 8.578 9.047 1 95.38 300 ILE B N 1
ATOM 5345 C CA . ILE B 1 300 ? 24.594 7.707 8.461 1 95.38 300 ILE B CA 1
ATOM 5346 C C . ILE B 1 300 ? 25.359 8.461 7.383 1 95.38 300 ILE B C 1
ATOM 5348 O O . ILE B 1 300 ? 26.594 8.438 7.352 1 95.38 300 ILE B O 1
ATOM 5352 N N . LEU B 1 301 ? 24.688 9.172 6.531 1 96.94 301 LEU B N 1
ATOM 5353 C CA . LEU B 1 301 ? 25.297 9.859 5.41 1 96.94 301 LEU B CA 1
ATOM 5354 C C . LEU B 1 301 ? 26.156 11.031 5.895 1 96.94 301 LEU B C 1
ATOM 5356 O O . LEU B 1 301 ? 27.234 11.289 5.352 1 96.94 301 LEU B O 1
ATOM 5360 N N . LEU B 1 302 ? 25.625 11.719 6.902 1 97.19 302 LEU B N 1
ATOM 5361 C CA . LEU B 1 302 ? 26.422 12.805 7.477 1 97.19 302 LEU B CA 1
ATOM 5362 C C . LEU B 1 302 ? 27.734 12.289 8.047 1 97.19 302 LEU B C 1
ATOM 5364 O O . LEU B 1 302 ? 28.797 12.867 7.801 1 97.19 302 LEU B O 1
ATOM 5368 N N . LYS B 1 303 ? 27.641 11.188 8.742 1 95.06 303 LYS B N 1
ATOM 5369 C CA . LYS B 1 303 ? 28.859 10.57 9.297 1 95.06 303 LYS B CA 1
ATOM 5370 C C . LYS B 1 303 ? 29.812 10.156 8.188 1 95.06 303 LYS B C 1
ATOM 5372 O O . LYS B 1 303 ? 31.016 10.391 8.281 1 95.06 303 LYS B O 1
ATOM 5377 N N . GLU B 1 304 ? 29.328 9.555 7.141 1 94.19 304 GLU B N 1
ATOM 5378 C CA . GLU B 1 304 ? 30.141 9.125 6.008 1 94.19 304 GLU B CA 1
ATOM 5379 C C . GLU B 1 304 ? 30.828 10.305 5.328 1 94.19 304 GLU B C 1
ATOM 5381 O O . GLU B 1 304 ? 31.906 10.164 4.746 1 94.19 304 GLU B O 1
ATOM 5386 N N . ALA B 1 305 ? 30.203 11.461 5.418 1 96 305 ALA B N 1
ATOM 5387 C CA . ALA B 1 305 ? 30.75 12.656 4.789 1 96 305 ALA B CA 1
ATOM 5388 C C . ALA B 1 305 ? 31.672 13.406 5.742 1 96 305 ALA B C 1
ATOM 5390 O O . ALA B 1 305 ? 32.188 14.477 5.406 1 96 305 ALA B O 1
ATOM 5391 N N . GLY B 1 306 ? 31.828 12.883 6.938 1 94.94 306 GLY B N 1
ATOM 5392 C CA . GLY B 1 306 ? 32.688 13.492 7.922 1 94.94 306 GLY B CA 1
ATOM 5393 C C . GLY B 1 306 ? 32.062 14.625 8.688 1 94.94 306 GLY B C 1
ATOM 5394 O O . GLY B 1 306 ? 32.75 15.5 9.219 1 94.94 306 GLY B O 1
ATOM 5395 N N . ILE B 1 307 ? 30.781 14.734 8.648 1 94.62 307 ILE B N 1
ATOM 5396 C CA . ILE B 1 307 ? 30.047 15.781 9.367 1 94.62 307 ILE B CA 1
ATOM 5397 C C . ILE B 1 307 ? 29.625 15.258 10.734 1 94.62 307 ILE B C 1
ATOM 5399 O O . ILE B 1 307 ? 28.891 14.266 10.828 1 94.62 307 ILE B O 1
ATOM 5403 N N . THR B 1 308 ? 30.125 15.836 11.758 1 84 308 THR B N 1
ATOM 5404 C CA . THR B 1 308 ? 29.906 15.375 13.125 1 84 308 THR B CA 1
ATOM 5405 C C . THR B 1 308 ? 28.562 15.859 13.656 1 84 308 THR B C 1
ATOM 5407 O O . THR B 1 308 ? 27.984 16.812 13.125 1 84 308 THR B O 1
ATOM 5410 N N . GLU B 1 309 ? 28.109 15.102 14.602 1 79.81 309 GLU B N 1
ATOM 5411 C CA . GLU B 1 309 ? 26.828 15.414 15.219 1 79.81 309 GLU B CA 1
ATOM 5412 C C . GLU B 1 309 ? 26.922 16.672 16.078 1 79.81 309 GLU B C 1
ATOM 5414 O O . GLU B 1 309 ? 25.906 17.328 16.328 1 79.81 309 GLU B O 1
ATOM 5419 N N . LYS B 1 310 ? 28.172 16.953 16.359 1 83.31 310 LYS B N 1
ATOM 5420 C CA . LYS B 1 310 ? 28.375 18.109 17.219 1 83.31 310 LYS B CA 1
ATOM 5421 C C . LYS B 1 310 ? 28.672 19.359 16.406 1 83.31 310 LYS B C 1
ATOM 5423 O O . LYS B 1 310 ? 29.281 19.281 15.336 1 83.31 310 LYS B O 1
ATOM 5428 N N . GLY B 1 311 ? 27.844 20.391 16.531 1 89.56 311 GLY B N 1
ATOM 5429 C CA . GLY B 1 311 ? 28.062 21.656 15.844 1 89.56 311 GLY B CA 1
ATOM 5430 C C . GLY B 1 311 ? 26.828 22.141 15.117 1 89.56 311 GLY B C 1
ATOM 5431 O O . GLY B 1 311 ? 25.703 21.719 15.406 1 89.56 311 GLY B O 1
ATOM 5432 N N . PHE B 1 312 ? 27.219 23.156 14.141 1 95.75 312 PHE B N 1
ATOM 5433 C CA . PHE B 1 312 ? 26.125 23.812 13.414 1 95.75 312 PHE B CA 1
ATOM 5434 C C . PHE B 1 312 ? 26.344 23.703 11.906 1 95.75 312 PHE B C 1
ATOM 5436 O O . PHE B 1 312 ? 27.453 23.422 11.453 1 95.75 312 PHE B O 1
ATOM 5443 N N . VAL B 1 313 ? 25.328 23.891 11.164 1 97 313 VAL B N 1
ATOM 5444 C CA . VAL B 1 313 ? 25.359 23.812 9.703 1 97 313 VAL B CA 1
ATOM 5445 C C . VAL B 1 313 ? 26.375 24.812 9.156 1 97 313 VAL B C 1
ATOM 5447 O O . VAL B 1 313 ? 27.062 24.531 8.172 1 97 313 VAL B O 1
ATOM 5450 N N . LYS B 1 314 ? 26.5 25.969 9.82 1 95.69 314 LYS B N 1
ATOM 5451 C CA . LYS B 1 314 ? 27.422 26.984 9.359 1 95.69 314 LYS B CA 1
ATOM 5452 C C . LYS B 1 314 ? 28.859 26.469 9.367 1 95.69 314 LYS B C 1
ATOM 5454 O O . LYS B 1 314 ? 29.734 27.016 8.68 1 95.69 314 LYS B O 1
ATOM 5459 N N . ASP B 1 315 ? 29.141 25.359 10.109 1 95.56 315 ASP B N 1
ATOM 5460 C CA . ASP B 1 315 ? 30.484 24.828 10.25 1 95.56 315 ASP B CA 1
ATOM 5461 C C . ASP B 1 315 ? 30.781 23.781 9.18 1 95.56 315 ASP B C 1
ATOM 5463 O O . ASP B 1 315 ? 31.922 23.328 9.047 1 95.56 315 ASP B O 1
ATOM 5467 N N . ILE B 1 316 ? 29.828 23.391 8.43 1 96.88 316 ILE B N 1
ATOM 5468 C CA . ILE B 1 316 ? 30 22.391 7.383 1 96.88 316 ILE B CA 1
ATOM 5469 C C . ILE B 1 316 ? 30.766 23 6.211 1 96.88 316 ILE B C 1
ATOM 5471 O O . ILE B 1 316 ? 30.359 24.016 5.652 1 96.88 316 ILE B O 1
ATOM 5475 N N . THR B 1 317 ? 31.859 22.406 5.824 1 95.81 317 THR B N 1
ATOM 5476 C CA . THR B 1 317 ? 32.75 22.953 4.812 1 95.81 317 THR B CA 1
ATOM 5477 C C . THR B 1 317 ? 32.312 22.531 3.414 1 95.81 317 THR B C 1
ATOM 5479 O O . THR B 1 317 ? 31.531 21.594 3.262 1 95.81 317 THR B O 1
ATOM 5482 N N . ASN B 1 318 ? 32.844 23.203 2.428 1 96.69 318 ASN B N 1
ATOM 5483 C CA . ASN B 1 318 ? 32.562 22.859 1.037 1 96.69 318 ASN B CA 1
ATOM 5484 C C . ASN B 1 318 ? 33.062 21.453 0.697 1 96.69 318 ASN B C 1
ATOM 5486 O O . ASN B 1 318 ? 32.469 20.766 -0.118 1 96.69 318 ASN B O 1
ATOM 5490 N N . ILE B 1 319 ? 34.156 21.125 1.268 1 97.25 319 ILE B N 1
ATOM 5491 C CA . ILE B 1 319 ? 34.688 19.781 1.055 1 97.25 319 ILE B CA 1
ATOM 5492 C C . ILE B 1 319 ? 33.719 18.734 1.574 1 97.25 319 ILE B C 1
ATOM 5494 O O . ILE B 1 319 ? 33.469 17.719 0.914 1 97.25 319 ILE B O 1
ATOM 5498 N N . GLN B 1 320 ? 33.156 19.016 2.744 1 97.25 320 GLN B N 1
ATOM 5499 C CA . GLN B 1 320 ? 32.188 18.109 3.328 1 97.25 320 GLN B CA 1
ATOM 5500 C C . GLN B 1 320 ? 30.922 18.062 2.49 1 97.25 320 GLN B C 1
ATOM 5502 O O . GLN B 1 320 ? 30.312 17 2.34 1 97.25 320 GLN B O 1
ATOM 5507 N N . ILE B 1 321 ? 30.5 19.172 1.951 1 98 321 ILE B N 1
ATOM 5508 C CA . ILE B 1 321 ? 29.344 19.219 1.079 1 98 321 ILE B CA 1
ATOM 5509 C C . ILE B 1 321 ? 29.578 18.359 -0.16 1 98 321 ILE B C 1
ATOM 5511 O O . ILE B 1 321 ? 28.703 17.609 -0.582 1 98 321 ILE B O 1
ATOM 5515 N N . LYS B 1 322 ? 30.75 18.453 -0.734 1 97.81 322 LYS B N 1
ATOM 5516 C CA . LYS B 1 322 ? 31.094 17.656 -1.899 1 97.81 322 LYS B CA 1
ATOM 5517 C C . LYS B 1 322 ? 31.078 16.156 -1.56 1 97.81 322 LYS B C 1
ATOM 5519 O O . LYS B 1 322 ? 30.562 15.344 -2.326 1 97.81 322 LYS B O 1
ATOM 5524 N N . LYS B 1 323 ? 31.703 15.875 -0.457 1 98.06 323 LYS B N 1
ATOM 5525 C CA . LYS B 1 323 ? 31.719 14.484 -0.014 1 98.06 323 LYS B CA 1
ATOM 5526 C C . LYS B 1 323 ? 30.297 13.969 0.237 1 98.06 323 LYS B C 1
ATOM 5528 O O . LYS B 1 323 ? 29.969 12.844 -0.14 1 98.06 323 LYS B O 1
ATOM 5533 N N . LEU B 1 324 ? 29.5 14.812 0.908 1 98.25 324 LEU B N 1
ATOM 5534 C CA . LEU B 1 324 ? 28.125 14.438 1.196 1 98.25 324 LEU B CA 1
ATOM 5535 C C . LEU B 1 324 ? 27.344 14.219 -0.093 1 98.25 324 LEU B C 1
ATOM 5537 O O . LEU B 1 324 ? 26.531 13.297 -0.182 1 98.25 324 LEU B O 1
ATOM 5541 N N . THR B 1 325 ? 27.531 15.07 -1.093 1 98.62 325 THR B N 1
ATOM 5542 C CA . THR B 1 325 ? 26.906 14.891 -2.393 1 98.62 325 THR B CA 1
ATOM 5543 C C . THR B 1 325 ? 27.266 13.539 -2.992 1 98.62 325 THR B C 1
ATOM 5545 O O . THR B 1 325 ? 26.391 12.812 -3.479 1 98.62 325 THR B O 1
ATOM 5548 N N . SER B 1 326 ? 28.547 13.219 -2.895 1 98.19 326 SER B N 1
ATOM 5549 C CA . SER B 1 326 ? 29.047 11.961 -3.451 1 98.19 326 SER B CA 1
ATOM 5550 C C . SER B 1 326 ? 28.422 10.758 -2.748 1 98.19 326 SER B C 1
ATOM 5552 O O . SER B 1 326 ? 28.016 9.797 -3.4 1 98.19 326 SER B O 1
ATOM 5554 N N . VAL B 1 327 ? 28.297 10.852 -1.479 1 97.31 327 VAL B N 1
ATOM 5555 C CA . VAL B 1 327 ? 27.766 9.727 -0.723 1 97.31 327 VAL B CA 1
ATOM 5556 C C . VAL B 1 327 ? 26.266 9.617 -0.96 1 97.31 327 VAL B C 1
ATOM 5558 O O . VAL B 1 327 ? 25.719 8.508 -1.07 1 97.31 327 VAL B O 1
ATOM 5561 N N . LEU B 1 328 ? 25.562 10.734 -1.022 1 98.12 328 LEU B N 1
ATOM 5562 C CA . LEU B 1 328 ? 24.125 10.766 -1.278 1 98.12 328 LEU B CA 1
ATOM 5563 C C . LEU B 1 328 ? 23.797 10.172 -2.643 1 98.12 328 LEU B C 1
ATOM 5565 O O . LEU B 1 328 ? 22.781 9.508 -2.807 1 98.12 328 LEU B O 1
ATOM 5569 N N . LYS B 1 329 ? 24.641 10.398 -3.609 1 98.19 329 LYS B N 1
ATOM 5570 C CA . LYS B 1 329 ? 24.359 10.062 -5 1 98.19 329 LYS B CA 1
ATOM 5571 C C . LYS B 1 329 ? 24.969 8.711 -5.375 1 98.19 329 LYS B C 1
ATOM 5573 O O . LYS B 1 329 ? 24.656 8.148 -6.426 1 98.19 329 LYS B O 1
ATOM 5578 N N . GLY B 1 330 ? 25.812 8.227 -4.488 1 97.44 330 GLY B N 1
ATOM 5579 C CA . GLY B 1 330 ? 26.5 6.984 -4.797 1 97.44 330 GLY B CA 1
ATOM 5580 C C . GLY B 1 330 ? 27.062 6.293 -3.568 1 97.44 330 GLY B C 1
ATOM 5581 O O . GLY B 1 330 ? 28.25 5.961 -3.523 1 97.44 330 GLY B O 1
ATOM 5582 N N . LEU B 1 331 ? 26.203 6.051 -2.6 1 97.19 331 LEU B N 1
ATOM 5583 C CA . LEU B 1 331 ? 26.656 5.289 -1.438 1 97.19 331 LEU B CA 1
ATOM 5584 C C . LEU B 1 331 ? 27.047 3.867 -1.835 1 97.19 331 LEU B C 1
ATOM 5586 O O . LEU B 1 331 ? 26.203 3.105 -2.312 1 97.19 331 LEU B O 1
ATOM 5590 N N . GLU B 1 332 ? 28.234 3.586 -1.686 1 96.19 332 GLU B N 1
ATOM 5591 C CA . GLU B 1 332 ? 28.719 2.277 -2.117 1 96.19 332 GLU B CA 1
ATOM 5592 C C . GLU B 1 332 ? 28.594 1.247 -0.998 1 96.19 332 GLU B C 1
ATOM 5594 O O . GLU B 1 332 ? 28.812 1.566 0.173 1 96.19 332 GLU B O 1
ATOM 5599 N N . THR B 1 333 ? 28.25 0.078 -1.389 1 97.12 333 THR B N 1
ATOM 5600 C CA . THR B 1 333 ? 28.219 -1.039 -0.451 1 97.12 333 THR B CA 1
ATOM 5601 C C . THR B 1 333 ? 28.688 -2.326 -1.127 1 97.12 333 THR B C 1
ATOM 5603 O O . THR B 1 333 ? 28.469 -2.518 -2.324 1 97.12 333 THR B O 1
ATOM 5606 N N . GLU B 1 334 ? 29.344 -3.111 -0.374 1 98.31 334 GLU B N 1
ATOM 5607 C CA . GLU B 1 334 ? 29.781 -4.406 -0.882 1 98.31 334 GLU B CA 1
ATOM 5608 C C . GLU B 1 334 ? 28.766 -5.496 -0.589 1 98.31 334 GLU B C 1
ATOM 5610 O O . GLU B 1 334 ? 28.344 -5.664 0.557 1 98.31 334 GLU B O 1
ATOM 5615 N N . ILE B 1 335 ? 28.375 -6.168 -1.599 1 98.81 335 ILE B N 1
ATOM 5616 C CA . ILE B 1 335 ? 27.438 -7.266 -1.447 1 98.81 335 ILE B CA 1
ATOM 5617 C C . ILE B 1 335 ? 28.188 -8.562 -1.146 1 98.81 335 ILE B C 1
ATOM 5619 O O . ILE B 1 335 ? 29.016 -9.008 -1.947 1 98.81 335 ILE B O 1
ATOM 5623 N N . LEU B 1 336 ? 27.859 -9.125 -0.019 1 98.38 336 LEU B N 1
ATOM 5624 C CA . LEU B 1 336 ? 28.578 -10.312 0.429 1 98.38 336 LEU B CA 1
ATOM 5625 C C . LEU B 1 336 ? 27.859 -11.578 -0.016 1 98.38 336 LEU B C 1
ATOM 5627 O O . LEU B 1 336 ? 28.5 -12.594 -0.296 1 98.38 336 LEU B O 1
ATOM 5631 N N . ALA B 1 337 ? 26.562 -11.539 -0.011 1 98.25 337 ALA B N 1
ATOM 5632 C CA . ALA B 1 337 ? 25.766 -12.727 -0.318 1 98.25 337 ALA B CA 1
ATOM 5633 C C . ALA B 1 337 ? 24.312 -12.367 -0.608 1 98.25 337 ALA B C 1
ATOM 5635 O O . ALA B 1 337 ? 23.844 -11.297 -0.218 1 98.25 337 ALA B O 1
ATOM 5636 N N . ALA B 1 338 ? 23.719 -13.164 -1.382 1 98.31 338 ALA B N 1
ATOM 5637 C CA . ALA B 1 338 ? 22.25 -13.195 -1.414 1 98.31 338 ALA B CA 1
ATOM 5638 C C . ALA B 1 338 ? 21.703 -14.047 -0.277 1 98.31 338 ALA B C 1
ATOM 5640 O O . ALA B 1 338 ? 22.344 -14.984 0.177 1 98.31 338 ALA B O 1
ATOM 5641 N N . ASN B 1 339 ? 20.516 -13.648 0.211 1 97.94 339 ASN B N 1
ATOM 5642 C CA . ASN B 1 339 ? 19.859 -14.539 1.158 1 97.94 339 ASN B CA 1
ATOM 5643 C C . ASN B 1 339 ? 19.562 -15.898 0.534 1 97.94 339 ASN B C 1
ATOM 5645 O O . ASN B 1 339 ? 19.656 -16.062 -0.684 1 97.94 339 ASN B O 1
ATOM 5649 N N . SER B 1 340 ? 19.297 -16.906 1.386 1 96.88 340 SER B N 1
ATOM 5650 C CA . SER B 1 340 ? 19.141 -18.281 0.955 1 96.88 340 SER B CA 1
ATOM 5651 C C . SER B 1 340 ? 17.812 -18.5 0.232 1 96.88 340 SER B C 1
ATOM 5653 O O . SER B 1 340 ? 17 -17.578 0.127 1 96.88 340 SER B O 1
ATOM 5655 N N . PHE B 1 341 ? 17.594 -19.672 -0.269 1 97.31 341 PHE B N 1
ATOM 5656 C CA . PHE B 1 341 ? 16.391 -20.062 -1 1 97.31 341 PHE B CA 1
ATOM 5657 C C . PHE B 1 341 ? 15.148 -19.906 -0.128 1 97.31 341 PHE B C 1
ATOM 5659 O O . PHE B 1 341 ? 14.055 -19.656 -0.637 1 97.31 341 PHE B O 1
ATOM 5666 N N . ASP B 1 342 ? 15.328 -20 1.188 1 96.19 342 ASP B N 1
ATOM 5667 C CA . ASP B 1 342 ? 14.219 -19.844 2.119 1 96.19 342 ASP B CA 1
ATOM 5668 C C . ASP B 1 342 ? 13.555 -18.469 1.978 1 96.19 342 ASP B C 1
ATOM 5670 O O . ASP B 1 342 ? 12.367 -18.312 2.268 1 96.19 342 ASP B O 1
ATOM 5674 N N . GLN B 1 343 ? 14.344 -17.516 1.479 1 96.06 343 GLN B N 1
ATOM 5675 C CA . GLN B 1 343 ? 13.844 -16.156 1.391 1 96.06 343 GLN B CA 1
ATOM 5676 C C . GLN B 1 343 ? 13.711 -15.711 -0.063 1 96.06 343 GLN B C 1
ATOM 5678 O O . GLN B 1 343 ? 13.266 -14.594 -0.338 1 96.06 343 GLN B O 1
ATOM 5683 N N . ALA B 1 344 ? 14.102 -16.562 -0.933 1 97.38 344 ALA B N 1
ATOM 5684 C CA . ALA B 1 344 ? 14.031 -16.234 -2.355 1 97.38 344 ALA B CA 1
ATOM 5685 C C . ALA B 1 344 ? 12.617 -16.453 -2.895 1 97.38 344 ALA B C 1
ATOM 5687 O O . ALA B 1 344 ? 11.977 -17.453 -2.57 1 97.38 344 ALA B O 1
ATOM 5688 N N . GLN B 1 345 ? 12.219 -15.555 -3.703 1 95.94 345 GLN B N 1
ATOM 5689 C CA . GLN B 1 345 ? 10.891 -15.703 -4.305 1 95.94 345 GLN B CA 1
ATOM 5690 C C . GLN B 1 345 ? 10.93 -16.656 -5.492 1 95.94 345 GLN B C 1
ATOM 5692 O O . GLN B 1 345 ? 9.953 -17.344 -5.773 1 95.94 345 GLN B O 1
ATOM 5697 N N . VAL B 1 346 ? 12.039 -16.625 -6.184 1 97.12 346 VAL B N 1
ATOM 5698 C CA . VAL B 1 346 ? 12.227 -17.516 -7.332 1 97.12 346 VAL B CA 1
ATOM 5699 C C . VAL B 1 346 ? 13.688 -17.953 -7.422 1 97.12 346 VAL B C 1
ATOM 5701 O O . VAL B 1 346 ? 14.484 -17.641 -6.531 1 97.12 346 VAL B O 1
ATOM 5704 N N . CYS B 1 347 ? 13.922 -18.719 -8.445 1 96.56 347 CYS B N 1
ATOM 5705 C CA . CYS B 1 347 ? 15.273 -19.203 -8.734 1 96.56 347 CYS B CA 1
ATOM 5706 C C . CYS B 1 347 ? 15.742 -18.734 -10.102 1 96.56 347 CYS B C 1
ATOM 5708 O O . CYS B 1 347 ? 14.961 -18.703 -11.055 1 96.56 347 CYS B O 1
ATOM 5710 N N . SER B 1 348 ? 16.984 -18.281 -10.055 1 97.31 348 SER B N 1
ATOM 5711 C CA . SER B 1 348 ? 17.656 -18.219 -11.352 1 97.31 348 SER B CA 1
ATOM 5712 C C . SER B 1 348 ? 18.391 -19.516 -11.664 1 97.31 348 SER B C 1
ATOM 5714 O O . SER B 1 348 ? 18.906 -20.172 -10.758 1 97.31 348 SER B O 1
ATOM 5716 N N . GLY B 1 349 ? 18.375 -19.859 -12.961 1 97.94 349 GLY B N 1
ATOM 5717 C CA . GLY B 1 349 ? 18.875 -21.156 -13.336 1 97.94 349 GLY B CA 1
ATOM 5718 C C . GLY B 1 349 ? 17.797 -22.219 -13.422 1 97.94 349 GLY B C 1
ATOM 5719 O O . GLY B 1 349 ? 16.609 -21.922 -13.242 1 97.94 349 GLY B O 1
ATOM 5720 N N . GLY B 1 350 ? 18.219 -23.516 -13.641 1 98.44 350 GLY B N 1
ATOM 5721 C CA . GLY B 1 350 ? 17.312 -24.625 -13.867 1 98.44 350 GLY B CA 1
ATOM 5722 C C . GLY B 1 350 ? 17.609 -25.406 -15.133 1 98.44 350 GLY B C 1
ATOM 5723 O O . GLY B 1 350 ? 18.734 -25.344 -15.648 1 98.44 350 GLY B O 1
ATOM 5724 N N . ILE B 1 351 ? 16.641 -26.125 -15.57 1 98.75 351 ILE B N 1
ATOM 5725 C CA . ILE B 1 351 ? 16.844 -26.922 -16.781 1 98.75 351 ILE B CA 1
ATOM 5726 C C . ILE B 1 351 ? 17.094 -26 -17.969 1 98.75 351 ILE B C 1
ATOM 5728 O O . ILE B 1 351 ? 16.344 -25.047 -18.188 1 98.75 351 ILE B O 1
ATOM 5732 N N . ASP B 1 352 ? 18.141 -26.281 -18.719 1 98.69 352 ASP B N 1
ATOM 5733 C CA . ASP B 1 352 ? 18.516 -25.484 -19.891 1 98.69 352 ASP B CA 1
ATOM 5734 C C . ASP B 1 352 ? 17.406 -25.5 -20.938 1 98.69 352 ASP B C 1
ATOM 5736 O O . ASP B 1 352 ? 17.016 -26.562 -21.422 1 98.69 352 ASP B O 1
ATOM 5740 N N . THR B 1 353 ? 16.906 -24.328 -21.281 1 98.5 353 THR B N 1
ATOM 5741 C CA . THR B 1 353 ? 15.766 -24.234 -22.188 1 98.5 353 THR B CA 1
ATOM 5742 C C . THR B 1 353 ? 16.141 -24.719 -23.578 1 98.5 353 THR B C 1
ATOM 5744 O O . THR B 1 353 ? 15.266 -25.047 -24.391 1 98.5 353 THR B O 1
ATOM 5747 N N . ARG B 1 354 ? 17.484 -24.875 -24.047 1 97.75 354 ARG B N 1
ATOM 5748 C CA . ARG B 1 354 ? 17.938 -25.406 -25.344 1 97.75 354 ARG B CA 1
ATOM 5749 C C . ARG B 1 354 ? 17.547 -26.859 -25.5 1 97.75 354 ARG B C 1
ATOM 5751 O O . ARG B 1 354 ? 17.516 -27.375 -26.625 1 97.75 354 ARG B O 1
ATOM 5758 N N . ASP B 1 355 ? 17.188 -27.438 -24.297 1 98.44 355 ASP B N 1
ATOM 5759 C CA . ASP B 1 355 ? 16.844 -28.859 -24.312 1 98.44 355 ASP B CA 1
ATOM 5760 C C . ASP B 1 355 ? 15.336 -29.062 -24.438 1 98.44 355 ASP B C 1
ATOM 5762 O O . ASP B 1 355 ? 14.844 -30.188 -24.344 1 98.44 355 ASP B O 1
ATOM 5766 N N . VAL B 1 356 ? 14.578 -28.078 -24.656 1 98.69 356 VAL B N 1
ATOM 5767 C CA . VAL B 1 356 ? 13.117 -28.156 -24.609 1 98.69 356 VAL B CA 1
ATOM 5768 C C . VAL B 1 356 ? 12.531 -27.5 -25.859 1 98.69 356 VAL B C 1
ATOM 5770 O O . VAL B 1 356 ? 13 -26.438 -26.297 1 98.69 356 VAL B O 1
ATOM 5773 N N . ASP B 1 357 ? 11.562 -28.031 -26.484 1 98.69 357 ASP B N 1
ATOM 5774 C CA . ASP B 1 357 ? 10.875 -27.469 -27.641 1 98.69 357 ASP B CA 1
ATOM 5775 C C . ASP B 1 357 ? 9.891 -26.391 -27.219 1 98.69 357 ASP B C 1
ATOM 5777 O O . ASP B 1 357 ? 8.914 -26.656 -26.5 1 98.69 357 ASP B O 1
ATOM 5781 N N . PRO B 1 358 ? 10.078 -25.141 -27.609 1 98.31 358 PRO B N 1
ATOM 5782 C CA . PRO B 1 358 ? 9.227 -24.031 -27.156 1 98.31 358 PRO B CA 1
ATOM 5783 C C . PRO B 1 358 ? 7.812 -24.109 -27.719 1 98.31 358 PRO B C 1
ATOM 5785 O O . PRO B 1 358 ? 6.926 -23.375 -27.266 1 98.31 358 PRO B O 1
ATOM 5788 N N . ASN B 1 359 ? 7.586 -24.938 -28.672 1 98.44 359 ASN B N 1
ATOM 5789 C CA . ASN B 1 359 ? 6.262 -25.031 -29.266 1 98.44 359 ASN B CA 1
ATOM 5790 C C . ASN B 1 359 ? 5.387 -26.047 -28.531 1 98.44 359 ASN B C 1
ATOM 5792 O O . ASN B 1 359 ? 4.164 -26.016 -28.656 1 98.44 359 ASN B O 1
ATOM 5796 N N . THR B 1 360 ? 6.055 -26.953 -27.781 1 98.62 360 THR B N 1
ATOM 5797 C CA . THR B 1 360 ? 5.289 -28.031 -27.172 1 98.62 360 THR B CA 1
ATOM 5798 C C . THR B 1 360 ? 5.676 -28.203 -25.703 1 98.62 360 THR B C 1
ATOM 5800 O O . THR B 1 360 ? 4.957 -28.844 -24.938 1 98.62 360 THR B O 1
ATOM 5803 N N . MET B 1 361 ? 6.816 -27.734 -25.266 1 98.81 361 MET B N 1
ATOM 5804 C CA . MET B 1 361 ? 7.422 -27.891 -23.953 1 98.81 361 MET B CA 1
ATOM 5805 C C . MET B 1 361 ? 7.984 -29.297 -23.781 1 98.81 361 MET B C 1
ATOM 5807 O O . MET B 1 361 ? 8.352 -29.703 -22.672 1 98.81 361 MET B O 1
ATOM 5811 N N . GLU B 1 362 ? 8.055 -30.047 -24.859 1 98.88 362 GLU B N 1
ATOM 5812 C CA . GLU B 1 362 ? 8.586 -31.406 -24.812 1 98.88 362 GLU B CA 1
ATOM 5813 C C . GLU B 1 362 ? 10.109 -31.406 -24.781 1 98.88 362 GLU B C 1
ATOM 5815 O O . GLU B 1 362 ? 10.75 -30.578 -25.438 1 98.88 362 GLU B O 1
ATOM 5820 N N . SER B 1 363 ? 10.641 -32.312 -23.984 1 98.88 363 SER B N 1
ATOM 5821 C CA . SER B 1 363 ? 12.086 -32.562 -23.969 1 98.88 363 SER B CA 1
ATOM 5822 C C . SER B 1 363 ? 12.594 -32.938 -25.344 1 98.88 363 SER B C 1
ATOM 5824 O O . SER B 1 363 ? 11.961 -33.75 -26.047 1 9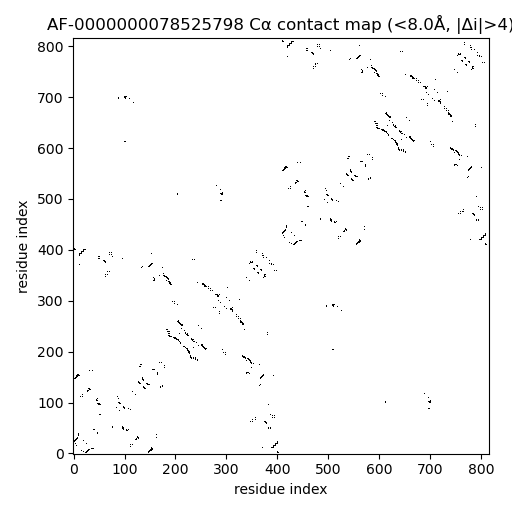8.88 363 SER B O 1
ATOM 5826 N N . LYS B 1 364 ? 13.688 -32.406 -25.734 1 98.56 364 LYS B N 1
ATOM 5827 C CA . LYS B 1 364 ? 14.344 -32.812 -26.969 1 98.56 364 LYS B CA 1
ATOM 5828 C C . LYS B 1 364 ? 15.164 -34.062 -26.766 1 98.56 364 LYS B C 1
ATOM 5830 O O . LYS B 1 364 ? 15.609 -34.688 -27.734 1 98.56 364 LYS B O 1
ATOM 5835 N N . LEU B 1 365 ? 15.344 -34.5 -25.516 1 98.62 365 LEU B N 1
ATOM 5836 C CA . LEU B 1 365 ? 16.219 -35.625 -25.156 1 98.62 365 LEU B CA 1
ATOM 5837 C C . LEU B 1 365 ? 15.398 -36.875 -24.875 1 98.62 365 LEU B C 1
ATOM 5839 O O . LEU B 1 365 ? 15.883 -38 -25.062 1 98.62 365 LEU B O 1
ATOM 5843 N N . VAL B 1 366 ? 14.219 -36.719 -24.391 1 98.56 366 VAL B N 1
ATOM 5844 C CA . VAL B 1 366 ? 13.367 -37.844 -24.016 1 98.56 366 VAL B CA 1
ATOM 5845 C C . VAL B 1 366 ? 11.969 -37.625 -24.594 1 98.56 366 VAL B C 1
ATOM 5847 O O . VAL B 1 366 ? 11.219 -36.781 -24.141 1 98.56 366 VAL B O 1
ATOM 5850 N N . ASN B 1 367 ? 11.578 -38.5 -25.547 1 98 367 ASN B N 1
ATOM 5851 C CA . ASN B 1 367 ? 10.258 -38.438 -26.156 1 98 367 ASN B CA 1
ATOM 5852 C C . ASN B 1 367 ? 9.156 -38.688 -25.125 1 98 367 ASN B C 1
ATOM 5854 O O . ASN B 1 367 ? 9.234 -39.625 -24.328 1 98 367 ASN B O 1
ATOM 5858 N N . GLY B 1 368 ? 8.188 -37.75 -25.047 1 98.38 368 GLY B N 1
ATOM 5859 C CA . GLY B 1 368 ? 7.055 -37.906 -24.141 1 98.38 368 GLY B CA 1
ATOM 5860 C C . GLY B 1 368 ? 7.25 -37.219 -22.812 1 98.38 368 GLY B C 1
ATOM 5861 O O . GLY B 1 368 ? 6.332 -37.188 -21.984 1 98.38 368 GLY B O 1
ATOM 5862 N N . LEU B 1 369 ? 8.492 -36.688 -22.594 1 98.81 369 LEU B N 1
ATOM 5863 C CA . LEU B 1 369 ? 8.758 -35.938 -21.391 1 98.81 369 LEU B CA 1
ATOM 5864 C C . LEU B 1 369 ? 8.578 -34.438 -21.656 1 98.81 369 LEU B C 1
ATOM 5866 O O . LEU B 1 369 ? 9.172 -33.906 -22.594 1 98.81 369 LEU B O 1
ATOM 5870 N N . TYR B 1 370 ? 7.746 -33.812 -20.891 1 98.88 370 TYR B N 1
ATOM 5871 C CA . TYR B 1 370 ? 7.52 -32.375 -20.969 1 98.88 370 TYR B CA 1
ATOM 5872 C C . TYR B 1 370 ? 7.988 -31.672 -19.688 1 98.88 370 TYR B C 1
ATOM 5874 O O . TYR B 1 370 ? 8.008 -32.281 -18.625 1 98.88 370 TYR B O 1
ATOM 5882 N N . LEU B 1 371 ? 8.414 -30.453 -19.844 1 98.88 371 LEU B N 1
ATOM 5883 C CA . LEU B 1 371 ? 8.906 -29.672 -18.719 1 98.88 371 LEU B CA 1
ATOM 5884 C C . LEU B 1 371 ? 8.109 -28.375 -18.578 1 98.88 371 LEU B C 1
ATOM 5886 O O . LEU B 1 371 ? 7.82 -27.703 -19.578 1 98.88 371 LEU B O 1
ATOM 5890 N N . ALA B 1 372 ? 7.734 -28.016 -17.328 1 98.69 372 ALA B N 1
ATOM 5891 C CA . ALA B 1 372 ? 6.91 -26.812 -17.172 1 98.69 372 ALA B CA 1
ATOM 5892 C C . ALA B 1 372 ? 7.191 -26.141 -15.828 1 98.69 372 ALA B C 1
ATOM 5894 O O . ALA B 1 372 ? 7.363 -26.812 -14.812 1 98.69 372 ALA B O 1
ATOM 5895 N N . GLY B 1 373 ? 7.168 -24.812 -15.867 1 98.25 373 GLY B N 1
ATOM 5896 C CA . GLY B 1 373 ? 7.23 -24.016 -14.656 1 98.25 373 GLY B CA 1
ATOM 5897 C C . GLY B 1 373 ? 8.641 -23.594 -14.297 1 98.25 373 GLY B C 1
ATOM 5898 O O . GLY B 1 373 ? 9.508 -23.469 -15.164 1 98.25 373 GLY B O 1
ATOM 5899 N N . GLU B 1 374 ? 8.852 -23.406 -13.008 1 97.56 374 GLU B N 1
ATOM 5900 C CA . GLU B 1 374 ? 10.07 -22.797 -12.484 1 97.56 374 GLU B CA 1
ATOM 5901 C C . GLU B 1 374 ? 11.242 -23.781 -12.547 1 97.56 374 GLU B C 1
ATOM 5903 O O . GLU B 1 374 ? 12.383 -23.406 -12.273 1 97.56 374 GLU B O 1
ATOM 5908 N N . ILE B 1 375 ? 10.953 -25 -12.898 1 98.38 375 ILE B N 1
ATOM 5909 C CA . ILE B 1 375 ? 12.031 -25.984 -13.039 1 98.38 375 ILE B CA 1
ATOM 5910 C C . ILE B 1 375 ? 12.945 -25.578 -14.195 1 98.38 375 ILE B C 1
ATOM 5912 O O . ILE B 1 375 ? 14.102 -26 -14.25 1 98.38 375 ILE B O 1
ATOM 5916 N N . LEU B 1 376 ? 12.43 -24.812 -15.156 1 98.69 376 LEU B N 1
ATOM 5917 C CA . LEU B 1 376 ? 13.188 -24.375 -16.312 1 98.69 376 LEU B CA 1
ATOM 5918 C C . LEU B 1 376 ? 14.008 -23.125 -15.984 1 98.69 376 LEU B C 1
ATOM 5920 O O . LEU B 1 376 ? 13.648 -22.359 -15.078 1 98.69 376 LEU B O 1
ATOM 5924 N N . ASP B 1 377 ? 15.086 -22.922 -16.672 1 98.5 377 ASP B N 1
ATOM 5925 C CA . ASP B 1 377 ? 15.922 -21.734 -16.531 1 98.5 377 ASP B CA 1
ATOM 5926 C C . ASP B 1 377 ? 15.234 -20.5 -17.078 1 98.5 377 ASP B C 1
ATOM 5928 O O . ASP B 1 377 ? 15.695 -19.906 -18.062 1 98.5 377 ASP B O 1
ATOM 5932 N N . VAL B 1 378 ? 14.102 -20.125 -16.453 1 98.44 378 VAL B N 1
ATOM 5933 C CA . VAL B 1 378 ? 13.305 -18.938 -16.766 1 98.44 378 VAL B CA 1
ATOM 5934 C C . VAL B 1 378 ? 12.836 -18.281 -15.461 1 98.44 378 VAL B C 1
ATOM 5936 O O . VAL B 1 378 ? 12.219 -18.938 -14.617 1 98.44 378 VAL B O 1
ATOM 5939 N N . ASP B 1 379 ? 13.195 -17.109 -15.227 1 97.75 379 ASP B N 1
ATOM 5940 C CA . ASP B 1 379 ? 12.695 -16.359 -14.086 1 97.75 379 ASP B CA 1
ATOM 5941 C C . ASP B 1 379 ? 12.289 -14.945 -14.492 1 97.75 379 ASP B C 1
ATOM 5943 O O . ASP B 1 379 ? 12.867 -14.359 -15.406 1 97.75 379 ASP B O 1
ATOM 5947 N N . GLY B 1 380 ? 11.273 -14.477 -13.93 1 97.19 380 GLY B N 1
ATOM 5948 C CA . GLY B 1 380 ? 10.773 -13.133 -14.203 1 97.19 380 GLY B CA 1
ATOM 5949 C C . GLY B 1 380 ? 11.023 -12.156 -13.07 1 97.19 380 GLY B C 1
ATOM 5950 O O . GLY B 1 380 ? 11.289 -12.562 -11.938 1 97.19 380 GLY B O 1
ATOM 5951 N N . ILE B 1 381 ? 10.977 -10.867 -13.398 1 96.56 381 ILE B N 1
ATOM 5952 C CA . ILE B 1 381 ? 11.039 -9.805 -12.398 1 96.56 381 ILE B CA 1
ATOM 5953 C C . ILE B 1 381 ? 9.758 -9.789 -11.578 1 96.56 381 ILE B C 1
ATOM 5955 O O . ILE B 1 381 ? 8.828 -10.555 -11.852 1 96.56 381 ILE B O 1
ATOM 5959 N N . CYS B 1 382 ? 9.758 -9 -10.539 1 94.31 382 CYS B N 1
ATOM 5960 C CA . CYS B 1 382 ? 8.555 -8.836 -9.734 1 94.31 382 CYS B CA 1
ATOM 5961 C C . CYS B 1 382 ? 7.414 -8.266 -10.57 1 94.31 382 CYS B C 1
ATOM 5963 O O . CYS B 1 382 ? 7.617 -7.34 -11.352 1 94.31 382 CYS B O 1
ATOM 5965 N N . GLY B 1 383 ? 6.262 -8.859 -10.453 1 94.44 383 GLY B N 1
ATOM 5966 C CA . GLY B 1 383 ? 5.141 -8.219 -11.125 1 94.44 383 GLY B CA 1
ATOM 5967 C C . GLY B 1 383 ? 4.148 -9.211 -11.695 1 94.44 383 GLY B C 1
ATOM 5968 O O . GLY B 1 383 ? 3.338 -8.867 -12.555 1 94.44 383 GLY B O 1
ATOM 5969 N N . GLY B 1 384 ? 4.199 -10.469 -11.312 1 97.06 384 GLY B N 1
ATOM 5970 C CA . GLY B 1 384 ? 3.264 -11.477 -11.797 1 97.06 384 GLY B CA 1
ATOM 5971 C C . GLY B 1 384 ? 3.793 -12.273 -12.969 1 97.06 384 GLY B C 1
ATOM 5972 O O . GLY B 1 384 ? 3.117 -13.172 -13.477 1 97.06 384 GLY B O 1
ATOM 5973 N N . TYR B 1 385 ? 4.98 -12.023 -13.32 1 98 385 TYR B N 1
ATOM 5974 C CA . TYR B 1 385 ? 5.543 -12.609 -14.531 1 98 385 TYR B CA 1
ATOM 5975 C C . TYR B 1 385 ? 5.895 -14.078 -14.312 1 98 385 TYR B C 1
ATOM 5977 O O . TYR B 1 385 ? 5.77 -14.898 -15.227 1 98 385 TYR B O 1
ATOM 5985 N N . ASN B 1 386 ? 6.328 -14.391 -13.133 1 98.19 386 ASN B N 1
ATOM 5986 C CA . ASN B 1 386 ? 6.68 -15.773 -12.852 1 98.19 386 ASN B CA 1
ATOM 5987 C C . ASN B 1 386 ? 5.449 -16.688 -12.875 1 98.19 386 ASN B C 1
ATOM 5989 O O . ASN B 1 386 ? 5.516 -17.812 -13.344 1 98.19 386 ASN B O 1
ATOM 5993 N N . LEU B 1 387 ? 4.34 -16.203 -12.375 1 98.62 387 LEU B N 1
ATOM 5994 C CA . LEU B 1 387 ? 3.105 -16.969 -12.484 1 98.62 387 LEU B CA 1
ATOM 5995 C C . LEU B 1 387 ? 2.633 -17.031 -13.938 1 98.62 387 LEU B C 1
ATOM 5997 O O . LEU B 1 387 ? 2.152 -18.078 -14.391 1 98.62 387 LEU B O 1
ATOM 6001 N N . GLN B 1 388 ? 2.754 -15.906 -14.648 1 98.69 388 GLN B N 1
ATOM 6002 C CA . GLN B 1 388 ? 2.422 -15.961 -16.062 1 98.69 388 GLN B CA 1
ATOM 6003 C C . GLN B 1 388 ? 3.217 -17.062 -16.766 1 98.69 388 GLN B C 1
ATOM 6005 O O . GLN B 1 388 ? 2.66 -17.828 -17.562 1 98.69 388 GLN B O 1
ATOM 6010 N N . TRP B 1 389 ? 4.48 -17.094 -16.5 1 98.62 389 TRP B N 1
ATOM 6011 C CA . TRP B 1 389 ? 5.32 -18.125 -17.078 1 98.62 389 TRP B CA 1
ATOM 6012 C C . TRP B 1 389 ? 4.801 -19.516 -16.719 1 98.62 389 TRP B C 1
ATOM 6014 O O . TRP B 1 389 ? 4.664 -20.391 -17.578 1 98.62 389 TRP B O 1
ATOM 6024 N N . ALA B 1 390 ? 4.496 -19.719 -15.461 1 98.75 390 ALA B N 1
ATOM 6025 C CA . ALA B 1 390 ? 4.004 -21 -14.977 1 98.75 390 ALA B CA 1
ATOM 6026 C C . ALA B 1 390 ? 2.732 -21.422 -15.711 1 98.75 390 ALA B C 1
ATOM 6028 O O . ALA B 1 390 ? 2.615 -22.547 -16.172 1 98.75 390 ALA B O 1
ATOM 6029 N N . TRP B 1 391 ? 1.824 -20.438 -15.836 1 98.88 391 TRP B N 1
ATOM 6030 C CA . TRP B 1 391 ? 0.568 -20.734 -16.516 1 98.88 391 TRP B CA 1
ATOM 6031 C C . TRP B 1 391 ? 0.809 -21.062 -17.984 1 98.88 391 TRP B C 1
ATOM 6033 O O . TRP B 1 391 ? 0.323 -22.078 -18.5 1 98.88 391 TRP B O 1
ATOM 6043 N N . SER B 1 392 ? 1.56 -20.234 -18.656 1 98.88 392 SER B N 1
ATOM 6044 C CA . SER B 1 392 ? 1.772 -20.375 -20.078 1 98.88 392 SER B CA 1
ATOM 6045 C C . SER B 1 392 ? 2.428 -21.703 -20.422 1 98.88 392 SER B C 1
ATOM 6047 O O . SER B 1 392 ? 1.927 -22.453 -21.266 1 98.88 392 SER B O 1
ATOM 6049 N N . CYS B 1 393 ? 3.506 -21.984 -19.766 1 98.62 393 CYS B N 1
ATOM 6050 C CA . CYS B 1 393 ? 4.215 -23.203 -20.109 1 98.62 393 CYS B CA 1
ATOM 6051 C C . CYS B 1 393 ? 3.465 -24.438 -19.609 1 98.62 393 CYS B C 1
ATOM 6053 O O . CYS B 1 393 ? 3.498 -25.484 -20.25 1 98.62 393 CYS B O 1
ATOM 6055 N N . GLY B 1 394 ? 2.732 -24.328 -18.453 1 98.88 394 GLY B N 1
ATOM 6056 C CA . GLY B 1 394 ? 1.898 -25.422 -18 1 98.88 394 GLY B CA 1
ATOM 6057 C C . GLY B 1 394 ? 0.782 -25.766 -18.953 1 98.88 394 GLY B C 1
ATOM 6058 O O . GLY B 1 394 ? 0.606 -26.938 -19.312 1 98.88 394 GLY B O 1
ATOM 6059 N N . ILE B 1 395 ? 0.052 -24.75 -19.406 1 98.88 395 ILE B N 1
ATOM 6060 C CA . ILE B 1 395 ? -1.05 -24.938 -20.344 1 98.88 395 ILE B CA 1
ATOM 6061 C C . ILE B 1 395 ? -0.523 -25.531 -21.641 1 98.88 395 ILE B C 1
ATOM 6063 O O . ILE B 1 395 ? -1.099 -26.484 -22.172 1 98.88 395 ILE B O 1
ATOM 6067 N N . LEU B 1 396 ? 0.565 -25 -22.109 1 98.88 396 LEU B N 1
ATOM 6068 C CA . LEU B 1 396 ? 1.15 -25.469 -23.359 1 98.88 396 LEU B CA 1
ATOM 6069 C C . LEU B 1 396 ? 1.593 -26.922 -23.234 1 98.88 396 LEU B C 1
ATOM 6071 O O . LEU B 1 396 ? 1.306 -27.75 -24.109 1 98.88 396 LEU B O 1
ATOM 6075 N N . ALA B 1 397 ? 2.299 -27.266 -22.141 1 98.88 397 ALA B N 1
ATOM 6076 C CA . ALA B 1 397 ? 2.74 -28.625 -21.891 1 98.88 397 ALA B CA 1
ATOM 6077 C C . ALA B 1 397 ? 1.552 -29.578 -21.797 1 98.88 397 ALA B C 1
ATOM 6079 O O . ALA B 1 397 ? 1.568 -30.672 -22.375 1 98.88 397 ALA B O 1
ATOM 6080 N N . GLY B 1 398 ? 0.524 -29.172 -21.062 1 98.88 398 GLY B N 1
ATOM 6081 C CA . GLY B 1 398 ? -0.667 -29.984 -20.906 1 98.88 398 GLY B CA 1
ATOM 6082 C C . GLY B 1 398 ? -1.371 -30.266 -22.219 1 98.88 398 GLY B C 1
ATOM 6083 O O . GLY B 1 398 ? -1.811 -31.391 -22.469 1 98.88 398 GLY B O 1
ATOM 6084 N N . THR B 1 399 ? -1.458 -29.219 -23.031 1 98.56 399 THR B N 1
ATOM 6085 C CA . THR B 1 399 ? -2.105 -29.359 -24.328 1 98.56 399 THR B CA 1
ATOM 6086 C C . THR B 1 399 ? -1.391 -30.391 -25.188 1 98.56 399 THR B C 1
ATOM 6088 O O . THR B 1 399 ? -2.031 -31.266 -25.781 1 98.56 399 THR B O 1
ATOM 6091 N N . ASN B 1 400 ? -0.121 -30.359 -25.203 1 98.5 400 ASN B N 1
ATOM 6092 C CA . ASN B 1 400 ? 0.657 -31.219 -26.078 1 98.5 400 ASN B CA 1
ATOM 6093 C C . ASN B 1 400 ? 0.828 -32.625 -25.5 1 98.5 400 ASN B C 1
ATOM 6095 O O . ASN B 1 400 ? 0.85 -33.594 -26.234 1 98.5 400 ASN B O 1
ATOM 6099 N N . ALA B 1 401 ? 0.964 -32.719 -24.219 1 98.44 401 ALA B N 1
ATOM 6100 C CA . ALA B 1 401 ? 1.069 -34.031 -23.562 1 98.44 401 ALA B CA 1
ATOM 6101 C C . ALA B 1 401 ? -0.247 -34.781 -23.672 1 98.44 401 ALA B C 1
ATOM 6103 O O . ALA B 1 401 ? -0.251 -36.031 -23.75 1 98.44 401 ALA B O 1
ATOM 6104 N N . GLY B 1 402 ? -1.335 -34.062 -23.578 1 96.88 402 GLY B N 1
ATOM 6105 C CA . GLY B 1 402 ? -2.65 -34.688 -23.625 1 96.88 402 GLY B CA 1
ATOM 6106 C C . GLY B 1 402 ? -3.098 -35.031 -25.031 1 96.88 402 GLY B C 1
ATOM 6107 O O . GLY B 1 402 ? -3.91 -35.938 -25.203 1 96.88 402 GLY B O 1
ATOM 6108 N N . GLY B 1 403 ? -2.693 -34.219 -26.109 1 85.69 403 GLY B N 1
ATOM 6109 C CA . GLY B 1 403 ? -3.135 -34.406 -27.484 1 85.69 403 GLY B CA 1
ATOM 6110 C C . GLY B 1 403 ? -2.459 -35.562 -28.172 1 85.69 403 GLY B C 1
ATOM 6111 O O . GLY B 1 403 ? -1.331 -35.938 -27.828 1 85.69 403 GLY B O 1
ATOM 6112 N N . ASN B 1 404 ? -3.148 -36.719 -28.656 1 63.75 404 ASN B N 1
ATOM 6113 C CA . ASN B 1 404 ? -2.668 -37.906 -29.375 1 63.75 404 ASN B CA 1
ATOM 6114 C C . ASN B 1 404 ? -1.697 -37.531 -30.5 1 63.75 404 ASN B C 1
ATOM 6116 O O . ASN B 1 404 ? -2.053 -36.75 -31.406 1 63.75 404 ASN B O 1
ATOM 6120 N N . ASN B 1 405 ? -0.389 -37.344 -30.219 1 49.69 405 ASN B N 1
ATOM 6121 C CA . ASN B 1 405 ? 0.563 -37.25 -31.312 1 49.69 405 ASN B CA 1
ATOM 6122 C C . ASN B 1 405 ? 0.427 -38.469 -32.25 1 49.69 405 ASN B C 1
ATOM 6124 O O . ASN B 1 405 ? 1.17 -39.438 -32.125 1 49.69 405 ASN B O 1
ATOM 6128 N N . ASP B 1 406 ? -0.562 -39.094 -32.406 1 42.09 406 ASP B N 1
ATOM 6129 C CA . ASP B 1 406 ? -0.535 -40.156 -33.406 1 42.09 406 ASP B CA 1
ATOM 6130 C C . ASP B 1 406 ? 0.001 -39.625 -34.719 1 42.09 406 ASP B C 1
ATOM 6132 O O . ASP B 1 406 ? -0.766 -39.375 -35.656 1 42.09 406 ASP B O 1
ATOM 6136 N N . GLN B 1 407 ? 0.71 -38.594 -35 1 37.38 407 GLN B N 1
ATOM 6137 C CA . GLN B 1 407 ? 1.228 -38.562 -36.375 1 37.38 407 GLN B CA 1
ATOM 6138 C C . GLN B 1 407 ? 2.205 -39.688 -36.625 1 37.38 407 GLN B C 1
ATOM 6140 O O . GLN B 1 407 ? 2.795 -39.781 -37.719 1 37.38 407 GLN B O 1
ATOM 6145 N N . ASN B 1 408 ? 2.779 -40.562 -35.688 1 30.44 408 ASN B N 1
ATOM 6146 C CA . ASN B 1 408 ? 3.471 -41.625 -36.438 1 30.44 408 ASN B CA 1
ATOM 6147 C C . ASN B 1 408 ? 2.488 -42.625 -37.031 1 30.44 408 ASN B C 1
ATOM 6149 O O . ASN B 1 408 ? 1.521 -43 -36.375 1 30.44 408 ASN B O 1
#

pLDDT: mean 96.67, std 6.42, range [30.08, 98.94]

InterPro domains:
  IPR004792 3-Dehydro-bile acid delta(4,6)-reductase-like [PTHR42887] (2-404)
  IPR004792 3-Dehydro-bile acid delta(4,6)-reductase-like [TIGR00275] (5-398)
  IPR023166 BaiN-like, insert domain superfamily [G3DSA:1.10.8.260] (265-329)
  IPR036188 FAD/NAD(P)-binding domain superfamily [G3DSA:3.50.50.60] (6-395)
  IPR036188 FAD/NAD(P)-binding domain superfamily [SSF51905] (2-401)
  IPR055178 RsdA/BaiN/AoA(So)-like, insert domain [PF22780] (185-346)
  IPR057661 RsdA/BaiN/AoA(So)-like, Rossmann fold-like domain [PF03486] (4-399)

Nearest PDB structures (foldseek):
  2i0z-assembly1_A  TM=9.254E-01  e=7.008E-44  Bacillus cereus
  3v76-assembly1_A-2  TM=9.145E-01  e=1.430E-39  Sinorhizobium meliloti 1021
  2gqf-assembly1_A  TM=8.748E-01  e=5.254E-37  Haemophilus influenzae
  4cnk-assembly1_A  TM=8.378E-01  e=4.156E-35  Streptococcus cristatus
  4c3y-assembly2_H  TM=4.562E-01  e=1.233E-10  Rhodococcus erythropolis

Sequence (816 aa):
MKQQVIIVGAGASGLAAAIQAARQGASVTILEHTAKPGKKLLSTGNGKCNLTNLMTPDGAYRGGQQEFIKKVLDHVTVEQTLEFFRDLGLVLTDRNGYVYPNSGQAASVLEALLFELDHLGVSIVTDCNVEEIRKDLSLITSKGKKKADAVILAAGSMAAPKTGSDGSGYQLARALGHRIVKPLPALVQLKCREKWYKQAAGVRTEASVTLKIDGKTAAADRGELQFTDYGISGIPVFQISRFAARGIDTGRQVTAELDLLPSMDFNSTRQLLSDRAKRFSYRPAEEFLNGVLNHKLARILLKEAGITEKGFVKDITNIQIKKLTSVLKGLETEILAANSFDQAQVCSGGIDTRDVDPNTMESKLVNGLYLAGEILDVDGICGGYNLQWAWSCGILAGTNAGGNNDQNMKQQVIIVGAGASGLAAAIQAARQGASVTILEHTAKPGKKLLSTGNGKCNLTNLMTPDGAYRGGQQEFIKKVLDHVTVEQTLEFFRDLGLVLTDRNGYVYPNSGQAASVLEALLFELDHLGVSIVTDCNVEEIRKDLSLITSKGKKKADAVILAAGSMAAPKTGSDGSGYQLARALGHRIVKPLPALVQLKCREKWYKQAAGVRTEASVTLKIDGKTAAADRGELQFTDYGISGIPVFQISRFAARGIDTGRQVTAELDLLPSMDFNSTRQLLSDRAKRFSYRPAEEFLNGVLNHKLARILLKEAGITEKGFVKDITNIQIKKLTSVLKGLETEILAANSFDQAQVCSGGIDTRDVDPNTMESKLVNGLYLAGEILDVDGICGGYNLQWAWSCGILAGTNAGGNNDQN